Protein 2YSB (pdb70)

Structure (mmCIF, N/CA/C/O backbone):
data_2YSB
#
_entry.id   2YSB
#
loop_
_atom_site.group_PDB
_atom_site.id
_atom_site.type_symbol
_atom_site.label_atom_id
_atom_site.label_alt_id
_atom_site.label_comp_id
_atom_site.label_asym_id
_atom_site.label_entity_id
_atom_site.label_seq_id
_atom_site.pdbx_PDB_ins_code
_atom_site.Cartn_x
_atom_site.Cartn_y
_atom_site.Cartn_z
_atom_site.occupancy
_atom_site.B_iso_or_equiv
_atom_site.auth_seq_id
_atom_site.auth_comp_id
_atom_site.auth_asym_id
_atom_site.auth_atom_id
_atom_site.pdbx_PDB_model_num
ATOM 1 N N . GLY A 1 1 ? -13.404 -6.566 -17.126 1.00 0.00 1 GLY A N 1
ATOM 2 C CA . GLY A 1 1 ? -12.320 -7.155 -16.361 1.00 0.00 1 GLY A CA 1
ATOM 3 C C . GLY A 1 1 ? -12.061 -6.419 -15.061 1.00 0.00 1 GLY A C 1
ATOM 4 O O . GLY A 1 1 ? -12.951 -6.299 -14.220 1.00 0.00 1 GLY A O 1
ATOM 8 N N . SER A 1 2 ? -10.838 -5.925 -14.897 1.00 0.00 2 SER A N 1
ATOM 9 C CA . SER A 1 2 ? -10.461 -5.201 -13.689 1.00 0.00 2 SER A CA 1
ATOM 10 C C . SER A 1 2 ? -10.820 -3.724 -13.807 1.00 0.00 2 SER A C 1
ATOM 11 O O . SER A 1 2 ? -10.609 -3.103 -14.850 1.00 0.00 2 SER A O 1
ATOM 19 N N . SER A 1 3 ? -11.363 -3.164 -12.731 1.00 0.00 3 SER A N 1
ATOM 20 C CA . SER A 1 3 ? -11.756 -1.760 -12.713 1.00 0.00 3 SER A CA 1
ATOM 21 C C . SER A 1 3 ? -10.747 -0.906 -13.474 1.00 0.00 3 SER A C 1
ATOM 22 O O . SER A 1 3 ? -11.081 -0.275 -14.476 1.00 0.00 3 SER A O 1
ATOM 30 N N . GLY A 1 4 ? -9.509 -0.889 -12.989 1.00 0.00 4 GLY A N 1
ATOM 31 C CA . GLY A 1 4 ? -8.469 -0.109 -13.635 1.00 0.00 4 GLY A CA 1
ATOM 32 C C . GLY A 1 4 ? -7.171 -0.113 -12.851 1.00 0.00 4 GLY A C 1
ATOM 33 O O . GLY A 1 4 ? -6.732 0.927 -12.359 1.00 0.00 4 GLY A O 1
ATOM 37 N N . SER A 1 5 ? -6.555 -1.284 -12.735 1.00 0.00 5 SER A N 1
ATOM 38 C CA . SER A 1 5 ? -5.303 -1.421 -12.002 1.00 0.00 5 SER A CA 1
ATOM 39 C C . SER A 1 5 ? -5.357 -0.653 -10.685 1.00 0.00 5 SER A C 1
ATOM 40 O O . SER A 1 5 ? -4.393 0.003 -10.295 1.00 0.00 5 SER A O 1
ATOM 48 N N . SER A 1 6 ? -6.496 -0.741 -10.003 1.00 0.00 6 SER A N 1
ATOM 49 C CA . SER A 1 6 ? -6.681 -0.052 -8.731 1.00 0.00 6 SER A CA 1
ATOM 50 C C . SER A 1 6 ? -5.845 -0.705 -7.635 1.00 0.00 6 SER A C 1
ATOM 51 O O . SER A 1 6 ? -5.180 -0.021 -6.856 1.00 0.00 6 SER A O 1
ATOM 59 N N . GLY A 1 7 ? -5.883 -2.032 -7.580 1.00 0.00 7 GLY A N 1
ATOM 60 C CA . GLY A 1 7 ? -5.126 -2.755 -6.574 1.00 0.00 7 GLY A CA 1
ATOM 61 C C . GLY A 1 7 ? -5.417 -4.243 -6.589 1.00 0.00 7 GLY A C 1
ATOM 62 O O . GLY A 1 7 ? -6.477 -4.670 -7.045 1.00 0.00 7 GLY A O 1
ATOM 66 N N . GLU A 1 8 ? -4.472 -5.035 -6.091 1.00 0.00 8 GLU A N 1
ATOM 67 C CA . GLU A 1 8 ? -4.631 -6.483 -6.051 1.00 0.00 8 GLU A CA 1
ATOM 68 C C . GLU A 1 8 ? -4.564 -6.999 -4.617 1.00 0.00 8 GLU A C 1
ATOM 69 O O . GLU A 1 8 ? -4.299 -8.178 -4.382 1.00 0.00 8 GLU A O 1
ATOM 81 N N . ASP A 1 9 ? -4.805 -6.107 -3.662 1.00 0.00 9 ASP A N 1
ATOM 82 C CA . ASP A 1 9 ? -4.773 -6.471 -2.251 1.00 0.00 9 ASP A CA 1
ATOM 83 C C . ASP A 1 9 ? -3.670 -7.490 -1.977 1.00 0.00 9 ASP A C 1
ATOM 84 O O . ASP A 1 9 ? -3.848 -8.413 -1.181 1.00 0.00 9 ASP A O 1
ATOM 93 N N . LEU A 1 10 ? -2.534 -7.318 -2.643 1.00 0.00 10 LEU A N 1
ATOM 94 C CA . LEU A 1 10 ? -1.403 -8.223 -2.473 1.00 0.00 10 LEU A CA 1
ATOM 95 C C . LEU A 1 10 ? -1.094 -8.436 -0.995 1.00 0.00 10 LEU A C 1
ATOM 96 O O . LEU A 1 10 ? -1.434 -7.619 -0.139 1.00 0.00 10 LEU A O 1
ATOM 112 N N . PRO A 1 11 ? -0.430 -9.560 -0.685 1.00 0.00 11 PRO A N 1
ATOM 113 C CA . PRO A 1 11 ? -0.058 -9.906 0.690 1.00 0.00 11 PRO A CA 1
ATOM 114 C C . PRO A 1 11 ? 1.032 -8.994 1.241 1.00 0.00 11 PRO A C 1
ATOM 115 O O . PRO A 1 11 ? 2.216 -9.333 1.207 1.00 0.00 11 PRO A O 1
ATOM 126 N N . LEU A 1 12 ? 0.627 -7.836 1.751 1.00 0.00 12 LEU A N 1
ATOM 127 C CA . LEU A 1 12 ? 1.570 -6.874 2.311 1.00 0.00 12 LEU A CA 1
ATOM 128 C C . LEU A 1 12 ? 2.574 -7.566 3.227 1.00 0.00 12 LEU A C 1
ATOM 129 O O . LEU A 1 12 ? 2.250 -8.520 3.935 1.00 0.00 12 LEU A O 1
ATOM 145 N N . PRO A 1 13 ? 3.822 -7.075 3.216 1.00 0.00 13 PRO A N 1
ATOM 146 C CA . PRO A 1 13 ? 4.898 -7.630 4.043 1.00 0.00 13 PRO A CA 1
ATOM 147 C C . PRO A 1 13 ? 4.694 -7.345 5.528 1.00 0.00 13 PRO A C 1
ATOM 148 O O . PRO A 1 13 ? 3.846 -6.542 5.920 1.00 0.00 13 PRO A O 1
ATOM 159 N N . PRO A 1 14 ? 5.487 -8.019 6.374 1.00 0.00 14 PRO A N 1
ATOM 160 C CA . PRO A 1 14 ? 5.412 -7.854 7.829 1.00 0.00 14 PRO A CA 1
ATOM 161 C C . PRO A 1 14 ? 5.919 -6.489 8.284 1.00 0.00 14 PRO A C 1
ATOM 162 O O . PRO A 1 14 ? 7.115 -6.208 8.228 1.00 0.00 14 PRO A O 1
ATOM 173 N N . GLY A 1 15 ? 4.998 -5.642 8.736 1.00 0.00 15 GLY A N 1
ATOM 174 C CA . GLY A 1 15 ? 5.371 -4.317 9.196 1.00 0.00 15 GLY A CA 1
ATOM 175 C C . GLY A 1 15 ? 4.620 -3.220 8.468 1.00 0.00 15 GLY A C 1
ATOM 176 O O . GLY A 1 15 ? 4.652 -2.059 8.879 1.00 0.00 15 GLY A O 1
ATOM 180 N N . TRP A 1 16 ? 3.946 -3.585 7.384 1.00 0.00 16 TRP A N 1
ATOM 181 C CA . TRP A 1 16 ? 3.186 -2.621 6.596 1.00 0.00 16 TRP A CA 1
ATOM 182 C C . TRP A 1 16 ? 1.712 -2.639 6.988 1.00 0.00 16 TRP A C 1
ATOM 183 O O . TRP A 1 16 ? 1.215 -3.629 7.524 1.00 0.00 16 TRP A O 1
ATOM 204 N N . SER A 1 17 ? 1.019 -1.537 6.718 1.00 0.00 17 SER A N 1
ATOM 205 C CA . SER A 1 17 ? -0.398 -1.427 7.046 1.00 0.00 17 SER A CA 1
ATOM 206 C C . SER A 1 17 ? -1.094 -0.433 6.120 1.00 0.00 17 SER A C 1
ATOM 207 O O . SER A 1 17 ? -0.672 0.717 5.995 1.00 0.00 17 SER A O 1
ATOM 215 N N . VAL A 1 18 ? -2.163 -0.887 5.473 1.00 0.00 18 VAL A N 1
ATOM 216 C CA . VAL A 1 18 ? -2.919 -0.039 4.559 1.00 0.00 18 VAL A CA 1
ATOM 217 C C . VAL A 1 18 ? -4.067 0.659 5.279 1.00 0.00 18 VAL A C 1
ATOM 218 O O . VAL A 1 18 ? -4.646 0.113 6.219 1.00 0.00 18 VAL A O 1
ATOM 231 N N . ASP A 1 19 ? -4.391 1.867 4.833 1.00 0.00 19 ASP A N 1
ATOM 232 C CA . ASP A 1 19 ? -5.472 2.640 5.434 1.00 0.00 19 ASP A CA 1
ATOM 233 C C . ASP A 1 19 ? -6.102 3.581 4.411 1.00 0.00 19 ASP A C 1
ATOM 234 O O . ASP A 1 19 ? -5.414 4.116 3.541 1.00 0.00 19 ASP A O 1
ATOM 243 N N . TRP A 1 20 ? -7.411 3.774 4.521 1.00 0.00 20 TRP A N 1
ATOM 244 C CA . TRP A 1 20 ? -8.133 4.649 3.604 1.00 0.00 20 TRP A CA 1
ATOM 245 C C . TRP A 1 20 ? -8.346 6.027 4.220 1.00 0.00 20 TRP A C 1
ATOM 246 O O . TRP A 1 20 ? -8.836 6.147 5.345 1.00 0.00 20 TRP A O 1
ATOM 267 N N . THR A 1 21 ? -7.976 7.068 3.480 1.00 0.00 21 THR A N 1
ATOM 268 C CA . THR A 1 21 ? -8.126 8.437 3.954 1.00 0.00 21 THR A CA 1
ATOM 269 C C . THR A 1 21 ? -9.572 8.906 3.830 1.00 0.00 21 THR A C 1
ATOM 270 O O . THR A 1 21 ? -10.385 8.271 3.160 1.00 0.00 21 THR A O 1
ATOM 281 N N . MET A 1 22 ? -9.884 10.023 4.479 1.00 0.00 22 MET A N 1
ATOM 282 C CA . MET A 1 22 ? -11.231 10.579 4.438 1.00 0.00 22 MET A CA 1
ATOM 283 C C . MET A 1 22 ? -11.764 10.609 3.009 1.00 0.00 22 MET A C 1
ATOM 284 O O . MET A 1 22 ? -12.867 10.133 2.738 1.00 0.00 22 MET A O 1
ATOM 298 N N . ARG A 1 23 ? -10.975 11.171 2.100 1.00 0.00 23 ARG A N 1
ATOM 299 C CA . ARG A 1 23 ? -11.369 11.265 0.699 1.00 0.00 23 ARG A CA 1
ATOM 300 C C . ARG A 1 23 ? -11.813 9.905 0.168 1.00 0.00 23 ARG A C 1
ATOM 301 O O . ARG A 1 23 ? -12.889 9.776 -0.414 1.00 0.00 23 ARG A O 1
ATOM 322 N N . GLY A 1 24 ? -10.976 8.892 0.372 1.00 0.00 24 GLY A N 1
ATOM 323 C CA . GLY A 1 24 ? -11.299 7.557 -0.093 1.00 0.00 24 GLY A CA 1
ATOM 324 C C . GLY A 1 24 ? -10.159 6.918 -0.861 1.00 0.00 24 GLY A C 1
ATOM 325 O O . GLY A 1 24 ? -10.384 6.089 -1.744 1.00 0.00 24 GLY A O 1
ATOM 329 N N . ARG A 1 25 ? -8.933 7.305 -0.528 1.00 0.00 25 ARG A N 1
ATOM 330 C CA . ARG A 1 25 ? -7.754 6.766 -1.195 1.00 0.00 25 ARG A CA 1
ATOM 331 C C . ARG A 1 25 ? -7.067 5.718 -0.324 1.00 0.00 25 ARG A C 1
ATOM 332 O O . ARG A 1 25 ? -6.979 5.867 0.895 1.00 0.00 25 ARG A O 1
ATOM 353 N N . LYS A 1 26 ? -6.584 4.654 -0.958 1.00 0.00 26 LYS A N 1
ATOM 354 C CA . LYS A 1 26 ? -5.905 3.580 -0.243 1.00 0.00 26 LYS A CA 1
ATOM 355 C C . LYS A 1 26 ? -4.392 3.771 -0.283 1.00 0.00 26 LYS A C 1
ATOM 356 O O . LYS A 1 26 ? -3.782 3.752 -1.352 1.00 0.00 26 LYS A O 1
ATOM 375 N N . TYR A 1 27 ? -3.794 3.955 0.889 1.00 0.00 27 TYR A N 1
ATOM 376 C CA . TYR A 1 27 ? -2.353 4.150 0.989 1.00 0.00 27 TYR A CA 1
ATOM 377 C C . TYR A 1 27 ? -1.733 3.150 1.960 1.00 0.00 27 TYR A C 1
ATOM 378 O O . TYR A 1 27 ? -2.332 2.804 2.978 1.00 0.00 27 TYR A O 1
ATOM 396 N N . TYR A 1 28 ? -0.529 2.692 1.638 1.00 0.00 28 TYR A N 1
ATOM 397 C CA . TYR A 1 28 ? 0.174 1.731 2.481 1.00 0.00 28 TYR A CA 1
ATOM 398 C C . TYR A 1 28 ? 1.231 2.425 3.334 1.00 0.00 28 TYR A C 1
ATOM 399 O O . TYR A 1 28 ? 2.010 3.239 2.836 1.00 0.00 28 TYR A O 1
ATOM 417 N N . ILE A 1 29 ? 1.254 2.096 4.621 1.00 0.00 29 ILE A N 1
ATOM 418 C CA . ILE A 1 29 ? 2.217 2.685 5.543 1.00 0.00 29 ILE A CA 1
ATOM 419 C C . ILE A 1 29 ? 3.304 1.683 5.917 1.00 0.00 29 ILE A C 1
ATOM 420 O O . ILE A 1 29 ? 3.021 0.517 6.191 1.00 0.00 29 ILE A O 1
ATOM 436 N N . ASP A 1 30 ? 4.549 2.146 5.928 1.00 0.00 30 ASP A N 1
ATOM 437 C CA . ASP A 1 30 ? 5.680 1.291 6.272 1.00 0.00 30 ASP A CA 1
ATOM 438 C C . ASP A 1 30 ? 6.221 1.637 7.656 1.00 0.00 30 ASP A C 1
ATOM 439 O O . ASP A 1 30 ? 6.833 2.687 7.849 1.00 0.00 30 ASP A O 1
ATOM 448 N N . HIS A 1 31 ? 5.991 0.746 8.615 1.00 0.00 31 HIS A N 1
ATOM 449 C CA . HIS A 1 31 ? 6.455 0.956 9.981 1.00 0.00 31 HIS A CA 1
ATOM 450 C C . HIS A 1 31 ? 7.936 0.613 10.111 1.00 0.00 31 HIS A C 1
ATOM 451 O O . HIS A 1 31 ? 8.592 1.005 11.076 1.00 0.00 31 HIS A O 1
ATOM 465 N N . ASN A 1 32 ? 8.456 -0.124 9.134 1.00 0.00 32 ASN A N 1
ATOM 466 C CA . ASN A 1 32 ? 9.858 -0.523 9.141 1.00 0.00 32 ASN A CA 1
ATOM 467 C C . ASN A 1 32 ? 10.753 0.634 8.707 1.00 0.00 32 ASN A C 1
ATOM 468 O O . ASN A 1 32 ? 11.848 0.822 9.241 1.00 0.00 32 ASN A O 1
ATOM 479 N N . THR A 1 33 ? 10.283 1.408 7.734 1.00 0.00 33 THR A N 1
ATOM 480 C CA . THR A 1 33 ? 11.040 2.546 7.227 1.00 0.00 33 THR A CA 1
ATOM 481 C C . THR A 1 33 ? 10.354 3.861 7.575 1.00 0.00 33 THR A C 1
ATOM 482 O O . THR A 1 33 ? 10.942 4.933 7.439 1.00 0.00 33 THR A O 1
ATOM 493 N N . ASN A 1 34 ? 9.107 3.772 8.026 1.00 0.00 34 ASN A N 1
ATOM 494 C CA . ASN A 1 34 ? 8.340 4.957 8.393 1.00 0.00 34 ASN A CA 1
ATOM 495 C C . ASN A 1 34 ? 8.043 5.816 7.167 1.00 0.00 34 ASN A C 1
ATOM 496 O O . ASN A 1 34 ? 8.272 7.026 7.172 1.00 0.00 34 ASN A O 1
ATOM 507 N N . THR A 1 35 ? 7.533 5.181 6.117 1.00 0.00 35 THR A N 1
ATOM 508 C CA . THR A 1 35 ? 7.205 5.884 4.884 1.00 0.00 35 THR A CA 1
ATOM 509 C C . THR A 1 35 ? 5.911 5.355 4.275 1.00 0.00 35 THR A C 1
ATOM 510 O O . THR A 1 35 ? 5.534 4.204 4.496 1.00 0.00 35 THR A O 1
ATOM 521 N N . THR A 1 36 ? 5.234 6.202 3.508 1.00 0.00 36 THR A N 1
ATOM 522 C CA . THR A 1 36 ? 3.981 5.820 2.868 1.00 0.00 36 THR A CA 1
ATOM 523 C C . THR A 1 36 ? 4.165 5.634 1.367 1.00 0.00 36 THR A C 1
ATOM 524 O O . THR A 1 36 ? 5.074 6.208 0.767 1.00 0.00 36 THR A O 1
ATOM 535 N N . HIS A 1 37 ? 3.297 4.827 0.764 1.00 0.00 37 HIS A N 1
ATOM 536 C CA . HIS A 1 37 ? 3.364 4.566 -0.670 1.00 0.00 37 HIS A CA 1
ATOM 537 C C . HIS A 1 37 ? 1.964 4.416 -1.260 1.00 0.00 37 HIS A C 1
ATOM 538 O O . HIS A 1 37 ? 1.172 3.592 -0.803 1.00 0.00 37 HIS A O 1
ATOM 552 N N . TRP A 1 38 ? 1.668 5.216 -2.277 1.00 0.00 38 TRP A N 1
ATOM 553 C CA . TRP A 1 38 ? 0.364 5.172 -2.929 1.00 0.00 38 TRP A CA 1
ATOM 554 C C . TRP A 1 38 ? 0.107 3.799 -3.539 1.00 0.00 38 TRP A C 1
ATOM 555 O O . TRP A 1 38 ? -1.003 3.272 -3.457 1.00 0.00 38 TRP A O 1
ATOM 576 N N . SER A 1 39 ? 1.138 3.224 -4.149 1.00 0.00 39 SER A N 1
ATOM 577 C CA . SER A 1 39 ? 1.020 1.912 -4.774 1.00 0.00 39 SER A CA 1
ATOM 578 C C . SER A 1 39 ? 1.655 0.834 -3.900 1.00 0.00 39 SER A C 1
ATOM 579 O O . SER A 1 39 ? 2.541 1.115 -3.093 1.00 0.00 39 SER A O 1
ATOM 587 N N . HIS A 1 40 ? 1.193 -0.401 -4.066 1.00 0.00 40 HIS A N 1
ATOM 588 C CA . HIS A 1 40 ? 1.715 -1.522 -3.293 1.00 0.00 40 HIS A CA 1
ATOM 589 C C . HIS A 1 40 ? 3.235 -1.591 -3.393 1.00 0.00 40 HIS A C 1
ATOM 590 O O . HIS A 1 40 ? 3.824 -1.359 -4.450 1.00 0.00 40 HIS A O 1
ATOM 604 N N . PRO A 1 41 ? 3.889 -1.916 -2.267 1.00 0.00 41 PRO A N 1
ATOM 605 C CA . PRO A 1 41 ? 5.350 -2.022 -2.203 1.00 0.00 41 PRO A CA 1
ATOM 606 C C . PRO A 1 41 ? 5.878 -3.226 -2.974 1.00 0.00 41 PRO A C 1
ATOM 607 O O . PRO A 1 41 ? 7.055 -3.277 -3.336 1.00 0.00 41 PRO A O 1
ATOM 618 N N . LEU A 1 42 ? 5.003 -4.194 -3.225 1.00 0.00 42 LEU A N 1
ATOM 619 C CA . LEU A 1 42 ? 5.382 -5.399 -3.954 1.00 0.00 42 LEU A CA 1
ATOM 620 C C . LEU A 1 42 ? 5.132 -5.231 -5.450 1.00 0.00 42 LEU A C 1
ATOM 621 O O . LEU A 1 42 ? 5.814 -5.839 -6.274 1.00 0.00 42 LEU A O 1
ATOM 637 N N . GLU A 1 43 ? 4.151 -4.400 -5.790 1.00 0.00 43 GLU A N 1
ATOM 638 C CA . GLU A 1 43 ? 3.813 -4.152 -7.187 1.00 0.00 43 GLU A CA 1
ATOM 639 C C . GLU A 1 43 ? 5.003 -3.561 -7.939 1.00 0.00 43 GLU A C 1
ATOM 640 O O . GLU A 1 43 ? 5.473 -4.130 -8.922 1.00 0.00 43 GLU A O 1
ATOM 652 N N . SER A 1 44 ? 5.483 -2.415 -7.466 1.00 0.00 44 SER A N 1
ATOM 653 C CA . SER A 1 44 ? 6.614 -1.743 -8.094 1.00 0.00 44 SER A CA 1
ATOM 654 C C . SER A 1 44 ? 7.932 -2.213 -7.485 1.00 0.00 44 SER A C 1
ATOM 655 O O . SER A 1 44 ? 8.249 -1.889 -6.342 1.00 0.00 44 SER A O 1
ATOM 663 N N . GLY A 1 45 ? 8.695 -2.979 -8.258 1.00 0.00 45 GLY A N 1
ATOM 664 C CA . GLY A 1 45 ? 9.969 -3.481 -7.779 1.00 0.00 45 GLY A CA 1
ATOM 665 C C . GLY A 1 45 ? 9.887 -4.007 -6.359 1.00 0.00 45 GLY A C 1
ATOM 666 O O . GLY A 1 45 ? 10.288 -3.342 -5.404 1.00 0.00 45 GLY A O 1
ATOM 670 N N . PRO A 1 46 ? 9.357 -5.229 -6.207 1.00 0.00 46 PRO A N 1
ATOM 671 C CA . PRO A 1 46 ? 9.211 -5.871 -4.898 1.00 0.00 46 PRO A CA 1
ATOM 672 C C . PRO A 1 46 ? 10.553 -6.271 -4.294 1.00 0.00 46 PRO A C 1
ATOM 673 O O . PRO A 1 46 ? 10.837 -5.972 -3.135 1.00 0.00 46 PRO A O 1
ATOM 684 N N . SER A 1 47 ? 11.375 -6.948 -5.089 1.00 0.00 47 SER A N 1
ATOM 685 C CA . SER A 1 47 ? 12.687 -7.393 -4.633 1.00 0.00 47 SER A CA 1
ATOM 686 C C . SER A 1 47 ? 12.589 -8.053 -3.262 1.00 0.00 47 SER A C 1
ATOM 687 O O . SER A 1 47 ? 13.420 -7.816 -2.385 1.00 0.00 47 SER A O 1
ATOM 695 N N . SER A 1 48 ? 11.567 -8.885 -3.084 1.00 0.00 48 SER A N 1
ATOM 696 C CA . SER A 1 48 ? 11.358 -9.578 -1.818 1.00 0.00 48 SER A CA 1
ATOM 697 C C . SER A 1 48 ? 11.951 -10.983 -1.863 1.00 0.00 48 SER A C 1
ATOM 698 O O . SER A 1 48 ? 12.780 -11.346 -1.030 1.00 0.00 48 SER A O 1
ATOM 706 N N . GLY A 1 49 ? 11.519 -11.769 -2.845 1.00 0.00 49 GLY A N 1
ATOM 707 C CA . GLY A 1 49 ? 12.018 -13.126 -2.981 1.00 0.00 49 GLY A CA 1
ATOM 708 C C . GLY A 1 49 ? 12.635 -13.382 -4.342 1.00 0.00 49 GLY A C 1
ATOM 709 O O . GLY A 1 49 ? 12.875 -14.530 -4.716 1.00 0.00 49 GLY A O 1
ATOM 713 N N . GLY A 1 1 ? -1.905 7.810 -15.659 1.00 0.00 1 GLY A N 2
ATOM 714 C CA . GLY A 1 1 ? -3.102 7.092 -16.055 1.00 0.00 1 GLY A CA 2
ATOM 715 C C . GLY A 1 1 ? -3.183 5.713 -15.433 1.00 0.00 1 GLY A C 2
ATOM 716 O O . GLY A 1 1 ? -2.161 5.110 -15.107 1.00 0.00 1 GLY A O 2
ATOM 720 N N . SER A 1 2 ? -4.403 5.210 -15.266 1.00 0.00 2 SER A N 2
ATOM 721 C CA . SER A 1 2 ? -4.614 3.895 -14.673 1.00 0.00 2 SER A CA 2
ATOM 722 C C . SER A 1 2 ? -5.861 3.232 -15.251 1.00 0.00 2 SER A C 2
ATOM 723 O O . SER A 1 2 ? -6.890 3.881 -15.441 1.00 0.00 2 SER A O 2
ATOM 731 N N . SER A 1 3 ? -5.760 1.936 -15.528 1.00 0.00 3 SER A N 2
ATOM 732 C CA . SER A 1 3 ? -6.878 1.186 -16.086 1.00 0.00 3 SER A CA 2
ATOM 733 C C . SER A 1 3 ? -8.203 1.667 -15.503 1.00 0.00 3 SER A C 2
ATOM 734 O O . SER A 1 3 ? -9.123 2.026 -16.237 1.00 0.00 3 SER A O 2
ATOM 742 N N . GLY A 1 4 ? -8.291 1.673 -14.176 1.00 0.00 4 GLY A N 2
ATOM 743 C CA . GLY A 1 4 ? -9.506 2.111 -13.515 1.00 0.00 4 GLY A CA 2
ATOM 744 C C . GLY A 1 4 ? -9.916 1.189 -12.384 1.00 0.00 4 GLY A C 2
ATOM 745 O O . GLY A 1 4 ? -9.072 0.714 -11.625 1.00 0.00 4 GLY A O 2
ATOM 749 N N . SER A 1 5 ? -11.216 0.938 -12.270 1.00 0.00 5 SER A N 2
ATOM 750 C CA . SER A 1 5 ? -11.737 0.071 -11.220 1.00 0.00 5 SER A CA 2
ATOM 751 C C . SER A 1 5 ? -10.786 -1.092 -10.952 1.00 0.00 5 SER A C 2
ATOM 752 O O . SER A 1 5 ? -10.757 -2.068 -11.701 1.00 0.00 5 SER A O 2
ATOM 760 N N . SER A 1 6 ? -10.009 -0.978 -9.880 1.00 0.00 6 SER A N 2
ATOM 761 C CA . SER A 1 6 ? -9.054 -2.017 -9.515 1.00 0.00 6 SER A CA 2
ATOM 762 C C . SER A 1 6 ? -9.108 -2.303 -8.017 1.00 0.00 6 SER A C 2
ATOM 763 O O . SER A 1 6 ? -9.749 -1.578 -7.258 1.00 0.00 6 SER A O 2
ATOM 771 N N . GLY A 1 7 ? -8.432 -3.369 -7.599 1.00 0.00 7 GLY A N 2
ATOM 772 C CA . GLY A 1 7 ? -8.415 -3.734 -6.196 1.00 0.00 7 GLY A CA 2
ATOM 773 C C . GLY A 1 7 ? -7.399 -4.817 -5.889 1.00 0.00 7 GLY A C 2
ATOM 774 O O . GLY A 1 7 ? -7.764 -5.958 -5.611 1.00 0.00 7 GLY A O 2
ATOM 778 N N . GLU A 1 8 ? -6.120 -4.458 -5.942 1.00 0.00 8 GLU A N 2
ATOM 779 C CA . GLU A 1 8 ? -5.048 -5.408 -5.671 1.00 0.00 8 GLU A CA 2
ATOM 780 C C . GLU A 1 8 ? -4.651 -5.374 -4.198 1.00 0.00 8 GLU A C 2
ATOM 781 O O . GLU A 1 8 ? -3.921 -4.483 -3.762 1.00 0.00 8 GLU A O 2
ATOM 793 N N . ASP A 1 9 ? -5.138 -6.349 -3.437 1.00 0.00 9 ASP A N 2
ATOM 794 C CA . ASP A 1 9 ? -4.833 -6.431 -2.014 1.00 0.00 9 ASP A CA 2
ATOM 795 C C . ASP A 1 9 ? -3.718 -7.439 -1.753 1.00 0.00 9 ASP A C 2
ATOM 796 O O . ASP A 1 9 ? -3.816 -8.270 -0.849 1.00 0.00 9 ASP A O 2
ATOM 805 N N . LEU A 1 10 ? -2.660 -7.362 -2.553 1.00 0.00 10 LEU A N 2
ATOM 806 C CA . LEU A 1 10 ? -1.526 -8.269 -2.410 1.00 0.00 10 LEU A CA 2
ATOM 807 C C . LEU A 1 10 ? -1.160 -8.455 -0.941 1.00 0.00 10 LEU A C 2
ATOM 808 O O . LEU A 1 10 ? -1.464 -7.621 -0.089 1.00 0.00 10 LEU A O 2
ATOM 824 N N . PRO A 1 11 ? -0.487 -9.576 -0.637 1.00 0.00 11 PRO A N 2
ATOM 825 C CA . PRO A 1 11 ? -0.062 -9.897 0.729 1.00 0.00 11 PRO A CA 2
ATOM 826 C C . PRO A 1 11 ? 1.051 -8.979 1.220 1.00 0.00 11 PRO A C 2
ATOM 827 O O . PRO A 1 11 ? 2.234 -9.306 1.110 1.00 0.00 11 PRO A O 2
ATOM 838 N N . LEU A 1 12 ? 0.667 -7.828 1.762 1.00 0.00 12 LEU A N 2
ATOM 839 C CA . LEU A 1 12 ? 1.634 -6.862 2.272 1.00 0.00 12 LEU A CA 2
ATOM 840 C C . LEU A 1 12 ? 2.654 -7.540 3.181 1.00 0.00 12 LEU A C 2
ATOM 841 O O . LEU A 1 12 ? 2.351 -8.503 3.885 1.00 0.00 12 LEU A O 2
ATOM 857 N N . PRO A 1 13 ? 3.891 -7.024 3.171 1.00 0.00 13 PRO A N 2
ATOM 858 C CA . PRO A 1 13 ? 4.981 -7.561 3.991 1.00 0.00 13 PRO A CA 2
ATOM 859 C C . PRO A 1 13 ? 4.775 -7.290 5.477 1.00 0.00 13 PRO A C 2
ATOM 860 O O . PRO A 1 13 ? 3.911 -6.509 5.877 1.00 0.00 13 PRO A O 2
ATOM 871 N N . PRO A 1 14 ? 5.587 -7.948 6.318 1.00 0.00 14 PRO A N 2
ATOM 872 C CA . PRO A 1 14 ? 5.514 -7.792 7.774 1.00 0.00 14 PRO A CA 2
ATOM 873 C C . PRO A 1 14 ? 5.989 -6.418 8.236 1.00 0.00 14 PRO A C 2
ATOM 874 O O . PRO A 1 14 ? 7.180 -6.117 8.194 1.00 0.00 14 PRO A O 2
ATOM 885 N N . GLY A 1 15 ? 5.047 -5.588 8.674 1.00 0.00 15 GLY A N 2
ATOM 886 C CA . GLY A 1 15 ? 5.390 -4.256 9.137 1.00 0.00 15 GLY A CA 2
ATOM 887 C C . GLY A 1 15 ? 4.624 -3.173 8.405 1.00 0.00 15 GLY A C 2
ATOM 888 O O . GLY A 1 15 ? 4.623 -2.015 8.821 1.00 0.00 15 GLY A O 2
ATOM 892 N N . TRP A 1 16 ? 3.971 -3.549 7.311 1.00 0.00 16 TRP A N 2
ATOM 893 C CA . TRP A 1 16 ? 3.198 -2.600 6.518 1.00 0.00 16 TRP A CA 2
ATOM 894 C C . TRP A 1 16 ? 1.719 -2.662 6.883 1.00 0.00 16 TRP A C 2
ATOM 895 O O . TRP A 1 16 ? 1.237 -3.677 7.388 1.00 0.00 16 TRP A O 2
ATOM 916 N N . SER A 1 17 ? 1.003 -1.572 6.626 1.00 0.00 17 SER A N 2
ATOM 917 C CA . SER A 1 17 ? -0.421 -1.503 6.932 1.00 0.00 17 SER A CA 2
ATOM 918 C C . SER A 1 17 ? -1.121 -0.493 6.027 1.00 0.00 17 SER A C 2
ATOM 919 O O . SER A 1 17 ? -0.706 0.660 5.923 1.00 0.00 17 SER A O 2
ATOM 927 N N . VAL A 1 18 ? -2.189 -0.938 5.371 1.00 0.00 18 VAL A N 2
ATOM 928 C CA . VAL A 1 18 ? -2.951 -0.076 4.475 1.00 0.00 18 VAL A CA 2
ATOM 929 C C . VAL A 1 18 ? -4.099 0.605 5.212 1.00 0.00 18 VAL A C 2
ATOM 930 O O . VAL A 1 18 ? -4.686 0.034 6.130 1.00 0.00 18 VAL A O 2
ATOM 943 N N . ASP A 1 19 ? -4.414 1.829 4.803 1.00 0.00 19 ASP A N 2
ATOM 944 C CA . ASP A 1 19 ? -5.493 2.589 5.421 1.00 0.00 19 ASP A CA 2
ATOM 945 C C . ASP A 1 19 ? -6.120 3.556 4.422 1.00 0.00 19 ASP A C 2
ATOM 946 O O . ASP A 1 19 ? -5.421 4.174 3.619 1.00 0.00 19 ASP A O 2
ATOM 955 N N . TRP A 1 20 ? -7.441 3.681 4.477 1.00 0.00 20 TRP A N 2
ATOM 956 C CA . TRP A 1 20 ? -8.162 4.573 3.576 1.00 0.00 20 TRP A CA 2
ATOM 957 C C . TRP A 1 20 ? -8.348 5.948 4.205 1.00 0.00 20 TRP A C 2
ATOM 958 O O . TRP A 1 20 ? -8.825 6.068 5.334 1.00 0.00 20 TRP A O 2
ATOM 979 N N . THR A 1 21 ? -7.970 6.988 3.467 1.00 0.00 21 THR A N 2
ATOM 980 C CA . THR A 1 21 ? -8.095 8.356 3.953 1.00 0.00 21 THR A CA 2
ATOM 981 C C . THR A 1 21 ? -9.523 8.865 3.804 1.00 0.00 21 THR A C 2
ATOM 982 O O . THR A 1 21 ? -10.348 8.240 3.137 1.00 0.00 21 THR A O 2
ATOM 993 N N . MET A 1 22 ? -9.809 10.004 4.426 1.00 0.00 22 MET A N 2
ATOM 994 C CA . MET A 1 22 ? -11.140 10.597 4.359 1.00 0.00 22 MET A CA 2
ATOM 995 C C . MET A 1 22 ? -11.644 10.642 2.920 1.00 0.00 22 MET A C 2
ATOM 996 O O . MET A 1 22 ? -12.724 10.137 2.615 1.00 0.00 22 MET A O 2
ATOM 1010 N N . ARG A 1 23 ? -10.854 11.249 2.040 1.00 0.00 23 ARG A N 2
ATOM 1011 C CA . ARG A 1 23 ? -11.222 11.361 0.633 1.00 0.00 23 ARG A CA 2
ATOM 1012 C C . ARG A 1 23 ? -11.680 10.013 0.083 1.00 0.00 23 ARG A C 2
ATOM 1013 O O . ARG A 1 23 ? -12.623 9.941 -0.703 1.00 0.00 23 ARG A O 2
ATOM 1034 N N . GLY A 1 24 ? -11.003 8.948 0.501 1.00 0.00 24 GLY A N 2
ATOM 1035 C CA . GLY A 1 24 ? -11.354 7.618 0.040 1.00 0.00 24 GLY A CA 2
ATOM 1036 C C . GLY A 1 24 ? -10.231 6.959 -0.737 1.00 0.00 24 GLY A C 2
ATOM 1037 O O . GLY A 1 24 ? -10.475 6.100 -1.586 1.00 0.00 24 GLY A O 2
ATOM 1041 N N . ARG A 1 25 ? -8.998 7.360 -0.447 1.00 0.00 25 ARG A N 2
ATOM 1042 C CA . ARG A 1 25 ? -7.834 6.805 -1.127 1.00 0.00 25 ARG A CA 2
ATOM 1043 C C . ARG A 1 25 ? -7.136 5.769 -0.251 1.00 0.00 25 ARG A C 2
ATOM 1044 O O . ARG A 1 25 ? -7.020 5.943 0.962 1.00 0.00 25 ARG A O 2
ATOM 1065 N N . LYS A 1 26 ? -6.673 4.691 -0.874 1.00 0.00 26 LYS A N 2
ATOM 1066 C CA . LYS A 1 26 ? -5.984 3.626 -0.153 1.00 0.00 26 LYS A CA 2
ATOM 1067 C C . LYS A 1 26 ? -4.472 3.810 -0.224 1.00 0.00 26 LYS A C 2
ATOM 1068 O O . LYS A 1 26 ? -3.887 3.802 -1.308 1.00 0.00 26 LYS A O 2
ATOM 1087 N N . TYR A 1 27 ? -3.845 3.972 0.936 1.00 0.00 27 TYR A N 2
ATOM 1088 C CA . TYR A 1 27 ? -2.400 4.158 1.004 1.00 0.00 27 TYR A CA 2
ATOM 1089 C C . TYR A 1 27 ? -1.767 3.149 1.957 1.00 0.00 27 TYR A C 2
ATOM 1090 O O . TYR A 1 27 ? -2.357 2.781 2.973 1.00 0.00 27 TYR A O 2
ATOM 1108 N N . TYR A 1 28 ? -0.559 2.708 1.622 1.00 0.00 28 TYR A N 2
ATOM 1109 C CA . TYR A 1 28 ? 0.157 1.741 2.446 1.00 0.00 28 TYR A CA 2
ATOM 1110 C C . TYR A 1 28 ? 1.218 2.430 3.298 1.00 0.00 28 TYR A C 2
ATOM 1111 O O . TYR A 1 28 ? 2.025 3.211 2.792 1.00 0.00 28 TYR A O 2
ATOM 1129 N N . ILE A 1 29 ? 1.209 2.137 4.594 1.00 0.00 29 ILE A N 2
ATOM 1130 C CA . ILE A 1 29 ? 2.172 2.726 5.516 1.00 0.00 29 ILE A CA 2
ATOM 1131 C C . ILE A 1 29 ? 3.267 1.730 5.879 1.00 0.00 29 ILE A C 2
ATOM 1132 O O . ILE A 1 29 ? 2.995 0.557 6.132 1.00 0.00 29 ILE A O 2
ATOM 1148 N N . ASP A 1 30 ? 4.507 2.207 5.903 1.00 0.00 30 ASP A N 2
ATOM 1149 C CA . ASP A 1 30 ? 5.646 1.358 6.238 1.00 0.00 30 ASP A CA 2
ATOM 1150 C C . ASP A 1 30 ? 6.174 1.683 7.631 1.00 0.00 30 ASP A C 2
ATOM 1151 O O . ASP A 1 30 ? 6.752 2.747 7.856 1.00 0.00 30 ASP A O 2
ATOM 1160 N N . HIS A 1 31 ? 5.971 0.759 8.566 1.00 0.00 31 HIS A N 2
ATOM 1161 C CA . HIS A 1 31 ? 6.426 0.947 9.938 1.00 0.00 31 HIS A CA 2
ATOM 1162 C C . HIS A 1 31 ? 7.902 0.585 10.076 1.00 0.00 31 HIS A C 2
ATOM 1163 O O . HIS A 1 31 ? 8.554 0.956 11.050 1.00 0.00 31 HIS A O 2
ATOM 1177 N N . ASN A 1 32 ? 8.422 -0.143 9.093 1.00 0.00 32 ASN A N 2
ATOM 1178 C CA . ASN A 1 32 ? 9.820 -0.557 9.104 1.00 0.00 32 ASN A CA 2
ATOM 1179 C C . ASN A 1 32 ? 10.735 0.606 8.727 1.00 0.00 32 ASN A C 2
ATOM 1180 O O . ASN A 1 32 ? 11.808 0.779 9.305 1.00 0.00 32 ASN A O 2
ATOM 1191 N N . THR A 1 33 ? 10.301 1.400 7.754 1.00 0.00 33 THR A N 2
ATOM 1192 C CA . THR A 1 33 ? 11.079 2.545 7.298 1.00 0.00 33 THR A CA 2
ATOM 1193 C C . THR A 1 33 ? 10.403 3.857 7.681 1.00 0.00 33 THR A C 2
ATOM 1194 O O . THR A 1 33 ? 11.031 4.915 7.674 1.00 0.00 33 THR A O 2
ATOM 1205 N N . ASN A 1 34 ? 9.119 3.780 8.014 1.00 0.00 34 ASN A N 2
ATOM 1206 C CA . ASN A 1 34 ? 8.357 4.962 8.400 1.00 0.00 34 ASN A CA 2
ATOM 1207 C C . ASN A 1 34 ? 8.032 5.822 7.182 1.00 0.00 34 ASN A C 2
ATOM 1208 O O . ASN A 1 34 ? 8.228 7.037 7.195 1.00 0.00 34 ASN A O 2
ATOM 1219 N N . THR A 1 35 ? 7.535 5.181 6.128 1.00 0.00 35 THR A N 2
ATOM 1220 C CA . THR A 1 35 ? 7.185 5.886 4.901 1.00 0.00 35 THR A CA 2
ATOM 1221 C C . THR A 1 35 ? 5.909 5.320 4.288 1.00 0.00 35 THR A C 2
ATOM 1222 O O . THR A 1 35 ? 5.585 4.147 4.475 1.00 0.00 35 THR A O 2
ATOM 1233 N N . THR A 1 36 ? 5.186 6.161 3.555 1.00 0.00 36 THR A N 2
ATOM 1234 C CA . THR A 1 36 ? 3.946 5.745 2.914 1.00 0.00 36 THR A CA 2
ATOM 1235 C C . THR A 1 36 ? 4.121 5.618 1.405 1.00 0.00 36 THR A C 2
ATOM 1236 O O . THR A 1 36 ? 4.976 6.275 0.812 1.00 0.00 36 THR A O 2
ATOM 1247 N N . HIS A 1 37 ? 3.305 4.769 0.788 1.00 0.00 37 HIS A N 2
ATOM 1248 C CA . HIS A 1 37 ? 3.370 4.558 -0.653 1.00 0.00 37 HIS A CA 2
ATOM 1249 C C . HIS A 1 37 ? 1.972 4.384 -1.240 1.00 0.00 37 HIS A C 2
ATOM 1250 O O . HIS A 1 37 ? 1.200 3.538 -0.791 1.00 0.00 37 HIS A O 2
ATOM 1264 N N . TRP A 1 38 ? 1.654 5.192 -2.245 1.00 0.00 38 TRP A N 2
ATOM 1265 C CA . TRP A 1 38 ? 0.348 5.129 -2.893 1.00 0.00 38 TRP A CA 2
ATOM 1266 C C . TRP A 1 38 ? 0.120 3.760 -3.523 1.00 0.00 38 TRP A C 2
ATOM 1267 O O . TRP A 1 38 ? -0.978 3.208 -3.452 1.00 0.00 38 TRP A O 2
ATOM 1288 N N . SER A 1 39 ? 1.164 3.216 -4.142 1.00 0.00 39 SER A N 2
ATOM 1289 C CA . SER A 1 39 ? 1.075 1.911 -4.788 1.00 0.00 39 SER A CA 2
ATOM 1290 C C . SER A 1 39 ? 1.667 0.823 -3.899 1.00 0.00 39 SER A C 2
ATOM 1291 O O . SER A 1 39 ? 2.513 1.093 -3.046 1.00 0.00 39 SER A O 2
ATOM 1299 N N . HIS A 1 40 ? 1.217 -0.411 -4.105 1.00 0.00 40 HIS A N 2
ATOM 1300 C CA . HIS A 1 40 ? 1.702 -1.542 -3.322 1.00 0.00 40 HIS A CA 2
ATOM 1301 C C . HIS A 1 40 ? 3.225 -1.615 -3.360 1.00 0.00 40 HIS A C 2
ATOM 1302 O O . HIS A 1 40 ? 3.857 -1.375 -4.389 1.00 0.00 40 HIS A O 2
ATOM 1316 N N . PRO A 1 41 ? 3.831 -1.956 -2.213 1.00 0.00 41 PRO A N 2
ATOM 1317 C CA . PRO A 1 41 ? 5.287 -2.068 -2.089 1.00 0.00 41 PRO A CA 2
ATOM 1318 C C . PRO A 1 41 ? 5.842 -3.267 -2.851 1.00 0.00 41 PRO A C 2
ATOM 1319 O O . PRO A 1 41 ? 7.029 -3.310 -3.183 1.00 0.00 41 PRO A O 2
ATOM 1330 N N . LEU A 1 42 ? 4.979 -4.238 -3.126 1.00 0.00 42 LEU A N 2
ATOM 1331 C CA . LEU A 1 42 ? 5.384 -5.438 -3.850 1.00 0.00 42 LEU A CA 2
ATOM 1332 C C . LEU A 1 42 ? 5.180 -5.263 -5.352 1.00 0.00 42 LEU A C 2
ATOM 1333 O O . LEU A 1 42 ? 5.855 -5.901 -6.158 1.00 0.00 42 LEU A O 2
ATOM 1349 N N . GLU A 1 43 ? 4.244 -4.392 -5.719 1.00 0.00 43 GLU A N 2
ATOM 1350 C CA . GLU A 1 43 ? 3.953 -4.132 -7.125 1.00 0.00 43 GLU A CA 2
ATOM 1351 C C . GLU A 1 43 ? 5.099 -3.372 -7.786 1.00 0.00 43 GLU A C 2
ATOM 1352 O O . GLU A 1 43 ? 5.708 -3.854 -8.741 1.00 0.00 43 GLU A O 2
ATOM 1364 N N . SER A 1 44 ? 5.385 -2.181 -7.271 1.00 0.00 44 SER A N 2
ATOM 1365 C CA . SER A 1 44 ? 6.454 -1.351 -7.814 1.00 0.00 44 SER A CA 2
ATOM 1366 C C . SER A 1 44 ? 7.775 -1.632 -7.103 1.00 0.00 44 SER A C 2
ATOM 1367 O O . SER A 1 44 ? 8.157 -0.920 -6.175 1.00 0.00 44 SER A O 2
ATOM 1375 N N . GLY A 1 45 ? 8.468 -2.676 -7.547 1.00 0.00 45 GLY A N 2
ATOM 1376 C CA . GLY A 1 45 ? 9.738 -3.034 -6.943 1.00 0.00 45 GLY A CA 2
ATOM 1377 C C . GLY A 1 45 ? 10.852 -3.157 -7.962 1.00 0.00 45 GLY A C 2
ATOM 1378 O O . GLY A 1 45 ? 10.781 -2.602 -9.060 1.00 0.00 45 GLY A O 2
ATOM 1382 N N . PRO A 1 46 ? 11.912 -3.896 -7.603 1.00 0.00 46 PRO A N 2
ATOM 1383 C CA . PRO A 1 46 ? 13.066 -4.106 -8.482 1.00 0.00 46 PRO A CA 2
ATOM 1384 C C . PRO A 1 46 ? 12.732 -4.989 -9.678 1.00 0.00 46 PRO A C 2
ATOM 1385 O O . PRO A 1 46 ? 12.712 -6.216 -9.569 1.00 0.00 46 PRO A O 2
ATOM 1396 N N . SER A 1 47 ? 12.469 -4.360 -10.818 1.00 0.00 47 SER A N 2
ATOM 1397 C CA . SER A 1 47 ? 12.132 -5.090 -12.035 1.00 0.00 47 SER A CA 2
ATOM 1398 C C . SER A 1 47 ? 13.329 -5.155 -12.979 1.00 0.00 47 SER A C 2
ATOM 1399 O O . SER A 1 47 ? 14.137 -4.228 -13.039 1.00 0.00 47 SER A O 2
ATOM 1407 N N . SER A 1 48 ? 13.435 -6.256 -13.716 1.00 0.00 48 SER A N 2
ATOM 1408 C CA . SER A 1 48 ? 14.534 -6.445 -14.654 1.00 0.00 48 SER A CA 2
ATOM 1409 C C . SER A 1 48 ? 14.008 -6.773 -16.048 1.00 0.00 48 SER A C 2
ATOM 1410 O O . SER A 1 48 ? 13.428 -7.836 -16.270 1.00 0.00 48 SER A O 2
ATOM 1418 N N . GLY A 1 49 ? 14.215 -5.853 -16.985 1.00 0.00 49 GLY A N 2
ATOM 1419 C CA . GLY A 1 49 ? 13.756 -6.062 -18.345 1.00 0.00 49 GLY A CA 2
ATOM 1420 C C . GLY A 1 49 ? 14.889 -6.028 -19.352 1.00 0.00 49 GLY A C 2
ATOM 1421 O O . GLY A 1 49 ? 14.659 -5.856 -20.549 1.00 0.00 49 GLY A O 2
ATOM 1425 N N . GLY A 1 1 ? -12.337 7.332 -17.715 1.00 0.00 1 GLY A N 3
ATOM 1426 C CA . GLY A 1 1 ? -11.461 8.189 -16.937 1.00 0.00 1 GLY A CA 3
ATOM 1427 C C . GLY A 1 1 ? -11.148 7.611 -15.572 1.00 0.00 1 GLY A C 3
ATOM 1428 O O . GLY A 1 1 ? -11.511 8.190 -14.548 1.00 0.00 1 GLY A O 3
ATOM 1432 N N . SER A 1 2 ? -10.474 6.466 -15.555 1.00 0.00 2 SER A N 3
ATOM 1433 C CA . SER A 1 2 ? -10.117 5.806 -14.305 1.00 0.00 2 SER A CA 3
ATOM 1434 C C . SER A 1 2 ? -8.906 4.899 -14.495 1.00 0.00 2 SER A C 3
ATOM 1435 O O . SER A 1 2 ? -9.000 3.839 -15.114 1.00 0.00 2 SER A O 3
ATOM 1443 N N . SER A 1 3 ? -7.767 5.324 -13.959 1.00 0.00 3 SER A N 3
ATOM 1444 C CA . SER A 1 3 ? -6.533 4.553 -14.072 1.00 0.00 3 SER A CA 3
ATOM 1445 C C . SER A 1 3 ? -6.642 3.239 -13.306 1.00 0.00 3 SER A C 3
ATOM 1446 O O . SER A 1 3 ? -6.562 2.159 -13.891 1.00 0.00 3 SER A O 3
ATOM 1454 N N . GLY A 1 4 ? -6.827 3.339 -11.994 1.00 0.00 4 GLY A N 3
ATOM 1455 C CA . GLY A 1 4 ? -6.944 2.151 -11.168 1.00 0.00 4 GLY A CA 3
ATOM 1456 C C . GLY A 1 4 ? -5.790 2.004 -10.196 1.00 0.00 4 GLY A C 3
ATOM 1457 O O . GLY A 1 4 ? -4.846 1.255 -10.450 1.00 0.00 4 GLY A O 3
ATOM 1461 N N . SER A 1 5 ? -5.864 2.722 -9.080 1.00 0.00 5 SER A N 3
ATOM 1462 C CA . SER A 1 5 ? -4.814 2.673 -8.068 1.00 0.00 5 SER A CA 3
ATOM 1463 C C . SER A 1 5 ? -5.021 1.489 -7.128 1.00 0.00 5 SER A C 3
ATOM 1464 O O . SER A 1 5 ? -4.141 0.642 -6.976 1.00 0.00 5 SER A O 3
ATOM 1472 N N . SER A 1 6 ? -6.192 1.438 -6.500 1.00 0.00 6 SER A N 3
ATOM 1473 C CA . SER A 1 6 ? -6.515 0.362 -5.572 1.00 0.00 6 SER A CA 3
ATOM 1474 C C . SER A 1 6 ? -7.240 -0.774 -6.288 1.00 0.00 6 SER A C 3
ATOM 1475 O O . SER A 1 6 ? -8.165 -0.543 -7.065 1.00 0.00 6 SER A O 3
ATOM 1483 N N . GLY A 1 7 ? -6.812 -2.004 -6.019 1.00 0.00 7 GLY A N 3
ATOM 1484 C CA . GLY A 1 7 ? -7.430 -3.159 -6.645 1.00 0.00 7 GLY A CA 3
ATOM 1485 C C . GLY A 1 7 ? -6.790 -4.464 -6.214 1.00 0.00 7 GLY A C 3
ATOM 1486 O O . GLY A 1 7 ? -7.476 -5.372 -5.746 1.00 0.00 7 GLY A O 3
ATOM 1490 N N . GLU A 1 8 ? -5.474 -4.557 -6.374 1.00 0.00 8 GLU A N 3
ATOM 1491 C CA . GLU A 1 8 ? -4.744 -5.763 -6.000 1.00 0.00 8 GLU A CA 3
ATOM 1492 C C . GLU A 1 8 ? -4.297 -5.698 -4.542 1.00 0.00 8 GLU A C 3
ATOM 1493 O O . GLU A 1 8 ? -3.240 -5.150 -4.229 1.00 0.00 8 GLU A O 3
ATOM 1505 N N . ASP A 1 9 ? -5.110 -6.261 -3.655 1.00 0.00 9 ASP A N 3
ATOM 1506 C CA . ASP A 1 9 ? -4.800 -6.268 -2.231 1.00 0.00 9 ASP A CA 3
ATOM 1507 C C . ASP A 1 9 ? -3.726 -7.304 -1.913 1.00 0.00 9 ASP A C 3
ATOM 1508 O O . ASP A 1 9 ? -3.875 -8.105 -0.989 1.00 0.00 9 ASP A O 3
ATOM 1517 N N . LEU A 1 10 ? -2.645 -7.283 -2.686 1.00 0.00 10 LEU A N 3
ATOM 1518 C CA . LEU A 1 10 ? -1.546 -8.222 -2.488 1.00 0.00 10 LEU A CA 3
ATOM 1519 C C . LEU A 1 10 ? -1.229 -8.386 -1.005 1.00 0.00 10 LEU A C 3
ATOM 1520 O O . LEU A 1 10 ? -1.530 -7.521 -0.181 1.00 0.00 10 LEU A O 3
ATOM 1536 N N . PRO A 1 11 ? -0.606 -9.521 -0.654 1.00 0.00 11 PRO A N 3
ATOM 1537 C CA . PRO A 1 11 ? -0.233 -9.824 0.731 1.00 0.00 11 PRO A CA 3
ATOM 1538 C C . PRO A 1 11 ? 0.897 -8.932 1.234 1.00 0.00 11 PRO A C 3
ATOM 1539 O O . PRO A 1 11 ? 2.071 -9.291 1.144 1.00 0.00 11 PRO A O 3
ATOM 1550 N N . LEU A 1 12 ? 0.535 -7.770 1.766 1.00 0.00 12 LEU A N 3
ATOM 1551 C CA . LEU A 1 12 ? 1.519 -6.826 2.285 1.00 0.00 12 LEU A CA 3
ATOM 1552 C C . LEU A 1 12 ? 2.533 -7.535 3.177 1.00 0.00 12 LEU A C 3
ATOM 1553 O O . LEU A 1 12 ? 2.217 -8.496 3.877 1.00 0.00 12 LEU A O 3
ATOM 1569 N N . PRO A 1 13 ? 3.783 -7.047 3.156 1.00 0.00 13 PRO A N 3
ATOM 1570 C CA . PRO A 1 13 ? 4.868 -7.615 3.961 1.00 0.00 13 PRO A CA 3
ATOM 1571 C C . PRO A 1 13 ? 4.686 -7.351 5.451 1.00 0.00 13 PRO A C 3
ATOM 1572 O O . PRO A 1 13 ? 3.848 -6.550 5.866 1.00 0.00 13 PRO A O 3
ATOM 1583 N N . PRO A 1 14 ? 5.488 -8.038 6.277 1.00 0.00 14 PRO A N 3
ATOM 1584 C CA . PRO A 1 14 ? 5.434 -7.893 7.735 1.00 0.00 14 PRO A CA 3
ATOM 1585 C C . PRO A 1 14 ? 5.951 -6.538 8.202 1.00 0.00 14 PRO A C 3
ATOM 1586 O O . PRO A 1 14 ? 7.151 -6.271 8.156 1.00 0.00 14 PRO A O 3
ATOM 1597 N N . GLY A 1 15 ? 5.038 -5.684 8.654 1.00 0.00 15 GLY A N 3
ATOM 1598 C CA . GLY A 1 15 ? 5.422 -4.366 9.124 1.00 0.00 15 GLY A CA 3
ATOM 1599 C C . GLY A 1 15 ? 4.666 -3.256 8.420 1.00 0.00 15 GLY A C 3
ATOM 1600 O O . GLY A 1 15 ? 4.665 -2.112 8.874 1.00 0.00 15 GLY A O 3
ATOM 1604 N N . TRP A 1 16 ? 4.023 -3.594 7.309 1.00 0.00 16 TRP A N 3
ATOM 1605 C CA . TRP A 1 16 ? 3.261 -2.617 6.540 1.00 0.00 16 TRP A CA 3
ATOM 1606 C C . TRP A 1 16 ? 1.789 -2.637 6.940 1.00 0.00 16 TRP A C 3
ATOM 1607 O O . TRP A 1 16 ? 1.297 -3.626 7.483 1.00 0.00 16 TRP A O 3
ATOM 1628 N N . SER A 1 17 ? 1.091 -1.538 6.668 1.00 0.00 17 SER A N 3
ATOM 1629 C CA . SER A 1 17 ? -0.323 -1.429 7.004 1.00 0.00 17 SER A CA 3
ATOM 1630 C C . SER A 1 17 ? -1.022 -0.424 6.093 1.00 0.00 17 SER A C 3
ATOM 1631 O O . SER A 1 17 ? -0.610 0.733 5.996 1.00 0.00 17 SER A O 3
ATOM 1639 N N . VAL A 1 18 ? -2.080 -0.873 5.428 1.00 0.00 18 VAL A N 3
ATOM 1640 C CA . VAL A 1 18 ? -2.838 -0.014 4.525 1.00 0.00 18 VAL A CA 3
ATOM 1641 C C . VAL A 1 18 ? -3.996 0.661 5.252 1.00 0.00 18 VAL A C 3
ATOM 1642 O O . VAL A 1 18 ? -4.578 0.093 6.176 1.00 0.00 18 VAL A O 3
ATOM 1655 N N . ASP A 1 19 ? -4.325 1.876 4.827 1.00 0.00 19 ASP A N 3
ATOM 1656 C CA . ASP A 1 19 ? -5.415 2.628 5.436 1.00 0.00 19 ASP A CA 3
ATOM 1657 C C . ASP A 1 19 ? -6.054 3.575 4.424 1.00 0.00 19 ASP A C 3
ATOM 1658 O O . ASP A 1 19 ? -5.364 4.182 3.606 1.00 0.00 19 ASP A O 3
ATOM 1667 N N . TRP A 1 20 ? -7.376 3.693 4.486 1.00 0.00 20 TRP A N 3
ATOM 1668 C CA . TRP A 1 20 ? -8.108 4.564 3.573 1.00 0.00 20 TRP A CA 3
ATOM 1669 C C . TRP A 1 20 ? -8.355 5.929 4.205 1.00 0.00 20 TRP A C 3
ATOM 1670 O O . TRP A 1 20 ? -8.846 6.024 5.331 1.00 0.00 20 TRP A O 3
ATOM 1691 N N . THR A 1 21 ? -8.014 6.986 3.475 1.00 0.00 21 THR A N 3
ATOM 1692 C CA . THR A 1 21 ? -8.199 8.346 3.964 1.00 0.00 21 THR A CA 3
ATOM 1693 C C . THR A 1 21 ? -9.639 8.808 3.773 1.00 0.00 21 THR A C 3
ATOM 1694 O O . THR A 1 21 ? -10.412 8.178 3.054 1.00 0.00 21 THR A O 3
ATOM 1705 N N . MET A 1 22 ? -9.991 9.915 4.420 1.00 0.00 22 MET A N 3
ATOM 1706 C CA . MET A 1 22 ? -11.338 10.463 4.318 1.00 0.00 22 MET A CA 3
ATOM 1707 C C . MET A 1 22 ? -11.807 10.488 2.867 1.00 0.00 22 MET A C 3
ATOM 1708 O O . MET A 1 22 ? -12.835 9.903 2.526 1.00 0.00 22 MET A O 3
ATOM 1722 N N . ARG A 1 23 ? -11.047 11.171 2.016 1.00 0.00 23 ARG A N 3
ATOM 1723 C CA . ARG A 1 23 ? -11.386 11.274 0.602 1.00 0.00 23 ARG A CA 3
ATOM 1724 C C . ARG A 1 23 ? -11.775 9.912 0.036 1.00 0.00 23 ARG A C 3
ATOM 1725 O O . ARG A 1 23 ? -12.725 9.798 -0.737 1.00 0.00 23 ARG A O 3
ATOM 1746 N N . GLY A 1 24 ? -11.033 8.880 0.427 1.00 0.00 24 GLY A N 3
ATOM 1747 C CA . GLY A 1 24 ? -11.317 7.539 -0.051 1.00 0.00 24 GLY A CA 3
ATOM 1748 C C . GLY A 1 24 ? -10.163 6.949 -0.837 1.00 0.00 24 GLY A C 3
ATOM 1749 O O . GLY A 1 24 ? -10.371 6.167 -1.766 1.00 0.00 24 GLY A O 3
ATOM 1753 N N . ARG A 1 25 ? -8.943 7.324 -0.466 1.00 0.00 25 ARG A N 3
ATOM 1754 C CA . ARG A 1 25 ? -7.752 6.828 -1.146 1.00 0.00 25 ARG A CA 3
ATOM 1755 C C . ARG A 1 25 ? -7.051 5.763 -0.307 1.00 0.00 25 ARG A C 3
ATOM 1756 O O . ARG A 1 25 ? -6.960 5.881 0.915 1.00 0.00 25 ARG A O 3
ATOM 1777 N N . LYS A 1 26 ? -6.558 4.723 -0.972 1.00 0.00 26 LYS A N 3
ATOM 1778 C CA . LYS A 1 26 ? -5.865 3.638 -0.289 1.00 0.00 26 LYS A CA 3
ATOM 1779 C C . LYS A 1 26 ? -4.355 3.849 -0.325 1.00 0.00 26 LYS A C 3
ATOM 1780 O O . LYS A 1 26 ? -3.750 3.897 -1.396 1.00 0.00 26 LYS A O 3
ATOM 1799 N N . TYR A 1 27 ? -3.752 3.974 0.852 1.00 0.00 27 TYR A N 3
ATOM 1800 C CA . TYR A 1 27 ? -2.312 4.181 0.956 1.00 0.00 27 TYR A CA 3
ATOM 1801 C C . TYR A 1 27 ? -1.689 3.188 1.931 1.00 0.00 27 TYR A C 3
ATOM 1802 O O . TYR A 1 27 ? -2.273 2.864 2.965 1.00 0.00 27 TYR A O 3
ATOM 1820 N N . TYR A 1 28 ? -0.496 2.709 1.595 1.00 0.00 28 TYR A N 3
ATOM 1821 C CA . TYR A 1 28 ? 0.209 1.751 2.440 1.00 0.00 28 TYR A CA 3
ATOM 1822 C C . TYR A 1 28 ? 1.255 2.452 3.302 1.00 0.00 28 TYR A C 3
ATOM 1823 O O . TYR A 1 28 ? 2.023 3.281 2.813 1.00 0.00 28 TYR A O 3
ATOM 1841 N N . ILE A 1 29 ? 1.277 2.112 4.586 1.00 0.00 29 ILE A N 3
ATOM 1842 C CA . ILE A 1 29 ? 2.229 2.706 5.516 1.00 0.00 29 ILE A CA 3
ATOM 1843 C C . ILE A 1 29 ? 3.351 1.731 5.852 1.00 0.00 29 ILE A C 3
ATOM 1844 O O . ILE A 1 29 ? 3.110 0.543 6.071 1.00 0.00 29 ILE A O 3
ATOM 1860 N N . ASP A 1 30 ? 4.578 2.240 5.893 1.00 0.00 30 ASP A N 3
ATOM 1861 C CA . ASP A 1 30 ? 5.738 1.414 6.206 1.00 0.00 30 ASP A CA 3
ATOM 1862 C C . ASP A 1 30 ? 6.258 1.716 7.607 1.00 0.00 30 ASP A C 3
ATOM 1863 O O . ASP A 1 30 ? 6.857 2.766 7.846 1.00 0.00 30 ASP A O 3
ATOM 1872 N N . HIS A 1 31 ? 6.026 0.789 8.532 1.00 0.00 31 HIS A N 3
ATOM 1873 C CA . HIS A 1 31 ? 6.471 0.957 9.911 1.00 0.00 31 HIS A CA 3
ATOM 1874 C C . HIS A 1 31 ? 7.952 0.620 10.049 1.00 0.00 31 HIS A C 3
ATOM 1875 O O . HIS A 1 31 ? 8.612 1.055 10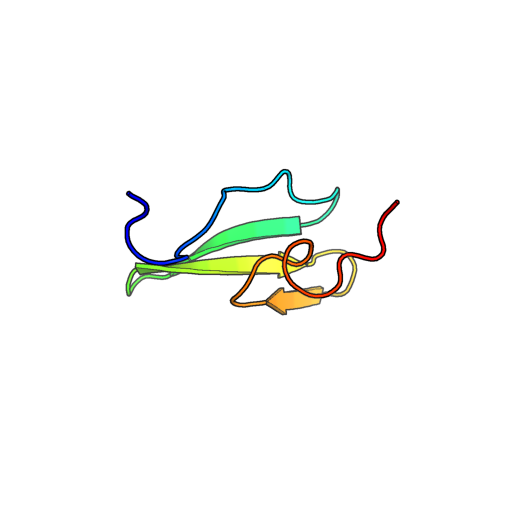.991 1.00 0.00 31 HIS A O 3
ATOM 1889 N N . ASN A 1 32 ? 8.467 -0.160 9.103 1.00 0.00 32 ASN A N 3
ATOM 1890 C CA . ASN A 1 32 ? 9.870 -0.557 9.120 1.00 0.00 32 ASN A CA 3
ATOM 1891 C C . ASN A 1 32 ? 10.765 0.586 8.652 1.00 0.00 32 ASN A C 3
ATOM 1892 O O . ASN A 1 32 ? 11.878 0.763 9.150 1.00 0.00 32 ASN A O 3
ATOM 1903 N N . THR A 1 33 ? 10.271 1.363 7.693 1.00 0.00 33 THR A N 3
ATOM 1904 C CA . THR A 1 33 ? 11.025 2.489 7.157 1.00 0.00 33 THR A CA 3
ATOM 1905 C C . THR A 1 33 ? 10.415 3.817 7.592 1.00 0.00 33 THR A C 3
ATOM 1906 O O . THR A 1 33 ? 11.081 4.850 7.581 1.00 0.00 33 THR A O 3
ATOM 1917 N N . ASN A 1 34 ? 9.144 3.779 7.978 1.00 0.00 34 ASN A N 3
ATOM 1918 C CA . ASN A 1 34 ? 8.444 4.981 8.419 1.00 0.00 34 ASN A CA 3
ATOM 1919 C C . ASN A 1 34 ? 8.093 5.872 7.231 1.00 0.00 34 ASN A C 3
ATOM 1920 O O . ASN A 1 34 ? 8.284 7.087 7.275 1.00 0.00 34 ASN A O 3
ATOM 1931 N N . THR A 1 35 ? 7.578 5.259 6.170 1.00 0.00 35 THR A N 3
ATOM 1932 C CA . THR A 1 35 ? 7.201 5.995 4.970 1.00 0.00 35 THR A CA 3
ATOM 1933 C C . THR A 1 35 ? 5.914 5.443 4.368 1.00 0.00 35 THR A C 3
ATOM 1934 O O . THR A 1 35 ? 5.574 4.275 4.564 1.00 0.00 35 THR A O 3
ATOM 1945 N N . THR A 1 36 ? 5.200 6.289 3.631 1.00 0.00 36 THR A N 3
ATOM 1946 C CA . THR A 1 36 ? 3.949 5.885 3.000 1.00 0.00 36 THR A CA 3
ATOM 1947 C C . THR A 1 36 ? 4.124 5.710 1.496 1.00 0.00 36 THR A C 3
ATOM 1948 O O . THR A 1 36 ? 5.018 6.303 0.892 1.00 0.00 36 THR A O 3
ATOM 1959 N N . HIS A 1 37 ? 3.265 4.893 0.897 1.00 0.00 37 HIS A N 3
ATOM 1960 C CA . HIS A 1 37 ? 3.324 4.641 -0.539 1.00 0.00 37 HIS A CA 3
ATOM 1961 C C . HIS A 1 37 ? 1.923 4.469 -1.119 1.00 0.00 37 HIS A C 3
ATOM 1962 O O . HIS A 1 37 ? 1.141 3.646 -0.644 1.00 0.00 37 HIS A O 3
ATOM 1976 N N . TRP A 1 38 ? 1.614 5.253 -2.146 1.00 0.00 38 TRP A N 3
ATOM 1977 C CA . TRP A 1 38 ? 0.306 5.188 -2.789 1.00 0.00 38 TRP A CA 3
ATOM 1978 C C . TRP A 1 38 ? 0.087 3.826 -3.440 1.00 0.00 38 TRP A C 3
ATOM 1979 O O . TRP A 1 38 ? -1.015 3.280 -3.400 1.00 0.00 38 TRP A O 3
ATOM 2000 N N . SER A 1 39 ? 1.142 3.285 -4.039 1.00 0.00 39 SER A N 3
ATOM 2001 C CA . SER A 1 39 ? 1.064 1.988 -4.701 1.00 0.00 39 SER A CA 3
ATOM 2002 C C . SER A 1 39 ? 1.602 0.883 -3.798 1.00 0.00 39 SER A C 3
ATOM 2003 O O . SER A 1 39 ? 2.298 1.150 -2.817 1.00 0.00 39 SER A O 3
ATOM 2011 N N . HIS A 1 40 ? 1.274 -0.361 -4.135 1.00 0.00 40 HIS A N 3
ATOM 2012 C CA . HIS A 1 40 ? 1.725 -1.508 -3.356 1.00 0.00 40 HIS A CA 3
ATOM 2013 C C . HIS A 1 40 ? 3.246 -1.618 -3.379 1.00 0.00 40 HIS A C 3
ATOM 2014 O O . HIS A 1 40 ? 3.894 -1.385 -4.401 1.00 0.00 40 HIS A O 3
ATOM 2028 N N . PRO A 1 41 ? 3.832 -1.978 -2.228 1.00 0.00 41 PRO A N 3
ATOM 2029 C CA . PRO A 1 41 ? 5.284 -2.126 -2.091 1.00 0.00 41 PRO A CA 3
ATOM 2030 C C . PRO A 1 41 ? 5.819 -3.333 -2.855 1.00 0.00 41 PRO A C 3
ATOM 2031 O O . PRO A 1 41 ? 6.987 -3.366 -3.243 1.00 0.00 41 PRO A O 3
ATOM 2042 N N . LEU A 1 42 ? 4.957 -4.321 -3.068 1.00 0.00 42 LEU A N 3
ATOM 2043 C CA . LEU A 1 42 ? 5.343 -5.530 -3.787 1.00 0.00 42 LEU A CA 3
ATOM 2044 C C . LEU A 1 42 ? 5.180 -5.345 -5.293 1.00 0.00 42 LEU A C 3
ATOM 2045 O O . LEU A 1 42 ? 5.939 -5.906 -6.081 1.00 0.00 42 LEU A O 3
ATOM 2061 N N . GLU A 1 43 ? 4.186 -4.552 -5.681 1.00 0.00 43 GLU A N 3
ATOM 2062 C CA . GLU A 1 43 ? 3.926 -4.291 -7.092 1.00 0.00 43 GLU A CA 3
ATOM 2063 C C . GLU A 1 43 ? 5.092 -3.545 -7.732 1.00 0.00 43 GLU A C 3
ATOM 2064 O O . GLU A 1 43 ? 5.160 -2.316 -7.681 1.00 0.00 43 GLU A O 3
ATOM 2076 N N . SER A 1 44 ? 6.008 -4.296 -8.335 1.00 0.00 44 SER A N 3
ATOM 2077 C CA . SER A 1 44 ? 7.175 -3.706 -8.981 1.00 0.00 44 SER A CA 3
ATOM 2078 C C . SER A 1 44 ? 7.479 -4.410 -10.300 1.00 0.00 44 SER A C 3
ATOM 2079 O O . SER A 1 44 ? 7.731 -5.614 -10.330 1.00 0.00 44 SER A O 3
ATOM 2087 N N . GLY A 1 45 ? 7.453 -3.649 -11.390 1.00 0.00 45 GLY A N 3
ATOM 2088 C CA . GLY A 1 45 ? 7.727 -4.216 -12.698 1.00 0.00 45 GLY A CA 3
ATOM 2089 C C . GLY A 1 45 ? 9.192 -4.557 -12.886 1.00 0.00 45 GLY A C 3
ATOM 2090 O O . GLY A 1 45 ? 9.651 -5.640 -12.522 1.00 0.00 45 GLY A O 3
ATOM 2094 N N . PRO A 1 46 ? 9.951 -3.618 -13.469 1.00 0.00 46 PRO A N 3
ATOM 2095 C CA . PRO A 1 46 ? 11.384 -3.802 -13.720 1.00 0.00 46 PRO A CA 3
ATOM 2096 C C . PRO A 1 46 ? 12.203 -3.805 -12.433 1.00 0.00 46 PRO A C 3
ATOM 2097 O O . PRO A 1 46 ? 12.353 -2.772 -11.780 1.00 0.00 46 PRO A O 3
ATOM 2108 N N . SER A 1 47 ? 12.728 -4.971 -12.074 1.00 0.00 47 SER A N 3
ATOM 2109 C CA . SER A 1 47 ? 13.529 -5.108 -10.862 1.00 0.00 47 SER A CA 3
ATOM 2110 C C . SER A 1 47 ? 14.965 -4.653 -11.106 1.00 0.00 47 SER A C 3
ATOM 2111 O O . SER A 1 47 ? 15.473 -4.739 -12.223 1.00 0.00 47 SER A O 3
ATOM 2119 N N . SER A 1 48 ? 15.612 -4.168 -10.051 1.00 0.00 48 SER A N 3
ATOM 2120 C CA . SER A 1 48 ? 16.987 -3.696 -10.150 1.00 0.00 48 SER A CA 3
ATOM 2121 C C . SER A 1 48 ? 17.899 -4.475 -9.207 1.00 0.00 48 SER A C 3
ATOM 2122 O O . SER A 1 48 ? 17.526 -4.779 -8.075 1.00 0.00 48 SER A O 3
ATOM 2130 N N . GLY A 1 49 ? 19.097 -4.799 -9.684 1.00 0.00 49 GLY A N 3
ATOM 2131 C CA . GLY A 1 49 ? 20.044 -5.540 -8.873 1.00 0.00 49 GLY A CA 3
ATOM 2132 C C . GLY A 1 49 ? 20.592 -6.759 -9.589 1.00 0.00 49 GLY A C 3
ATOM 2133 O O . GLY A 1 49 ? 20.231 -7.891 -9.267 1.00 0.00 49 GLY A O 3
ATOM 2137 N N . GLY A 1 1 ? -16.899 -11.767 -14.581 1.00 0.00 1 GLY A N 4
ATOM 2138 C CA . GLY A 1 1 ? -17.328 -10.429 -14.943 1.00 0.00 1 GLY A CA 4
ATOM 2139 C C . GLY A 1 1 ? -16.169 -9.457 -15.048 1.00 0.00 1 GLY A C 4
ATOM 2140 O O . GLY A 1 1 ? -15.152 -9.759 -15.673 1.00 0.00 1 GLY A O 4
ATOM 2144 N N . SER A 1 2 ? -16.322 -8.288 -14.437 1.00 0.00 2 SER A N 4
ATOM 2145 C CA . SER A 1 2 ? -15.282 -7.266 -14.469 1.00 0.00 2 SER A CA 4
ATOM 2146 C C . SER A 1 2 ? -14.517 -7.227 -13.150 1.00 0.00 2 SER A C 4
ATOM 2147 O O . SER A 1 2 ? -15.095 -6.970 -12.093 1.00 0.00 2 SER A O 4
ATOM 2155 N N . SER A 1 3 ? -13.215 -7.485 -13.219 1.00 0.00 3 SER A N 4
ATOM 2156 C CA . SER A 1 3 ? -12.372 -7.483 -12.030 1.00 0.00 3 SER A CA 4
ATOM 2157 C C . SER A 1 3 ? -11.205 -6.514 -12.194 1.00 0.00 3 SER A C 4
ATOM 2158 O O . SER A 1 3 ? -10.223 -6.814 -12.872 1.00 0.00 3 SER A O 4
ATOM 2166 N N . GLY A 1 4 ? -11.320 -5.348 -11.566 1.00 0.00 4 GLY A N 4
ATOM 2167 C CA . GLY A 1 4 ? -10.268 -4.350 -11.653 1.00 0.00 4 GLY A CA 4
ATOM 2168 C C . GLY A 1 4 ? -8.916 -4.897 -11.241 1.00 0.00 4 GLY A C 4
ATOM 2169 O O . GLY A 1 4 ? -8.833 -5.856 -10.474 1.00 0.00 4 GLY A O 4
ATOM 2173 N N . SER A 1 5 ? -7.852 -4.285 -11.753 1.00 0.00 5 SER A N 4
ATOM 2174 C CA . SER A 1 5 ? -6.496 -4.719 -11.438 1.00 0.00 5 SER A CA 4
ATOM 2175 C C . SER A 1 5 ? -5.900 -3.872 -10.319 1.00 0.00 5 SER A C 4
ATOM 2176 O O . SER A 1 5 ? -5.513 -4.390 -9.271 1.00 0.00 5 SER A O 4
ATOM 2184 N N . SER A 1 6 ? -5.831 -2.564 -10.548 1.00 0.00 6 SER A N 4
ATOM 2185 C CA . SER A 1 6 ? -5.279 -1.644 -9.561 1.00 0.00 6 SER A CA 4
ATOM 2186 C C . SER A 1 6 ? -5.680 -2.056 -8.149 1.00 0.00 6 SER A C 4
ATOM 2187 O O . SER A 1 6 ? -6.862 -2.080 -7.808 1.00 0.00 6 SER A O 4
ATOM 2195 N N . GLY A 1 7 ? -4.685 -2.381 -7.328 1.00 0.00 7 GLY A N 4
ATOM 2196 C CA . GLY A 1 7 ? -4.954 -2.789 -5.962 1.00 0.00 7 GLY A CA 4
ATOM 2197 C C . GLY A 1 7 ? -5.372 -4.243 -5.862 1.00 0.00 7 GLY A C 4
ATOM 2198 O O . GLY A 1 7 ? -6.539 -4.543 -5.616 1.00 0.00 7 GLY A O 4
ATOM 2202 N N . GLU A 1 8 ? -4.417 -5.147 -6.056 1.00 0.00 8 GLU A N 4
ATOM 2203 C CA . GLU A 1 8 ? -4.695 -6.577 -5.990 1.00 0.00 8 GLU A CA 4
ATOM 2204 C C . GLU A 1 8 ? -4.610 -7.082 -4.552 1.00 0.00 8 GLU A C 4
ATOM 2205 O O . GLU A 1 8 ? -4.359 -8.262 -4.310 1.00 0.00 8 GLU A O 4
ATOM 2217 N N . ASP A 1 9 ? -4.820 -6.177 -3.601 1.00 0.00 9 ASP A N 4
ATOM 2218 C CA . ASP A 1 9 ? -4.768 -6.528 -2.186 1.00 0.00 9 ASP A CA 4
ATOM 2219 C C . ASP A 1 9 ? -3.641 -7.520 -1.914 1.00 0.00 9 ASP A C 4
ATOM 2220 O O . ASP A 1 9 ? -3.766 -8.398 -1.059 1.00 0.00 9 ASP A O 4
ATOM 2229 N N . LEU A 1 10 ? -2.542 -7.374 -2.647 1.00 0.00 10 LEU A N 4
ATOM 2230 C CA . LEU A 1 10 ? -1.393 -8.258 -2.486 1.00 0.00 10 LEU A CA 4
ATOM 2231 C C . LEU A 1 10 ? -1.081 -8.481 -1.009 1.00 0.00 10 LEU A C 4
ATOM 2232 O O . LEU A 1 10 ? -1.423 -7.671 -0.147 1.00 0.00 10 LEU A O 4
ATOM 2248 N N . PRO A 1 11 ? -0.413 -9.605 -0.708 1.00 0.00 11 PRO A N 4
ATOM 2249 C CA . PRO A 1 11 ? -0.038 -9.960 0.663 1.00 0.00 11 PRO A CA 4
ATOM 2250 C C . PRO A 1 11 ? 1.051 -9.048 1.221 1.00 0.00 11 PRO A C 4
ATOM 2251 O O . PRO A 1 11 ? 2.232 -9.397 1.212 1.00 0.00 11 PRO A O 4
ATOM 2262 N N . LEU A 1 12 ? 0.645 -7.879 1.705 1.00 0.00 12 LEU A N 4
ATOM 2263 C CA . LEU A 1 12 ? 1.586 -6.917 2.268 1.00 0.00 12 LEU A CA 4
ATOM 2264 C C . LEU A 1 12 ? 2.583 -7.607 3.195 1.00 0.00 12 LEU A C 4
ATOM 2265 O O . LEU A 1 12 ? 2.250 -8.552 3.911 1.00 0.00 12 LEU A O 4
ATOM 2281 N N . PRO A 1 13 ? 3.833 -7.124 3.184 1.00 0.00 13 PRO A N 4
ATOM 2282 C CA . PRO A 1 13 ? 4.903 -7.677 4.020 1.00 0.00 13 PRO A CA 4
ATOM 2283 C C . PRO A 1 13 ? 4.695 -7.378 5.500 1.00 0.00 13 PRO A C 4
ATOM 2284 O O . PRO A 1 13 ? 3.851 -6.567 5.882 1.00 0.00 13 PRO A O 4
ATOM 2295 N N . PRO A 1 14 ? 5.483 -8.047 6.356 1.00 0.00 14 PRO A N 4
ATOM 2296 C CA . PRO A 1 14 ? 5.403 -7.868 7.809 1.00 0.00 14 PRO A CA 4
ATOM 2297 C C . PRO A 1 14 ? 5.915 -6.502 8.253 1.00 0.00 14 PRO A C 4
ATOM 2298 O O . PRO A 1 14 ? 7.115 -6.233 8.210 1.00 0.00 14 PRO A O 4
ATOM 2309 N N . GLY A 1 15 ? 4.996 -5.641 8.681 1.00 0.00 15 GLY A N 4
ATOM 2310 C CA . GLY A 1 15 ? 5.374 -4.313 9.127 1.00 0.00 15 GLY A CA 4
ATOM 2311 C C . GLY A 1 15 ? 4.612 -3.220 8.404 1.00 0.00 15 GLY A C 4
ATOM 2312 O O . GLY A 1 15 ? 4.611 -2.067 8.835 1.00 0.00 15 GLY A O 4
ATOM 2316 N N . TRP A 1 16 ? 3.965 -3.581 7.303 1.00 0.00 16 TRP A N 4
ATOM 2317 C CA . TRP A 1 16 ? 3.199 -2.621 6.517 1.00 0.00 16 TRP A CA 4
ATOM 2318 C C . TRP A 1 16 ? 1.728 -2.639 6.922 1.00 0.00 16 TRP A C 4
ATOM 2319 O O . TRP A 1 16 ? 1.230 -3.637 7.441 1.00 0.00 16 TRP A O 4
ATOM 2340 N N . SER A 1 17 ? 1.039 -1.529 6.679 1.00 0.00 17 SER A N 4
ATOM 2341 C CA . SER A 1 17 ? -0.374 -1.416 7.020 1.00 0.00 17 SER A CA 4
ATOM 2342 C C . SER A 1 17 ? -1.077 -0.420 6.103 1.00 0.00 17 SER A C 4
ATOM 2343 O O . SER A 1 17 ? -0.670 0.737 5.995 1.00 0.00 17 SER A O 4
ATOM 2351 N N . VAL A 1 18 ? -2.137 -0.879 5.444 1.00 0.00 18 VAL A N 4
ATOM 2352 C CA . VAL A 1 18 ? -2.898 -0.029 4.536 1.00 0.00 18 VAL A CA 4
ATOM 2353 C C . VAL A 1 18 ? -4.055 0.650 5.260 1.00 0.00 18 VAL A C 4
ATOM 2354 O O . VAL A 1 18 ? -4.624 0.096 6.201 1.00 0.00 18 VAL A O 4
ATOM 2367 N N . ASP A 1 19 ? -4.399 1.854 4.815 1.00 0.00 19 ASP A N 4
ATOM 2368 C CA . ASP A 1 19 ? -5.490 2.610 5.419 1.00 0.00 19 ASP A CA 4
ATOM 2369 C C . ASP A 1 19 ? -6.132 3.547 4.401 1.00 0.00 19 ASP A C 4
ATOM 2370 O O . ASP A 1 19 ? -5.453 4.090 3.530 1.00 0.00 19 ASP A O 4
ATOM 2379 N N . TRP A 1 20 ? -7.442 3.730 4.517 1.00 0.00 20 TRP A N 4
ATOM 2380 C CA . TRP A 1 20 ? -8.175 4.601 3.606 1.00 0.00 20 TRP A CA 4
ATOM 2381 C C . TRP A 1 20 ? -8.394 5.976 4.226 1.00 0.00 20 TRP A C 4
ATOM 2382 O O . TRP A 1 20 ? -8.895 6.093 5.344 1.00 0.00 20 TRP A O 4
ATOM 2403 N N . THR A 1 21 ? -8.016 7.019 3.491 1.00 0.00 21 THR A N 4
ATOM 2404 C CA . THR A 1 21 ? -8.171 8.387 3.970 1.00 0.00 21 THR A CA 4
ATOM 2405 C C . THR A 1 21 ? -9.608 8.868 3.803 1.00 0.00 21 THR A C 4
ATOM 2406 O O . THR A 1 21 ? -10.410 8.232 3.121 1.00 0.00 21 THR A O 4
ATOM 2417 N N . MET A 1 22 ? -9.925 9.995 4.431 1.00 0.00 22 MET A N 4
ATOM 2418 C CA . MET A 1 22 ? -11.266 10.563 4.350 1.00 0.00 22 MET A CA 4
ATOM 2419 C C . MET A 1 22 ? -11.757 10.595 2.906 1.00 0.00 22 MET A C 4
ATOM 2420 O O . MET A 1 22 ? -12.818 10.054 2.589 1.00 0.00 22 MET A O 4
ATOM 2434 N N . ARG A 1 23 ? -10.981 11.230 2.035 1.00 0.00 23 ARG A N 4
ATOM 2435 C CA . ARG A 1 23 ? -11.338 11.333 0.625 1.00 0.00 23 ARG A CA 4
ATOM 2436 C C . ARG A 1 23 ? -11.768 9.978 0.074 1.00 0.00 23 ARG A C 4
ATOM 2437 O O . ARG A 1 23 ? -12.747 9.878 -0.664 1.00 0.00 23 ARG A O 4
ATOM 2458 N N . GLY A 1 24 ? -11.027 8.934 0.437 1.00 0.00 24 GLY A N 4
ATOM 2459 C CA . GLY A 1 24 ? -11.347 7.599 -0.032 1.00 0.00 24 GLY A CA 4
ATOM 2460 C C . GLY A 1 24 ? -10.213 6.974 -0.821 1.00 0.00 24 GLY A C 4
ATOM 2461 O O . GLY A 1 24 ? -10.447 6.191 -1.742 1.00 0.00 24 GLY A O 4
ATOM 2465 N N . ARG A 1 25 ? -8.982 7.323 -0.463 1.00 0.00 25 ARG A N 4
ATOM 2466 C CA . ARG A 1 25 ? -7.808 6.794 -1.147 1.00 0.00 25 ARG A CA 4
ATOM 2467 C C . ARG A 1 25 ? -7.108 5.743 -0.290 1.00 0.00 25 ARG A C 4
ATOM 2468 O O . ARG A 1 25 ? -7.012 5.884 0.930 1.00 0.00 25 ARG A O 4
ATOM 2489 N N . LYS A 1 26 ? -6.620 4.690 -0.936 1.00 0.00 26 LYS A N 4
ATOM 2490 C CA . LYS A 1 26 ? -5.927 3.614 -0.235 1.00 0.00 26 LYS A CA 4
ATOM 2491 C C . LYS A 1 26 ? -4.417 3.823 -0.277 1.00 0.00 26 LYS A C 4
ATOM 2492 O O . LYS A 1 26 ? -3.813 3.842 -1.351 1.00 0.00 26 LYS A O 4
ATOM 2511 N N . TYR A 1 27 ? -3.812 3.975 0.896 1.00 0.00 27 TYR A N 4
ATOM 2512 C CA . TYR A 1 27 ? -2.372 4.182 0.992 1.00 0.00 27 TYR A CA 4
ATOM 2513 C C . TYR A 1 27 ? -1.743 3.189 1.964 1.00 0.00 27 TYR A C 4
ATOM 2514 O O . TYR A 1 27 ? -2.322 2.866 3.001 1.00 0.00 27 TYR A O 4
ATOM 2532 N N . TYR A 1 28 ? -0.553 2.707 1.620 1.00 0.00 28 TYR A N 4
ATOM 2533 C CA . TYR A 1 28 ? 0.155 1.749 2.460 1.00 0.00 28 TYR A CA 4
ATOM 2534 C C . TYR A 1 28 ? 1.206 2.448 3.316 1.00 0.00 28 TYR A C 4
ATOM 2535 O O . TYR A 1 28 ? 1.973 3.277 2.824 1.00 0.00 28 TYR A O 4
ATOM 2553 N N . ILE A 1 29 ? 1.236 2.108 4.600 1.00 0.00 29 ILE A N 4
ATOM 2554 C CA . ILE A 1 29 ? 2.194 2.700 5.525 1.00 0.00 29 ILE A CA 4
ATOM 2555 C C . ILE A 1 29 ? 3.302 1.713 5.877 1.00 0.00 29 ILE A C 4
ATOM 2556 O O . ILE A 1 29 ? 3.042 0.537 6.131 1.00 0.00 29 ILE A O 4
ATOM 2572 N N . ASP A 1 30 ? 4.538 2.200 5.891 1.00 0.00 30 ASP A N 4
ATOM 2573 C CA . ASP A 1 30 ? 5.686 1.362 6.215 1.00 0.00 30 ASP A CA 4
ATOM 2574 C C . ASP A 1 30 ? 6.228 1.694 7.602 1.00 0.00 30 ASP A C 4
ATOM 2575 O O . ASP A 1 30 ? 6.832 2.747 7.809 1.00 0.00 30 ASP A O 4
ATOM 2584 N N . HIS A 1 31 ? 6.006 0.788 8.550 1.00 0.00 31 HIS A N 4
ATOM 2585 C CA . HIS A 1 31 ? 6.470 0.985 9.919 1.00 0.00 31 HIS A CA 4
ATOM 2586 C C . HIS A 1 31 ? 7.950 0.635 10.045 1.00 0.00 31 HIS A C 4
ATOM 2587 O O . HIS A 1 31 ? 8.616 1.047 10.994 1.00 0.00 31 HIS A O 4
ATOM 2601 N N . ASN A 1 32 ? 8.457 -0.130 9.084 1.00 0.00 32 ASN A N 4
ATOM 2602 C CA . ASN A 1 32 ? 9.857 -0.538 9.089 1.00 0.00 32 ASN A CA 4
ATOM 2603 C C . ASN A 1 32 ? 10.762 0.621 8.683 1.00 0.00 32 ASN A C 4
ATOM 2604 O O . ASN A 1 32 ? 11.849 0.798 9.235 1.00 0.00 32 ASN A O 4
ATOM 2615 N N . THR A 1 33 ? 10.307 1.408 7.713 1.00 0.00 33 THR A N 4
ATOM 2616 C CA . THR A 1 33 ? 11.075 2.550 7.232 1.00 0.00 33 THR A CA 4
ATOM 2617 C C . THR A 1 33 ? 10.420 3.865 7.641 1.00 0.00 33 THR A C 4
ATOM 2618 O O . THR A 1 33 ? 11.051 4.920 7.605 1.00 0.00 33 THR A O 4
ATOM 2629 N N . ASN A 1 34 ? 9.151 3.793 8.029 1.00 0.00 34 ASN A N 4
ATOM 2630 C CA . ASN A 1 34 ? 8.410 4.978 8.445 1.00 0.00 34 ASN A CA 4
ATOM 2631 C C . ASN A 1 34 ? 8.077 5.860 7.245 1.00 0.00 34 ASN A C 4
ATOM 2632 O O . ASN A 1 34 ? 8.274 7.074 7.279 1.00 0.00 34 ASN A O 4
ATOM 2643 N N . THR A 1 35 ? 7.570 5.240 6.185 1.00 0.00 35 THR A N 4
ATOM 2644 C CA . THR A 1 35 ? 7.209 5.965 4.974 1.00 0.00 35 THR A CA 4
ATOM 2645 C C . THR A 1 35 ? 5.932 5.407 4.357 1.00 0.00 35 THR A C 4
ATOM 2646 O O . THR A 1 35 ? 5.598 4.236 4.548 1.00 0.00 35 THR A O 4
ATOM 2657 N N . THR A 1 36 ? 5.220 6.249 3.615 1.00 0.00 36 THR A N 4
ATOM 2658 C CA . THR A 1 36 ? 3.978 5.839 2.970 1.00 0.00 36 THR A CA 4
ATOM 2659 C C . THR A 1 36 ? 4.167 5.682 1.466 1.00 0.00 36 THR A C 4
ATOM 2660 O O . THR A 1 36 ? 5.077 6.268 0.879 1.00 0.00 36 THR A O 4
ATOM 2671 N N . HIS A 1 37 ? 3.301 4.886 0.846 1.00 0.00 37 HIS A N 4
ATOM 2672 C CA . HIS A 1 37 ? 3.371 4.653 -0.592 1.00 0.00 37 HIS A CA 4
ATOM 2673 C C . HIS A 1 37 ? 1.975 4.489 -1.185 1.00 0.00 37 HIS A C 4
ATOM 2674 O O . HIS A 1 37 ? 1.195 3.649 -0.736 1.00 0.00 37 HIS A O 4
ATOM 2688 N N . TRP A 1 38 ? 1.667 5.295 -2.193 1.00 0.00 38 TRP A N 4
ATOM 2689 C CA . TRP A 1 38 ? 0.364 5.240 -2.847 1.00 0.00 38 TRP A CA 4
ATOM 2690 C C . TRP A 1 38 ? 0.129 3.871 -3.476 1.00 0.00 38 TRP A C 4
ATOM 2691 O O . TRP A 1 38 ? -0.978 3.335 -3.422 1.00 0.00 38 TRP A O 4
ATOM 2712 N N . SER A 1 39 ? 1.177 3.311 -4.072 1.00 0.00 39 SER A N 4
ATOM 2713 C CA . SER A 1 39 ? 1.082 2.004 -4.714 1.00 0.00 39 SER A CA 4
ATOM 2714 C C . SER A 1 39 ? 1.663 0.915 -3.819 1.00 0.00 39 SER A C 4
ATOM 2715 O O . SER A 1 39 ? 2.415 1.198 -2.886 1.00 0.00 39 SER A O 4
ATOM 2723 N N . HIS A 1 40 ? 1.307 -0.333 -4.108 1.00 0.00 40 HIS A N 4
ATOM 2724 C CA . HIS A 1 40 ? 1.793 -1.467 -3.330 1.00 0.00 40 HIS A CA 4
ATOM 2725 C C . HIS A 1 40 ? 3.309 -1.592 -3.441 1.00 0.00 40 HIS A C 4
ATOM 2726 O O . HIS A 1 40 ? 3.897 -1.391 -4.503 1.00 0.00 40 HIS A O 4
ATOM 2740 N N . PRO A 1 41 ? 3.959 -1.932 -2.317 1.00 0.00 41 PRO A N 4
ATOM 2741 C CA . PRO A 1 41 ? 5.415 -2.092 -2.263 1.00 0.00 41 PRO A CA 4
ATOM 2742 C C . PRO A 1 41 ? 5.892 -3.321 -3.028 1.00 0.00 41 PRO A C 4
ATOM 2743 O O . PRO A 1 41 ? 7.031 -3.371 -3.495 1.00 0.00 41 PRO A O 4
ATOM 2754 N N . LEU A 1 42 ? 5.016 -4.311 -3.153 1.00 0.00 42 LEU A N 4
ATOM 2755 C CA . LEU A 1 42 ? 5.349 -5.543 -3.862 1.00 0.00 42 LEU A CA 4
ATOM 2756 C C . LEU A 1 42 ? 5.069 -5.402 -5.355 1.00 0.00 42 LEU A C 4
ATOM 2757 O O . LEU A 1 42 ? 5.748 -6.010 -6.182 1.00 0.00 42 LEU A O 4
ATOM 2773 N N . GLU A 1 43 ? 4.067 -4.597 -5.692 1.00 0.00 43 GLU A N 4
ATOM 2774 C CA . GLU A 1 43 ? 3.699 -4.376 -7.085 1.00 0.00 43 GLU A CA 4
ATOM 2775 C C . GLU A 1 43 ? 4.881 -3.827 -7.879 1.00 0.00 43 GLU A C 4
ATOM 2776 O O . GLU A 1 43 ? 5.320 -4.432 -8.857 1.00 0.00 43 GLU A O 4
ATOM 2788 N N . SER A 1 44 ? 5.391 -2.677 -7.451 1.00 0.00 44 SER A N 4
ATOM 2789 C CA . SER A 1 44 ? 6.519 -2.043 -8.124 1.00 0.00 44 SER A CA 4
ATOM 2790 C C . SER A 1 44 ? 7.781 -2.886 -7.978 1.00 0.00 44 SER A C 4
ATOM 2791 O O . SER A 1 44 ? 8.223 -3.176 -6.868 1.00 0.00 44 SER A O 4
ATOM 2799 N N . GLY A 1 45 ? 8.359 -3.277 -9.111 1.00 0.00 45 GLY A N 4
ATOM 2800 C CA . GLY A 1 45 ? 9.565 -4.083 -9.089 1.00 0.00 45 GLY A CA 4
ATOM 2801 C C . GLY A 1 45 ? 9.867 -4.710 -10.436 1.00 0.00 45 GLY A C 4
ATOM 2802 O O . GLY A 1 45 ? 8.966 -5.077 -11.190 1.00 0.00 45 GLY A O 4
ATOM 2806 N N . PRO A 1 46 ? 11.164 -4.841 -10.754 1.00 0.00 46 PRO A N 4
ATOM 2807 C CA . PRO A 1 46 ? 11.613 -5.427 -12.020 1.00 0.00 46 PRO A CA 4
ATOM 2808 C C . PRO A 1 46 ? 11.344 -6.926 -12.092 1.00 0.00 46 PRO A C 4
ATOM 2809 O O . PRO A 1 46 ? 11.691 -7.583 -13.074 1.00 0.00 46 PRO A O 4
ATOM 2820 N N . SER A 1 47 ? 10.722 -7.463 -11.046 1.00 0.00 47 SER A N 4
ATOM 2821 C CA . SER A 1 47 ? 10.410 -8.886 -10.989 1.00 0.00 47 SER A CA 4
ATOM 2822 C C . SER A 1 47 ? 9.242 -9.222 -11.911 1.00 0.00 47 SER A C 4
ATOM 2823 O O . SER A 1 47 ? 8.475 -8.344 -12.306 1.00 0.00 47 SER A O 4
ATOM 2831 N N . SER A 1 48 ? 9.112 -10.501 -12.250 1.00 0.00 48 SER A N 4
ATOM 2832 C CA . SER A 1 48 ? 8.040 -10.954 -13.128 1.00 0.00 48 SER A CA 4
ATOM 2833 C C . SER A 1 48 ? 6.675 -10.670 -12.510 1.00 0.00 48 SER A C 4
ATOM 2834 O O . SER A 1 48 ? 6.250 -11.349 -11.576 1.00 0.00 48 SER A O 4
ATOM 2842 N N . GLY A 1 49 ? 5.991 -9.660 -13.038 1.00 0.00 49 GLY A N 4
ATOM 2843 C CA . GLY A 1 49 ? 4.681 -9.301 -12.527 1.00 0.00 49 GLY A CA 4
ATOM 2844 C C . GLY A 1 49 ? 4.534 -7.810 -12.303 1.00 0.00 49 GLY A C 4
ATOM 2845 O O . GLY A 1 49 ? 5.220 -7.233 -11.459 1.00 0.00 49 GLY A O 4
ATOM 2849 N N . GLY A 1 1 ? -6.510 8.082 -15.426 1.00 0.00 1 GLY A N 5
ATOM 2850 C CA . GLY A 1 1 ? -5.778 6.835 -15.299 1.00 0.00 1 GLY A CA 5
ATOM 2851 C C . GLY A 1 1 ? -6.665 5.683 -14.868 1.00 0.00 1 GLY A C 5
ATOM 2852 O O . GLY A 1 1 ? -7.841 5.629 -15.227 1.00 0.00 1 GLY A O 5
ATOM 2856 N N . SER A 1 2 ? -6.099 4.761 -14.096 1.00 0.00 2 SER A N 5
ATOM 2857 C CA . SER A 1 2 ? -6.846 3.601 -13.620 1.00 0.00 2 SER A CA 5
ATOM 2858 C C . SER A 1 2 ? -8.092 4.035 -12.853 1.00 0.00 2 SER A C 5
ATOM 2859 O O . SER A 1 2 ? -7.998 4.622 -11.775 1.00 0.00 2 SER A O 5
ATOM 2867 N N . SER A 1 3 ? -9.258 3.741 -13.418 1.00 0.00 3 SER A N 5
ATOM 2868 C CA . SER A 1 3 ? -10.525 4.104 -12.791 1.00 0.00 3 SER A CA 5
ATOM 2869 C C . SER A 1 3 ? -10.848 3.160 -11.636 1.00 0.00 3 SER A C 5
ATOM 2870 O O . SER A 1 3 ? -10.243 2.097 -11.501 1.00 0.00 3 SER A O 5
ATOM 2878 N N . GLY A 1 4 ? -11.807 3.558 -10.805 1.00 0.00 4 GLY A N 5
ATOM 2879 C CA . GLY A 1 4 ? -12.194 2.738 -9.673 1.00 0.00 4 GLY A CA 5
ATOM 2880 C C . GLY A 1 4 ? -11.038 2.464 -8.732 1.00 0.00 4 GLY A C 5
ATOM 2881 O O . GLY A 1 4 ? -10.138 3.291 -8.586 1.00 0.00 4 GLY A O 5
ATOM 2885 N N . SER A 1 5 ? -11.063 1.301 -8.089 1.00 0.00 5 SER A N 5
ATOM 2886 C CA . SER A 1 5 ? -10.011 0.923 -7.153 1.00 0.00 5 SER A CA 5
ATOM 2887 C C . SER A 1 5 ? -8.947 0.075 -7.844 1.00 0.00 5 SER A C 5
ATOM 2888 O O . SER A 1 5 ? -9.181 -1.088 -8.174 1.00 0.00 5 SER A O 5
ATOM 2896 N N . SER A 1 6 ? -7.777 0.667 -8.060 1.00 0.00 6 SER A N 5
ATOM 2897 C CA . SER A 1 6 ? -6.677 -0.031 -8.715 1.00 0.00 6 SER A CA 5
ATOM 2898 C C . SER A 1 6 ? -5.781 -0.717 -7.689 1.00 0.00 6 SER A C 5
ATOM 2899 O O . SER A 1 6 ? -4.984 -0.070 -7.011 1.00 0.00 6 SER A O 5
ATOM 2907 N N . GLY A 1 7 ? -5.919 -2.036 -7.581 1.00 0.00 7 GLY A N 5
ATOM 2908 C CA . GLY A 1 7 ? -5.116 -2.790 -6.635 1.00 0.00 7 GLY A CA 5
ATOM 2909 C C . GLY A 1 7 ? -5.409 -4.277 -6.683 1.00 0.00 7 GLY A C 5
ATOM 2910 O O . GLY A 1 7 ? -6.414 -4.699 -7.253 1.00 0.00 7 GLY A O 5
ATOM 2914 N N . GLU A 1 8 ? -4.527 -5.072 -6.084 1.00 0.00 8 GLU A N 5
ATOM 2915 C CA . GLU A 1 8 ? -4.696 -6.520 -6.064 1.00 0.00 8 GLU A CA 5
ATOM 2916 C C . GLU A 1 8 ? -4.625 -7.056 -4.636 1.00 0.00 8 GLU A C 5
ATOM 2917 O O . GLU A 1 8 ? -4.350 -8.236 -4.418 1.00 0.00 8 GLU A O 5
ATOM 2929 N N . ASP A 1 9 ? -4.872 -6.180 -3.669 1.00 0.00 9 ASP A N 5
ATOM 2930 C CA . ASP A 1 9 ? -4.836 -6.564 -2.263 1.00 0.00 9 ASP A CA 5
ATOM 2931 C C . ASP A 1 9 ? -3.726 -7.577 -2.005 1.00 0.00 9 ASP A C 5
ATOM 2932 O O . ASP A 1 9 ? -3.902 -8.525 -1.238 1.00 0.00 9 ASP A O 5
ATOM 2941 N N . LEU A 1 10 ? -2.583 -7.373 -2.649 1.00 0.00 10 LEU A N 5
ATOM 2942 C CA . LEU A 1 10 ? -1.444 -8.270 -2.490 1.00 0.00 10 LEU A CA 5
ATOM 2943 C C . LEU A 1 10 ? -1.122 -8.485 -1.015 1.00 0.00 10 LEU A C 5
ATOM 2944 O O . LEU A 1 10 ? -1.461 -7.672 -0.155 1.00 0.00 10 LEU A O 5
ATOM 2960 N N . PRO A 1 11 ? -0.449 -9.605 -0.713 1.00 0.00 11 PRO A N 5
ATOM 2961 C CA . PRO A 1 11 ? -0.063 -9.952 0.659 1.00 0.00 11 PRO A CA 5
ATOM 2962 C C . PRO A 1 11 ? 1.025 -9.035 1.204 1.00 0.00 11 PRO A C 5
ATOM 2963 O O . PRO A 1 11 ? 2.209 -9.375 1.180 1.00 0.00 11 PRO A O 5
ATOM 2974 N N . LEU A 1 12 ? 0.619 -7.870 1.695 1.00 0.00 12 LEU A N 5
ATOM 2975 C CA . LEU A 1 12 ? 1.561 -6.902 2.249 1.00 0.00 12 LEU A CA 5
ATOM 2976 C C . LEU A 1 12 ? 2.569 -7.586 3.165 1.00 0.00 12 LEU A C 5
ATOM 2977 O O . LEU A 1 12 ? 2.252 -8.542 3.874 1.00 0.00 12 LEU A O 5
ATOM 2993 N N . PRO A 1 13 ? 3.814 -7.086 3.154 1.00 0.00 13 PRO A N 5
ATOM 2994 C CA . PRO A 1 13 ? 4.893 -7.632 3.981 1.00 0.00 13 PRO A CA 5
ATOM 2995 C C . PRO A 1 13 ? 4.688 -7.348 5.465 1.00 0.00 13 PRO A C 5
ATOM 2996 O O . PRO A 1 13 ? 3.827 -6.560 5.857 1.00 0.00 13 PRO A O 5
ATOM 3007 N N . PRO A 1 14 ? 5.494 -8.006 6.311 1.00 0.00 14 PRO A N 5
ATOM 3008 C CA . PRO A 1 14 ? 5.420 -7.840 7.766 1.00 0.00 14 PRO A CA 5
ATOM 3009 C C . PRO A 1 14 ? 5.903 -6.466 8.218 1.00 0.00 14 PRO A C 5
ATOM 3010 O O . PRO A 1 14 ? 7.091 -6.156 8.137 1.00 0.00 14 PRO A O 5
ATOM 3021 N N . GLY A 1 15 ? 4.972 -5.643 8.695 1.00 0.00 15 GLY A N 5
ATOM 3022 C CA . GLY A 1 15 ? 5.324 -4.312 9.153 1.00 0.00 15 GLY A CA 5
ATOM 3023 C C . GLY A 1 15 ? 4.561 -3.227 8.419 1.00 0.00 15 GLY A C 5
ATOM 3024 O O . GLY A 1 15 ? 4.525 -2.078 8.860 1.00 0.00 15 GLY A O 5
ATOM 3028 N N . TRP A 1 16 ? 3.950 -3.591 7.297 1.00 0.00 16 TRP A N 5
ATOM 3029 C CA . TRP A 1 16 ? 3.186 -2.638 6.500 1.00 0.00 16 TRP A CA 5
ATOM 3030 C C . TRP A 1 16 ? 1.708 -2.674 6.877 1.00 0.00 16 TRP A C 5
ATOM 3031 O O . TRP A 1 16 ? 1.206 -3.690 7.356 1.00 0.00 16 TRP A O 5
ATOM 3052 N N . SER A 1 17 ? 1.019 -1.560 6.659 1.00 0.00 17 SER A N 5
ATOM 3053 C CA . SER A 1 17 ? -0.400 -1.464 6.978 1.00 0.00 17 SER A CA 5
ATOM 3054 C C . SER A 1 17 ? -1.096 -0.456 6.068 1.00 0.00 17 SER A C 5
ATOM 3055 O O . SER A 1 17 ? -0.674 0.696 5.960 1.00 0.00 17 SER A O 5
ATOM 3063 N N . VAL A 1 18 ? -2.166 -0.899 5.414 1.00 0.00 18 VAL A N 5
ATOM 3064 C CA . VAL A 1 18 ? -2.921 -0.037 4.513 1.00 0.00 18 VAL A CA 5
ATOM 3065 C C . VAL A 1 18 ? -4.066 0.654 5.245 1.00 0.00 18 VAL A C 5
ATOM 3066 O O . VAL A 1 18 ? -4.641 0.101 6.182 1.00 0.00 18 VAL A O 5
ATOM 3079 N N . ASP A 1 19 ? -4.391 1.867 4.812 1.00 0.00 19 ASP A N 5
ATOM 3080 C CA . ASP A 1 19 ? -5.468 2.636 5.425 1.00 0.00 19 ASP A CA 5
ATOM 3081 C C . ASP A 1 19 ? -6.125 3.560 4.405 1.00 0.00 19 ASP A C 5
ATOM 3082 O O . ASP A 1 19 ? -5.458 4.098 3.521 1.00 0.00 19 ASP A O 5
ATOM 3091 N N . TRP A 1 20 ? -7.434 3.739 4.533 1.00 0.00 20 TRP A N 5
ATOM 3092 C CA . TRP A 1 20 ? -8.182 4.598 3.622 1.00 0.00 20 TRP A CA 5
ATOM 3093 C C . TRP A 1 20 ? -8.407 5.976 4.235 1.00 0.00 20 TRP A C 5
ATOM 3094 O O . TRP A 1 20 ? -8.938 6.096 5.339 1.00 0.00 20 TRP A O 5
ATOM 3115 N N . THR A 1 21 ? -8.000 7.014 3.511 1.00 0.00 21 THR A N 5
ATOM 3116 C CA . THR A 1 21 ? -8.157 8.384 3.984 1.00 0.00 21 THR A CA 5
ATOM 3117 C C . THR A 1 21 ? -9.595 8.863 3.816 1.00 0.00 21 THR A C 5
ATOM 3118 O O . THR A 1 21 ? -10.389 8.237 3.114 1.00 0.00 21 THR A O 5
ATOM 3129 N N . MET A 1 22 ? -9.923 9.975 4.463 1.00 0.00 22 MET A N 5
ATOM 3130 C CA . MET A 1 22 ? -11.266 10.538 4.382 1.00 0.00 22 MET A CA 5
ATOM 3131 C C . MET A 1 22 ? -11.751 10.583 2.937 1.00 0.00 22 MET A C 5
ATOM 3132 O O . MET A 1 22 ? -12.816 10.057 2.613 1.00 0.00 22 MET A O 5
ATOM 3146 N N . ARG A 1 23 ? -10.963 11.213 2.072 1.00 0.00 23 ARG A N 5
ATOM 3147 C CA . ARG A 1 23 ? -11.313 11.327 0.662 1.00 0.00 23 ARG A CA 5
ATOM 3148 C C . ARG A 1 23 ? -11.741 9.976 0.097 1.00 0.00 23 ARG A C 5
ATOM 3149 O O . ARG A 1 23 ? -12.705 9.886 -0.662 1.00 0.00 23 ARG A O 5
ATOM 3170 N N . GLY A 1 24 ? -11.016 8.926 0.473 1.00 0.00 24 GLY A N 5
ATOM 3171 C CA . GLY A 1 24 ? -11.335 7.594 -0.005 1.00 0.00 24 GLY A CA 5
ATOM 3172 C C . GLY A 1 24 ? -10.200 6.975 -0.797 1.00 0.00 24 GLY A C 5
ATOM 3173 O O . GLY A 1 24 ? -10.432 6.203 -1.727 1.00 0.00 24 GLY A O 5
ATOM 3177 N N . ARG A 1 25 ? -8.969 7.316 -0.429 1.00 0.00 25 ARG A N 5
ATOM 3178 C CA . ARG A 1 25 ? -7.794 6.791 -1.114 1.00 0.00 25 ARG A CA 5
ATOM 3179 C C . ARG A 1 25 ? -7.097 5.733 -0.263 1.00 0.00 25 ARG A C 5
ATOM 3180 O O . ARG A 1 25 ? -6.990 5.872 0.956 1.00 0.00 25 ARG A O 5
ATOM 3201 N N . LYS A 1 26 ? -6.624 4.675 -0.913 1.00 0.00 26 LYS A N 5
ATOM 3202 C CA . LYS A 1 26 ? -5.937 3.593 -0.219 1.00 0.00 26 LYS A CA 5
ATOM 3203 C C . LYS A 1 26 ? -4.425 3.785 -0.275 1.00 0.00 26 LYS A C 5
ATOM 3204 O O . LYS A 1 26 ? -3.828 3.772 -1.352 1.00 0.00 26 LYS A O 5
ATOM 3223 N N . TYR A 1 27 ? -3.812 3.961 0.890 1.00 0.00 27 TYR A N 5
ATOM 3224 C CA . TYR A 1 27 ? -2.369 4.156 0.972 1.00 0.00 27 TYR A CA 5
ATOM 3225 C C . TYR A 1 27 ? -1.738 3.157 1.938 1.00 0.00 27 TYR A C 5
ATOM 3226 O O . TYR A 1 27 ? -2.327 2.810 2.962 1.00 0.00 27 TYR A O 5
ATOM 3244 N N . TYR A 1 28 ? -0.538 2.699 1.603 1.00 0.00 28 TYR A N 5
ATOM 3245 C CA . TYR A 1 28 ? 0.173 1.738 2.438 1.00 0.00 28 TYR A CA 5
ATOM 3246 C C . TYR A 1 28 ? 1.231 2.434 3.288 1.00 0.00 28 TYR A C 5
ATOM 3247 O O . TYR A 1 28 ? 2.042 3.209 2.780 1.00 0.00 28 TYR A O 5
ATOM 3265 N N . ILE A 1 29 ? 1.219 2.150 4.587 1.00 0.00 29 ILE A N 5
ATOM 3266 C CA . ILE A 1 29 ? 2.177 2.746 5.508 1.00 0.00 29 ILE A CA 5
ATOM 3267 C C . ILE A 1 29 ? 3.301 1.771 5.839 1.00 0.00 29 ILE A C 5
ATOM 3268 O O . ILE A 1 29 ? 3.060 0.587 6.076 1.00 0.00 29 ILE A O 5
ATOM 3284 N N . ASP A 1 30 ? 4.530 2.276 5.856 1.00 0.00 30 ASP A N 5
ATOM 3285 C CA . ASP A 1 30 ? 5.692 1.450 6.161 1.00 0.00 30 ASP A CA 5
ATOM 3286 C C . ASP A 1 30 ? 6.231 1.763 7.553 1.00 0.00 30 ASP A C 5
ATOM 3287 O O . ASP A 1 30 ? 6.847 2.807 7.772 1.00 0.00 30 ASP A O 5
ATOM 3296 N N . HIS A 1 31 ? 5.994 0.853 8.492 1.00 0.00 31 HIS A N 5
ATOM 3297 C CA . HIS A 1 31 ? 6.456 1.031 9.864 1.00 0.00 31 HIS A CA 5
ATOM 3298 C C . HIS A 1 31 ? 7.931 0.665 9.994 1.00 0.00 31 HIS A C 5
ATOM 3299 O O . HIS A 1 31 ? 8.602 1.079 10.939 1.00 0.00 31 HIS A O 5
ATOM 3313 N N . ASN A 1 32 ? 8.428 -0.114 9.039 1.00 0.00 32 ASN A N 5
ATOM 3314 C CA . ASN A 1 32 ? 9.823 -0.538 9.047 1.00 0.00 32 ASN A CA 5
ATOM 3315 C C . ASN A 1 32 ? 10.743 0.610 8.641 1.00 0.00 32 ASN A C 5
ATOM 3316 O O . ASN A 1 32 ? 11.851 0.748 9.161 1.00 0.00 32 ASN A O 5
ATOM 3327 N N . THR A 1 33 ? 10.275 1.434 7.708 1.00 0.00 33 THR A N 5
ATOM 3328 C CA . THR A 1 33 ? 11.054 2.568 7.230 1.00 0.00 33 THR A CA 5
ATOM 3329 C C . THR A 1 33 ? 10.402 3.888 7.626 1.00 0.00 33 THR A C 5
ATOM 3330 O O . THR A 1 33 ? 11.025 4.946 7.550 1.00 0.00 33 THR A O 5
ATOM 3341 N N . ASN A 1 34 ? 9.143 3.818 8.048 1.00 0.00 34 ASN A N 5
ATOM 3342 C CA . ASN A 1 34 ? 8.407 5.009 8.456 1.00 0.00 34 ASN A CA 5
ATOM 3343 C C . ASN A 1 34 ? 8.073 5.882 7.250 1.00 0.00 34 ASN A C 5
ATOM 3344 O O . ASN A 1 34 ? 8.263 7.098 7.278 1.00 0.00 34 ASN A O 5
ATOM 3355 N N . THR A 1 35 ? 7.575 5.253 6.190 1.00 0.00 35 THR A N 5
ATOM 3356 C CA . THR A 1 35 ? 7.216 5.971 4.974 1.00 0.00 35 THR A CA 5
ATOM 3357 C C . THR A 1 35 ? 5.946 5.399 4.352 1.00 0.00 35 THR A C 5
ATOM 3358 O O . THR A 1 35 ? 5.638 4.219 4.518 1.00 0.00 35 THR A O 5
ATOM 3369 N N . THR A 1 36 ? 5.212 6.244 3.634 1.00 0.00 36 THR A N 5
ATOM 3370 C CA . THR A 1 36 ? 3.977 5.822 2.987 1.00 0.00 36 THR A CA 5
ATOM 3371 C C . THR A 1 36 ? 4.164 5.683 1.481 1.00 0.00 36 THR A C 5
ATOM 3372 O O . THR A 1 36 ? 5.035 6.322 0.891 1.00 0.00 36 THR A O 5
ATOM 3383 N N . HIS A 1 37 ? 3.341 4.842 0.862 1.00 0.00 37 HIS A N 5
ATOM 3384 C CA . HIS A 1 37 ? 3.415 4.620 -0.577 1.00 0.00 37 HIS A CA 5
ATOM 3385 C C . HIS A 1 37 ? 2.021 4.440 -1.172 1.00 0.00 37 HIS A C 5
ATOM 3386 O O . HIS A 1 37 ? 1.268 3.560 -0.758 1.00 0.00 37 HIS A O 5
ATOM 3400 N N . TRP A 1 38 ? 1.686 5.280 -2.144 1.00 0.00 38 TRP A N 5
ATOM 3401 C CA . TRP A 1 38 ? 0.383 5.214 -2.796 1.00 0.00 38 TRP A CA 5
ATOM 3402 C C . TRP A 1 38 ? 0.162 3.849 -3.435 1.00 0.00 38 TRP A C 5
ATOM 3403 O O . TRP A 1 38 ? -0.932 3.288 -3.362 1.00 0.00 38 TRP A O 5
ATOM 3424 N N . SER A 1 39 ? 1.207 3.317 -4.062 1.00 0.00 39 SER A N 5
ATOM 3425 C CA . SER A 1 39 ? 1.125 2.017 -4.717 1.00 0.00 39 SER A CA 5
ATOM 3426 C C . SER A 1 39 ? 1.664 0.916 -3.809 1.00 0.00 39 SER A C 5
ATOM 3427 O O . SER A 1 39 ? 2.349 1.189 -2.822 1.00 0.00 39 SER A O 5
ATOM 3435 N N . HIS A 1 40 ? 1.351 -0.330 -4.149 1.00 0.00 40 HIS A N 5
ATOM 3436 C CA . HIS A 1 40 ? 1.804 -1.474 -3.367 1.00 0.00 40 HIS A CA 5
ATOM 3437 C C . HIS A 1 40 ? 3.322 -1.610 -3.431 1.00 0.00 40 HIS A C 5
ATOM 3438 O O . HIS A 1 40 ? 3.945 -1.403 -4.474 1.00 0.00 40 HIS A O 5
ATOM 3452 N N . PRO A 1 41 ? 3.934 -1.964 -2.292 1.00 0.00 41 PRO A N 5
ATOM 3453 C CA . PRO A 1 41 ? 5.387 -2.134 -2.193 1.00 0.00 41 PRO A CA 5
ATOM 3454 C C . PRO A 1 41 ? 5.880 -3.360 -2.954 1.00 0.00 41 PRO A C 5
ATOM 3455 O O . PRO A 1 41 ? 7.026 -3.406 -3.403 1.00 0.00 41 PRO A O 5
ATOM 3466 N N . LEU A 1 42 ? 5.008 -4.353 -3.097 1.00 0.00 42 LEU A N 5
ATOM 3467 C CA . LEU A 1 42 ? 5.355 -5.580 -3.804 1.00 0.00 42 LEU A CA 5
ATOM 3468 C C . LEU A 1 42 ? 5.121 -5.428 -5.304 1.00 0.00 42 LEU A C 5
ATOM 3469 O O . LEU A 1 42 ? 5.831 -6.023 -6.116 1.00 0.00 42 LEU A O 5
ATOM 3485 N N . GLU A 1 43 ? 4.124 -4.626 -5.664 1.00 0.00 43 GLU A N 5
ATOM 3486 C CA . GLU A 1 43 ? 3.799 -4.395 -7.067 1.00 0.00 43 GLU A CA 5
ATOM 3487 C C . GLU A 1 43 ? 5.007 -3.850 -7.823 1.00 0.00 43 GLU A C 5
ATOM 3488 O O . GLU A 1 43 ? 5.448 -4.432 -8.814 1.00 0.00 43 GLU A O 5
ATOM 3500 N N . SER A 1 44 ? 5.539 -2.728 -7.348 1.00 0.00 44 SER A N 5
ATOM 3501 C CA . SER A 1 44 ? 6.693 -2.101 -7.980 1.00 0.00 44 SER A CA 5
ATOM 3502 C C . SER A 1 44 ? 7.645 -1.533 -6.931 1.00 0.00 44 SER A C 5
ATOM 3503 O O . SER A 1 44 ? 7.333 -1.508 -5.741 1.00 0.00 44 SER A O 5
ATOM 3511 N N . GLY A 1 45 ? 8.809 -1.077 -7.383 1.00 0.00 45 GLY A N 5
ATOM 3512 C CA . GLY A 1 45 ? 9.789 -0.515 -6.472 1.00 0.00 45 GLY A CA 5
ATOM 3513 C C . GLY A 1 45 ? 11.103 -1.272 -6.496 1.00 0.00 45 GLY A C 5
ATOM 3514 O O . GLY A 1 45 ? 11.149 -2.469 -6.782 1.00 0.00 45 GLY A O 5
ATOM 3518 N N . PRO A 1 46 ? 12.202 -0.567 -6.190 1.00 0.00 46 PRO A N 5
ATOM 3519 C CA . PRO A 1 46 ? 13.543 -1.160 -6.170 1.00 0.00 46 PRO A CA 5
ATOM 3520 C C . PRO A 1 46 ? 13.729 -2.136 -5.015 1.00 0.00 46 PRO A C 5
ATOM 3521 O O . PRO A 1 46 ? 13.931 -1.728 -3.871 1.00 0.00 46 PRO A O 5
ATOM 3532 N N . SER A 1 47 ? 13.661 -3.428 -5.320 1.00 0.00 47 SER A N 5
ATOM 3533 C CA . SER A 1 47 ? 13.818 -4.463 -4.306 1.00 0.00 47 SER A CA 5
ATOM 3534 C C . SER A 1 47 ? 15.228 -5.045 -4.337 1.00 0.00 47 SER A C 5
ATOM 3535 O O . SER A 1 47 ? 15.895 -5.142 -3.306 1.00 0.00 47 SER A O 5
ATOM 3543 N N . SER A 1 48 ? 15.676 -5.430 -5.528 1.00 0.00 48 SER A N 5
ATOM 3544 C CA . SER A 1 48 ? 17.005 -6.006 -5.695 1.00 0.00 48 SER A CA 5
ATOM 3545 C C . SER A 1 48 ? 18.086 -4.951 -5.479 1.00 0.00 48 SER A C 5
ATOM 3546 O O . SER A 1 48 ? 18.021 -3.856 -6.036 1.00 0.00 48 SER A O 5
ATOM 3554 N N . GLY A 1 49 ? 19.079 -5.289 -4.662 1.00 0.00 49 GLY A N 5
ATOM 3555 C CA . GLY A 1 49 ? 20.160 -4.361 -4.385 1.00 0.00 49 GLY A CA 5
ATOM 3556 C C . GLY A 1 49 ? 21.518 -5.032 -4.398 1.00 0.00 49 GLY A C 5
ATOM 3557 O O . GLY A 1 49 ? 22.546 -4.372 -4.249 1.00 0.00 49 GLY A O 5
ATOM 3561 N N . GLY A 1 1 ? 1.220 1.463 -13.301 1.00 0.00 1 GLY A N 6
ATOM 3562 C CA . GLY A 1 1 ? 0.759 0.241 -13.934 1.00 0.00 1 GLY A CA 6
ATOM 3563 C C . GLY A 1 1 ? -0.536 -0.269 -13.332 1.00 0.00 1 GLY A C 6
ATOM 3564 O O . GLY A 1 1 ? -0.524 -1.156 -12.478 1.00 0.00 1 GLY A O 6
ATOM 3568 N N . SER A 1 2 ? -1.655 0.292 -13.776 1.00 0.00 2 SER A N 6
ATOM 3569 C CA . SER A 1 2 ? -2.964 -0.108 -13.271 1.00 0.00 2 SER A CA 6
ATOM 3570 C C . SER A 1 2 ? -4.004 -0.094 -14.387 1.00 0.00 2 SER A C 6
ATOM 3571 O O . SER A 1 2 ? -4.331 0.959 -14.934 1.00 0.00 2 SER A O 6
ATOM 3579 N N . SER A 1 3 ? -4.520 -1.273 -14.722 1.00 0.00 3 SER A N 6
ATOM 3580 C CA . SER A 1 3 ? -5.520 -1.398 -15.776 1.00 0.00 3 SER A CA 6
ATOM 3581 C C . SER A 1 3 ? -6.854 -0.809 -15.330 1.00 0.00 3 SER A C 6
ATOM 3582 O O . SER A 1 3 ? -7.421 0.051 -16.003 1.00 0.00 3 SER A O 6
ATOM 3590 N N . GLY A 1 4 ? -7.352 -1.279 -14.190 1.00 0.00 4 GLY A N 6
ATOM 3591 C CA . GLY A 1 4 ? -8.616 -0.789 -13.674 1.00 0.00 4 GLY A CA 6
ATOM 3592 C C . GLY A 1 4 ? -8.983 -1.419 -12.345 1.00 0.00 4 GLY A C 6
ATOM 3593 O O . GLY A 1 4 ? -10.077 -1.962 -12.189 1.00 0.00 4 GLY A O 6
ATOM 3597 N N . SER A 1 5 ? -8.066 -1.349 -11.385 1.00 0.00 5 SER A N 6
ATOM 3598 C CA . SER A 1 5 ? -8.297 -1.922 -10.064 1.00 0.00 5 SER A CA 6
ATOM 3599 C C . SER A 1 5 ? -7.498 -1.175 -9.000 1.00 0.00 5 SER A C 6
ATOM 3600 O O . SER A 1 5 ? -6.273 -1.088 -9.076 1.00 0.00 5 SER A O 6
ATOM 3608 N N . SER A 1 6 ? -8.202 -0.637 -8.010 1.00 0.00 6 SER A N 6
ATOM 3609 C CA . SER A 1 6 ? -7.560 0.106 -6.932 1.00 0.00 6 SER A CA 6
ATOM 3610 C C . SER A 1 6 ? -6.345 -0.648 -6.401 1.00 0.00 6 SER A C 6
ATOM 3611 O O . SER A 1 6 ? -5.253 -0.092 -6.295 1.00 0.00 6 SER A O 6
ATOM 3619 N N . GLY A 1 7 ? -6.545 -1.920 -6.066 1.00 0.00 7 GLY A N 6
ATOM 3620 C CA . GLY A 1 7 ? -5.458 -2.730 -5.549 1.00 0.00 7 GLY A CA 6
ATOM 3621 C C . GLY A 1 7 ? -5.801 -4.206 -5.515 1.00 0.00 7 GLY A C 6
ATOM 3622 O O . GLY A 1 7 ? -6.953 -4.576 -5.289 1.00 0.00 7 GLY A O 6
ATOM 3626 N N . GLU A 1 8 ? -4.800 -5.051 -5.742 1.00 0.00 8 GLU A N 6
ATOM 3627 C CA . GLU A 1 8 ? -5.003 -6.494 -5.738 1.00 0.00 8 GLU A CA 6
ATOM 3628 C C . GLU A 1 8 ? -4.902 -7.055 -4.321 1.00 0.00 8 GLU A C 6
ATOM 3629 O O . GLU A 1 8 ? -4.617 -8.237 -4.129 1.00 0.00 8 GLU A O 6
ATOM 3641 N N . ASP A 1 9 ? -5.136 -6.198 -3.334 1.00 0.00 9 ASP A N 6
ATOM 3642 C CA . ASP A 1 9 ? -5.072 -6.605 -1.936 1.00 0.00 9 ASP A CA 6
ATOM 3643 C C . ASP A 1 9 ? -3.945 -7.609 -1.714 1.00 0.00 9 ASP A C 6
ATOM 3644 O O . ASP A 1 9 ? -4.086 -8.555 -0.937 1.00 0.00 9 ASP A O 6
ATOM 3653 N N . LEU A 1 10 ? -2.828 -7.397 -2.401 1.00 0.00 10 LEU A N 6
ATOM 3654 C CA . LEU A 1 10 ? -1.675 -8.284 -2.279 1.00 0.00 10 LEU A CA 6
ATOM 3655 C C . LEU A 1 10 ? -1.304 -8.497 -0.815 1.00 0.00 10 LEU A C 6
ATOM 3656 O O . LEU A 1 10 ? -1.611 -7.682 0.054 1.00 0.00 10 LEU A O 6
ATOM 3672 N N . PRO A 1 11 ? -0.627 -9.620 -0.535 1.00 0.00 11 PRO A N 6
ATOM 3673 C CA . PRO A 1 11 ? -0.197 -9.967 0.823 1.00 0.00 11 PRO A CA 6
ATOM 3674 C C . PRO A 1 11 ? 0.914 -9.053 1.331 1.00 0.00 11 PRO A C 6
ATOM 3675 O O . PRO A 1 11 ? 2.094 -9.398 1.265 1.00 0.00 11 PRO A O 6
ATOM 3686 N N . LEU A 1 12 ? 0.529 -7.886 1.837 1.00 0.00 12 LEU A N 6
ATOM 3687 C CA . LEU A 1 12 ? 1.492 -6.922 2.355 1.00 0.00 12 LEU A CA 6
ATOM 3688 C C . LEU A 1 12 ? 2.506 -7.603 3.268 1.00 0.00 12 LEU A C 6
ATOM 3689 O O . LEU A 1 12 ? 2.189 -8.543 3.998 1.00 0.00 12 LEU A O 6
ATOM 3705 N N . PRO A 1 13 ? 3.757 -7.119 3.229 1.00 0.00 13 PRO A N 6
ATOM 3706 C CA . PRO A 1 13 ? 4.843 -7.665 4.048 1.00 0.00 13 PRO A CA 6
ATOM 3707 C C . PRO A 1 13 ? 4.663 -7.354 5.531 1.00 0.00 13 PRO A C 6
ATOM 3708 O O . PRO A 1 13 ? 3.819 -6.550 5.922 1.00 0.00 13 PRO A O 6
ATOM 3719 N N . PRO A 1 14 ? 5.477 -8.005 6.375 1.00 0.00 14 PRO A N 6
ATOM 3720 C CA . PRO A 1 14 ? 5.428 -7.813 7.827 1.00 0.00 14 PRO A CA 6
ATOM 3721 C C . PRO A 1 14 ? 5.933 -6.437 8.248 1.00 0.00 14 PRO A C 6
ATOM 3722 O O . PRO A 1 14 ? 7.127 -6.154 8.174 1.00 0.00 14 PRO A O 6
ATOM 3733 N N . GLY A 1 15 ? 5.013 -5.583 8.689 1.00 0.00 15 GLY A N 6
ATOM 3734 C CA . GLY A 1 15 ? 5.385 -4.247 9.114 1.00 0.00 15 GLY A CA 6
ATOM 3735 C C . GLY A 1 15 ? 4.606 -3.169 8.386 1.00 0.00 15 GLY A C 6
ATOM 3736 O O . GLY A 1 15 ? 4.572 -2.018 8.821 1.00 0.00 15 GLY A O 6
ATOM 3740 N N . TRP A 1 16 ? 3.981 -3.542 7.275 1.00 0.00 16 TRP A N 6
ATOM 3741 C CA . TRP A 1 16 ? 3.202 -2.597 6.484 1.00 0.00 16 TRP A CA 6
ATOM 3742 C C . TRP A 1 16 ? 1.733 -2.624 6.894 1.00 0.00 16 TRP A C 6
ATOM 3743 O O . TRP A 1 16 ? 1.243 -3.627 7.415 1.00 0.00 16 TRP A O 6
ATOM 3764 N N . SER A 1 17 ? 1.035 -1.518 6.658 1.00 0.00 17 SER A N 6
ATOM 3765 C CA . SER A 1 17 ? -0.376 -1.415 7.007 1.00 0.00 17 SER A CA 6
ATOM 3766 C C . SER A 1 17 ? -1.096 -0.442 6.078 1.00 0.00 17 SER A C 6
ATOM 3767 O O . SER A 1 17 ? -0.708 0.720 5.956 1.00 0.00 17 SER A O 6
ATOM 3775 N N . VAL A 1 18 ? -2.147 -0.927 5.424 1.00 0.00 18 VAL A N 6
ATOM 3776 C CA . VAL A 1 18 ? -2.924 -0.100 4.507 1.00 0.00 18 VAL A CA 6
ATOM 3777 C C . VAL A 1 18 ? -4.093 0.567 5.223 1.00 0.00 18 VAL A C 6
ATOM 3778 O O . VAL A 1 18 ? -4.674 -0.002 6.147 1.00 0.00 18 VAL A O 6
ATOM 3791 N N . ASP A 1 19 ? -4.432 1.776 4.790 1.00 0.00 19 ASP A N 6
ATOM 3792 C CA . ASP A 1 19 ? -5.533 2.522 5.388 1.00 0.00 19 ASP A CA 6
ATOM 3793 C C . ASP A 1 19 ? -6.153 3.482 4.376 1.00 0.00 19 ASP A C 6
ATOM 3794 O O . ASP A 1 19 ? -5.452 4.060 3.546 1.00 0.00 19 ASP A O 6
ATOM 3803 N N . TRP A 1 20 ? -7.468 3.644 4.453 1.00 0.00 20 TRP A N 6
ATOM 3804 C CA . TRP A 1 20 ? -8.182 4.533 3.542 1.00 0.00 20 TRP A CA 6
ATOM 3805 C C . TRP A 1 20 ? -8.424 5.894 4.188 1.00 0.00 20 TRP A C 6
ATOM 3806 O O . TRP A 1 20 ? -8.906 5.979 5.318 1.00 0.00 20 TRP A O 6
ATOM 3827 N N . THR A 1 21 ? -8.085 6.955 3.464 1.00 0.00 21 THR A N 6
ATOM 3828 C CA . THR A 1 21 ? -8.264 8.312 3.967 1.00 0.00 21 THR A CA 6
ATOM 3829 C C . THR A 1 21 ? -9.698 8.788 3.765 1.00 0.00 21 THR A C 6
ATOM 3830 O O . THR A 1 21 ? -10.480 8.150 3.062 1.00 0.00 21 THR A O 6
ATOM 3841 N N . MET A 1 22 ? -10.036 9.915 4.385 1.00 0.00 22 MET A N 6
ATOM 3842 C CA . MET A 1 22 ? -11.376 10.478 4.269 1.00 0.00 22 MET A CA 6
ATOM 3843 C C . MET A 1 22 ? -11.824 10.521 2.812 1.00 0.00 22 MET A C 6
ATOM 3844 O O . MET A 1 22 ? -12.881 9.996 2.462 1.00 0.00 22 MET A O 6
ATOM 3858 N N . ARG A 1 23 ? -11.014 11.150 1.967 1.00 0.00 23 ARG A N 6
ATOM 3859 C CA . ARG A 1 23 ? -11.329 11.263 0.548 1.00 0.00 23 ARG A CA 6
ATOM 3860 C C . ARG A 1 23 ? -11.735 9.909 -0.028 1.00 0.00 23 ARG A C 6
ATOM 3861 O O . ARG A 1 23 ? -12.674 9.814 -0.817 1.00 0.00 23 ARG A O 6
ATOM 3882 N N . GLY A 1 24 ? -11.018 8.862 0.372 1.00 0.00 24 GLY A N 6
ATOM 3883 C CA . GLY A 1 24 ? -11.318 7.528 -0.115 1.00 0.00 24 GLY A CA 6
ATOM 3884 C C . GLY A 1 24 ? -10.156 6.911 -0.865 1.00 0.00 24 GLY A C 6
ATOM 3885 O O . GLY A 1 24 ? -10.352 6.083 -1.756 1.00 0.00 24 GLY A O 6
ATOM 3889 N N . ARG A 1 25 ? -8.941 7.314 -0.507 1.00 0.00 25 ARG A N 6
ATOM 3890 C CA . ARG A 1 25 ? -7.742 6.796 -1.156 1.00 0.00 25 ARG A CA 6
ATOM 3891 C C . ARG A 1 25 ? -7.060 5.748 -0.281 1.00 0.00 25 ARG A C 6
ATOM 3892 O O . ARG A 1 25 ? -6.979 5.900 0.938 1.00 0.00 25 ARG A O 6
ATO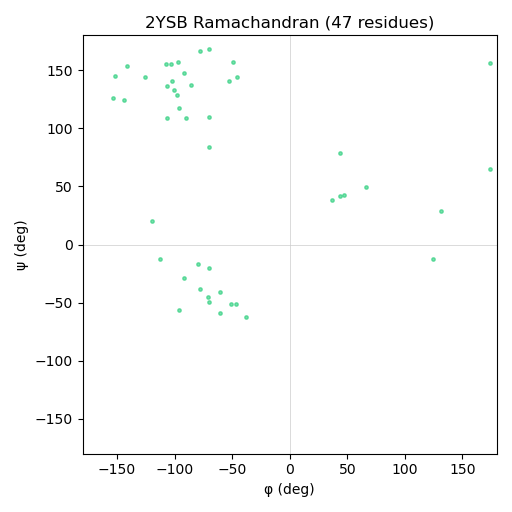M 3913 N N . LYS A 1 26 ? -6.569 4.687 -0.911 1.00 0.00 26 LYS A N 6
ATOM 3914 C CA . LYS A 1 26 ? -5.893 3.614 -0.192 1.00 0.00 26 LYS A CA 6
ATOM 3915 C C . LYS A 1 26 ? -4.380 3.811 -0.217 1.00 0.00 26 LYS A C 6
ATOM 3916 O O . LYS A 1 26 ? -3.758 3.770 -1.278 1.00 0.00 26 LYS A O 6
ATOM 3935 N N . TYR A 1 27 ? -3.796 4.023 0.957 1.00 0.00 27 TYR A N 6
ATOM 3936 C CA . TYR A 1 27 ? -2.357 4.227 1.069 1.00 0.00 27 TYR A CA 6
ATOM 3937 C C . TYR A 1 27 ? -1.735 3.209 2.020 1.00 0.00 27 TYR A C 6
ATOM 3938 O O . TYR A 1 27 ? -2.338 2.830 3.024 1.00 0.00 27 TYR A O 6
ATOM 3956 N N . TYR A 1 28 ? -0.524 2.770 1.696 1.00 0.00 28 TYR A N 6
ATOM 3957 C CA . TYR A 1 28 ? 0.181 1.795 2.519 1.00 0.00 28 TYR A CA 6
ATOM 3958 C C . TYR A 1 28 ? 1.241 2.474 3.381 1.00 0.00 28 TYR A C 6
ATOM 3959 O O . TYR A 1 28 ? 2.022 3.292 2.894 1.00 0.00 28 TYR A O 6
ATOM 3977 N N . ILE A 1 29 ? 1.261 2.128 4.664 1.00 0.00 29 ILE A N 6
ATOM 3978 C CA . ILE A 1 29 ? 2.225 2.702 5.594 1.00 0.00 29 ILE A CA 6
ATOM 3979 C C . ILE A 1 29 ? 3.338 1.710 5.915 1.00 0.00 29 ILE A C 6
ATOM 3980 O O . ILE A 1 29 ? 3.081 0.529 6.149 1.00 0.00 29 ILE A O 6
ATOM 3996 N N . ASP A 1 30 ? 4.573 2.198 5.926 1.00 0.00 30 ASP A N 6
ATOM 3997 C CA . ASP A 1 30 ? 5.726 1.354 6.221 1.00 0.00 30 ASP A CA 6
ATOM 3998 C C . ASP A 1 30 ? 6.281 1.660 7.610 1.00 0.00 30 ASP A C 6
ATOM 3999 O O . ASP A 1 30 ? 6.890 2.708 7.830 1.00 0.00 30 ASP A O 6
ATOM 4008 N N . HIS A 1 31 ? 6.066 0.738 8.543 1.00 0.00 31 HIS A N 6
ATOM 4009 C CA . HIS A 1 31 ? 6.544 0.910 9.911 1.00 0.00 31 HIS A CA 6
ATOM 4010 C C . HIS A 1 31 ? 8.025 0.556 10.017 1.00 0.00 31 HIS A C 6
ATOM 4011 O O . HIS A 1 31 ? 8.701 0.953 10.963 1.00 0.00 31 HIS A O 6
ATOM 4025 N N . ASN A 1 32 ? 8.520 -0.196 9.038 1.00 0.00 32 ASN A N 6
ATOM 4026 C CA . ASN A 1 32 ? 9.919 -0.604 9.022 1.00 0.00 32 ASN A CA 6
ATOM 4027 C C . ASN A 1 32 ? 10.821 0.558 8.616 1.00 0.00 32 ASN A C 6
ATOM 4028 O O . ASN A 1 32 ? 11.920 0.721 9.147 1.00 0.00 32 ASN A O 6
ATOM 4039 N N . THR A 1 33 ? 10.349 1.364 7.671 1.00 0.00 33 THR A N 6
ATOM 4040 C CA . THR A 1 33 ? 11.111 2.511 7.193 1.00 0.00 33 THR A CA 6
ATOM 4041 C C . THR A 1 33 ? 10.465 3.821 7.630 1.00 0.00 33 THR A C 6
ATOM 4042 O O . THR A 1 33 ? 11.108 4.870 7.630 1.00 0.00 33 THR A O 6
ATOM 4053 N N . ASN A 1 34 ? 9.192 3.752 8.003 1.00 0.00 34 ASN A N 6
ATOM 4054 C CA . ASN A 1 34 ? 8.460 4.934 8.443 1.00 0.00 34 ASN A CA 6
ATOM 4055 C C . ASN A 1 34 ? 8.134 5.843 7.262 1.00 0.00 34 ASN A C 6
ATOM 4056 O O . ASN A 1 34 ? 8.353 7.055 7.316 1.00 0.00 34 ASN A O 6
ATOM 4067 N N . THR A 1 35 ? 7.607 5.251 6.194 1.00 0.00 35 THR A N 6
ATOM 4068 C CA . THR A 1 35 ? 7.250 6.006 5.000 1.00 0.00 35 THR A CA 6
ATOM 4069 C C . THR A 1 35 ? 5.961 5.480 4.381 1.00 0.00 35 THR A C 6
ATOM 4070 O O . THR A 1 35 ? 5.606 4.313 4.558 1.00 0.00 35 THR A O 6
ATOM 4081 N N . THR A 1 36 ? 5.262 6.345 3.654 1.00 0.00 36 THR A N 6
ATOM 4082 C CA . THR A 1 36 ? 4.011 5.967 3.008 1.00 0.00 36 THR A CA 6
ATOM 4083 C C . THR A 1 36 ? 4.202 5.776 1.508 1.00 0.00 36 THR A C 6
ATOM 4084 O O . THR A 1 36 ? 5.110 6.354 0.908 1.00 0.00 36 THR A O 6
ATOM 4095 N N . HIS A 1 37 ? 3.341 4.961 0.906 1.00 0.00 37 HIS A N 6
ATOM 4096 C CA . HIS A 1 37 ? 3.415 4.695 -0.526 1.00 0.00 37 HIS A CA 6
ATOM 4097 C C . HIS A 1 37 ? 2.020 4.523 -1.120 1.00 0.00 37 HIS A C 6
ATOM 4098 O O . HIS A 1 37 ? 1.246 3.676 -0.674 1.00 0.00 37 HIS A O 6
ATOM 4112 N N . TRP A 1 38 ? 1.706 5.331 -2.125 1.00 0.00 38 TRP A N 6
ATOM 4113 C CA . TRP A 1 38 ? 0.404 5.269 -2.778 1.00 0.00 38 TRP A CA 6
ATOM 4114 C C . TRP A 1 38 ? 0.187 3.909 -3.433 1.00 0.00 38 TRP A C 6
ATOM 4115 O O . TRP A 1 38 ? -0.911 3.355 -3.386 1.00 0.00 38 TRP A O 6
ATOM 4136 N N . SER A 1 39 ? 1.241 3.377 -4.043 1.00 0.00 39 SER A N 6
ATOM 4137 C CA . SER A 1 39 ? 1.166 2.083 -4.710 1.00 0.00 39 SER A CA 6
ATOM 4138 C C . SER A 1 39 ? 1.752 0.982 -3.831 1.00 0.00 39 SER A C 6
ATOM 4139 O O . SER A 1 39 ? 2.544 1.250 -2.926 1.00 0.00 39 SER A O 6
ATOM 4147 N N . HIS A 1 40 ? 1.355 -0.257 -4.102 1.00 0.00 40 HIS A N 6
ATOM 4148 C CA . HIS A 1 40 ? 1.842 -1.400 -3.336 1.00 0.00 40 HIS A CA 6
ATOM 4149 C C . HIS A 1 40 ? 3.352 -1.549 -3.483 1.00 0.00 40 HIS A C 6
ATOM 4150 O O . HIS A 1 40 ? 3.918 -1.355 -4.560 1.00 0.00 40 HIS A O 6
ATOM 4164 N N . PRO A 1 41 ? 4.023 -1.901 -2.376 1.00 0.00 41 PRO A N 6
ATOM 4165 C CA . PRO A 1 41 ? 5.478 -2.084 -2.357 1.00 0.00 41 PRO A CA 6
ATOM 4166 C C . PRO A 1 41 ? 5.918 -3.320 -3.134 1.00 0.00 41 PRO A C 6
ATOM 4167 O O . PRO A 1 41 ? 7.057 -3.404 -3.593 1.00 0.00 41 PRO A O 6
ATOM 4178 N N . LEU A 1 42 ? 5.007 -4.276 -3.279 1.00 0.00 42 LEU A N 6
ATOM 4179 C CA . LEU A 1 42 ? 5.301 -5.509 -4.003 1.00 0.00 42 LEU A CA 6
ATOM 4180 C C . LEU A 1 42 ? 5.071 -5.329 -5.500 1.00 0.00 42 LEU A C 6
ATOM 4181 O O . LEU A 1 42 ? 5.774 -5.918 -6.321 1.00 0.00 42 LEU A O 6
ATOM 4197 N N . GLU A 1 43 ? 4.083 -4.510 -5.847 1.00 0.00 43 GLU A N 6
ATOM 4198 C CA . GLU A 1 43 ? 3.761 -4.253 -7.246 1.00 0.00 43 GLU A CA 6
ATOM 4199 C C . GLU A 1 43 ? 4.982 -3.728 -7.997 1.00 0.00 43 GLU A C 6
ATOM 4200 O O . GLU A 1 43 ? 5.320 -2.548 -7.905 1.00 0.00 43 GLU A O 6
ATOM 4212 N N . SER A 1 44 ? 5.639 -4.613 -8.739 1.00 0.00 44 SER A N 6
ATOM 4213 C CA . SER A 1 44 ? 6.825 -4.240 -9.502 1.00 0.00 44 SER A CA 6
ATOM 4214 C C . SER A 1 44 ? 7.305 -5.406 -10.363 1.00 0.00 44 SER A C 6
ATOM 4215 O O . SER A 1 44 ? 7.647 -6.472 -9.850 1.00 0.00 44 SER A O 6
ATOM 4223 N N . GLY A 1 45 ? 7.329 -5.195 -11.675 1.00 0.00 45 GLY A N 6
ATOM 4224 C CA . GLY A 1 45 ? 7.768 -6.236 -12.586 1.00 0.00 45 GLY A CA 6
ATOM 4225 C C . GLY A 1 45 ? 7.743 -5.788 -14.034 1.00 0.00 45 GLY A C 6
ATOM 4226 O O . GLY A 1 45 ? 6.969 -4.912 -14.421 1.00 0.00 45 GLY A O 6
ATOM 4230 N N . PRO A 1 46 ? 8.607 -6.395 -14.861 1.00 0.00 46 PRO A N 6
ATOM 4231 C CA . PRO A 1 46 ? 8.700 -6.069 -16.287 1.00 0.00 46 PRO A CA 6
ATOM 4232 C C . PRO A 1 46 ? 7.476 -6.531 -17.069 1.00 0.00 46 PRO A C 6
ATOM 4233 O O . PRO A 1 46 ? 7.033 -5.862 -18.002 1.00 0.00 46 PRO A O 6
ATOM 4244 N N . SER A 1 47 ? 6.930 -7.680 -16.681 1.00 0.00 47 SER A N 6
ATOM 4245 C CA . SER A 1 47 ? 5.758 -8.234 -17.348 1.00 0.00 47 SER A CA 6
ATOM 4246 C C . SER A 1 47 ? 4.999 -9.176 -16.420 1.00 0.00 47 SER A C 6
ATOM 4247 O O . SER A 1 47 ? 5.524 -10.207 -15.999 1.00 0.00 47 SER A O 6
ATOM 4255 N N . SER A 1 48 ? 3.760 -8.815 -16.103 1.00 0.00 48 SER A N 6
ATOM 4256 C CA . SER A 1 48 ? 2.928 -9.625 -15.221 1.00 0.00 48 SER A CA 6
ATOM 4257 C C . SER A 1 48 ? 1.883 -10.399 -16.019 1.00 0.00 48 SER A C 6
ATOM 4258 O O . SER A 1 48 ? 1.739 -10.206 -17.225 1.00 0.00 48 SER A O 6
ATOM 4266 N N . GLY A 1 49 ? 1.155 -11.276 -15.335 1.00 0.00 49 GLY A N 6
ATOM 4267 C CA . GLY A 1 49 ? 0.132 -12.066 -15.994 1.00 0.00 49 GLY A CA 6
ATOM 4268 C C . GLY A 1 49 ? -0.015 -13.447 -15.387 1.00 0.00 49 GLY A C 6
ATOM 4269 O O . GLY A 1 49 ? -1.118 -13.991 -15.326 1.00 0.00 49 GLY A O 6
ATOM 4273 N N . GLY A 1 1 ? -4.691 2.566 -22.511 1.00 0.00 1 GLY A N 7
ATOM 4274 C CA . GLY A 1 1 ? -4.819 1.486 -21.551 1.00 0.00 1 GLY A CA 7
ATOM 4275 C C . GLY A 1 1 ? -5.812 1.805 -20.449 1.00 0.00 1 GLY A C 7
ATOM 4276 O O . GLY A 1 1 ? -6.454 2.855 -20.469 1.00 0.00 1 GLY A O 7
ATOM 4280 N N . SER A 1 2 ? -5.939 0.896 -19.488 1.00 0.00 2 SER A N 7
ATOM 4281 C CA . SER A 1 2 ? -6.864 1.083 -18.377 1.00 0.00 2 SER A CA 7
ATOM 4282 C C . SER A 1 2 ? -6.455 2.281 -17.526 1.00 0.00 2 SER A C 7
ATOM 4283 O O . SER A 1 2 ? -5.437 2.247 -16.834 1.00 0.00 2 SER A O 7
ATOM 4291 N N . SER A 1 3 ? -7.256 3.340 -17.581 1.00 0.00 3 SER A N 7
ATOM 4292 C CA . SER A 1 3 ? -6.977 4.551 -16.819 1.00 0.00 3 SER A CA 7
ATOM 4293 C C . SER A 1 3 ? -7.254 4.334 -15.334 1.00 0.00 3 SER A C 7
ATOM 4294 O O . SER A 1 3 ? -8.303 3.816 -14.957 1.00 0.00 3 SER A O 7
ATOM 4302 N N . GLY A 1 4 ? -6.304 4.736 -14.496 1.00 0.00 4 GLY A N 7
ATOM 4303 C CA . GLY A 1 4 ? -6.462 4.579 -13.063 1.00 0.00 4 GLY A CA 7
ATOM 4304 C C . GLY A 1 4 ? -5.730 3.364 -12.528 1.00 0.00 4 GLY A C 7
ATOM 4305 O O . GLY A 1 4 ? -4.896 2.779 -13.220 1.00 0.00 4 GLY A O 7
ATOM 4309 N N . SER A 1 5 ? -6.041 2.983 -11.293 1.00 0.00 5 SER A N 7
ATOM 4310 C CA . SER A 1 5 ? -5.402 1.833 -10.664 1.00 0.00 5 SER A CA 7
ATOM 4311 C C . SER A 1 5 ? -6.406 1.039 -9.834 1.00 0.00 5 SER A C 7
ATOM 4312 O O . SER A 1 5 ? -7.230 1.614 -9.122 1.00 0.00 5 SER A O 7
ATOM 4320 N N . SER A 1 6 ? -6.331 -0.284 -9.932 1.00 0.00 6 SER A N 7
ATOM 4321 C CA . SER A 1 6 ? -7.236 -1.157 -9.193 1.00 0.00 6 SER A CA 7
ATOM 4322 C C . SER A 1 6 ? -6.595 -1.627 -7.891 1.00 0.00 6 SER A C 7
ATOM 4323 O O . SER A 1 6 ? -5.436 -1.325 -7.612 1.00 0.00 6 SER A O 7
ATOM 4331 N N . GLY A 1 7 ? -7.361 -2.369 -7.096 1.00 0.00 7 GLY A N 7
ATOM 4332 C CA . GLY A 1 7 ? -6.852 -2.870 -5.833 1.00 0.00 7 GLY A CA 7
ATOM 4333 C C . GLY A 1 7 ? -6.776 -4.383 -5.796 1.00 0.00 7 GLY A C 7
ATOM 4334 O O . GLY A 1 7 ? -7.778 -5.066 -6.011 1.00 0.00 7 GLY A O 7
ATOM 4338 N N . GLU A 1 8 ? -5.586 -4.909 -5.525 1.00 0.00 8 GLU A N 7
ATOM 4339 C CA . GLU A 1 8 ? -5.385 -6.352 -5.465 1.00 0.00 8 GLU A CA 7
ATOM 4340 C C . GLU A 1 8 ? -5.181 -6.813 -4.024 1.00 0.00 8 GLU A C 7
ATOM 4341 O O . GLU A 1 8 ? -4.959 -7.996 -3.765 1.00 0.00 8 GLU A O 7
ATOM 4353 N N . ASP A 1 9 ? -5.258 -5.870 -3.092 1.00 0.00 9 ASP A N 7
ATOM 4354 C CA . ASP A 1 9 ? -5.082 -6.178 -1.677 1.00 0.00 9 ASP A CA 7
ATOM 4355 C C . ASP A 1 9 ? -3.968 -7.200 -1.478 1.00 0.00 9 ASP A C 7
ATOM 4356 O O . ASP A 1 9 ? -4.017 -8.017 -0.556 1.00 0.00 9 ASP A O 7
ATOM 4365 N N . LEU A 1 10 ? -2.965 -7.152 -2.347 1.00 0.00 10 LEU A N 7
ATOM 4366 C CA . LEU A 1 10 ? -1.838 -8.075 -2.268 1.00 0.00 10 LEU A CA 7
ATOM 4367 C C . LEU A 1 10 ? -1.438 -8.323 -0.817 1.00 0.00 10 LEU A C 7
ATOM 4368 O O . LEU A 1 10 ? -1.708 -7.516 0.074 1.00 0.00 10 LEU A O 7
ATOM 4384 N N . PRO A 1 11 ? -0.776 -9.463 -0.571 1.00 0.00 11 PRO A N 7
ATOM 4385 C CA . PRO A 1 11 ? -0.321 -9.841 0.770 1.00 0.00 11 PRO A CA 7
ATOM 4386 C C . PRO A 1 11 ? 0.818 -8.958 1.267 1.00 0.00 11 PRO A C 7
ATOM 4387 O O . PRO A 1 11 ? 1.991 -9.317 1.153 1.00 0.00 11 PRO A O 7
ATOM 4398 N N . LEU A 1 12 ? 0.466 -7.802 1.819 1.00 0.00 12 LEU A N 7
ATOM 4399 C CA . LEU A 1 12 ? 1.460 -6.867 2.334 1.00 0.00 12 LEU A CA 7
ATOM 4400 C C . LEU A 1 12 ? 2.467 -7.582 3.230 1.00 0.00 12 LEU A C 7
ATOM 4401 O O . LEU A 1 12 ? 2.140 -8.533 3.939 1.00 0.00 12 LEU A O 7
ATOM 4417 N N . PRO A 1 13 ? 3.723 -7.112 3.201 1.00 0.00 13 PRO A N 7
ATOM 4418 C CA . PRO A 1 13 ? 4.803 -7.689 4.006 1.00 0.00 13 PRO A CA 7
ATOM 4419 C C . PRO A 1 13 ? 4.630 -7.410 5.494 1.00 0.00 13 PRO A C 7
ATOM 4420 O O . PRO A 1 13 ? 3.808 -6.590 5.906 1.00 0.00 13 PRO A O 7
ATOM 4431 N N . PRO A 1 14 ? 5.420 -8.107 6.325 1.00 0.00 14 PRO A N 7
ATOM 4432 C CA . PRO A 1 14 ? 5.373 -7.950 7.781 1.00 0.00 14 PRO A CA 7
ATOM 4433 C C . PRO A 1 14 ? 5.918 -6.601 8.236 1.00 0.00 14 PRO A C 7
ATOM 4434 O O . PRO A 1 14 ? 7.125 -6.365 8.208 1.00 0.00 14 PRO A O 7
ATOM 4445 N N . GLY A 1 15 ? 5.019 -5.716 8.658 1.00 0.00 15 GLY A N 7
ATOM 4446 C CA . GLY A 1 15 ? 5.429 -4.401 9.115 1.00 0.00 15 GLY A CA 7
ATOM 4447 C C . GLY A 1 15 ? 4.675 -3.285 8.420 1.00 0.00 15 GLY A C 7
ATOM 4448 O O . GLY A 1 15 ? 4.691 -2.140 8.873 1.00 0.00 15 GLY A O 7
ATOM 4452 N N . TRP A 1 16 ? 4.014 -3.617 7.317 1.00 0.00 16 TRP A N 7
ATOM 4453 C CA . TRP A 1 16 ? 3.252 -2.633 6.557 1.00 0.00 16 TRP A CA 7
ATOM 4454 C C . TRP A 1 16 ? 1.787 -2.636 6.977 1.00 0.00 16 TRP A C 7
ATOM 4455 O O . TRP A 1 16 ? 1.297 -3.611 7.548 1.00 0.00 16 TRP A O 7
ATOM 4476 N N . SER A 1 17 ? 1.090 -1.540 6.691 1.00 0.00 17 SER A N 7
ATOM 4477 C CA . SER A 1 17 ? -0.319 -1.417 7.044 1.00 0.00 17 SER A CA 7
ATOM 4478 C C . SER A 1 17 ? -1.030 -0.443 6.109 1.00 0.00 17 SER A C 7
ATOM 4479 O O . SER A 1 17 ? -0.615 0.706 5.958 1.00 0.00 17 SER A O 7
ATOM 4487 N N . VAL A 1 18 ? -2.104 -0.912 5.482 1.00 0.00 18 VAL A N 7
ATOM 4488 C CA . VAL A 1 18 ? -2.875 -0.084 4.561 1.00 0.00 18 VAL A CA 7
ATOM 4489 C C . VAL A 1 18 ? -4.017 0.623 5.283 1.00 0.00 18 VAL A C 7
ATOM 4490 O O . VAL A 1 18 ? -4.602 0.080 6.221 1.00 0.00 18 VAL A O 7
ATOM 4503 N N . ASP A 1 19 ? -4.329 1.835 4.839 1.00 0.00 19 ASP A N 7
ATOM 4504 C CA . ASP A 1 19 ? -5.404 2.616 5.441 1.00 0.00 19 ASP A CA 7
ATOM 4505 C C . ASP A 1 19 ? -6.039 3.548 4.414 1.00 0.00 19 ASP A C 7
ATOM 4506 O O . ASP A 1 19 ? -5.346 4.145 3.590 1.00 0.00 19 ASP A O 7
ATOM 4515 N N . TRP A 1 20 ? -7.361 3.667 4.469 1.00 0.00 20 TRP A N 7
ATOM 4516 C CA . TRP A 1 20 ? -8.090 4.525 3.542 1.00 0.00 20 TRP A CA 7
ATOM 4517 C C . TRP A 1 20 ? -8.382 5.882 4.173 1.00 0.00 20 TRP A C 7
ATOM 4518 O O . TRP A 1 20 ? -8.930 5.963 5.272 1.00 0.00 20 TRP A O 7
ATOM 4539 N N . THR A 1 21 ? -8.012 6.949 3.469 1.00 0.00 21 THR A N 7
ATOM 4540 C CA . THR A 1 21 ? -8.234 8.303 3.961 1.00 0.00 21 THR A CA 7
ATOM 4541 C C . THR A 1 21 ? -9.683 8.730 3.759 1.00 0.00 21 THR A C 7
ATOM 4542 O O . THR A 1 21 ? -10.444 8.066 3.056 1.00 0.00 21 THR A O 7
ATOM 4553 N N . MET A 1 22 ? -10.059 9.845 4.380 1.00 0.00 22 MET A N 7
ATOM 4554 C CA . MET A 1 22 ? -11.416 10.362 4.266 1.00 0.00 22 MET A CA 7
ATOM 4555 C C . MET A 1 22 ? -11.867 10.391 2.809 1.00 0.00 22 MET A C 7
ATOM 4556 O O . MET A 1 22 ? -12.928 9.868 2.466 1.00 0.00 22 MET A O 7
ATOM 4570 N N . ARG A 1 23 ? -11.054 11.007 1.956 1.00 0.00 23 ARG A N 7
ATOM 4571 C CA . ARG A 1 23 ? -11.371 11.106 0.535 1.00 0.00 23 ARG A CA 7
ATOM 4572 C C . ARG A 1 23 ? -11.785 9.748 -0.025 1.00 0.00 23 ARG A C 7
ATOM 4573 O O . ARG A 1 23 ? -12.822 9.623 -0.674 1.00 0.00 23 ARG A O 7
ATOM 4594 N N . GLY A 1 24 ? -10.965 8.733 0.231 1.00 0.00 24 GLY A N 7
ATOM 4595 C CA . GLY A 1 24 ? -11.263 7.398 -0.256 1.00 0.00 24 GLY A CA 7
ATOM 4596 C C . GLY A 1 24 ? -10.085 6.766 -0.971 1.00 0.00 24 GLY A C 7
ATOM 4597 O O . GLY A 1 24 ? -10.259 5.864 -1.790 1.00 0.00 24 GLY A O 7
ATOM 4601 N N . ARG A 1 25 ? -8.883 7.242 -0.663 1.00 0.00 25 ARG A N 7
ATOM 4602 C CA . ARG A 1 25 ? -7.672 6.719 -1.285 1.00 0.00 25 ARG A CA 7
ATOM 4603 C C . ARG A 1 25 ? -7.004 5.683 -0.386 1.00 0.00 25 ARG A C 7
ATOM 4604 O O . ARG A 1 25 ? -6.978 5.829 0.837 1.00 0.00 25 ARG A O 7
ATOM 4625 N N . LYS A 1 26 ? -6.463 4.635 -0.999 1.00 0.00 26 LYS A N 7
ATOM 4626 C CA . LYS A 1 26 ? -5.793 3.575 -0.257 1.00 0.00 26 LYS A CA 7
ATOM 4627 C C . LYS A 1 26 ? -4.282 3.778 -0.261 1.00 0.00 26 LYS A C 7
ATOM 4628 O O . LYS A 1 26 ? -3.641 3.722 -1.311 1.00 0.00 26 LYS A O 7
ATOM 4647 N N . TYR A 1 27 ? -3.718 4.013 0.918 1.00 0.00 27 TYR A N 7
ATOM 4648 C CA . TYR A 1 27 ? -2.282 4.225 1.049 1.00 0.00 27 TYR A CA 7
ATOM 4649 C C . TYR A 1 27 ? -1.666 3.214 2.011 1.00 0.00 27 TYR A C 7
ATOM 4650 O O . TYR A 1 27 ? -2.283 2.832 3.006 1.00 0.00 27 TYR A O 7
ATOM 4668 N N . TYR A 1 28 ? -0.447 2.783 1.705 1.00 0.00 28 TYR A N 7
ATOM 4669 C CA . TYR A 1 28 ? 0.251 1.813 2.540 1.00 0.00 28 TYR A CA 7
ATOM 4670 C C . TYR A 1 28 ? 1.325 2.494 3.384 1.00 0.00 28 TYR A C 7
ATOM 4671 O O . TYR A 1 28 ? 2.132 3.272 2.873 1.00 0.00 28 TYR A O 7
ATOM 4689 N N . ILE A 1 29 ? 1.328 2.196 4.679 1.00 0.00 29 ILE A N 7
ATOM 4690 C CA . ILE A 1 29 ? 2.302 2.778 5.594 1.00 0.00 29 ILE A CA 7
ATOM 4691 C C . ILE A 1 29 ? 3.407 1.780 5.929 1.00 0.00 29 ILE A C 7
ATOM 4692 O O . ILE A 1 29 ? 3.140 0.604 6.179 1.00 0.00 29 ILE A O 7
ATOM 4708 N N . ASP A 1 30 ? 4.646 2.258 5.933 1.00 0.00 30 ASP A N 7
ATOM 4709 C CA . ASP A 1 30 ? 5.791 1.408 6.239 1.00 0.00 30 ASP A CA 7
ATOM 4710 C C . ASP A 1 30 ? 6.317 1.691 7.644 1.00 0.00 30 ASP A C 7
ATOM 4711 O O . ASP A 1 30 ? 6.913 2.738 7.896 1.00 0.00 30 ASP A O 7
ATOM 4720 N N . HIS A 1 31 ? 6.090 0.751 8.556 1.00 0.00 31 HIS A N 7
ATOM 4721 C CA . HIS A 1 31 ? 6.541 0.899 9.935 1.00 0.00 31 HIS A CA 7
ATOM 4722 C C . HIS A 1 31 ? 8.030 0.594 10.055 1.00 0.00 31 HIS A C 7
ATOM 4723 O O . HIS A 1 31 ? 8.690 1.037 10.995 1.00 0.00 31 HIS A O 7
ATOM 4737 N N . ASN A 1 32 ? 8.554 -0.165 9.099 1.00 0.00 32 ASN A N 7
ATOM 4738 C CA . ASN A 1 32 ? 9.966 -0.530 9.099 1.00 0.00 32 ASN A CA 7
ATOM 4739 C C . ASN A 1 32 ? 10.828 0.630 8.607 1.00 0.00 32 ASN A C 7
ATOM 4740 O O . ASN A 1 32 ? 11.944 0.836 9.084 1.00 0.00 32 ASN A O 7
ATOM 4751 N N . THR A 1 33 ? 10.301 1.386 7.649 1.00 0.00 33 THR A N 7
ATOM 4752 C CA . THR A 1 33 ? 11.021 2.524 7.091 1.00 0.00 33 THR A CA 7
ATOM 4753 C C . THR A 1 33 ? 10.378 3.841 7.512 1.00 0.00 33 THR A C 7
ATOM 4754 O O . THR A 1 33 ? 10.987 4.904 7.400 1.00 0.00 33 THR A O 7
ATOM 4765 N N . ASN A 1 34 ? 9.144 3.762 7.999 1.00 0.00 34 ASN A N 7
ATOM 4766 C CA . ASN A 1 34 ? 8.418 4.949 8.437 1.00 0.00 34 ASN A CA 7
ATOM 4767 C C . ASN A 1 34 ? 8.096 5.858 7.254 1.00 0.00 34 ASN A C 7
ATOM 4768 O O . ASN A 1 34 ? 8.308 7.070 7.312 1.00 0.00 34 ASN A O 7
ATOM 4779 N N . THR A 1 35 ? 7.581 5.264 6.182 1.00 0.00 35 THR A N 7
ATOM 4780 C CA . THR A 1 35 ? 7.230 6.019 4.985 1.00 0.00 35 THR A CA 7
ATOM 4781 C C . THR A 1 35 ? 5.937 5.499 4.367 1.00 0.00 35 THR A C 7
ATOM 4782 O O . THR A 1 35 ? 5.575 4.336 4.546 1.00 0.00 35 THR A O 7
ATOM 4793 N N . THR A 1 36 ? 5.245 6.368 3.638 1.00 0.00 36 THR A N 7
ATOM 4794 C CA . THR A 1 36 ? 3.992 5.997 2.993 1.00 0.00 36 THR A CA 7
ATOM 4795 C C . THR A 1 36 ? 4.182 5.798 1.494 1.00 0.00 36 THR A C 7
ATOM 4796 O O . THR A 1 36 ? 5.089 6.374 0.892 1.00 0.00 36 THR A O 7
ATOM 4807 N N . HIS A 1 37 ? 3.322 4.980 0.896 1.00 0.00 37 HIS A N 7
ATOM 4808 C CA . HIS A 1 37 ? 3.394 4.706 -0.535 1.00 0.00 37 HIS A CA 7
ATOM 4809 C C . HIS A 1 37 ? 2.001 4.512 -1.123 1.00 0.00 37 HIS A C 7
ATOM 4810 O O . HIS A 1 37 ? 1.249 3.640 -0.687 1.00 0.00 37 HIS A O 7
ATOM 4824 N N . TRP A 1 38 ? 1.662 5.330 -2.113 1.00 0.00 38 TRP A N 7
ATOM 4825 C CA . TRP A 1 38 ? 0.358 5.248 -2.760 1.00 0.00 38 TRP A CA 7
ATOM 4826 C C . TRP A 1 38 ? 0.159 3.884 -3.413 1.00 0.00 38 TRP A C 7
ATOM 4827 O O . TRP A 1 38 ? -0.934 3.318 -3.371 1.00 0.00 38 TRP A O 7
ATOM 4848 N N . SER A 1 39 ? 1.221 3.361 -4.017 1.00 0.00 39 SER A N 7
ATOM 4849 C CA . SER A 1 39 ? 1.161 2.065 -4.681 1.00 0.00 39 SER A CA 7
ATOM 4850 C C . SER A 1 39 ? 1.717 0.965 -3.780 1.00 0.00 39 SER A C 7
ATOM 4851 O O . SER A 1 39 ? 2.476 1.234 -2.849 1.00 0.00 39 SER A O 7
ATOM 4859 N N . HIS A 1 40 ? 1.332 -0.275 -4.064 1.00 0.00 40 HIS A N 7
ATOM 4860 C CA . HIS A 1 40 ? 1.791 -1.416 -3.281 1.00 0.00 40 HIS A CA 7
ATOM 4861 C C . HIS A 1 40 ? 3.305 -1.574 -3.386 1.00 0.00 40 HIS A C 7
ATOM 4862 O O . HIS A 1 40 ? 3.900 -1.389 -4.447 1.00 0.00 40 HIS A O 7
ATOM 4876 N N . PRO A 1 41 ? 3.944 -1.924 -2.259 1.00 0.00 41 PRO A N 7
ATOM 4877 C CA . PRO A 1 41 ? 5.396 -2.113 -2.200 1.00 0.00 41 PRO A CA 7
ATOM 4878 C C . PRO A 1 41 ? 5.850 -3.355 -2.959 1.00 0.00 41 PRO A C 7
ATOM 4879 O O . PRO A 1 41 ? 7.032 -3.510 -3.266 1.00 0.00 41 PRO A O 7
ATOM 4890 N N . LEU A 1 42 ? 4.904 -4.238 -3.259 1.00 0.00 42 LEU A N 7
ATOM 4891 C CA . LEU A 1 42 ? 5.207 -5.467 -3.983 1.00 0.00 42 LEU A CA 7
ATOM 4892 C C . LEU A 1 42 ? 4.948 -5.298 -5.476 1.00 0.00 42 LEU A C 7
ATOM 4893 O O . LEU A 1 42 ? 5.547 -5.985 -6.303 1.00 0.00 42 LEU A O 7
ATOM 4909 N N . GLU A 1 43 ? 4.052 -4.376 -5.815 1.00 0.00 43 GLU A N 7
ATOM 4910 C CA . GLU A 1 43 ? 3.715 -4.115 -7.211 1.00 0.00 43 GLU A CA 7
ATOM 4911 C C . GLU A 1 43 ? 4.943 -3.656 -7.990 1.00 0.00 43 GLU A C 7
ATOM 4912 O O . GLU A 1 43 ? 5.287 -4.231 -9.023 1.00 0.00 43 GLU A O 7
ATOM 4924 N N . SER A 1 44 ? 5.601 -2.616 -7.488 1.00 0.00 44 SER A N 7
ATOM 4925 C CA . SER A 1 44 ? 6.789 -2.077 -8.139 1.00 0.00 44 SER A CA 7
ATOM 4926 C C . SER A 1 44 ? 7.986 -3.001 -7.938 1.00 0.00 44 SER A C 7
ATOM 4927 O O . SER A 1 44 ? 8.727 -2.872 -6.964 1.00 0.00 44 SER A O 7
ATOM 4935 N N . GLY A 1 45 ? 8.170 -3.933 -8.868 1.00 0.00 45 GLY A N 7
ATOM 4936 C CA . GLY A 1 45 ? 9.277 -4.865 -8.775 1.00 0.00 45 GLY A CA 7
ATOM 4937 C C . GLY A 1 45 ? 10.369 -4.572 -9.785 1.00 0.00 45 GLY A C 7
ATOM 4938 O O . GLY A 1 45 ? 10.436 -5.181 -10.853 1.00 0.00 45 GLY A O 7
ATOM 4942 N N . PRO A 1 46 ? 11.249 -3.617 -9.451 1.00 0.00 46 PRO A N 7
ATOM 4943 C CA . PRO A 1 46 ? 12.358 -3.220 -10.324 1.00 0.00 46 PRO A CA 7
ATOM 4944 C C . PRO A 1 46 ? 13.425 -4.303 -10.432 1.00 0.00 46 PRO A C 7
ATOM 4945 O O . PRO A 1 46 ? 14.434 -4.127 -11.114 1.00 0.00 46 PRO A O 7
ATOM 4956 N N . SER A 1 47 ? 13.196 -5.423 -9.754 1.00 0.00 47 SER A N 7
ATOM 4957 C CA . SER A 1 47 ? 14.142 -6.534 -9.771 1.00 0.00 47 SER A CA 7
ATOM 4958 C C . SER A 1 47 ? 13.807 -7.515 -10.890 1.00 0.00 47 SER A C 7
ATOM 4959 O O . SER A 1 47 ? 14.693 -7.985 -11.604 1.00 0.00 47 SER A O 7
ATOM 4967 N N . SER A 1 48 ? 12.522 -7.820 -11.037 1.00 0.00 48 SER A N 7
ATOM 4968 C CA . SER A 1 48 ? 12.068 -8.748 -12.066 1.00 0.00 48 SER A CA 7
ATOM 4969 C C . SER A 1 48 ? 12.796 -8.497 -13.383 1.00 0.00 48 SER A C 7
ATOM 4970 O O . SER A 1 48 ? 12.616 -7.458 -14.016 1.00 0.00 48 SER A O 7
ATOM 4978 N N . GLY A 1 49 ? 13.621 -9.458 -13.788 1.00 0.00 49 GLY A N 7
ATOM 4979 C CA . GLY A 1 49 ? 14.364 -9.323 -15.028 1.00 0.00 49 GLY A CA 7
ATOM 4980 C C . GLY A 1 49 ? 15.812 -8.941 -14.796 1.00 0.00 49 GLY A C 7
ATOM 4981 O O . GLY A 1 49 ? 16.722 -9.574 -15.332 1.00 0.00 49 GLY A O 7
ATOM 4985 N N . GLY A 1 1 ? -6.081 10.345 -19.162 1.00 0.00 1 GLY A N 8
ATOM 4986 C CA . GLY A 1 1 ? -6.497 9.009 -19.552 1.00 0.00 1 GLY A CA 8
ATOM 4987 C C . GLY A 1 1 ? -6.860 8.144 -18.362 1.00 0.00 1 GLY A C 8
ATOM 4988 O O . GLY A 1 1 ? -7.633 8.557 -17.498 1.00 0.00 1 GLY A O 8
ATOM 4992 N N . SER A 1 2 ? -6.302 6.939 -18.317 1.00 0.00 2 SER A N 8
ATOM 4993 C CA . SER A 1 2 ? -6.575 6.010 -17.227 1.00 0.00 2 SER A CA 8
ATOM 4994 C C . SER A 1 2 ? -5.367 5.118 -16.957 1.00 0.00 2 SER A C 8
ATOM 4995 O O . SER A 1 2 ? -4.798 4.530 -17.878 1.00 0.00 2 SER A O 8
ATOM 5003 N N . SER A 1 3 ? -4.981 5.022 -15.688 1.00 0.00 3 SER A N 8
ATOM 5004 C CA . SER A 1 3 ? -3.838 4.205 -15.297 1.00 0.00 3 SER A CA 8
ATOM 5005 C C . SER A 1 3 ? -4.187 2.721 -15.353 1.00 0.00 3 SER A C 8
ATOM 5006 O O . SER A 1 3 ? -3.449 1.919 -15.925 1.00 0.00 3 SER A O 8
ATOM 5014 N N . GLY A 1 4 ? -5.319 2.361 -14.754 1.00 0.00 4 GLY A N 8
ATOM 5015 C CA . GLY A 1 4 ? -5.747 0.975 -14.745 1.00 0.00 4 GLY A CA 8
ATOM 5016 C C . GLY A 1 4 ? -6.568 0.628 -13.519 1.00 0.00 4 GLY A C 8
ATOM 5017 O O . GLY A 1 4 ? -6.049 0.059 -12.558 1.00 0.00 4 GLY A O 8
ATOM 5021 N N . SER A 1 5 ? -7.850 0.974 -13.550 1.00 0.00 5 SER A N 8
ATOM 5022 C CA . SER A 1 5 ? -8.743 0.700 -12.431 1.00 0.00 5 SER A CA 8
ATOM 5023 C C . SER A 1 5 ? -8.601 -0.744 -11.962 1.00 0.00 5 SER A C 8
ATOM 5024 O O . SER A 1 5 ? -9.034 -1.675 -12.642 1.00 0.00 5 SER A O 8
ATOM 5032 N N . SER A 1 6 ? -7.989 -0.925 -10.796 1.00 0.00 6 SER A N 8
ATOM 5033 C CA . SER A 1 6 ? -7.785 -2.256 -10.237 1.00 0.00 6 SER A CA 8
ATOM 5034 C C . SER A 1 6 ? -7.327 -2.171 -8.784 1.00 0.00 6 SER A C 8
ATOM 5035 O O . SER A 1 6 ? -6.548 -1.293 -8.417 1.00 0.00 6 SER A O 8
ATOM 5043 N N . GLY A 1 7 ? -7.818 -3.093 -7.961 1.00 0.00 7 GLY A N 8
ATOM 5044 C CA . GLY A 1 7 ? -7.448 -3.105 -6.557 1.00 0.00 7 GLY A CA 8
ATOM 5045 C C . GLY A 1 7 ? -6.773 -4.400 -6.147 1.00 0.00 7 GLY A C 8
ATOM 5046 O O . GLY A 1 7 ? -7.430 -5.322 -5.665 1.00 0.00 7 GLY A O 8
ATOM 5050 N N . GLU A 1 8 ? -5.460 -4.467 -6.340 1.00 0.00 8 GLU A N 8
ATOM 5051 C CA . GLU A 1 8 ? -4.698 -5.660 -5.988 1.00 0.00 8 GLU A CA 8
ATOM 5052 C C . GLU A 1 8 ? -4.295 -5.634 -4.516 1.00 0.00 8 GLU A C 8
ATOM 5053 O O . GLU A 1 8 ? -3.275 -5.048 -4.152 1.00 0.00 8 GLU A O 8
ATOM 5065 N N . ASP A 1 9 ? -5.103 -6.271 -3.677 1.00 0.00 9 ASP A N 8
ATOM 5066 C CA . ASP A 1 9 ? -4.831 -6.322 -2.245 1.00 0.00 9 ASP A CA 8
ATOM 5067 C C . ASP A 1 9 ? -3.747 -7.349 -1.933 1.00 0.00 9 ASP A C 8
ATOM 5068 O O . ASP A 1 9 ? -3.891 -8.160 -1.017 1.00 0.00 9 ASP A O 8
ATOM 5077 N N . LEU A 1 10 ? -2.665 -7.309 -2.701 1.00 0.00 10 LEU A N 8
ATOM 5078 C CA . LEU A 1 10 ? -1.555 -8.238 -2.508 1.00 0.00 10 LEU A CA 8
ATOM 5079 C C . LEU A 1 10 ? -1.240 -8.409 -1.025 1.00 0.00 10 LEU A C 8
ATOM 5080 O O . LEU A 1 10 ? -1.554 -7.555 -0.196 1.00 0.00 10 LEU A O 8
ATOM 5096 N N . PRO A 1 11 ? -0.602 -9.537 -0.681 1.00 0.00 11 PRO A N 8
ATOM 5097 C CA . PRO A 1 11 ? -0.227 -9.846 0.702 1.00 0.00 11 PRO A CA 8
ATOM 5098 C C . PRO A 1 11 ? 0.889 -8.943 1.215 1.00 0.00 11 PRO A C 8
ATOM 5099 O O . PRO A 1 11 ? 2.069 -9.285 1.126 1.00 0.00 11 PRO A O 8
ATOM 5110 N N . LEU A 1 12 ? 0.510 -7.788 1.751 1.00 0.00 12 LEU A N 8
ATOM 5111 C CA . LEU A 1 12 ? 1.479 -6.835 2.280 1.00 0.00 12 LEU A CA 8
ATOM 5112 C C . LEU A 1 12 ? 2.500 -7.534 3.173 1.00 0.00 12 LEU A C 8
ATOM 5113 O O . LEU A 1 12 ? 2.189 -8.493 3.879 1.00 0.00 12 LEU A O 8
ATOM 5129 N N . PRO A 1 13 ? 3.748 -7.043 3.141 1.00 0.00 13 PRO A N 8
ATOM 5130 C CA . PRO A 1 13 ? 4.840 -7.605 3.943 1.00 0.00 13 PRO A CA 8
ATOM 5131 C C . PRO A 1 13 ? 4.664 -7.331 5.433 1.00 0.00 13 PRO A C 8
ATOM 5132 O O . PRO A 1 13 ? 3.812 -6.545 5.849 1.00 0.00 13 PRO A O 8
ATOM 5143 N N . PRO A 1 14 ? 5.487 -7.995 6.258 1.00 0.00 14 PRO A N 8
ATOM 5144 C CA . PRO A 1 14 ? 5.443 -7.838 7.715 1.00 0.00 14 PRO A CA 8
ATOM 5145 C C . PRO A 1 14 ? 5.935 -6.468 8.166 1.00 0.00 14 PRO A C 8
ATOM 5146 O O . PRO A 1 14 ? 7.123 -6.161 8.072 1.00 0.00 14 PRO A O 8
ATOM 5157 N N . GLY A 1 15 ? 5.013 -5.644 8.659 1.00 0.00 15 GLY A N 8
ATOM 5158 C CA . GLY A 1 15 ? 5.373 -4.316 9.118 1.00 0.00 15 GLY A CA 8
ATOM 5159 C C . GLY A 1 15 ? 4.605 -3.226 8.398 1.00 0.00 15 GLY A C 8
ATOM 5160 O O . GLY A 1 15 ? 4.558 -2.084 8.856 1.00 0.00 15 GLY A O 8
ATOM 5164 N N . TRP A 1 16 ? 4.002 -3.577 7.267 1.00 0.00 16 TRP A N 8
ATOM 5165 C CA . TRP A 1 16 ? 3.233 -2.619 6.481 1.00 0.00 16 TRP A CA 8
ATOM 5166 C C . TRP A 1 16 ? 1.760 -2.651 6.871 1.00 0.00 16 TRP A C 8
ATOM 5167 O O . TRP A 1 16 ? 1.263 -3.662 7.370 1.00 0.00 16 TRP A O 8
ATOM 5188 N N . SER A 1 17 ? 1.066 -1.542 6.640 1.00 0.00 17 SER A N 8
ATOM 5189 C CA . SER A 1 17 ? -0.351 -1.444 6.971 1.00 0.00 17 SER A CA 8
ATOM 5190 C C . SER A 1 17 ? -1.055 -0.445 6.059 1.00 0.00 17 SER A C 8
ATOM 5191 O O . SER A 1 17 ? -0.651 0.714 5.961 1.00 0.00 17 SER A O 8
ATOM 5199 N N . VAL A 1 18 ? -2.109 -0.903 5.392 1.00 0.00 18 VAL A N 8
ATOM 5200 C CA . VAL A 1 18 ? -2.871 -0.049 4.487 1.00 0.00 18 VAL A CA 8
ATOM 5201 C C . VAL A 1 18 ? -4.033 0.620 5.212 1.00 0.00 18 VAL A C 8
ATOM 5202 O O . VAL A 1 18 ? -4.612 0.051 6.136 1.00 0.00 18 VAL A O 8
ATOM 5215 N N . ASP A 1 19 ? -4.369 1.832 4.785 1.00 0.00 19 ASP A N 8
ATOM 5216 C CA . ASP A 1 19 ? -5.465 2.580 5.391 1.00 0.00 19 ASP A CA 8
ATOM 5217 C C . ASP A 1 19 ? -6.109 3.520 4.376 1.00 0.00 19 ASP A C 8
ATOM 5218 O O . ASP A 1 19 ? -5.435 4.051 3.493 1.00 0.00 19 ASP A O 8
ATOM 5227 N N . TRP A 1 20 ? -7.415 3.720 4.508 1.00 0.00 20 TRP A N 8
ATOM 5228 C CA . TRP A 1 20 ? -8.150 4.596 3.601 1.00 0.00 20 TRP A CA 8
ATOM 5229 C C . TRP A 1 20 ? -8.381 5.963 4.235 1.00 0.00 20 TRP A C 8
ATOM 5230 O O . TRP A 1 20 ? -8.922 6.065 5.336 1.00 0.00 20 TRP A O 8
ATOM 5251 N N . THR A 1 21 ? -7.969 7.013 3.532 1.00 0.00 21 THR A N 8
ATOM 5252 C CA . THR A 1 21 ? -8.131 8.375 4.026 1.00 0.00 21 THR A CA 8
ATOM 5253 C C . THR A 1 21 ? -9.558 8.869 3.819 1.00 0.00 21 THR A C 8
ATOM 5254 O O . THR A 1 21 ? -10.339 8.254 3.092 1.00 0.00 21 THR A O 8
ATOM 5265 N N . MET A 1 22 ? -9.894 9.981 4.463 1.00 0.00 22 MET A N 8
ATOM 5266 C CA . MET A 1 22 ? -11.229 10.558 4.348 1.00 0.00 22 MET A CA 8
ATOM 5267 C C . MET A 1 22 ? -11.723 10.501 2.905 1.00 0.00 22 MET A C 8
ATOM 5268 O O . MET A 1 22 ? -12.729 9.855 2.610 1.00 0.00 22 MET A O 8
ATOM 5282 N N . ARG A 1 23 ? -11.010 11.179 2.013 1.00 0.00 23 ARG A N 8
ATOM 5283 C CA . ARG A 1 23 ? -11.378 11.207 0.602 1.00 0.00 23 ARG A CA 8
ATOM 5284 C C . ARG A 1 23 ? -11.805 9.822 0.125 1.00 0.00 23 ARG A C 8
ATOM 5285 O O . ARG A 1 23 ? -12.852 9.666 -0.500 1.00 0.00 23 ARG A O 8
ATOM 5306 N N . GLY A 1 24 ? -10.985 8.819 0.425 1.00 0.00 24 GLY A N 8
ATOM 5307 C CA . GLY A 1 24 ? -11.295 7.461 0.018 1.00 0.00 24 GLY A CA 8
ATOM 5308 C C . GLY A 1 24 ? -10.156 6.808 -0.740 1.00 0.00 24 GLY A C 8
ATOM 5309 O O . GLY A 1 24 ? -10.372 5.879 -1.518 1.00 0.00 24 GLY A O 8
ATOM 5313 N N . ARG A 1 25 ? -8.941 7.296 -0.514 1.00 0.00 25 ARG A N 8
ATOM 5314 C CA . ARG A 1 25 ? -7.764 6.756 -1.184 1.00 0.00 25 ARG A CA 8
ATOM 5315 C C . ARG A 1 25 ? -7.073 5.711 -0.313 1.00 0.00 25 ARG A C 8
ATOM 5316 O O . ARG A 1 25 ? -6.999 5.855 0.908 1.00 0.00 25 ARG A O 8
ATOM 5337 N N . LYS A 1 26 ? -6.568 4.658 -0.947 1.00 0.00 26 LYS A N 8
ATOM 5338 C CA . LYS A 1 26 ? -5.883 3.590 -0.232 1.00 0.00 26 LYS A CA 8
ATOM 5339 C C . LYS A 1 26 ? -4.371 3.786 -0.278 1.00 0.00 26 LYS A C 8
ATOM 5340 O O . LYS A 1 26 ? -3.765 3.761 -1.351 1.00 0.00 26 LYS A O 8
ATOM 5359 N N . TYR A 1 27 ? -3.768 3.978 0.889 1.00 0.00 27 TYR A N 8
ATOM 5360 C CA . TYR A 1 27 ? -2.326 4.179 0.980 1.00 0.00 27 TYR A CA 8
ATOM 5361 C C . TYR A 1 27 ? -1.697 3.178 1.944 1.00 0.00 27 TYR A C 8
ATOM 5362 O O . TYR A 1 27 ? -2.284 2.833 2.970 1.00 0.00 27 TYR A O 8
ATOM 5380 N N . TYR A 1 28 ? -0.498 2.718 1.608 1.00 0.00 28 TYR A N 8
ATOM 5381 C CA . TYR A 1 28 ? 0.213 1.755 2.442 1.00 0.00 28 TYR A CA 8
ATOM 5382 C C . TYR A 1 28 ? 1.264 2.450 3.302 1.00 0.00 28 TYR A C 8
ATOM 5383 O O . TYR A 1 28 ? 2.065 3.242 2.804 1.00 0.00 28 TYR A O 8
ATOM 5401 N N . ILE A 1 29 ? 1.254 2.148 4.596 1.00 0.00 29 ILE A N 8
ATOM 5402 C CA . ILE A 1 29 ? 2.207 2.742 5.526 1.00 0.00 29 ILE A CA 8
ATOM 5403 C C . ILE A 1 29 ? 3.337 1.771 5.850 1.00 0.00 29 ILE A C 8
ATOM 5404 O O . ILE A 1 29 ? 3.106 0.580 6.061 1.00 0.00 29 ILE A O 8
ATOM 5420 N N . ASP A 1 30 ? 4.561 2.288 5.887 1.00 0.00 30 ASP A N 8
ATOM 5421 C CA . ASP A 1 30 ? 5.728 1.469 6.188 1.00 0.00 30 ASP A CA 8
ATOM 5422 C C . ASP A 1 30 ? 6.254 1.765 7.588 1.00 0.00 30 ASP A C 8
ATOM 5423 O O . ASP A 1 30 ? 6.843 2.819 7.832 1.00 0.00 30 ASP A O 8
ATOM 5432 N N . HIS A 1 31 ? 6.037 0.829 8.507 1.00 0.00 31 HIS A N 8
ATOM 5433 C CA . HIS A 1 31 ? 6.489 0.990 9.884 1.00 0.00 31 HIS A CA 8
ATOM 5434 C C . HIS A 1 31 ? 7.974 0.660 10.011 1.00 0.00 31 HIS A C 8
ATOM 5435 O O . HIS A 1 31 ? 8.641 1.110 10.942 1.00 0.00 31 HIS A O 8
ATOM 5449 N N . ASN A 1 32 ? 8.482 -0.128 9.070 1.00 0.00 32 ASN A N 8
ATOM 5450 C CA . ASN A 1 32 ? 9.887 -0.519 9.078 1.00 0.00 32 ASN A CA 8
ATOM 5451 C C . ASN A 1 32 ? 10.776 0.638 8.633 1.00 0.00 32 ASN A C 8
ATOM 5452 O O . ASN A 1 32 ? 11.896 0.799 9.121 1.00 0.00 32 ASN A O 8
ATOM 5463 N N . THR A 1 33 ? 10.270 1.445 7.705 1.00 0.00 33 THR A N 8
ATOM 5464 C CA . THR A 1 33 ? 11.018 2.586 7.194 1.00 0.00 33 THR A CA 8
ATOM 5465 C C . THR A 1 33 ? 10.382 3.901 7.632 1.00 0.00 33 THR A C 8
ATOM 5466 O O . THR A 1 33 ? 11.021 4.951 7.604 1.00 0.00 33 THR A O 8
ATOM 5477 N N . ASN A 1 34 ? 9.117 3.834 8.037 1.00 0.00 34 ASN A N 8
ATOM 5478 C CA . ASN A 1 34 ? 8.394 5.020 8.482 1.00 0.00 34 ASN A CA 8
ATOM 5479 C C . ASN A 1 34 ? 8.024 5.907 7.296 1.00 0.00 34 ASN A C 8
ATOM 5480 O O . ASN A 1 34 ? 8.165 7.130 7.353 1.00 0.00 34 ASN A O 8
ATOM 5491 N N . THR A 1 35 ? 7.548 5.284 6.222 1.00 0.00 35 THR A N 8
ATOM 5492 C CA . THR A 1 35 ? 7.159 6.015 5.024 1.00 0.00 35 THR A CA 8
ATOM 5493 C C . THR A 1 35 ? 5.913 5.407 4.389 1.00 0.00 35 THR A C 8
ATOM 5494 O O . THR A 1 35 ? 5.660 4.209 4.516 1.00 0.00 35 THR A O 8
ATOM 5505 N N . THR A 1 36 ? 5.136 6.242 3.706 1.00 0.00 36 THR A N 8
ATOM 5506 C CA . THR A 1 36 ? 3.916 5.786 3.051 1.00 0.00 36 THR A CA 8
ATOM 5507 C C . THR A 1 36 ? 4.112 5.664 1.545 1.00 0.00 36 THR A C 8
ATOM 5508 O O . THR A 1 36 ? 4.960 6.342 0.963 1.00 0.00 36 THR A O 8
ATOM 5519 N N . HIS A 1 37 ? 3.323 4.797 0.917 1.00 0.00 37 HIS A N 8
ATOM 5520 C CA . HIS A 1 37 ? 3.410 4.588 -0.523 1.00 0.00 37 HIS A CA 8
ATOM 5521 C C . HIS A 1 37 ? 2.020 4.455 -1.138 1.00 0.00 37 HIS A C 8
ATOM 5522 O O . HIS A 1 37 ? 1.225 3.615 -0.718 1.00 0.00 37 HIS A O 8
ATOM 5536 N N . TRP A 1 38 ? 1.736 5.287 -2.133 1.00 0.00 38 TRP A N 8
ATOM 5537 C CA . TRP A 1 38 ? 0.442 5.262 -2.804 1.00 0.00 38 TRP A CA 8
ATOM 5538 C C . TRP A 1 38 ? 0.192 3.906 -3.456 1.00 0.00 38 TRP A C 8
ATOM 5539 O O . TRP A 1 38 ? -0.925 3.391 -3.428 1.00 0.00 38 TRP A O 8
ATOM 5560 N N . SER A 1 39 ? 1.240 3.333 -4.040 1.00 0.00 39 SER A N 8
ATOM 5561 C CA . SER A 1 39 ? 1.133 2.038 -4.701 1.00 0.00 39 SER A CA 8
ATOM 5562 C C . SER A 1 39 ? 1.656 0.923 -3.800 1.00 0.00 39 SER A C 8
ATOM 5563 O O . SER A 1 39 ? 2.336 1.180 -2.807 1.00 0.00 39 SER A O 8
ATOM 5571 N N . HIS A 1 40 ? 1.333 -0.316 -4.155 1.00 0.00 40 HIS A N 8
ATOM 5572 C CA . HIS A 1 40 ? 1.769 -1.471 -3.380 1.00 0.00 40 HIS A CA 8
ATOM 5573 C C . HIS A 1 40 ? 3.287 -1.614 -3.426 1.00 0.00 40 HIS A C 8
ATOM 5574 O O . HIS A 1 40 ? 3.926 -1.398 -4.456 1.00 0.00 40 HIS A O 8
ATOM 5588 N N . PRO A 1 41 ? 3.883 -1.984 -2.282 1.00 0.00 41 PRO A N 8
ATOM 5589 C CA . PRO A 1 41 ? 5.332 -2.163 -2.165 1.00 0.00 41 PRO A CA 8
ATOM 5590 C C . PRO A 1 41 ? 5.830 -3.383 -2.934 1.00 0.00 41 PRO A C 8
ATOM 5591 O O . PRO A 1 41 ? 6.977 -3.422 -3.383 1.00 0.00 41 PRO A O 8
ATOM 5602 N N . LEU A 1 42 ? 4.962 -4.378 -3.082 1.00 0.00 42 LEU A N 8
ATOM 5603 C CA . LEU A 1 42 ? 5.313 -5.600 -3.797 1.00 0.00 42 LEU A CA 8
ATOM 5604 C C . LEU A 1 42 ? 5.108 -5.429 -5.299 1.00 0.00 42 LEU A C 8
ATOM 5605 O O . LEU A 1 42 ? 5.835 -6.013 -6.104 1.00 0.00 42 LEU A O 8
ATOM 5621 N N . GLU A 1 43 ? 4.118 -4.624 -5.669 1.00 0.00 43 GLU A N 8
ATOM 5622 C CA . GLU A 1 43 ? 3.821 -4.376 -7.075 1.00 0.00 43 GLU A CA 8
ATOM 5623 C C . GLU A 1 43 ? 5.034 -3.791 -7.792 1.00 0.00 43 GLU A C 8
ATOM 5624 O O . GLU A 1 43 ? 5.306 -2.594 -7.699 1.00 0.00 43 GLU A O 8
ATOM 5636 N N . SER A 1 44 ? 5.759 -4.644 -8.508 1.00 0.00 44 SER A N 8
ATOM 5637 C CA . SER A 1 44 ? 6.945 -4.213 -9.239 1.00 0.00 44 SER A CA 8
ATOM 5638 C C . SER A 1 44 ? 7.431 -5.310 -10.181 1.00 0.00 44 SER A C 8
ATOM 5639 O O . SER A 1 44 ? 7.638 -6.451 -9.769 1.00 0.00 44 SER A O 8
ATOM 5647 N N . GLY A 1 45 ? 7.611 -4.956 -11.450 1.00 0.00 45 GLY A N 8
ATOM 5648 C CA . GLY A 1 45 ? 8.072 -5.921 -12.432 1.00 0.00 45 GLY A CA 8
ATOM 5649 C C . GLY A 1 45 ? 8.931 -5.287 -13.507 1.00 0.00 45 GLY A C 8
ATOM 5650 O O . GLY A 1 45 ? 10.140 -5.118 -13.347 1.00 0.00 45 GLY A O 8
ATOM 5654 N N . PRO A 1 46 ? 8.303 -4.927 -14.636 1.00 0.00 46 PRO A N 8
ATOM 5655 C CA . PRO A 1 46 ? 9.000 -4.305 -15.766 1.00 0.00 46 PRO A CA 8
ATOM 5656 C C . PRO A 1 46 ? 9.460 -2.885 -15.452 1.00 0.00 46 PRO A C 8
ATOM 5657 O O . PRO A 1 46 ? 8.896 -2.217 -14.586 1.00 0.00 46 PRO A O 8
ATOM 5668 N N . SER A 1 47 ? 10.487 -2.430 -16.163 1.00 0.00 47 SER A N 8
ATOM 5669 C CA . SER A 1 47 ? 11.025 -1.091 -15.958 1.00 0.00 47 SER A CA 8
ATOM 5670 C C . SER A 1 47 ? 10.706 -0.189 -17.146 1.00 0.00 47 SER A C 8
ATOM 5671 O O . SER A 1 47 ? 10.284 0.954 -16.977 1.00 0.00 47 SER A O 8
ATOM 5679 N N . SER A 1 48 ? 10.911 -0.714 -18.351 1.00 0.00 48 SER A N 8
ATOM 5680 C CA . SER A 1 48 ? 10.650 0.044 -19.569 1.00 0.00 48 SER A CA 8
ATOM 5681 C C . SER A 1 48 ? 9.203 -0.134 -20.019 1.00 0.00 48 SER A C 8
ATOM 5682 O O . SER A 1 48 ? 8.926 -0.298 -21.206 1.00 0.00 48 SER A O 8
ATOM 5690 N N . GLY A 1 49 ? 8.283 -0.099 -19.059 1.00 0.00 49 GLY A N 8
ATOM 5691 C CA . GLY A 1 49 ? 6.875 -0.257 -19.375 1.00 0.00 49 GLY A CA 8
ATOM 5692 C C . GLY A 1 49 ? 6.282 0.983 -20.013 1.00 0.00 49 GLY A C 8
ATOM 5693 O O . GLY A 1 49 ? 5.657 1.799 -19.335 1.00 0.00 49 GLY A O 8
ATOM 5697 N N . GLY A 1 1 ? 0.752 2.377 -14.581 1.00 0.00 1 GLY A N 9
ATOM 5698 C CA . GLY A 1 1 ? 0.827 3.407 -15.600 1.00 0.00 1 GLY A CA 9
ATOM 5699 C C . GLY A 1 1 ? -0.532 3.989 -15.938 1.00 0.00 1 GLY A C 9
ATOM 5700 O O . GLY A 1 1 ? -1.177 4.608 -15.092 1.00 0.00 1 GLY A O 9
ATOM 5704 N N . SER A 1 2 ? -0.967 3.791 -17.178 1.00 0.00 2 SER A N 9
ATOM 5705 C CA . SER A 1 2 ? -2.254 4.305 -17.628 1.00 0.00 2 SER A CA 9
ATOM 5706 C C . SER A 1 2 ? -3.389 3.379 -17.201 1.00 0.00 2 SER A C 9
ATOM 5707 O O . SER A 1 2 ? -4.316 3.793 -16.505 1.00 0.00 2 SER A O 9
ATOM 5715 N N . SER A 1 3 ? -3.308 2.121 -17.623 1.00 0.00 3 SER A N 9
ATOM 5716 C CA . SER A 1 3 ? -4.329 1.135 -17.289 1.00 0.00 3 SER A CA 9
ATOM 5717 C C . SER A 1 3 ? -3.873 0.254 -16.131 1.00 0.00 3 SER A C 9
ATOM 5718 O O . SER A 1 3 ? -3.039 -0.635 -16.302 1.00 0.00 3 SER A O 9
ATOM 5726 N N . GLY A 1 4 ? -4.428 0.507 -14.948 1.00 0.00 4 GLY A N 9
ATOM 5727 C CA . GLY A 1 4 ? -4.066 -0.271 -13.777 1.00 0.00 4 GLY A CA 9
ATOM 5728 C C . GLY A 1 4 ? -4.145 0.537 -12.498 1.00 0.00 4 GLY A C 9
ATOM 5729 O O . GLY A 1 4 ? -5.043 1.362 -12.330 1.00 0.00 4 GLY A O 9
ATOM 5733 N N . SER A 1 5 ? -3.201 0.300 -11.591 1.00 0.00 5 SER A N 9
ATOM 5734 C CA . SER A 1 5 ? -3.171 1.009 -10.318 1.00 0.00 5 SER A CA 9
ATOM 5735 C C . SER A 1 5 ? -4.511 0.893 -9.598 1.00 0.00 5 SER A C 9
ATOM 5736 O O . SER A 1 5 ? -5.023 1.871 -9.054 1.00 0.00 5 SER A O 9
ATOM 5744 N N . SER A 1 6 ? -5.075 -0.311 -9.601 1.00 0.00 6 SER A N 9
ATOM 5745 C CA . SER A 1 6 ? -6.358 -0.556 -8.953 1.00 0.00 6 SER A CA 9
ATOM 5746 C C . SER A 1 6 ? -6.159 -1.155 -7.564 1.00 0.00 6 SER A C 9
ATOM 5747 O O . SER A 1 6 ? -6.927 -0.883 -6.643 1.00 0.00 6 SER A O 9
ATOM 5755 N N . GLY A 1 7 ? -5.121 -1.973 -7.423 1.00 0.00 7 GLY A N 9
ATOM 5756 C CA . GLY A 1 7 ? -4.838 -2.599 -6.143 1.00 0.00 7 GLY A CA 9
ATOM 5757 C C . GLY A 1 7 ? -5.266 -4.053 -6.103 1.00 0.00 7 GLY A C 9
ATOM 5758 O O . GLY A 1 7 ? -6.457 -4.353 -6.019 1.00 0.00 7 GLY A O 9
ATOM 5762 N N . GLU A 1 8 ? -4.294 -4.957 -6.163 1.00 0.00 8 GLU A N 9
ATOM 5763 C CA . GLU A 1 8 ? -4.577 -6.387 -6.134 1.00 0.00 8 GLU A CA 9
ATOM 5764 C C . GLU A 1 8 ? -4.567 -6.915 -4.703 1.00 0.00 8 GLU A C 9
ATOM 5765 O O . GLU A 1 8 ? -4.349 -8.104 -4.470 1.00 0.00 8 GLU A O 9
ATOM 5777 N N . ASP A 1 9 ? -4.805 -6.023 -3.747 1.00 0.00 9 ASP A N 9
ATOM 5778 C CA . ASP A 1 9 ? -4.825 -6.398 -2.339 1.00 0.00 9 ASP A CA 9
ATOM 5779 C C . ASP A 1 9 ? -3.746 -7.434 -2.037 1.00 0.00 9 ASP A C 9
ATOM 5780 O O . ASP A 1 9 ? -3.951 -8.342 -1.230 1.00 0.00 9 ASP A O 9
ATOM 5789 N N . LEU A 1 10 ? -2.599 -7.292 -2.691 1.00 0.00 10 LEU A N 9
ATOM 5790 C CA . LEU A 1 10 ? -1.487 -8.216 -2.493 1.00 0.00 10 LEU A CA 9
ATOM 5791 C C . LEU A 1 10 ? -1.196 -8.410 -1.008 1.00 0.00 10 LEU A C 9
ATOM 5792 O O . LEU A 1 10 ? -1.529 -7.570 -0.171 1.00 0.00 10 LEU A O 9
ATOM 5808 N N . PRO A 1 11 ? -0.560 -9.541 -0.672 1.00 0.00 11 PRO A N 9
ATOM 5809 C CA . PRO A 1 11 ? -0.207 -9.871 0.712 1.00 0.00 11 PRO A CA 9
ATOM 5810 C C . PRO A 1 11 ? 0.897 -8.971 1.259 1.00 0.00 11 PRO A C 9
ATOM 5811 O O . PRO A 1 11 ? 2.075 -9.327 1.226 1.00 0.00 11 PRO A O 9
ATOM 5822 N N . LEU A 1 12 ? 0.508 -7.804 1.761 1.00 0.00 12 LEU A N 9
ATOM 5823 C CA . LEU A 1 12 ? 1.465 -6.854 2.316 1.00 0.00 12 LEU A CA 9
ATOM 5824 C C . LEU A 1 12 ? 2.473 -7.558 3.219 1.00 0.00 12 LEU A C 9
ATOM 5825 O O . LEU A 1 12 ? 2.147 -8.510 3.929 1.00 0.00 12 LEU A O 9
ATOM 5841 N N . PRO A 1 13 ? 3.726 -7.082 3.192 1.00 0.00 13 PRO A N 9
ATOM 5842 C CA . PRO A 1 13 ? 4.806 -7.650 4.004 1.00 0.00 13 PRO A CA 9
ATOM 5843 C C . PRO A 1 13 ? 4.625 -7.366 5.491 1.00 0.00 13 PRO A C 9
ATOM 5844 O O . PRO A 1 13 ? 3.788 -6.558 5.895 1.00 0.00 13 PRO A O 9
ATOM 5855 N N . PRO A 1 14 ? 5.426 -8.044 6.325 1.00 0.00 14 PRO A N 9
ATOM 5856 C CA . PRO A 1 14 ? 5.374 -7.880 7.781 1.00 0.00 14 PRO A CA 9
ATOM 5857 C C . PRO A 1 14 ? 5.893 -6.518 8.231 1.00 0.00 14 PRO A C 9
ATOM 5858 O O . PRO A 1 14 ? 7.096 -6.261 8.200 1.00 0.00 14 PRO A O 9
ATOM 5869 N N . GLY A 1 15 ? 4.978 -5.649 8.648 1.00 0.00 15 GLY A N 9
ATOM 5870 C CA . GLY A 1 15 ? 5.365 -4.325 9.099 1.00 0.00 15 GLY A CA 9
ATOM 5871 C C . GLY A 1 15 ? 4.595 -3.225 8.394 1.00 0.00 15 GLY A C 9
ATOM 5872 O O . GLY A 1 15 ? 4.578 -2.081 8.848 1.00 0.00 15 GLY A O 9
ATOM 5876 N N . TRP A 1 16 ? 3.957 -3.571 7.282 1.00 0.00 16 TRP A N 9
ATOM 5877 C CA . TRP A 1 16 ? 3.183 -2.605 6.513 1.00 0.00 16 TRP A CA 9
ATOM 5878 C C . TRP A 1 16 ? 1.716 -2.629 6.926 1.00 0.00 16 TRP A C 9
ATOM 5879 O O . TRP A 1 16 ? 1.234 -3.617 7.480 1.00 0.00 16 TRP A O 9
ATOM 5900 N N . SER A 1 17 ? 1.009 -1.537 6.652 1.00 0.00 17 SER A N 9
ATOM 5901 C CA . SER A 1 17 ? -0.403 -1.433 7.000 1.00 0.00 17 SER A CA 9
ATOM 5902 C C . SER A 1 17 ? -1.119 -0.452 6.075 1.00 0.00 17 SER A C 9
ATOM 5903 O O . SER A 1 17 ? -0.700 0.695 5.924 1.00 0.00 17 SER A O 9
ATOM 5911 N N . VAL A 1 18 ? -2.202 -0.915 5.459 1.00 0.00 18 VAL A N 9
ATOM 5912 C CA . VAL A 1 18 ? -2.979 -0.080 4.549 1.00 0.00 18 VAL A CA 9
ATOM 5913 C C . VAL A 1 18 ? -4.106 0.633 5.285 1.00 0.00 18 VAL A C 9
ATOM 5914 O O . VAL A 1 18 ? -4.687 0.092 6.226 1.00 0.00 18 VAL A O 9
ATOM 5927 N N . ASP A 1 19 ? -4.413 1.851 4.851 1.00 0.00 19 ASP A N 9
ATOM 5928 C CA . ASP A 1 19 ? -5.473 2.639 5.469 1.00 0.00 19 ASP A CA 9
ATOM 5929 C C . ASP A 1 19 ? -6.112 3.580 4.453 1.00 0.00 19 ASP A C 9
ATOM 5930 O O . ASP A 1 19 ? -5.421 4.187 3.634 1.00 0.00 19 ASP A O 9
ATOM 5939 N N . TRP A 1 20 ? -7.433 3.697 4.511 1.00 0.00 20 TRP A N 9
ATOM 5940 C CA . TRP A 1 20 ? -8.165 4.564 3.595 1.00 0.00 20 TRP A CA 9
ATOM 5941 C C . TRP A 1 20 ? -8.432 5.925 4.230 1.00 0.00 20 TRP A C 9
ATOM 5942 O O . TRP A 1 20 ? -8.950 6.011 5.344 1.00 0.00 20 TRP A O 9
ATOM 5963 N N . THR A 1 21 ? -8.077 6.986 3.514 1.00 0.00 21 THR A N 9
ATOM 5964 C CA . THR A 1 21 ? -8.278 8.343 4.008 1.00 0.00 21 THR A CA 9
ATOM 5965 C C . THR A 1 21 ? -9.713 8.805 3.778 1.00 0.00 21 THR A C 9
ATOM 5966 O O . THR A 1 21 ? -10.476 8.158 3.061 1.00 0.00 21 THR A O 9
ATOM 5977 N N . MET A 1 22 ? -10.072 9.929 4.389 1.00 0.00 22 MET A N 9
ATOM 5978 C CA . MET A 1 22 ? -11.416 10.478 4.249 1.00 0.00 22 MET A CA 9
ATOM 5979 C C . MET A 1 22 ? -11.848 10.489 2.787 1.00 0.00 22 MET A C 9
ATOM 5980 O O . MET A 1 22 ? -12.856 9.883 2.424 1.00 0.00 22 MET A O 9
ATOM 5994 N N . ARG A 1 23 ? -11.082 11.183 1.953 1.00 0.00 23 ARG A N 9
ATOM 5995 C CA . ARG A 1 23 ? -11.387 11.274 0.530 1.00 0.00 23 ARG A CA 9
ATOM 5996 C C . ARG A 1 23 ? -11.778 9.910 -0.031 1.00 0.00 23 ARG A C 9
ATOM 5997 O O . ARG A 1 23 ? -12.712 9.797 -0.824 1.00 0.00 23 ARG A O 9
ATOM 6018 N N . GLY A 1 24 ? -11.054 8.875 0.387 1.00 0.00 24 GLY A N 9
ATOM 6019 C CA . GLY A 1 24 ? -11.340 7.533 -0.084 1.00 0.00 24 GLY A CA 9
ATOM 6020 C C . GLY A 1 24 ? -10.171 6.919 -0.829 1.00 0.00 24 GLY A C 9
ATOM 6021 O O . GLY A 1 24 ? -10.360 6.079 -1.710 1.00 0.00 24 GLY A O 9
ATOM 6025 N N . ARG A 1 25 ? -8.961 7.339 -0.477 1.00 0.00 25 ARG A N 9
ATOM 6026 C CA . ARG A 1 25 ? -7.758 6.827 -1.121 1.00 0.00 25 ARG A CA 9
ATOM 6027 C C . ARG A 1 25 ? -7.074 5.782 -0.244 1.00 0.00 25 ARG A C 9
ATOM 6028 O O . ARG A 1 25 ? -6.988 5.936 0.974 1.00 0.00 25 ARG A O 9
ATOM 6049 N N . LYS A 1 26 ? -6.590 4.715 -0.873 1.00 0.00 26 LYS A N 9
ATOM 6050 C CA . LYS A 1 26 ? -5.913 3.644 -0.151 1.00 0.00 26 LYS A CA 9
ATOM 6051 C C . LYS A 1 26 ? -4.401 3.836 -0.185 1.00 0.00 26 LYS A C 9
ATOM 6052 O O . LYS A 1 26 ? -3.783 3.795 -1.248 1.00 0.00 26 LYS A O 9
ATOM 6071 N N . TYR A 1 27 ? -3.811 4.043 0.987 1.00 0.00 27 TYR A N 9
ATOM 6072 C CA . TYR A 1 27 ? -2.369 4.242 1.092 1.00 0.00 27 TYR A CA 9
ATOM 6073 C C . TYR A 1 27 ? -1.745 3.216 2.033 1.00 0.00 27 TYR A C 9
ATOM 6074 O O . TYR A 1 27 ? -2.353 2.816 3.026 1.00 0.00 27 TYR A O 9
ATOM 6092 N N . TYR A 1 28 ? -0.527 2.795 1.712 1.00 0.00 28 TYR A N 9
ATOM 6093 C CA . TYR A 1 28 ? 0.182 1.814 2.526 1.00 0.00 28 TYR A CA 9
ATOM 6094 C C . TYR A 1 28 ? 1.266 2.484 3.366 1.00 0.00 28 TYR A C 9
ATOM 6095 O O . TYR A 1 28 ? 2.112 3.209 2.843 1.00 0.00 28 TYR A O 9
ATOM 6113 N N . ILE A 1 29 ? 1.232 2.236 4.671 1.00 0.00 29 ILE A N 9
ATOM 6114 C CA . ILE A 1 29 ? 2.211 2.813 5.584 1.00 0.00 29 ILE A CA 9
ATOM 6115 C C . ILE A 1 29 ? 3.322 1.817 5.899 1.00 0.00 29 ILE A C 9
ATOM 6116 O O . ILE A 1 29 ? 3.061 0.644 6.169 1.00 0.00 29 ILE A O 9
ATOM 6132 N N . ASP A 1 30 ? 4.561 2.291 5.866 1.00 0.00 30 ASP A N 9
ATOM 6133 C CA . ASP A 1 30 ? 5.714 1.443 6.151 1.00 0.00 30 ASP A CA 9
ATOM 6134 C C . ASP A 1 30 ? 6.266 1.728 7.545 1.00 0.00 30 ASP A C 9
ATOM 6135 O O . ASP A 1 30 ? 6.869 2.775 7.783 1.00 0.00 30 ASP A O 9
ATOM 6144 N N . HIS A 1 31 ? 6.054 0.791 8.463 1.00 0.00 31 HIS A N 9
ATOM 6145 C CA . HIS A 1 31 ? 6.531 0.940 9.833 1.00 0.00 31 HIS A CA 9
ATOM 6146 C C . HIS A 1 31 ? 8.007 0.568 9.939 1.00 0.00 31 HIS A C 9
ATOM 6147 O O . HIS A 1 31 ? 8.690 0.965 10.882 1.00 0.00 31 HIS A O 9
ATOM 6161 N N . ASN A 1 32 ? 8.491 -0.195 8.965 1.00 0.00 32 ASN A N 9
ATOM 6162 C CA . ASN A 1 32 ? 9.885 -0.622 8.949 1.00 0.00 32 ASN A CA 9
ATOM 6163 C C . ASN A 1 32 ? 10.802 0.529 8.545 1.00 0.00 32 ASN A C 9
ATOM 6164 O O . ASN A 1 32 ? 11.905 0.675 9.073 1.00 0.00 32 ASN A O 9
ATOM 6175 N N . THR A 1 33 ? 10.337 1.347 7.606 1.00 0.00 33 THR A N 9
ATOM 6176 C CA . THR A 1 33 ? 11.114 2.485 7.130 1.00 0.00 33 THR A CA 9
ATOM 6177 C C . THR A 1 33 ? 10.470 3.803 7.544 1.00 0.00 33 THR A C 9
ATOM 6178 O O . THR A 1 33 ? 11.099 4.858 7.486 1.00 0.00 33 THR A O 9
ATOM 6189 N N . ASN A 1 34 ? 9.210 3.734 7.965 1.00 0.00 34 ASN A N 9
ATOM 6190 C CA . ASN A 1 34 ? 8.480 4.923 8.389 1.00 0.00 34 ASN A CA 9
ATOM 6191 C C . ASN A 1 34 ? 8.168 5.824 7.199 1.00 0.00 34 ASN A C 9
ATOM 6192 O O . ASN A 1 34 ? 8.416 7.029 7.236 1.00 0.00 34 ASN A O 9
ATOM 6203 N N . THR A 1 35 ? 7.620 5.230 6.142 1.00 0.00 35 THR A N 9
ATOM 6204 C CA . THR A 1 35 ? 7.274 5.978 4.941 1.00 0.00 35 THR A CA 9
ATOM 6205 C C . THR A 1 35 ? 5.969 5.474 4.336 1.00 0.00 35 THR A C 9
ATOM 6206 O O . THR A 1 35 ? 5.598 4.312 4.511 1.00 0.00 35 THR A O 9
ATOM 6217 N N . THR A 1 36 ? 5.272 6.354 3.624 1.00 0.00 36 THR A N 9
ATOM 6218 C CA . THR A 1 36 ? 4.008 5.998 2.993 1.00 0.00 36 THR A CA 9
ATOM 6219 C C . THR A 1 36 ? 4.178 5.799 1.492 1.00 0.00 36 THR A C 9
ATOM 6220 O O . THR A 1 36 ? 5.063 6.392 0.873 1.00 0.00 36 THR A O 9
ATOM 6231 N N . HIS A 1 37 ? 3.325 4.962 0.910 1.00 0.00 37 HIS A N 9
ATOM 6232 C CA . HIS A 1 37 ? 3.381 4.686 -0.521 1.00 0.00 37 HIS A CA 9
ATOM 6233 C C . HIS A 1 37 ? 1.981 4.459 -1.086 1.00 0.00 37 HIS A C 9
ATOM 6234 O O . HIS A 1 37 ? 1.256 3.575 -0.635 1.00 0.00 37 HIS A O 9
ATOM 6248 N N . TRP A 1 38 ? 1.610 5.266 -2.074 1.00 0.00 38 TRP A N 9
ATOM 6249 C CA . TRP A 1 38 ? 0.298 5.153 -2.700 1.00 0.00 38 TRP A CA 9
ATOM 6250 C C . TRP A 1 38 ? 0.113 3.780 -3.336 1.00 0.00 38 TRP A C 9
ATOM 6251 O O . TRP A 1 38 ? -0.961 3.185 -3.248 1.00 0.00 38 TRP A O 9
ATOM 6272 N N . SER A 1 39 ? 1.167 3.282 -3.974 1.00 0.00 39 SER A N 9
ATOM 6273 C CA . SER A 1 39 ? 1.119 1.979 -4.628 1.00 0.00 39 SER A CA 9
ATOM 6274 C C . SER A 1 39 ? 1.682 0.893 -3.717 1.00 0.00 39 SER A C 9
ATOM 6275 O O . SER A 1 39 ? 2.334 1.185 -2.714 1.00 0.00 39 SER A O 9
ATOM 6283 N N . HIS A 1 40 ? 1.426 -0.362 -4.073 1.00 0.00 40 HIS A N 9
ATOM 6284 C CA . HIS A 1 40 ? 1.907 -1.493 -3.288 1.00 0.00 40 HIS A CA 9
ATOM 6285 C C . HIS A 1 40 ? 3.421 -1.636 -3.413 1.00 0.00 40 HIS A C 9
ATOM 6286 O O . HIS A 1 40 ? 4.000 -1.450 -4.483 1.00 0.00 40 HIS A O 9
ATOM 6300 N N . PRO A 1 41 ? 4.078 -1.972 -2.293 1.00 0.00 41 PRO A N 9
ATOM 6301 C CA . PRO A 1 41 ? 5.533 -2.147 -2.252 1.00 0.00 41 PRO A CA 9
ATOM 6302 C C . PRO A 1 41 ? 5.990 -3.388 -3.010 1.00 0.00 41 PRO A C 9
ATOM 6303 O O . PRO A 1 41 ? 7.137 -3.472 -3.452 1.00 0.00 41 PRO A O 9
ATOM 6314 N N . LEU A 1 42 ? 5.087 -4.351 -3.157 1.00 0.00 42 LEU A N 9
ATOM 6315 C CA . LEU A 1 42 ? 5.397 -5.590 -3.863 1.00 0.00 42 LEU A CA 9
ATOM 6316 C C . LEU A 1 42 ? 5.196 -5.425 -5.366 1.00 0.00 42 LEU A C 9
ATOM 6317 O O . LEU A 1 42 ? 5.911 -6.026 -6.167 1.00 0.00 42 LEU A O 9
ATOM 6333 N N . GLU A 1 43 ? 4.219 -4.605 -5.741 1.00 0.00 43 GLU A N 9
ATOM 6334 C CA . GLU A 1 43 ? 3.927 -4.359 -7.148 1.00 0.00 43 GLU A CA 9
ATOM 6335 C C . GLU A 1 43 ? 5.106 -3.683 -7.840 1.00 0.00 43 GLU A C 9
ATOM 6336 O O . GLU A 1 43 ? 5.647 -4.199 -8.818 1.00 0.00 43 GLU A O 9
ATOM 6348 N N . SER A 1 44 ? 5.499 -2.522 -7.325 1.00 0.00 44 SER A N 9
ATOM 6349 C CA . SER A 1 44 ? 6.612 -1.771 -7.894 1.00 0.00 44 SER A CA 9
ATOM 6350 C C . SER A 1 44 ? 7.934 -2.198 -7.266 1.00 0.00 44 SER A C 9
ATOM 6351 O O . SER A 1 44 ? 8.198 -1.918 -6.097 1.00 0.00 44 SER A O 9
ATOM 6359 N N . GLY A 1 45 ? 8.764 -2.879 -8.051 1.00 0.00 45 GLY A N 9
ATOM 6360 C CA . GLY A 1 45 ? 10.049 -3.334 -7.555 1.00 0.00 45 GLY A CA 9
ATOM 6361 C C . GLY A 1 45 ? 10.954 -3.834 -8.664 1.00 0.00 45 GLY A C 9
ATOM 6362 O O . GLY A 1 45 ? 11.189 -5.033 -8.808 1.00 0.00 45 GLY A O 9
ATOM 6366 N N . PRO A 1 46 ? 11.478 -2.899 -9.471 1.00 0.00 46 PRO A N 9
ATOM 6367 C CA . PRO A 1 46 ? 12.370 -3.228 -10.587 1.00 0.00 46 PRO A CA 9
ATOM 6368 C C . PRO A 1 46 ? 13.732 -3.724 -10.113 1.00 0.00 46 PRO A C 9
ATOM 6369 O O . PRO A 1 46 ? 14.479 -2.991 -9.465 1.00 0.00 46 PRO A O 9
ATOM 6380 N N . SER A 1 47 ? 14.050 -4.971 -10.443 1.00 0.00 47 SER A N 9
ATOM 6381 C CA . SER A 1 47 ? 15.323 -5.566 -10.049 1.00 0.00 47 SER A CA 9
ATOM 6382 C C . SER A 1 47 ? 16.468 -4.998 -10.881 1.00 0.00 47 SER A C 9
ATOM 6383 O O . SER A 1 47 ? 16.549 -5.229 -12.087 1.00 0.00 47 SER A O 9
ATOM 6391 N N . SER A 1 48 ? 17.354 -4.253 -10.227 1.00 0.00 48 SER A N 9
ATOM 6392 C CA . SER A 1 48 ? 18.493 -3.647 -10.905 1.00 0.00 48 SER A CA 9
ATOM 6393 C C . SER A 1 48 ? 19.614 -4.665 -11.099 1.00 0.00 48 SER A C 9
ATOM 6394 O O . SER A 1 48 ? 20.175 -4.788 -12.186 1.00 0.00 48 SER A O 9
ATOM 6402 N N . GLY A 1 49 ? 19.933 -5.393 -10.033 1.00 0.00 49 GLY A N 9
ATOM 6403 C CA . GLY A 1 49 ? 20.985 -6.391 -10.104 1.00 0.00 49 GLY A CA 9
ATOM 6404 C C . GLY A 1 49 ? 21.838 -6.425 -8.852 1.00 0.00 49 GLY A C 9
ATOM 6405 O O . GLY A 1 49 ? 22.529 -7.410 -8.591 1.00 0.00 49 GLY A O 9
ATOM 6409 N N . GLY A 1 1 ? -11.404 -0.273 -11.888 1.00 0.00 1 GLY A N 10
ATOM 6410 C CA . GLY A 1 1 ? -12.707 -0.388 -11.258 1.00 0.00 1 GLY A CA 10
ATOM 6411 C C . GLY A 1 1 ? -13.491 0.909 -11.307 1.00 0.00 1 GLY A C 10
ATOM 6412 O O . GLY A 1 1 ? -13.565 1.635 -10.316 1.00 0.00 1 GLY A O 10
ATOM 6416 N N . SER A 1 2 ? -14.078 1.200 -12.464 1.00 0.00 2 SER A N 10
ATOM 6417 C CA . SER A 1 2 ? -14.855 2.420 -12.640 1.00 0.00 2 SER A CA 10
ATOM 6418 C C . SER A 1 2 ? -14.056 3.643 -12.200 1.00 0.00 2 SER A C 10
ATOM 6419 O O . SER A 1 2 ? -14.585 4.544 -11.548 1.00 0.00 2 SER A O 10
ATOM 6427 N N . SER A 1 3 ? -12.777 3.666 -12.561 1.00 0.00 3 SER A N 10
ATOM 6428 C CA . SER A 1 3 ? -11.901 4.775 -12.200 1.00 0.00 3 SER A CA 10
ATOM 6429 C C . SER A 1 3 ? -11.725 4.860 -10.688 1.00 0.00 3 SER A C 10
ATOM 6430 O O . SER A 1 3 ? -11.747 5.945 -10.107 1.00 0.00 3 SER A O 10
ATOM 6438 N N . GLY A 1 4 ? -11.549 3.704 -10.053 1.00 0.00 4 GLY A N 10
ATOM 6439 C CA . GLY A 1 4 ? -11.372 3.667 -8.613 1.00 0.00 4 GLY A CA 10
ATOM 6440 C C . GLY A 1 4 ? -9.917 3.536 -8.211 1.00 0.00 4 GLY A C 10
ATOM 6441 O O . GLY A 1 4 ? -9.019 3.783 -9.016 1.00 0.00 4 GLY A O 10
ATOM 6445 N N . SER A 1 5 ? -9.682 3.145 -6.963 1.00 0.00 5 SER A N 10
ATOM 6446 C CA . SER A 1 5 ? -8.325 2.985 -6.454 1.00 0.00 5 SER A CA 10
ATOM 6447 C C . SER A 1 5 ? -8.065 1.539 -6.043 1.00 0.00 5 SER A C 10
ATOM 6448 O O . SER A 1 5 ? -7.102 0.918 -6.492 1.00 0.00 5 SER A O 10
ATOM 6456 N N . SER A 1 6 ? -8.933 1.008 -5.186 1.00 0.00 6 SER A N 10
ATOM 6457 C CA . SER A 1 6 ? -8.796 -0.364 -4.711 1.00 0.00 6 SER A CA 10
ATOM 6458 C C . SER A 1 6 ? -8.512 -1.314 -5.870 1.00 0.00 6 SER A C 10
ATOM 6459 O O . SER A 1 6 ? -9.291 -1.406 -6.818 1.00 0.00 6 SER A O 10
ATOM 6467 N N . GLY A 1 7 ? -7.389 -2.022 -5.786 1.00 0.00 7 GLY A N 10
ATOM 6468 C CA . GLY A 1 7 ? -7.021 -2.956 -6.834 1.00 0.00 7 GLY A CA 10
ATOM 6469 C C . GLY A 1 7 ? -6.442 -4.244 -6.284 1.00 0.00 7 GLY A C 10
ATOM 6470 O O . GLY A 1 7 ? -7.088 -4.936 -5.497 1.00 0.00 7 GLY A O 10
ATOM 6474 N N . GLU A 1 8 ? -5.221 -4.568 -6.701 1.00 0.00 8 GLU A N 10
ATOM 6475 C CA . GLU A 1 8 ? -4.558 -5.784 -6.245 1.00 0.00 8 GLU A CA 10
ATOM 6476 C C . GLU A 1 8 ? -4.144 -5.663 -4.782 1.00 0.00 8 GLU A C 10
ATOM 6477 O O . GLU A 1 8 ? -3.070 -5.146 -4.470 1.00 0.00 8 GLU A O 10
ATOM 6489 N N . ASP A 1 9 ? -5.002 -6.142 -3.889 1.00 0.00 9 ASP A N 10
ATOM 6490 C CA . ASP A 1 9 ? -4.727 -6.088 -2.458 1.00 0.00 9 ASP A CA 10
ATOM 6491 C C . ASP A 1 9 ? -3.711 -7.155 -2.059 1.00 0.00 9 ASP A C 10
ATOM 6492 O O . ASP A 1 9 ? -3.916 -7.892 -1.094 1.00 0.00 9 ASP A O 10
ATOM 6501 N N . LEU A 1 10 ? -2.618 -7.232 -2.809 1.00 0.00 10 LEU A N 10
ATOM 6502 C CA . LEU A 1 10 ? -1.569 -8.209 -2.535 1.00 0.00 10 LEU A CA 10
ATOM 6503 C C . LEU A 1 10 ? -1.308 -8.322 -1.036 1.00 0.00 10 LEU A C 10
ATOM 6504 O O . LEU A 1 10 ? -1.600 -7.412 -0.260 1.00 0.00 10 LEU A O 10
ATOM 6520 N N . PRO A 1 11 ? -0.743 -9.465 -0.619 1.00 0.00 11 PRO A N 10
ATOM 6521 C CA . PRO A 1 11 ? -0.428 -9.723 0.789 1.00 0.00 11 PRO A CA 10
ATOM 6522 C C . PRO A 1 11 ? 0.720 -8.856 1.295 1.00 0.00 11 PRO A C 10
ATOM 6523 O O . PRO A 1 11 ? 1.879 -9.273 1.282 1.00 0.00 11 PRO A O 10
ATOM 6534 N N . LEU A 1 12 ? 0.392 -7.648 1.739 1.00 0.00 12 LEU A N 10
ATOM 6535 C CA . LEU A 1 12 ? 1.396 -6.722 2.250 1.00 0.00 12 LEU A CA 10
ATOM 6536 C C . LEU A 1 12 ? 2.423 -7.451 3.111 1.00 0.00 12 LEU A C 10
ATOM 6537 O O . LEU A 1 12 ? 2.115 -8.430 3.793 1.00 0.00 12 LEU A O 10
ATOM 6553 N N . PRO A 1 13 ? 3.672 -6.965 3.083 1.00 0.00 13 PRO A N 10
ATOM 6554 C CA . PRO A 1 13 ? 4.769 -7.554 3.857 1.00 0.00 13 PRO A CA 10
ATOM 6555 C C . PRO A 1 13 ? 4.609 -7.325 5.356 1.00 0.00 13 PRO A C 10
ATOM 6556 O O . PRO A 1 13 ? 3.785 -6.525 5.801 1.00 0.00 13 PRO A O 10
ATOM 6567 N N . PRO A 1 14 ? 5.414 -8.040 6.154 1.00 0.00 14 PRO A N 10
ATOM 6568 C CA . PRO A 1 14 ? 5.381 -7.931 7.616 1.00 0.00 14 PRO A CA 10
ATOM 6569 C C . PRO A 1 14 ? 5.919 -6.592 8.109 1.00 0.00 14 PRO A C 10
ATOM 6570 O O . PRO A 1 14 ? 7.125 -6.350 8.088 1.00 0.00 14 PRO A O 10
ATOM 6581 N N . GLY A 1 15 ? 5.016 -5.724 8.555 1.00 0.00 15 GLY A N 10
ATOM 6582 C CA . GLY A 1 15 ? 5.419 -4.419 9.047 1.00 0.00 15 GLY A CA 10
ATOM 6583 C C . GLY A 1 15 ? 4.662 -3.288 8.381 1.00 0.00 15 GLY A C 10
ATOM 6584 O O . GLY A 1 15 ? 4.669 -2.157 8.867 1.00 0.00 15 GLY A O 10
ATOM 6588 N N . TRP A 1 16 ? 4.008 -3.592 7.267 1.00 0.00 16 TRP A N 10
ATOM 6589 C CA . TRP A 1 16 ? 3.243 -2.590 6.531 1.00 0.00 16 TRP A CA 10
ATOM 6590 C C . TRP A 1 16 ? 1.779 -2.604 6.955 1.00 0.00 16 TRP A C 10
ATOM 6591 O O . TRP A 1 16 ? 1.294 -3.590 7.511 1.00 0.00 16 TRP A O 10
ATOM 6612 N N . SER A 1 17 ? 1.080 -1.506 6.690 1.00 0.00 17 SER A N 10
ATOM 6613 C CA . SER A 1 17 ? -0.330 -1.392 7.048 1.00 0.00 17 SER A CA 10
ATOM 6614 C C . SER A 1 17 ? -1.047 -0.413 6.123 1.00 0.00 17 SER A C 10
ATOM 6615 O O . SER A 1 17 ? -0.629 0.734 5.969 1.00 0.00 17 SER A O 10
ATOM 6623 N N . VAL A 1 18 ? -2.131 -0.876 5.509 1.00 0.00 18 VAL A N 10
ATOM 6624 C CA . VAL A 1 18 ? -2.909 -0.043 4.599 1.00 0.00 18 VAL A CA 10
ATOM 6625 C C . VAL A 1 18 ? -4.036 0.672 5.337 1.00 0.00 18 VAL A C 10
ATOM 6626 O O . VAL A 1 18 ? -4.599 0.142 6.294 1.00 0.00 18 VAL A O 10
ATOM 6639 N N . ASP A 1 19 ? -4.360 1.878 4.884 1.00 0.00 19 ASP A N 10
ATOM 6640 C CA . ASP A 1 19 ? -5.420 2.666 5.501 1.00 0.00 19 ASP A CA 10
ATOM 6641 C C . ASP A 1 19 ? -6.074 3.591 4.478 1.00 0.00 19 ASP A C 10
ATOM 6642 O O . ASP A 1 19 ? -5.396 4.180 3.636 1.00 0.00 19 ASP A O 10
ATOM 6651 N N . TRP A 1 20 ? -7.394 3.712 4.556 1.00 0.00 20 TRP A N 10
ATOM 6652 C CA . TRP A 1 20 ? -8.140 4.564 3.636 1.00 0.00 20 TRP A CA 10
ATOM 6653 C C . TRP A 1 20 ? -8.393 5.936 4.250 1.00 0.00 20 TRP A C 10
ATOM 6654 O O . TRP A 1 20 ? -8.905 6.045 5.365 1.00 0.00 20 TRP A O 10
ATOM 6675 N N . THR A 1 21 ? -8.033 6.984 3.516 1.00 0.00 21 THR A N 10
ATOM 6676 C CA . THR A 1 21 ? -8.221 8.350 3.990 1.00 0.00 21 THR A CA 10
ATOM 6677 C C . THR A 1 21 ? -9.651 8.823 3.752 1.00 0.00 21 THR A C 10
ATOM 6678 O O . THR A 1 21 ? -10.415 8.178 3.034 1.00 0.00 21 THR A O 10
ATOM 6689 N N . MET A 1 22 ? -10.005 9.951 4.359 1.00 0.00 22 MET A N 10
ATOM 6690 C CA . MET A 1 22 ? -11.343 10.509 4.210 1.00 0.00 22 MET A CA 10
ATOM 6691 C C . MET A 1 22 ? -11.781 10.492 2.749 1.00 0.00 22 MET A C 10
ATOM 6692 O O . MET A 1 22 ? -12.798 9.891 2.404 1.00 0.00 22 MET A O 10
ATOM 6706 N N . ARG A 1 23 ? -11.008 11.156 1.896 1.00 0.00 23 ARG A N 10
ATOM 6707 C CA . ARG A 1 23 ? -11.317 11.216 0.473 1.00 0.00 23 ARG A CA 10
ATOM 6708 C C . ARG A 1 23 ? -11.732 9.845 -0.053 1.00 0.00 23 ARG A C 10
ATOM 6709 O O . ARG A 1 23 ? -12.676 9.727 -0.834 1.00 0.00 23 ARG A O 10
ATOM 6730 N N . GLY A 1 24 ? -11.018 8.810 0.381 1.00 0.00 24 GLY A N 10
ATOM 6731 C CA . GLY A 1 24 ? -11.327 7.462 -0.057 1.00 0.00 24 GLY A CA 10
ATOM 6732 C C . GLY A 1 24 ? -10.174 6.815 -0.798 1.00 0.00 24 GLY A C 10
ATOM 6733 O O . GLY A 1 24 ? -10.380 5.931 -1.630 1.00 0.00 24 GLY A O 10
ATOM 6737 N N . ARG A 1 25 ? -8.957 7.257 -0.498 1.00 0.00 25 ARG A N 10
ATOM 6738 C CA . ARG A 1 25 ? -7.767 6.716 -1.144 1.00 0.00 25 ARG A CA 10
ATOM 6739 C C . ARG A 1 25 ? -7.080 5.691 -0.248 1.00 0.00 25 ARG A C 10
ATOM 6740 O O . ARG A 1 25 ? -6.982 5.876 0.966 1.00 0.00 25 ARG A O 10
ATOM 6761 N N . LYS A 1 26 ? -6.604 4.607 -0.853 1.00 0.00 26 LYS A N 10
ATOM 6762 C CA . LYS A 1 26 ? -5.925 3.552 -0.111 1.00 0.00 26 LYS A CA 10
ATOM 6763 C C . LYS A 1 26 ? -4.412 3.733 -0.170 1.00 0.00 26 LYS A C 10
ATOM 6764 O O . LYS A 1 26 ? -3.804 3.620 -1.235 1.00 0.00 26 LYS A O 10
ATOM 6783 N N . TYR A 1 27 ? -3.810 4.014 0.980 1.00 0.00 27 TYR A N 10
ATOM 6784 C CA . TYR A 1 27 ? -2.367 4.212 1.059 1.00 0.00 27 TYR A CA 10
ATOM 6785 C C . TYR A 1 27 ? -1.731 3.206 2.013 1.00 0.00 27 TYR A C 10
ATOM 6786 O O . TYR A 1 27 ? -2.318 2.843 3.033 1.00 0.00 27 TYR A O 10
ATOM 6804 N N . TYR A 1 28 ? -0.526 2.759 1.674 1.00 0.00 28 TYR A N 10
ATOM 6805 C CA . TYR A 1 28 ? 0.190 1.793 2.499 1.00 0.00 28 TYR A CA 10
ATOM 6806 C C . TYR A 1 28 ? 1.274 2.481 3.324 1.00 0.00 28 TYR A C 10
ATOM 6807 O O . TYR A 1 28 ? 2.084 3.242 2.794 1.00 0.00 28 TYR A O 10
ATOM 6825 N N . ILE A 1 29 ? 1.282 2.204 4.624 1.00 0.00 29 ILE A N 10
ATOM 6826 C CA . ILE A 1 29 ? 2.267 2.793 5.523 1.00 0.00 29 ILE A CA 10
ATOM 6827 C C . ILE A 1 29 ? 3.360 1.789 5.874 1.00 0.00 29 ILE A C 10
ATOM 6828 O O . ILE A 1 29 ? 3.082 0.618 6.136 1.00 0.00 29 ILE A O 10
ATOM 6844 N N . ASP A 1 30 ? 4.604 2.255 5.879 1.00 0.00 30 ASP A N 10
ATOM 6845 C CA . ASP A 1 30 ? 5.740 1.400 6.201 1.00 0.00 30 ASP A CA 10
ATOM 6846 C C . ASP A 1 30 ? 6.272 1.707 7.597 1.00 0.00 30 ASP A C 10
ATOM 6847 O O . ASP A 1 30 ? 6.829 2.778 7.840 1.00 0.00 30 ASP A O 10
ATOM 6856 N N . HIS A 1 31 ? 6.098 0.758 8.514 1.00 0.00 31 HIS A N 10
ATOM 6857 C CA . HIS A 1 31 ? 6.561 0.928 9.886 1.00 0.00 31 HIS A CA 10
ATOM 6858 C C . HIS A 1 31 ? 8.045 0.596 10.005 1.00 0.00 31 HIS A C 10
ATOM 6859 O O . HIS A 1 31 ? 8.711 1.015 10.950 1.00 0.00 31 HIS A O 10
ATOM 6873 N N . ASN A 1 32 ? 8.557 -0.159 9.038 1.00 0.00 32 ASN A N 10
ATOM 6874 C CA . ASN A 1 32 ? 9.962 -0.549 9.033 1.00 0.00 32 ASN A CA 10
ATOM 6875 C C . ASN A 1 32 ? 10.850 0.625 8.635 1.00 0.00 32 ASN A C 10
ATOM 6876 O O . ASN A 1 32 ? 11.940 0.808 9.181 1.00 0.00 32 ASN A O 10
ATOM 6887 N N . THR A 1 33 ? 10.379 1.422 7.681 1.00 0.00 33 THR A N 10
ATOM 6888 C CA . THR A 1 33 ? 11.129 2.578 7.210 1.00 0.00 33 THR A CA 10
ATOM 6889 C C . THR A 1 33 ? 10.452 3.880 7.624 1.00 0.00 33 THR A C 10
ATOM 6890 O O . THR A 1 33 ? 11.073 4.942 7.622 1.00 0.00 33 THR A O 10
ATOM 6901 N N . ASN A 1 34 ? 9.174 3.790 7.978 1.00 0.00 34 ASN A N 10
ATOM 6902 C CA . ASN A 1 34 ? 8.412 4.962 8.394 1.00 0.00 34 ASN A CA 10
ATOM 6903 C C . ASN A 1 34 ? 8.068 5.841 7.196 1.00 0.00 34 ASN A C 10
ATOM 6904 O O . ASN A 1 34 ? 8.247 7.059 7.233 1.00 0.00 34 ASN A O 10
ATOM 6915 N N . THR A 1 35 ? 7.573 5.216 6.132 1.00 0.00 35 THR A N 10
ATOM 6916 C CA . THR A 1 35 ? 7.204 5.939 4.923 1.00 0.00 35 THR A CA 10
ATOM 6917 C C . THR A 1 35 ? 5.936 5.365 4.303 1.00 0.00 35 THR A C 10
ATOM 6918 O O . THR A 1 35 ? 5.650 4.175 4.438 1.00 0.00 35 THR A O 10
ATOM 6929 N N . THR A 1 36 ? 5.176 6.217 3.622 1.00 0.00 36 THR A N 10
ATOM 6930 C CA . THR A 1 36 ? 3.938 5.794 2.980 1.00 0.00 36 THR A CA 10
ATOM 6931 C C . THR A 1 36 ? 4.119 5.648 1.474 1.00 0.00 36 THR A C 10
ATOM 6932 O O . THR A 1 36 ? 4.995 6.280 0.881 1.00 0.00 36 THR A O 10
ATOM 6943 N N . HIS A 1 37 ? 3.288 4.813 0.860 1.00 0.00 37 HIS A N 10
ATOM 6944 C CA . HIS A 1 37 ? 3.357 4.587 -0.579 1.00 0.00 37 HIS A CA 10
ATOM 6945 C C . HIS A 1 37 ? 1.963 4.381 -1.165 1.00 0.00 37 HIS A C 10
ATOM 6946 O O . HIS A 1 37 ? 1.209 3.519 -0.710 1.00 0.00 37 HIS A O 10
ATOM 6960 N N . TRP A 1 38 ? 1.626 5.177 -2.172 1.00 0.00 38 TRP A N 10
ATOM 6961 C CA . TRP A 1 38 ? 0.322 5.083 -2.818 1.00 0.00 38 TRP A CA 10
ATOM 6962 C C . TRP A 1 38 ? 0.125 3.709 -3.449 1.00 0.00 38 TRP A C 10
ATOM 6963 O O . TRP A 1 38 ? -0.958 3.128 -3.369 1.00 0.00 38 TRP A O 10
ATOM 6984 N N . SER A 1 39 ? 1.178 3.195 -4.077 1.00 0.00 39 SER A N 10
ATOM 6985 C CA . SER A 1 39 ? 1.119 1.889 -4.725 1.00 0.00 39 SER A CA 10
ATOM 6986 C C . SER A 1 39 ? 1.684 0.804 -3.813 1.00 0.00 39 SER A C 10
ATOM 6987 O O . SER A 1 39 ? 2.462 1.086 -2.901 1.00 0.00 39 SER A O 10
ATOM 6995 N N . HIS A 1 40 ? 1.287 -0.439 -4.067 1.00 0.00 40 HIS A N 10
ATOM 6996 C CA . HIS A 1 40 ? 1.753 -1.568 -3.270 1.00 0.00 40 HIS A CA 10
ATOM 6997 C C . HIS A 1 40 ? 3.276 -1.649 -3.282 1.00 0.00 40 HIS A C 10
ATOM 6998 O O . HIS A 1 40 ? 3.927 -1.417 -4.302 1.00 0.00 40 HIS A O 10
ATOM 7012 N N . PRO A 1 41 ? 3.861 -1.984 -2.122 1.00 0.00 41 PRO A N 10
ATOM 7013 C CA . PRO A 1 41 ? 5.314 -2.104 -1.974 1.00 0.00 41 PRO A CA 10
ATOM 7014 C C . PRO A 1 41 ? 5.877 -3.309 -2.719 1.00 0.00 41 PRO A C 10
ATOM 7015 O O . PRO A 1 41 ? 7.078 -3.385 -2.981 1.00 0.00 41 PRO A O 10
ATOM 7026 N N . LEU A 1 42 ? 5.002 -4.249 -3.059 1.00 0.00 42 LEU A N 10
ATOM 7027 C CA . LEU A 1 42 ? 5.411 -5.452 -3.776 1.00 0.00 42 LEU A CA 10
ATOM 7028 C C . LEU A 1 42 ? 5.285 -5.258 -5.283 1.00 0.00 42 LEU A C 10
ATOM 7029 O O . LEU A 1 42 ? 6.002 -5.885 -6.062 1.00 0.00 42 LEU A O 10
ATOM 7045 N N . GLU A 1 43 ? 4.370 -4.382 -5.687 1.00 0.00 43 GLU A N 10
ATOM 7046 C CA . GLU A 1 43 ? 4.152 -4.104 -7.102 1.00 0.00 43 GLU A CA 10
ATOM 7047 C C . GLU A 1 43 ? 5.352 -3.380 -7.706 1.00 0.00 43 GLU A C 10
ATOM 7048 O O . GLU A 1 43 ? 5.966 -3.862 -8.658 1.00 0.00 43 GLU A O 10
ATOM 7060 N N . SER A 1 44 ? 5.681 -2.221 -7.145 1.00 0.00 44 SER A N 10
ATOM 7061 C CA . SER A 1 44 ? 6.804 -1.428 -7.630 1.00 0.00 44 SER A CA 10
ATOM 7062 C C . SER A 1 44 ? 8.111 -1.890 -6.991 1.00 0.00 44 SER A C 10
ATOM 7063 O O . SER A 1 44 ? 8.522 -1.375 -5.952 1.00 0.00 44 SER A O 10
ATOM 7071 N N . GLY A 1 45 ? 8.758 -2.865 -7.621 1.00 0.00 45 GLY A N 10
ATOM 7072 C CA . GLY A 1 45 ? 10.011 -3.381 -7.100 1.00 0.00 45 GLY A CA 10
ATOM 7073 C C . GLY A 1 45 ? 10.256 -4.823 -7.500 1.00 0.00 45 GLY A C 10
ATOM 7074 O O . GLY A 1 45 ? 10.291 -5.724 -6.663 1.00 0.00 45 GLY A O 10
ATOM 7078 N N . PRO A 1 46 ? 10.427 -5.057 -8.810 1.00 0.00 46 PRO A N 10
ATOM 7079 C CA . PRO A 1 46 ? 10.671 -6.398 -9.349 1.00 0.00 46 PRO A CA 10
ATOM 7080 C C . PRO A 1 46 ? 12.049 -6.932 -8.973 1.00 0.00 46 PRO A C 10
ATOM 7081 O O . PRO A 1 46 ? 12.801 -6.280 -8.248 1.00 0.00 46 PRO A O 10
ATOM 7092 N N . SER A 1 47 ? 12.372 -8.122 -9.469 1.00 0.00 47 SER A N 10
ATOM 7093 C CA . SER A 1 47 ? 13.659 -8.745 -9.183 1.00 0.00 47 SER A CA 10
ATOM 7094 C C . SER A 1 47 ? 14.423 -9.033 -10.472 1.00 0.00 47 SER A C 10
ATOM 7095 O O . SER A 1 47 ? 13.906 -9.682 -11.381 1.00 0.00 47 SER A O 10
ATOM 7103 N N . SER A 1 48 ? 15.657 -8.545 -10.542 1.00 0.00 48 SER A N 10
ATOM 7104 C CA . SER A 1 48 ? 16.492 -8.745 -11.720 1.00 0.00 48 SER A CA 10
ATOM 7105 C C . SER A 1 48 ? 17.638 -9.708 -11.417 1.00 0.00 48 SER A C 10
ATOM 7106 O O . SER A 1 48 ? 18.775 -9.486 -11.830 1.00 0.00 48 SER A O 10
ATOM 7114 N N . GLY A 1 49 ? 17.328 -10.778 -10.692 1.00 0.00 49 GLY A N 10
ATOM 7115 C CA . GLY A 1 49 ? 18.340 -11.758 -10.345 1.00 0.00 49 GLY A CA 10
ATOM 7116 C C . GLY A 1 49 ? 18.475 -12.847 -11.390 1.00 0.00 49 GLY A C 10
ATOM 7117 O O . GLY A 1 49 ? 19.394 -13.664 -11.331 1.00 0.00 49 GLY A O 10
ATOM 7121 N N . GLY A 1 1 ? -7.427 3.534 -18.415 1.00 0.00 1 GLY A N 11
ATOM 7122 C CA . GLY A 1 1 ? -6.490 3.600 -17.307 1.00 0.00 1 GLY A CA 11
ATOM 7123 C C . GLY A 1 1 ? -5.882 4.978 -17.143 1.00 0.00 1 GLY A C 11
ATOM 7124 O O . GLY A 1 1 ? -5.376 5.559 -18.103 1.00 0.00 1 GLY A O 11
ATOM 7128 N N . SER A 1 2 ? -5.931 5.504 -15.924 1.00 0.00 2 SER A N 11
ATOM 7129 C CA . SER A 1 2 ? -5.385 6.825 -15.638 1.00 0.00 2 SER A CA 11
ATOM 7130 C C . SER A 1 2 ? -4.717 6.852 -14.267 1.00 0.00 2 SER A C 11
ATOM 7131 O O . SER A 1 2 ? -5.034 6.045 -13.393 1.00 0.00 2 SER A O 11
ATOM 7139 N N . SER A 1 3 ? -3.787 7.785 -14.087 1.00 0.00 3 SER A N 11
ATOM 7140 C CA . SER A 1 3 ? -3.070 7.916 -12.824 1.00 0.00 3 SER A CA 11
ATOM 7141 C C . SER A 1 3 ? -3.996 7.645 -11.642 1.00 0.00 3 SER A C 11
ATOM 7142 O O . SER A 1 3 ? -4.854 8.461 -11.311 1.00 0.00 3 SER A O 11
ATOM 7150 N N . GLY A 1 4 ? -3.815 6.489 -11.009 1.00 0.00 4 GLY A N 11
ATOM 7151 C CA . GLY A 1 4 ? -4.640 6.129 -9.872 1.00 0.00 4 GLY A CA 11
ATOM 7152 C C . GLY A 1 4 ? -4.425 4.695 -9.429 1.00 0.00 4 GLY A C 11
ATOM 7153 O O . GLY A 1 4 ? -3.528 4.014 -9.926 1.00 0.00 4 GLY A O 11
ATOM 7157 N N . SER A 1 5 ? -5.247 4.236 -8.491 1.00 0.00 5 SER A N 11
ATOM 7158 C CA . SER A 1 5 ? -5.138 2.876 -7.978 1.00 0.00 5 SER A CA 11
ATOM 7159 C C . SER A 1 5 ? -6.241 1.989 -8.551 1.00 0.00 5 SER A C 11
ATOM 7160 O O . SER A 1 5 ? -7.190 2.478 -9.163 1.00 0.00 5 SER A O 11
ATOM 7168 N N . SER A 1 6 ? -6.107 0.683 -8.346 1.00 0.00 6 SER A N 11
ATOM 7169 C CA . SER A 1 6 ? -7.088 -0.273 -8.845 1.00 0.00 6 SER A CA 11
ATOM 7170 C C . SER A 1 6 ? -7.748 -1.024 -7.692 1.00 0.00 6 SER A C 11
ATOM 7171 O O . SER A 1 6 ? -8.972 -1.045 -7.570 1.00 0.00 6 SER A O 11
ATOM 7179 N N . GLY A 1 7 ? -6.927 -1.643 -6.849 1.00 0.00 7 GLY A N 11
ATOM 7180 C CA . GLY A 1 7 ? -7.448 -2.388 -5.718 1.00 0.00 7 GLY A CA 11
ATOM 7181 C C . GLY A 1 7 ? -6.739 -3.713 -5.520 1.00 0.00 7 GLY A C 11
ATOM 7182 O O . GLY A 1 7 ? -7.380 -4.761 -5.450 1.00 0.00 7 GLY A O 11
ATOM 7186 N N . GLU A 1 8 ? -5.414 -3.667 -5.431 1.00 0.00 8 GLU A N 11
ATOM 7187 C CA . GLU A 1 8 ? -4.618 -4.874 -5.243 1.00 0.00 8 GLU A CA 11
ATOM 7188 C C . GLU A 1 8 ? -4.379 -5.142 -3.761 1.00 0.00 8 GLU A C 11
ATOM 7189 O O . GLU A 1 8 ? -3.518 -4.521 -3.138 1.00 0.00 8 GLU A O 11
ATOM 7201 N N . ASP A 1 9 ? -5.148 -6.071 -3.202 1.00 0.00 9 ASP A N 11
ATOM 7202 C CA . ASP A 1 9 ? -5.019 -6.423 -1.793 1.00 0.00 9 ASP A CA 11
ATOM 7203 C C . ASP A 1 9 ? -3.905 -7.445 -1.587 1.00 0.00 9 ASP A C 11
ATOM 7204 O O . ASP A 1 9 ? -4.014 -8.337 -0.744 1.00 0.00 9 ASP A O 11
ATOM 7213 N N . LEU A 1 10 ? -2.836 -7.311 -2.363 1.00 0.00 10 LEU A N 11
ATOM 7214 C CA . LEU A 1 10 ? -1.701 -8.223 -2.267 1.00 0.00 10 LEU A CA 11
ATOM 7215 C C . LEU A 1 10 ? -1.313 -8.458 -0.811 1.00 0.00 10 LEU A C 11
ATOM 7216 O O . LEU A 1 10 ? -1.605 -7.652 0.073 1.00 0.00 10 LEU A O 11
ATOM 7232 N N . PRO A 1 11 ? -0.636 -9.587 -0.553 1.00 0.00 11 PRO A N 11
ATOM 7233 C CA . PRO A 1 11 ? -0.190 -9.952 0.795 1.00 0.00 11 PRO A CA 11
ATOM 7234 C C . PRO A 1 11 ? 0.931 -9.049 1.300 1.00 0.00 11 PRO A C 11
ATOM 7235 O O . PRO A 1 11 ? 2.108 -9.402 1.221 1.00 0.00 11 PRO A O 11
ATOM 7246 N N . LEU A 1 12 ? 0.557 -7.884 1.818 1.00 0.00 12 LEU A N 11
ATOM 7247 C CA . LEU A 1 12 ? 1.532 -6.930 2.336 1.00 0.00 12 LEU A CA 11
ATOM 7248 C C . LEU A 1 12 ? 2.545 -7.624 3.242 1.00 0.00 12 LEU A C 11
ATOM 7249 O O . LEU A 1 12 ? 2.229 -8.581 3.948 1.00 0.00 12 LEU A O 11
ATOM 7265 N N . PRO A 1 13 ? 3.792 -7.130 3.223 1.00 0.00 13 PRO A N 11
ATOM 7266 C CA . PRO A 1 13 ? 4.876 -7.686 4.037 1.00 0.00 13 PRO A CA 11
ATOM 7267 C C . PRO A 1 13 ? 4.684 -7.408 5.525 1.00 0.00 13 PRO A C 11
ATOM 7268 O O . PRO A 1 13 ? 3.841 -6.605 5.927 1.00 0.00 13 PRO A O 11
ATOM 7279 N N . PRO A 1 14 ? 5.483 -8.085 6.362 1.00 0.00 14 PRO A N 11
ATOM 7280 C CA . PRO A 1 14 ? 5.421 -7.926 7.818 1.00 0.00 14 PRO A CA 11
ATOM 7281 C C . PRO A 1 14 ? 5.931 -6.564 8.275 1.00 0.00 14 PRO A C 11
ATOM 7282 O O . PRO A 1 14 ? 7.133 -6.302 8.256 1.00 0.00 14 PRO A O 11
ATOM 7293 N N . GLY A 1 15 ? 5.010 -5.699 8.688 1.00 0.00 15 GLY A N 11
ATOM 7294 C CA . GLY A 1 15 ? 5.387 -4.374 9.144 1.00 0.00 15 GLY A CA 11
ATOM 7295 C C . GLY A 1 15 ? 4.629 -3.275 8.426 1.00 0.00 15 GLY A C 11
ATOM 7296 O O . GLY A 1 15 ? 4.623 -2.126 8.868 1.00 0.00 15 GLY A O 11
ATOM 7300 N N . TRP A 1 16 ? 3.991 -3.627 7.316 1.00 0.00 16 TRP A N 11
ATOM 7301 C CA . TRP A 1 16 ? 3.228 -2.661 6.534 1.00 0.00 16 TRP A CA 11
ATOM 7302 C C . TRP A 1 16 ? 1.753 -2.692 6.919 1.00 0.00 16 TRP A C 11
ATOM 7303 O O . TRP A 1 16 ? 1.257 -3.696 7.430 1.00 0.00 16 TRP A O 11
ATOM 7324 N N . SER A 1 17 ? 1.057 -1.587 6.671 1.00 0.00 17 SER A N 11
ATOM 7325 C CA . SER A 1 17 ? -0.360 -1.487 6.997 1.00 0.00 17 SER A CA 11
ATOM 7326 C C . SER A 1 17 ? -1.059 -0.490 6.079 1.00 0.00 17 SER A C 11
ATOM 7327 O O . SER A 1 17 ? -0.641 0.663 5.963 1.00 0.00 17 SER A O 11
ATOM 7335 N N . VAL A 1 18 ? -2.127 -0.941 5.427 1.00 0.00 18 VAL A N 11
ATOM 7336 C CA . VAL A 1 18 ? -2.885 -0.089 4.519 1.00 0.00 18 VAL A CA 11
ATOM 7337 C C . VAL A 1 18 ? -4.032 0.605 5.246 1.00 0.00 18 VAL A C 11
ATOM 7338 O O . VAL A 1 18 ? -4.568 0.081 6.223 1.00 0.00 18 VAL A O 11
ATOM 7351 N N . ASP A 1 19 ? -4.404 1.785 4.762 1.00 0.00 19 ASP A N 11
ATOM 7352 C CA . ASP A 1 19 ? -5.489 2.550 5.365 1.00 0.00 19 ASP A CA 11
ATOM 7353 C C . ASP A 1 19 ? -6.103 3.512 4.352 1.00 0.00 19 ASP A C 11
ATOM 7354 O O . ASP A 1 19 ? -5.397 4.101 3.534 1.00 0.00 19 ASP A O 11
ATOM 7363 N N . TRP A 1 20 ? -7.421 3.665 4.414 1.00 0.00 20 TRP A N 11
ATOM 7364 C CA . TRP A 1 20 ? -8.130 4.555 3.502 1.00 0.00 20 TRP A CA 11
ATOM 7365 C C . TRP A 1 20 ? -8.319 5.934 4.124 1.00 0.00 20 TRP A C 11
ATOM 7366 O O . TRP A 1 20 ? -8.770 6.056 5.264 1.00 0.00 20 TRP A O 11
ATOM 7387 N N . THR A 1 21 ? -7.973 6.972 3.369 1.00 0.00 21 THR A N 11
ATOM 7388 C CA . THR A 1 21 ? -8.105 8.343 3.847 1.00 0.00 21 THR A CA 11
ATOM 7389 C C . THR A 1 21 ? -9.540 8.839 3.709 1.00 0.00 21 THR A C 11
ATOM 7390 O O . THR A 1 21 ? -10.354 8.225 3.020 1.00 0.00 21 THR A O 11
ATOM 7401 N N . MET A 1 22 ? -9.842 9.952 4.368 1.00 0.00 22 MET A N 11
ATOM 7402 C CA . MET A 1 22 ? -11.179 10.531 4.317 1.00 0.00 22 MET A CA 11
ATOM 7403 C C . MET A 1 22 ? -11.722 10.522 2.891 1.00 0.00 22 MET A C 11
ATOM 7404 O O . MET A 1 22 ? -12.767 9.931 2.618 1.00 0.00 22 MET A O 11
ATOM 7418 N N . ARG A 1 23 ? -11.004 11.179 1.986 1.00 0.00 23 ARG A N 11
ATOM 7419 C CA . ARG A 1 23 ? -11.415 11.247 0.589 1.00 0.00 23 ARG A CA 11
ATOM 7420 C C . ARG A 1 23 ? -11.846 9.875 0.081 1.00 0.00 23 ARG A C 11
ATOM 7421 O O . ARG A 1 23 ? -12.909 9.730 -0.522 1.00 0.00 23 ARG A O 11
ATOM 7442 N N . GLY A 1 24 ? -11.013 8.868 0.329 1.00 0.00 24 GLY A N 11
ATOM 7443 C CA . GLY A 1 24 ? -11.325 7.521 -0.110 1.00 0.00 24 GLY A CA 11
ATOM 7444 C C . GLY A 1 24 ? -10.174 6.870 -0.851 1.00 0.00 24 GLY A C 11
ATOM 7445 O O . GLY A 1 24 ? -10.382 5.986 -1.681 1.00 0.00 24 GLY A O 11
ATOM 7449 N N . ARG A 1 25 ? -8.956 7.311 -0.552 1.00 0.00 25 ARG A N 11
ATOM 7450 C CA . ARG A 1 25 ? -7.767 6.768 -1.198 1.00 0.00 25 ARG A CA 11
ATOM 7451 C C . ARG A 1 25 ? -7.076 5.748 -0.296 1.00 0.00 25 ARG A C 11
ATOM 7452 O O . ARG A 1 25 ? -6.972 5.944 0.914 1.00 0.00 25 ARG A O 11
ATOM 7473 N N . LYS A 1 26 ? -6.608 4.659 -0.895 1.00 0.00 26 LYS A N 11
ATOM 7474 C CA . LYS A 1 26 ? -5.926 3.608 -0.149 1.00 0.00 26 LYS A CA 11
ATOM 7475 C C . LYS A 1 26 ? -4.413 3.791 -0.210 1.00 0.00 26 LYS A C 11
ATOM 7476 O O . LYS A 1 26 ? -3.819 3.777 -1.288 1.00 0.00 26 LYS A O 11
ATOM 7495 N N . TYR A 1 27 ? -3.796 3.960 0.954 1.00 0.00 27 TYR A N 11
ATOM 7496 C CA . TYR A 1 27 ? -2.352 4.147 1.033 1.00 0.00 27 TYR A CA 11
ATOM 7497 C C . TYR A 1 27 ? -1.723 3.138 1.989 1.00 0.00 27 TYR A C 11
ATOM 7498 O O . TYR A 1 27 ? -2.338 2.738 2.979 1.00 0.00 27 TYR A O 11
ATOM 7516 N N . TYR A 1 28 ? -0.496 2.731 1.687 1.00 0.00 28 TYR A N 11
ATOM 7517 C CA . TYR A 1 28 ? 0.216 1.768 2.517 1.00 0.00 28 TYR A CA 11
ATOM 7518 C C . TYR A 1 28 ? 1.279 2.459 3.365 1.00 0.00 28 TYR A C 11
ATOM 7519 O O . TYR A 1 28 ? 2.086 3.237 2.854 1.00 0.00 28 TYR A O 11
ATOM 7537 N N . ILE A 1 29 ? 1.274 2.169 4.661 1.00 0.00 29 ILE A N 11
ATOM 7538 C CA . ILE A 1 29 ? 2.239 2.762 5.580 1.00 0.00 29 ILE A CA 11
ATOM 7539 C C . ILE A 1 29 ? 3.351 1.775 5.920 1.00 0.00 29 ILE A C 11
ATOM 7540 O O . ILE A 1 29 ? 3.096 0.596 6.167 1.00 0.00 29 ILE A O 11
ATOM 7556 N N . ASP A 1 30 ? 4.586 2.267 5.933 1.00 0.00 30 ASP A N 11
ATOM 7557 C CA . ASP A 1 30 ? 5.738 1.429 6.245 1.00 0.00 30 ASP A CA 11
ATOM 7558 C C . ASP A 1 30 ? 6.269 1.737 7.642 1.00 0.00 30 ASP A C 11
ATOM 7559 O O . ASP A 1 30 ? 6.854 2.796 7.876 1.00 0.00 30 ASP A O 11
ATOM 7568 N N . HIS A 1 31 ? 6.062 0.806 8.567 1.00 0.00 31 HIS A N 11
ATOM 7569 C CA . HIS A 1 31 ? 6.520 0.977 9.942 1.00 0.00 31 HIS A CA 11
ATOM 7570 C C . HIS A 1 31 ? 8.006 0.653 10.063 1.00 0.00 31 HIS A C 11
ATOM 7571 O O . HIS A 1 31 ? 8.671 1.087 11.003 1.00 0.00 31 HIS A O 11
ATOM 7585 N N . ASN A 1 32 ? 8.521 -0.112 9.105 1.00 0.00 32 ASN A N 11
ATOM 7586 C CA . ASN A 1 32 ? 9.928 -0.495 9.106 1.00 0.00 32 ASN A CA 11
ATOM 7587 C C . ASN A 1 32 ? 10.807 0.663 8.643 1.00 0.00 32 ASN A C 11
ATOM 7588 O O . ASN A 1 32 ? 11.925 0.841 9.128 1.00 0.00 32 ASN A O 11
ATOM 7599 N N . THR A 1 33 ? 10.294 1.448 7.701 1.00 0.00 33 THR A N 11
ATOM 7600 C CA . THR A 1 33 ? 11.032 2.588 7.172 1.00 0.00 33 THR A CA 11
ATOM 7601 C C . THR A 1 33 ? 10.378 3.904 7.580 1.00 0.00 33 THR A C 11
ATOM 7602 O O . THR A 1 33 ? 10.987 4.967 7.477 1.00 0.00 33 THR A O 11
ATOM 7613 N N . ASN A 1 34 ? 9.136 3.823 8.045 1.00 0.00 34 ASN A N 11
ATOM 7614 C CA . ASN A 1 34 ? 8.400 5.008 8.469 1.00 0.00 34 ASN A CA 11
ATOM 7615 C C . ASN A 1 34 ? 8.041 5.883 7.271 1.00 0.00 34 ASN A C 11
ATOM 7616 O O . ASN A 1 34 ? 8.188 7.105 7.314 1.00 0.00 34 ASN A O 11
ATOM 7627 N N . THR A 1 35 ? 7.570 5.250 6.202 1.00 0.00 35 THR A N 11
ATOM 7628 C CA . THR A 1 35 ? 7.190 5.969 4.993 1.00 0.00 35 THR A CA 11
ATOM 7629 C C . THR A 1 35 ? 5.943 5.361 4.360 1.00 0.00 35 THR A C 11
ATOM 7630 O O . THR A 1 35 ? 5.683 4.166 4.498 1.00 0.00 35 THR A O 11
ATOM 7641 N N . THR A 1 36 ? 5.174 6.193 3.663 1.00 0.00 36 THR A N 11
ATOM 7642 C CA . THR A 1 36 ? 3.954 5.738 3.009 1.00 0.00 36 THR A CA 11
ATOM 7643 C C . THR A 1 36 ? 4.143 5.641 1.499 1.00 0.00 36 THR A C 11
ATOM 7644 O O . THR A 1 36 ? 4.997 6.317 0.926 1.00 0.00 36 THR A O 11
ATOM 7655 N N . HIS A 1 37 ? 3.339 4.796 0.860 1.00 0.00 37 HIS A N 11
ATOM 7656 C CA . HIS A 1 37 ? 3.417 4.612 -0.584 1.00 0.00 37 HIS A CA 11
ATOM 7657 C C . HIS A 1 37 ? 2.024 4.473 -1.191 1.00 0.00 37 HIS A C 11
ATOM 7658 O O . HIS A 1 37 ? 1.227 3.643 -0.753 1.00 0.00 37 HIS A O 11
ATOM 7672 N N . TRP A 1 38 ? 1.739 5.290 -2.198 1.00 0.00 38 TRP A N 11
ATOM 7673 C CA . TRP A 1 38 ? 0.440 5.259 -2.863 1.00 0.00 38 TRP A CA 11
ATOM 7674 C C . TRP A 1 38 ? 0.178 3.890 -3.479 1.00 0.00 38 TRP A C 11
ATOM 7675 O O . TRP A 1 38 ? -0.932 3.366 -3.400 1.00 0.00 38 TRP A O 11
ATOM 7696 N N . SER A 1 39 ? 1.208 3.315 -4.094 1.00 0.00 39 SER A N 11
ATOM 7697 C CA . SER A 1 39 ? 1.086 2.007 -4.728 1.00 0.00 39 SER A CA 11
ATOM 7698 C C . SER A 1 39 ? 1.702 0.921 -3.852 1.00 0.00 39 SER A C 11
ATOM 7699 O O . SER A 1 39 ? 2.566 1.194 -3.017 1.00 0.00 39 SER A O 11
ATOM 7707 N N . HIS A 1 40 ? 1.252 -0.315 -4.048 1.00 0.00 40 HIS A N 11
ATOM 7708 C CA . HIS A 1 40 ? 1.758 -1.445 -3.276 1.00 0.00 40 HIS A CA 11
ATOM 7709 C C . HIS A 1 40 ? 3.275 -1.550 -3.401 1.00 0.00 40 HIS A C 11
ATOM 7710 O O . HIS A 1 40 ? 3.852 -1.338 -4.467 1.00 0.00 40 HIS A O 11
ATOM 7724 N N . PRO A 1 41 ? 3.938 -1.884 -2.283 1.00 0.00 41 PRO A N 11
ATOM 7725 C CA . PRO A 1 41 ? 5.397 -2.024 -2.240 1.00 0.00 41 PRO A CA 11
ATOM 7726 C C . PRO A 1 41 ? 5.884 -3.246 -3.013 1.00 0.00 41 PRO A C 11
ATOM 7727 O O . PRO A 1 41 ? 7.067 -3.354 -3.340 1.00 0.00 41 PRO A O 11
ATOM 7738 N N . LEU A 1 42 ? 4.967 -4.162 -3.301 1.00 0.00 42 LEU A N 11
ATOM 7739 C CA . LEU A 1 42 ? 5.303 -5.377 -4.036 1.00 0.00 42 LEU A CA 11
ATOM 7740 C C . LEU A 1 42 ? 5.044 -5.200 -5.528 1.00 0.00 42 LEU A C 11
ATOM 7741 O O . LEU A 1 42 ? 5.699 -5.826 -6.360 1.00 0.00 42 LEU A O 11
ATOM 7757 N N . GLU A 1 43 ? 4.084 -4.342 -5.859 1.00 0.00 43 GLU A N 11
ATOM 7758 C CA . GLU A 1 43 ? 3.739 -4.082 -7.252 1.00 0.00 43 GLU A CA 11
ATOM 7759 C C . GLU A 1 43 ? 4.945 -3.550 -8.021 1.00 0.00 43 GLU A C 11
ATOM 7760 O O . GLU A 1 43 ? 5.351 -4.121 -9.033 1.00 0.00 43 GLU A O 11
ATOM 7772 N N . SER A 1 44 ? 5.512 -2.451 -7.533 1.00 0.00 44 SER A N 11
ATOM 7773 C CA . SER A 1 44 ? 6.669 -1.838 -8.177 1.00 0.00 44 SER A CA 11
ATOM 7774 C C . SER A 1 44 ? 7.392 -0.901 -7.214 1.00 0.00 44 SER A C 11
ATOM 7775 O O . SER A 1 44 ? 6.812 -0.425 -6.238 1.00 0.00 44 SER A O 11
ATOM 7783 N N . GLY A 1 45 ? 8.664 -0.637 -7.497 1.00 0.00 45 GLY A N 11
ATOM 7784 C CA . GLY A 1 45 ? 9.446 0.242 -6.649 1.00 0.00 45 GLY A CA 11
ATOM 7785 C C . GLY A 1 45 ? 10.931 0.168 -6.949 1.00 0.00 45 GLY A C 11
ATOM 7786 O O . GLY A 1 45 ? 11.461 -0.881 -7.314 1.00 0.00 45 GLY A O 11
ATOM 7790 N N . PRO A 1 46 ? 11.627 1.305 -6.796 1.00 0.00 46 PRO A N 11
ATOM 7791 C CA . PRO A 1 46 ? 13.068 1.390 -7.050 1.00 0.00 46 PRO A CA 11
ATOM 7792 C C . PRO A 1 46 ? 13.885 0.635 -6.009 1.00 0.00 46 PRO A C 11
ATOM 7793 O O . PRO A 1 46 ? 15.116 0.646 -6.044 1.00 0.00 46 PRO A O 11
ATOM 7804 N N . SER A 1 47 ? 13.194 -0.021 -5.081 1.00 0.00 47 SER A N 11
ATOM 7805 C CA . SER A 1 47 ? 13.857 -0.780 -4.028 1.00 0.00 47 SER A CA 11
ATOM 7806 C C . SER A 1 47 ? 14.078 -2.228 -4.456 1.00 0.00 47 SER A C 11
ATOM 7807 O O . SER A 1 47 ? 13.555 -2.670 -5.480 1.00 0.00 47 SER A O 11
ATOM 7815 N N . SER A 1 48 ? 14.856 -2.960 -3.667 1.00 0.00 48 SER A N 11
ATOM 7816 C CA . SER A 1 48 ? 15.152 -4.356 -3.966 1.00 0.00 48 SER A CA 11
ATOM 7817 C C . SER A 1 48 ? 14.991 -5.224 -2.721 1.00 0.00 48 SER A C 11
ATOM 7818 O O . SER A 1 48 ? 15.658 -5.008 -1.710 1.00 0.00 48 SER A O 11
ATOM 7826 N N . GLY A 1 49 ? 14.100 -6.207 -2.804 1.00 0.00 49 GLY A N 11
ATOM 7827 C CA . GLY A 1 49 ? 13.866 -7.093 -1.677 1.00 0.00 49 GLY A CA 11
ATOM 7828 C C . GLY A 1 49 ? 13.787 -8.549 -2.092 1.00 0.00 49 GLY A C 11
ATOM 7829 O O . GLY A 1 49 ? 14.730 -9.087 -2.673 1.00 0.00 49 GLY A O 11
ATOM 7833 N N . GLY A 1 1 ? -8.114 4.135 -15.966 1.00 0.00 1 GLY A N 12
ATOM 7834 C CA . GLY A 1 1 ? -6.833 3.561 -16.333 1.00 0.00 1 GLY A CA 12
ATOM 7835 C C . GLY A 1 1 ? -6.525 2.290 -15.565 1.00 0.00 1 GLY A C 12
ATOM 7836 O O . GLY A 1 1 ? -7.431 1.537 -15.210 1.00 0.00 1 GLY A O 12
ATOM 7840 N N . SER A 1 2 ? -5.244 2.051 -15.309 1.00 0.00 2 SER A N 12
ATOM 7841 C CA . SER A 1 2 ? -4.818 0.859 -14.584 1.00 0.00 2 SER A CA 12
ATOM 7842 C C . SER A 1 2 ? -5.691 -0.338 -14.946 1.00 0.00 2 SER A C 12
ATOM 7843 O O . SER A 1 2 ? -6.083 -1.120 -14.080 1.00 0.00 2 SER A O 12
ATOM 7851 N N . SER A 1 3 ? -5.994 -0.474 -16.233 1.00 0.00 3 SER A N 12
ATOM 7852 C CA . SER A 1 3 ? -6.823 -1.573 -16.711 1.00 0.00 3 SER A CA 12
ATOM 7853 C C . SER A 1 3 ? -6.181 -2.919 -16.391 1.00 0.00 3 SER A C 12
ATOM 7854 O O . SER A 1 3 ? -5.022 -3.162 -16.727 1.00 0.00 3 SER A O 12
ATOM 7862 N N . GLY A 1 4 ? -6.943 -3.791 -15.739 1.00 0.00 4 GLY A N 12
ATOM 7863 C CA . GLY A 1 4 ? -6.432 -5.102 -15.383 1.00 0.00 4 GLY A CA 12
ATOM 7864 C C . GLY A 1 4 ? -7.143 -5.695 -14.182 1.00 0.00 4 GLY A C 12
ATOM 7865 O O . GLY A 1 4 ? -7.710 -6.785 -14.264 1.00 0.00 4 GLY A O 12
ATOM 7869 N N . SER A 1 5 ? -7.110 -4.977 -13.063 1.00 0.00 5 SER A N 12
ATOM 7870 C CA . SER A 1 5 ? -7.751 -5.443 -11.839 1.00 0.00 5 SER A CA 12
ATOM 7871 C C . SER A 1 5 ? -7.916 -4.298 -10.845 1.00 0.00 5 SER A C 12
ATOM 7872 O O . SER A 1 5 ? -6.935 -3.714 -10.384 1.00 0.00 5 SER A O 12
ATOM 7880 N N . SER A 1 6 ? -9.165 -3.981 -10.518 1.00 0.00 6 SER A N 12
ATOM 7881 C CA . SER A 1 6 ? -9.461 -2.903 -9.581 1.00 0.00 6 SER A CA 12
ATOM 7882 C C . SER A 1 6 ? -8.508 -2.943 -8.390 1.00 0.00 6 SER A C 12
ATOM 7883 O O . SER A 1 6 ? -7.989 -1.913 -7.962 1.00 0.00 6 SER A O 12
ATOM 7891 N N . GLY A 1 7 ? -8.284 -4.140 -7.859 1.00 0.00 7 GLY A N 12
ATOM 7892 C CA . GLY A 1 7 ? -7.395 -4.293 -6.722 1.00 0.00 7 GLY A CA 12
ATOM 7893 C C . GLY A 1 7 ? -7.140 -5.746 -6.375 1.00 0.00 7 GLY A C 12
ATOM 7894 O O . GLY A 1 7 ? -8.066 -6.557 -6.356 1.00 0.00 7 GLY A O 12
ATOM 7898 N N . GLU A 1 8 ? -5.882 -6.077 -6.104 1.00 0.00 8 GLU A N 12
ATOM 7899 C CA . GLU A 1 8 ? -5.509 -7.444 -5.760 1.00 0.00 8 GLU A CA 12
ATOM 7900 C C . GLU A 1 8 ? -5.156 -7.556 -4.279 1.00 0.00 8 GLU A C 12
ATOM 7901 O O . GLU A 1 8 ? -4.820 -8.635 -3.791 1.00 0.00 8 GLU A O 12
ATOM 7913 N N . ASP A 1 9 ? -5.236 -6.435 -3.573 1.00 0.00 9 ASP A N 12
ATOM 7914 C CA . ASP A 1 9 ? -4.927 -6.405 -2.148 1.00 0.00 9 ASP A CA 12
ATOM 7915 C C . ASP A 1 9 ? -3.805 -7.382 -1.815 1.00 0.00 9 ASP A C 12
ATOM 7916 O O . ASP A 1 9 ? -3.871 -8.105 -0.820 1.00 0.00 9 ASP A O 12
ATOM 7925 N N . LEU A 1 10 ? -2.775 -7.401 -2.655 1.00 0.00 10 LEU A N 12
ATOM 7926 C CA . LEU A 1 10 ? -1.638 -8.292 -2.451 1.00 0.00 10 LEU A CA 12
ATOM 7927 C C . LEU A 1 10 ? -1.302 -8.415 -0.968 1.00 0.00 10 LEU A C 12
ATOM 7928 O O . LEU A 1 10 ? -1.570 -7.518 -0.169 1.00 0.00 10 LEU A O 12
ATOM 7944 N N . PRO A 1 11 ? -0.697 -9.551 -0.591 1.00 0.00 11 PRO A N 12
ATOM 7945 C CA . PRO A 1 11 ? -0.308 -9.818 0.797 1.00 0.00 11 PRO A CA 12
ATOM 7946 C C . PRO A 1 11 ? 0.848 -8.935 1.255 1.00 0.00 11 PRO A C 12
ATOM 7947 O O . PRO A 1 11 ? 2.016 -9.311 1.133 1.00 0.00 11 PRO A O 12
ATOM 7958 N N . LEU A 1 12 ? 0.518 -7.762 1.783 1.00 0.00 12 LEU A N 12
ATOM 7959 C CA . LEU A 1 12 ? 1.530 -6.825 2.260 1.00 0.00 12 LEU A CA 12
ATOM 7960 C C . LEU A 1 12 ? 2.560 -7.535 3.133 1.00 0.00 12 LEU A C 12
ATOM 7961 O O . LEU A 1 12 ? 2.260 -8.514 3.817 1.00 0.00 12 LEU A O 12
ATOM 7977 N N . PRO A 1 13 ? 3.802 -7.030 3.113 1.00 0.00 13 PRO A N 12
ATOM 7978 C CA . PRO A 1 13 ? 4.900 -7.597 3.900 1.00 0.00 13 PRO A CA 12
ATOM 7979 C C . PRO A 1 13 ? 4.724 -7.362 5.396 1.00 0.00 13 PRO A C 12
ATOM 7980 O O . PRO A 1 13 ? 3.881 -6.576 5.830 1.00 0.00 13 PRO A O 12
ATOM 7991 N N . PRO A 1 14 ? 5.536 -8.058 6.206 1.00 0.00 14 PRO A N 12
ATOM 7992 C CA . PRO A 1 14 ? 5.489 -7.940 7.665 1.00 0.00 14 PRO A CA 12
ATOM 7993 C C . PRO A 1 14 ? 5.999 -6.589 8.155 1.00 0.00 14 PRO A C 12
ATOM 7994 O O . PRO A 1 14 ? 7.200 -6.329 8.151 1.00 0.00 14 PRO A O 12
ATOM 8005 N N . GLY A 1 15 ? 5.074 -5.731 8.578 1.00 0.00 15 GLY A N 12
ATOM 8006 C CA . GLY A 1 15 ? 5.450 -4.417 9.065 1.00 0.00 15 GLY A CA 12
ATOM 8007 C C . GLY A 1 15 ? 4.709 -3.302 8.354 1.00 0.00 15 GLY A C 12
ATOM 8008 O O . GLY A 1 15 ? 4.772 -2.144 8.769 1.00 0.00 15 GLY A O 12
ATOM 8012 N N . TRP A 1 16 ? 4.009 -3.650 7.281 1.00 0.00 16 TRP A N 12
ATOM 8013 C CA . TRP A 1 16 ? 3.256 -2.667 6.509 1.00 0.00 16 TRP A CA 12
ATOM 8014 C C . TRP A 1 16 ? 1.776 -2.709 6.874 1.00 0.00 16 TRP A C 12
ATOM 8015 O O . TRP A 1 16 ? 1.282 -3.712 7.389 1.00 0.00 16 TRP A O 12
ATOM 8036 N N . SER A 1 17 ? 1.073 -1.614 6.603 1.00 0.00 17 SER A N 12
ATOM 8037 C CA . SER A 1 17 ? -0.351 -1.525 6.906 1.00 0.00 17 SER A CA 12
ATOM 8038 C C . SER A 1 17 ? -1.034 -0.499 6.007 1.00 0.00 17 SER A C 12
ATOM 8039 O O . SER A 1 17 ? -0.611 0.654 5.927 1.00 0.00 17 SER A O 12
ATOM 8047 N N . VAL A 1 18 ? -2.096 -0.928 5.332 1.00 0.00 18 VAL A N 12
ATOM 8048 C CA . VAL A 1 18 ? -2.841 -0.048 4.439 1.00 0.00 18 VAL A CA 12
ATOM 8049 C C . VAL A 1 18 ? -3.994 0.629 5.171 1.00 0.00 18 VAL A C 12
ATOM 8050 O O . VAL A 1 18 ? -4.573 0.062 6.098 1.00 0.00 18 VAL A O 12
ATOM 8063 N N . ASP A 1 19 ? -4.324 1.845 4.747 1.00 0.00 19 ASP A N 12
ATOM 8064 C CA . ASP A 1 19 ? -5.411 2.600 5.361 1.00 0.00 19 ASP A CA 12
ATOM 8065 C C . ASP A 1 19 ? -6.057 3.542 4.350 1.00 0.00 19 ASP A C 12
ATOM 8066 O O . ASP A 1 19 ? -5.378 4.112 3.497 1.00 0.00 19 ASP A O 12
ATOM 8075 N N . TRP A 1 20 ? -7.371 3.698 4.452 1.00 0.00 20 TRP A N 12
ATOM 8076 C CA . TRP A 1 20 ? -8.109 4.571 3.545 1.00 0.00 20 TRP A CA 12
ATOM 8077 C C . TRP A 1 20 ? -8.373 5.927 4.190 1.00 0.00 20 TRP A C 12
ATOM 8078 O O . TRP A 1 20 ? -8.909 6.009 5.296 1.00 0.00 20 TRP A O 12
ATOM 8099 N N . THR A 1 21 ? -7.992 6.993 3.492 1.00 0.00 21 THR A N 12
ATOM 8100 C CA . THR A 1 21 ? -8.186 8.347 3.996 1.00 0.00 21 THR A CA 12
ATOM 8101 C C . THR A 1 21 ? -9.624 8.809 3.790 1.00 0.00 21 THR A C 12
ATOM 8102 O O . THR A 1 21 ? -10.377 8.205 3.027 1.00 0.00 21 THR A O 12
ATOM 8113 N N . MET A 1 22 ? -10.000 9.883 4.477 1.00 0.00 22 MET A N 12
ATOM 8114 C CA . MET A 1 22 ? -11.348 10.427 4.367 1.00 0.00 22 MET A CA 12
ATOM 8115 C C . MET A 1 22 ? -11.795 10.484 2.910 1.00 0.00 22 MET A C 12
ATOM 8116 O O . MET A 1 22 ? -12.867 9.990 2.561 1.00 0.00 22 MET A O 12
ATOM 8130 N N . ARG A 1 23 ? -10.966 11.088 2.064 1.00 0.00 23 ARG A N 12
ATOM 8131 C CA . ARG A 1 23 ? -11.278 11.209 0.645 1.00 0.00 23 ARG A CA 12
ATOM 8132 C C . ARG A 1 23 ? -11.673 9.858 0.058 1.00 0.00 23 ARG A C 12
ATOM 8133 O O . ARG A 1 23 ? -12.634 9.756 -0.703 1.00 0.00 23 ARG A O 12
ATOM 8154 N N . GLY A 1 24 ? -10.923 8.819 0.417 1.00 0.00 24 GLY A N 12
ATOM 8155 C CA . GLY A 1 24 ? -11.210 7.488 -0.084 1.00 0.00 24 GLY A CA 12
ATOM 8156 C C . GLY A 1 24 ? -10.041 6.891 -0.844 1.00 0.00 24 GLY A C 12
ATOM 8157 O O . GLY A 1 24 ? -10.229 6.045 -1.719 1.00 0.00 24 GLY A O 12
ATOM 8161 N N . ARG A 1 25 ? -8.832 7.331 -0.509 1.00 0.00 25 ARG A N 12
ATOM 8162 C CA . ARG A 1 25 ? -7.630 6.835 -1.168 1.00 0.00 25 ARG A CA 12
ATOM 8163 C C . ARG A 1 25 ? -6.949 5.764 -0.323 1.00 0.00 25 ARG A C 12
ATOM 8164 O O . ARG A 1 25 ? -6.870 5.879 0.901 1.00 0.00 25 ARG A O 12
ATOM 8185 N N . LYS A 1 26 ? -6.458 4.720 -0.983 1.00 0.00 26 LYS A N 12
ATOM 8186 C CA . LYS A 1 26 ? -5.782 3.628 -0.294 1.00 0.00 26 LYS A CA 12
ATOM 8187 C C . LYS A 1 26 ? -4.269 3.826 -0.311 1.00 0.00 26 LYS A C 12
ATOM 8188 O O . LYS A 1 26 ? -3.643 3.803 -1.371 1.00 0.00 26 LYS A O 12
ATOM 8207 N N . TYR A 1 27 ? -3.689 4.019 0.869 1.00 0.00 27 TYR A N 12
ATOM 8208 C CA . TYR A 1 27 ? -2.250 4.221 0.988 1.00 0.00 27 TYR A CA 12
ATOM 8209 C C . TYR A 1 27 ? -1.634 3.204 1.944 1.00 0.00 27 TYR A C 12
ATOM 8210 O O . TYR A 1 27 ? -2.244 2.829 2.946 1.00 0.00 27 TYR A O 12
ATOM 8228 N N . TYR A 1 28 ? -0.423 2.764 1.627 1.00 0.00 28 TYR A N 12
ATOM 8229 C CA . TYR A 1 28 ? 0.277 1.789 2.456 1.00 0.00 28 TYR A CA 12
ATOM 8230 C C . TYR A 1 28 ? 1.329 2.469 3.327 1.00 0.00 28 TYR A C 12
ATOM 8231 O O . TYR A 1 28 ? 2.171 3.218 2.831 1.00 0.00 28 TYR A O 12
ATOM 8249 N N . ILE A 1 29 ? 1.273 2.202 4.628 1.00 0.00 29 ILE A N 12
ATOM 8250 C CA . ILE A 1 29 ? 2.221 2.786 5.568 1.00 0.00 29 ILE A CA 12
ATOM 8251 C C . ILE A 1 29 ? 3.318 1.792 5.932 1.00 0.00 29 ILE A C 12
ATOM 8252 O O . ILE A 1 29 ? 3.046 0.623 6.205 1.00 0.00 29 ILE A O 12
ATOM 8268 N N . ASP A 1 30 ? 4.560 2.264 5.933 1.00 0.00 30 ASP A N 12
ATOM 8269 C CA . ASP A 1 30 ? 5.700 1.418 6.266 1.00 0.00 30 ASP A CA 12
ATOM 8270 C C . ASP A 1 30 ? 6.218 1.729 7.666 1.00 0.00 30 ASP A C 12
ATOM 8271 O O . ASP A 1 30 ? 6.792 2.791 7.907 1.00 0.00 30 ASP A O 12
ATOM 8280 N N . HIS A 1 31 ? 6.008 0.795 8.589 1.00 0.00 31 HIS A N 12
ATOM 8281 C CA . HIS A 1 31 ? 6.453 0.970 9.967 1.00 0.00 31 HIS A CA 12
ATOM 8282 C C . HIS A 1 31 ? 7.940 0.656 10.102 1.00 0.00 31 HIS A C 12
ATOM 8283 O O . HIS A 1 31 ? 8.593 1.095 11.048 1.00 0.00 31 HIS A O 12
ATOM 8297 N N . ASN A 1 32 ? 8.468 -0.106 9.150 1.00 0.00 32 ASN A N 12
ATOM 8298 C CA . ASN A 1 32 ? 9.877 -0.480 9.163 1.00 0.00 32 ASN A CA 12
ATOM 8299 C C . ASN A 1 32 ? 10.751 0.671 8.673 1.00 0.00 32 ASN A C 12
ATOM 8300 O O . ASN A 1 32 ? 11.856 0.883 9.171 1.00 0.00 32 ASN A O 12
ATOM 8311 N N . THR A 1 33 ? 10.246 1.413 7.691 1.00 0.00 33 THR A N 12
ATOM 8312 C CA . THR A 1 33 ? 10.977 2.541 7.131 1.00 0.00 33 THR A CA 12
ATOM 8313 C C . THR A 1 33 ? 10.333 3.865 7.527 1.00 0.00 33 THR A C 12
ATOM 8314 O O . THR A 1 33 ? 10.950 4.924 7.417 1.00 0.00 33 THR A O 12
ATOM 8325 N N . ASN A 1 34 ? 9.089 3.798 7.991 1.00 0.00 34 ASN A N 12
ATOM 8326 C CA . ASN A 1 34 ? 8.361 4.992 8.404 1.00 0.00 34 ASN A CA 12
ATOM 8327 C C . ASN A 1 34 ? 8.045 5.878 7.203 1.00 0.00 34 ASN A C 12
ATOM 8328 O O . ASN A 1 34 ? 8.256 7.091 7.238 1.00 0.00 34 ASN A O 12
ATOM 8339 N N . THR A 1 35 ? 7.536 5.265 6.139 1.00 0.00 35 THR A N 12
ATOM 8340 C CA . THR A 1 35 ? 7.191 5.997 4.926 1.00 0.00 35 THR A CA 12
ATOM 8341 C C . THR A 1 35 ? 5.880 5.493 4.335 1.00 0.00 35 THR A C 12
ATOM 8342 O O . THR A 1 35 ? 5.491 4.344 4.549 1.00 0.00 35 THR A O 12
ATOM 8353 N N . THR A 1 36 ? 5.203 6.358 3.586 1.00 0.00 36 THR A N 12
ATOM 8354 C CA . THR A 1 36 ? 3.934 6.000 2.963 1.00 0.00 36 THR A CA 12
ATOM 8355 C C . THR A 1 36 ? 4.094 5.815 1.459 1.00 0.00 36 THR A C 12
ATOM 8356 O O . THR A 1 36 ? 4.966 6.425 0.837 1.00 0.00 36 THR A O 12
ATOM 8367 N N . HIS A 1 37 ? 3.248 4.972 0.876 1.00 0.00 37 HIS A N 12
ATOM 8368 C CA . HIS A 1 37 ? 3.295 4.709 -0.557 1.00 0.00 37 HIS A CA 12
ATOM 8369 C C . HIS A 1 37 ? 1.890 4.512 -1.120 1.00 0.00 37 HIS A C 12
ATOM 8370 O O . HIS A 1 37 ? 1.118 3.698 -0.614 1.00 0.00 37 HIS A O 12
ATOM 8384 N N . TRP A 1 38 ? 1.568 5.262 -2.167 1.00 0.00 38 TRP A N 12
ATOM 8385 C CA . TRP A 1 38 ? 0.256 5.170 -2.798 1.00 0.00 38 TRP A CA 12
ATOM 8386 C C . TRP A 1 38 ? 0.061 3.808 -3.454 1.00 0.00 38 TRP A C 12
ATOM 8387 O O . TRP A 1 38 ? -1.034 3.249 -3.433 1.00 0.00 38 TRP A O 12
ATOM 8408 N N . SER A 1 39 ? 1.132 3.280 -4.038 1.00 0.00 39 SER A N 12
ATOM 8409 C CA . SER A 1 39 ? 1.078 1.984 -4.705 1.00 0.00 39 SER A CA 12
ATOM 8410 C C . SER A 1 39 ? 1.609 0.881 -3.794 1.00 0.00 39 SER A C 12
ATOM 8411 O O . SER A 1 39 ? 2.335 1.148 -2.836 1.00 0.00 39 SER A O 12
ATOM 8419 N N . HIS A 1 40 ? 1.240 -0.358 -4.100 1.00 0.00 40 HIS A N 12
ATOM 8420 C CA . HIS A 1 40 ? 1.680 -1.503 -3.309 1.00 0.00 40 HIS A CA 12
ATOM 8421 C C . HIS A 1 40 ? 3.201 -1.621 -3.322 1.00 0.00 40 HIS A C 12
ATOM 8422 O O . HIS A 1 40 ? 3.856 -1.401 -4.341 1.00 0.00 40 HIS A O 12
ATOM 8436 N N . PRO A 1 41 ? 3.778 -1.976 -2.165 1.00 0.00 41 PRO A N 12
ATOM 8437 C CA . PRO A 1 41 ? 5.227 -2.130 -2.017 1.00 0.00 41 PRO A CA 12
ATOM 8438 C C . PRO A 1 41 ? 5.761 -3.346 -2.768 1.00 0.00 41 PRO A C 12
ATOM 8439 O O . PRO A 1 41 ? 6.938 -3.402 -3.124 1.00 0.00 41 PRO A O 12
ATOM 8450 N N . LEU A 1 42 ? 4.886 -4.318 -3.006 1.00 0.00 42 LEU A N 12
ATOM 8451 C CA . LEU A 1 42 ? 5.270 -5.534 -3.715 1.00 0.00 42 LEU A CA 12
ATOM 8452 C C . LEU A 1 42 ? 5.106 -5.358 -5.223 1.00 0.00 42 LEU A C 12
ATOM 8453 O O .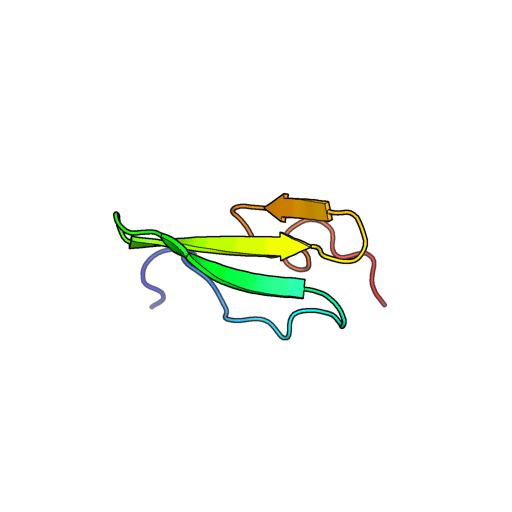 LEU A 1 42 ? 5.834 -5.965 -6.009 1.00 0.00 42 LEU A O 12
ATOM 8469 N N . GLU A 1 43 ? 4.150 -4.525 -5.616 1.00 0.00 43 GLU A N 12
ATOM 8470 C CA . GLU A 1 43 ? 3.894 -4.269 -7.028 1.00 0.00 43 GLU A CA 12
ATOM 8471 C C . GLU A 1 43 ? 5.069 -3.538 -7.671 1.00 0.00 43 GLU A C 12
ATOM 8472 O O . GLU A 1 43 ? 5.511 -3.892 -8.765 1.00 0.00 43 GLU A O 12
ATOM 8484 N N . SER A 1 44 ? 5.568 -2.515 -6.985 1.00 0.00 44 SER A N 12
ATOM 8485 C CA . SER A 1 44 ? 6.690 -1.731 -7.490 1.00 0.00 44 SER A CA 12
ATOM 8486 C C . SER A 1 44 ? 7.937 -2.597 -7.636 1.00 0.00 44 SER A C 12
ATOM 8487 O O . SER A 1 44 ? 8.406 -3.199 -6.671 1.00 0.00 44 SER A O 12
ATOM 8495 N N . GLY A 1 45 ? 8.470 -2.655 -8.853 1.00 0.00 45 GLY A N 12
ATOM 8496 C CA . GLY A 1 45 ? 9.658 -3.450 -9.105 1.00 0.00 45 GLY A CA 12
ATOM 8497 C C . GLY A 1 45 ? 10.144 -3.329 -10.536 1.00 0.00 45 GLY A C 12
ATOM 8498 O O . GLY A 1 45 ? 9.402 -2.932 -11.434 1.00 0.00 45 GLY A O 12
ATOM 8502 N N . PRO A 1 46 ? 11.419 -3.676 -10.764 1.00 0.00 46 PRO A N 12
ATOM 8503 C CA . PRO A 1 46 ? 12.031 -3.612 -12.094 1.00 0.00 46 PRO A CA 12
ATOM 8504 C C . PRO A 1 46 ? 11.472 -4.668 -13.041 1.00 0.00 46 PRO A C 12
ATOM 8505 O O . PRO A 1 46 ? 11.525 -4.511 -14.261 1.00 0.00 46 PRO A O 12
ATOM 8516 N N . SER A 1 47 ? 10.937 -5.743 -12.472 1.00 0.00 47 SER A N 12
ATOM 8517 C CA . SER A 1 47 ? 10.370 -6.827 -13.266 1.00 0.00 47 SER A CA 12
ATOM 8518 C C . SER A 1 47 ? 11.259 -7.142 -14.466 1.00 0.00 47 SER A C 12
ATOM 8519 O O . SER A 1 47 ? 10.770 -7.363 -15.574 1.00 0.00 47 SER A O 12
ATOM 8527 N N . SER A 1 48 ? 12.568 -7.162 -14.236 1.00 0.00 48 SER A N 12
ATOM 8528 C CA . SER A 1 48 ? 13.527 -7.447 -15.297 1.00 0.00 48 SER A CA 12
ATOM 8529 C C . SER A 1 48 ? 13.570 -8.940 -15.604 1.00 0.00 48 SER A C 12
ATOM 8530 O O . SER A 1 48 ? 13.307 -9.362 -16.729 1.00 0.00 48 SER A O 12
ATOM 8538 N N . GLY A 1 49 ? 13.903 -9.736 -14.593 1.00 0.00 49 GLY A N 12
ATOM 8539 C CA . GLY A 1 49 ? 13.975 -11.174 -14.773 1.00 0.00 49 GLY A CA 12
ATOM 8540 C C . GLY A 1 49 ? 15.401 -11.669 -14.919 1.00 0.00 49 GLY A C 12
ATOM 8541 O O . GLY A 1 49 ? 16.055 -11.412 -15.929 1.00 0.00 49 GLY A O 12
ATOM 8545 N N . GLY A 1 1 ? -23.443 3.098 -7.617 1.00 0.00 1 GLY A N 13
ATOM 8546 C CA . GLY A 1 1 ? -22.218 2.912 -6.860 1.00 0.00 1 GLY A CA 13
ATOM 8547 C C . GLY A 1 1 ? -21.290 1.899 -7.499 1.00 0.00 1 GLY A C 13
ATOM 8548 O O . GLY A 1 1 ? -21.667 0.746 -7.709 1.00 0.00 1 GLY A O 13
ATOM 8552 N N . SER A 1 2 ? -20.070 2.329 -7.810 1.00 0.00 2 SER A N 13
ATOM 8553 C CA . SER A 1 2 ? -19.087 1.452 -8.434 1.00 0.00 2 SER A CA 13
ATOM 8554 C C . SER A 1 2 ? -18.537 0.448 -7.425 1.00 0.00 2 SER A C 13
ATOM 8555 O O . SER A 1 2 ? -18.700 0.614 -6.216 1.00 0.00 2 SER A O 13
ATOM 8563 N N . SER A 1 3 ? -17.885 -0.593 -7.932 1.00 0.00 3 SER A N 13
ATOM 8564 C CA . SER A 1 3 ? -17.313 -1.627 -7.077 1.00 0.00 3 SER A CA 13
ATOM 8565 C C . SER A 1 3 ? -16.589 -1.007 -5.885 1.00 0.00 3 SER A C 13
ATOM 8566 O O . SER A 1 3 ? -15.579 -0.323 -6.047 1.00 0.00 3 SER A O 13
ATOM 8574 N N . GLY A 1 4 ? -17.113 -1.253 -4.688 1.00 0.00 4 GLY A N 13
ATOM 8575 C CA . GLY A 1 4 ? -16.504 -0.713 -3.487 1.00 0.00 4 GLY A CA 13
ATOM 8576 C C . GLY A 1 4 ? -15.054 -1.127 -3.335 1.00 0.00 4 GLY A C 13
ATOM 8577 O O . GLY A 1 4 ? -14.189 -0.295 -3.062 1.00 0.00 4 GLY A O 13
ATOM 8581 N N . SER A 1 5 ? -14.789 -2.418 -3.508 1.00 0.00 5 SER A N 13
ATOM 8582 C CA . SER A 1 5 ? -13.434 -2.943 -3.383 1.00 0.00 5 SER A CA 13
ATOM 8583 C C . SER A 1 5 ? -12.757 -3.030 -4.746 1.00 0.00 5 SER A C 13
ATOM 8584 O O . SER A 1 5 ? -13.259 -3.683 -5.662 1.00 0.00 5 SER A O 13
ATOM 8592 N N . SER A 1 6 ? -11.611 -2.368 -4.875 1.00 0.00 6 SER A N 13
ATOM 8593 C CA . SER A 1 6 ? -10.865 -2.366 -6.129 1.00 0.00 6 SER A CA 13
ATOM 8594 C C . SER A 1 6 ? -9.375 -2.160 -5.873 1.00 0.00 6 SER A C 13
ATOM 8595 O O . SER A 1 6 ? -8.982 -1.299 -5.089 1.00 0.00 6 SER A O 13
ATOM 8603 N N . GLY A 1 7 ? -8.550 -2.958 -6.544 1.00 0.00 7 GLY A N 13
ATOM 8604 C CA . GLY A 1 7 ? -7.113 -2.849 -6.378 1.00 0.00 7 GLY A CA 13
ATOM 8605 C C . GLY A 1 7 ? -6.471 -4.168 -5.997 1.00 0.00 7 GLY A C 13
ATOM 8606 O O . GLY A 1 7 ? -7.142 -5.069 -5.494 1.00 0.00 7 GLY A O 13
ATOM 8610 N N . GLU A 1 8 ? -5.168 -4.283 -6.239 1.00 0.00 8 GLU A N 13
ATOM 8611 C CA . GLU A 1 8 ? -4.438 -5.504 -5.919 1.00 0.00 8 GLU A CA 13
ATOM 8612 C C . GLU A 1 8 ? -4.130 -5.579 -4.426 1.00 0.00 8 GLU A C 13
ATOM 8613 O O . GLU A 1 8 ? -3.151 -5.002 -3.954 1.00 0.00 8 GLU A O 13
ATOM 8625 N N . ASP A 1 9 ? -4.974 -6.293 -3.690 1.00 0.00 9 ASP A N 13
ATOM 8626 C CA . ASP A 1 9 ? -4.793 -6.446 -2.250 1.00 0.00 9 ASP A CA 13
ATOM 8627 C C . ASP A 1 9 ? -3.718 -7.484 -1.945 1.00 0.00 9 ASP A C 13
ATOM 8628 O O . ASP A 1 9 ? -3.903 -8.351 -1.089 1.00 0.00 9 ASP A O 13
ATOM 8637 N N . LEU A 1 10 ? -2.595 -7.391 -2.650 1.00 0.00 10 LEU A N 13
ATOM 8638 C CA . LEU A 1 10 ? -1.491 -8.323 -2.454 1.00 0.00 10 LEU A CA 13
ATOM 8639 C C . LEU A 1 10 ? -1.176 -8.492 -0.971 1.00 0.00 10 LEU A C 13
ATOM 8640 O O . LEU A 1 10 ? -1.486 -7.634 -0.145 1.00 0.00 10 LEU A O 13
ATOM 8656 N N . PRO A 1 11 ? -0.542 -9.622 -0.625 1.00 0.00 11 PRO A N 13
ATOM 8657 C CA . PRO A 1 11 ? -0.169 -9.928 0.759 1.00 0.00 11 PRO A CA 13
ATOM 8658 C C . PRO A 1 11 ? 0.952 -9.029 1.269 1.00 0.00 11 PRO A C 13
ATOM 8659 O O . PRO A 1 11 ? 2.128 -9.391 1.212 1.00 0.00 11 PRO A O 13
ATOM 8670 N N . LEU A 1 12 ? 0.580 -7.855 1.769 1.00 0.00 12 LEU A N 13
ATOM 8671 C CA . LEU A 1 12 ? 1.555 -6.902 2.291 1.00 0.00 12 LEU A CA 13
ATOM 8672 C C . LEU A 1 12 ? 2.571 -7.601 3.189 1.00 0.00 12 LEU A C 13
ATOM 8673 O O . LEU A 1 12 ? 2.258 -8.560 3.894 1.00 0.00 12 LEU A O 13
ATOM 8689 N N . PRO A 1 13 ? 3.818 -7.107 3.166 1.00 0.00 13 PRO A N 13
ATOM 8690 C CA . PRO A 1 13 ? 4.906 -7.666 3.975 1.00 0.00 13 PRO A CA 13
ATOM 8691 C C . PRO A 1 13 ? 4.719 -7.394 5.463 1.00 0.00 13 PRO A C 13
ATOM 8692 O O . PRO A 1 13 ? 3.877 -6.596 5.872 1.00 0.00 13 PRO A O 13
ATOM 8703 N N . PRO A 1 14 ? 5.524 -8.072 6.295 1.00 0.00 14 PRO A N 13
ATOM 8704 C CA . PRO A 1 14 ? 5.468 -7.919 7.751 1.00 0.00 14 PRO A CA 13
ATOM 8705 C C . PRO A 1 14 ? 5.978 -6.557 8.211 1.00 0.00 14 PRO A C 13
ATOM 8706 O O . PRO A 1 14 ? 7.176 -6.283 8.163 1.00 0.00 14 PRO A O 13
ATOM 8717 N N . GLY A 1 15 ? 5.058 -5.706 8.657 1.00 0.00 15 GLY A N 13
ATOM 8718 C CA . GLY A 1 15 ? 5.435 -4.383 9.120 1.00 0.00 15 GLY A CA 13
ATOM 8719 C C . GLY A 1 15 ? 4.690 -3.281 8.392 1.00 0.00 15 GLY A C 13
ATOM 8720 O O . GLY A 1 15 ? 4.726 -2.122 8.805 1.00 0.00 15 GLY A O 13
ATOM 8724 N N . TRP A 1 16 ? 4.017 -3.642 7.306 1.00 0.00 16 TRP A N 13
ATOM 8725 C CA . TRP A 1 16 ? 3.262 -2.674 6.519 1.00 0.00 16 TRP A CA 13
ATOM 8726 C C . TRP A 1 16 ? 1.785 -2.697 6.896 1.00 0.00 16 TRP A C 13
ATOM 8727 O O . TRP A 1 16 ? 1.282 -3.698 7.408 1.00 0.00 16 TRP A O 13
ATOM 8748 N N . SER A 1 17 ? 1.095 -1.590 6.642 1.00 0.00 17 SER A N 13
ATOM 8749 C CA . SER A 1 17 ? -0.324 -1.483 6.961 1.00 0.00 17 SER A CA 13
ATOM 8750 C C . SER A 1 17 ? -1.006 -0.457 6.061 1.00 0.00 17 SER A C 13
ATOM 8751 O O . SER A 1 17 ? -0.585 0.698 5.987 1.00 0.00 17 SER A O 13
ATOM 8759 N N . VAL A 1 18 ? -2.062 -0.888 5.379 1.00 0.00 18 VAL A N 13
ATOM 8760 C CA . VAL A 1 18 ? -2.806 -0.007 4.484 1.00 0.00 18 VAL A CA 13
ATOM 8761 C C . VAL A 1 18 ? -3.964 0.665 5.213 1.00 0.00 18 VAL A C 13
ATOM 8762 O O . VAL A 1 18 ? -4.561 0.084 6.119 1.00 0.00 18 VAL A O 13
ATOM 8775 N N . ASP A 1 19 ? -4.276 1.891 4.809 1.00 0.00 19 ASP A N 13
ATOM 8776 C CA . ASP A 1 19 ? -5.365 2.644 5.423 1.00 0.00 19 ASP A CA 13
ATO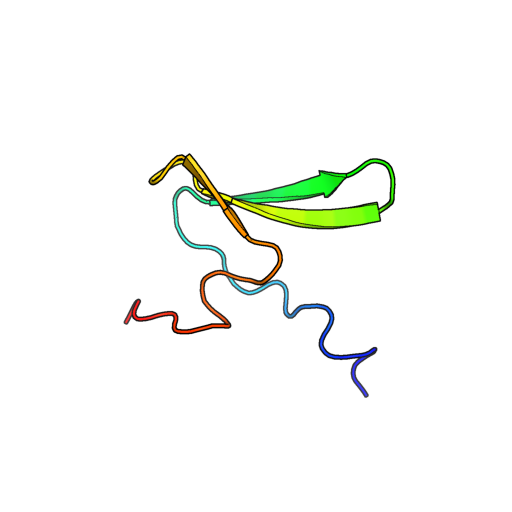M 8777 C C . ASP A 1 19 ? -6.015 3.582 4.410 1.00 0.00 19 ASP A C 13
ATOM 8778 O O . ASP A 1 19 ? -5.340 4.137 3.543 1.00 0.00 19 ASP A O 13
ATOM 8787 N N . TRP A 1 20 ? -7.326 3.753 4.526 1.00 0.00 20 TRP A N 13
ATOM 8788 C CA . TRP A 1 20 ? -8.067 4.624 3.620 1.00 0.00 20 TRP A CA 13
ATOM 8789 C C . TRP A 1 20 ? -8.288 5.996 4.244 1.00 0.00 20 TRP A C 13
ATOM 8790 O O . TRP A 1 20 ? -8.854 6.111 5.333 1.00 0.00 20 TRP A O 13
ATOM 8811 N N . THR A 1 21 ? -7.841 7.038 3.549 1.00 0.00 21 THR A N 13
ATOM 8812 C CA . THR A 1 21 ? -7.992 8.403 4.036 1.00 0.00 21 THR A CA 13
ATOM 8813 C C . THR A 1 21 ? -9.433 8.879 3.905 1.00 0.00 21 THR A C 13
ATOM 8814 O O . THR A 1 21 ? -10.252 8.236 3.249 1.00 0.00 21 THR A O 13
ATOM 8825 N N . MET A 1 22 ? -9.737 10.010 4.532 1.00 0.00 22 MET A N 13
ATOM 8826 C CA . MET A 1 22 ? -11.082 10.574 4.481 1.00 0.00 22 MET A CA 13
ATOM 8827 C C . MET A 1 22 ? -11.610 10.594 3.051 1.00 0.00 22 MET A C 13
ATOM 8828 O O . MET A 1 22 ? -12.662 10.023 2.760 1.00 0.00 22 MET A O 13
ATOM 8842 N N . ARG A 1 23 ? -10.875 11.254 2.163 1.00 0.00 23 ARG A N 13
ATOM 8843 C CA . ARG A 1 23 ? -11.271 11.349 0.763 1.00 0.00 23 ARG A CA 13
ATOM 8844 C C . ARG A 1 23 ? -11.706 9.989 0.227 1.00 0.00 23 ARG A C 13
ATOM 8845 O O . ARG A 1 23 ? -12.717 9.876 -0.464 1.00 0.00 23 ARG A O 13
ATOM 8866 N N . GLY A 1 24 ? -10.933 8.957 0.552 1.00 0.00 24 GLY A N 13
ATOM 8867 C CA . GLY A 1 24 ? -11.254 7.617 0.094 1.00 0.00 24 GLY A CA 13
ATOM 8868 C C . GLY A 1 24 ? -10.137 7.000 -0.723 1.00 0.00 24 GLY A C 13
ATOM 8869 O O . GLY A 1 24 ? -10.387 6.203 -1.628 1.00 0.00 24 GLY A O 13
ATOM 8873 N N . ARG A 1 25 ? -8.900 7.370 -0.406 1.00 0.00 25 ARG A N 13
ATOM 8874 C CA . ARG A 1 25 ? -7.739 6.849 -1.120 1.00 0.00 25 ARG A CA 13
ATOM 8875 C C . ARG A 1 25 ? -7.054 5.749 -0.315 1.00 0.00 25 ARG A C 13
ATOM 8876 O O . ARG A 1 25 ? -6.925 5.846 0.906 1.00 0.00 25 ARG A O 13
ATOM 8897 N N . LYS A 1 26 ? -6.616 4.702 -1.005 1.00 0.00 26 LYS A N 13
ATOM 8898 C CA . LYS A 1 26 ? -5.943 3.584 -0.357 1.00 0.00 26 LYS A CA 13
ATOM 8899 C C . LYS A 1 26 ? -4.428 3.744 -0.430 1.00 0.00 26 LYS A C 13
ATOM 8900 O O . LYS A 1 26 ? -3.845 3.741 -1.514 1.00 0.00 26 LYS A O 13
ATOM 8919 N N . TYR A 1 27 ? -3.797 3.883 0.731 1.00 0.00 27 TYR A N 13
ATOM 8920 C CA . TYR A 1 27 ? -2.349 4.045 0.799 1.00 0.00 27 TYR A CA 13
ATOM 8921 C C . TYR A 1 27 ? -1.735 3.054 1.783 1.00 0.00 27 TYR A C 13
ATOM 8922 O O . TYR A 1 27 ? -2.372 2.655 2.758 1.00 0.00 27 TYR A O 13
ATOM 8940 N N . TYR A 1 28 ? -0.493 2.663 1.521 1.00 0.00 28 TYR A N 13
ATOM 8941 C CA . TYR A 1 28 ? 0.208 1.717 2.381 1.00 0.00 28 TYR A CA 13
ATOM 8942 C C . TYR A 1 28 ? 1.241 2.433 3.248 1.00 0.00 28 TYR A C 13
ATOM 8943 O O . TYR A 1 28 ? 2.014 3.257 2.759 1.00 0.00 28 TYR A O 13
ATOM 8961 N N . ILE A 1 29 ? 1.247 2.110 4.537 1.00 0.00 29 ILE A N 13
ATOM 8962 C CA . ILE A 1 29 ? 2.184 2.719 5.472 1.00 0.00 29 ILE A CA 13
ATOM 8963 C C . ILE A 1 29 ? 3.292 1.743 5.853 1.00 0.00 29 ILE A C 13
ATOM 8964 O O . ILE A 1 29 ? 3.038 0.564 6.097 1.00 0.00 29 ILE A O 13
ATOM 8980 N N . ASP A 1 30 ? 4.522 2.244 5.905 1.00 0.00 30 ASP A N 13
ATOM 8981 C CA . ASP A 1 30 ? 5.669 1.416 6.261 1.00 0.00 30 ASP A CA 13
ATOM 8982 C C . ASP A 1 30 ? 6.154 1.736 7.671 1.00 0.00 30 ASP A C 13
ATOM 8983 O O . ASP A 1 30 ? 6.703 2.810 7.922 1.00 0.00 30 ASP A O 13
ATOM 8992 N N . HIS A 1 31 ? 5.946 0.799 8.589 1.00 0.00 31 HIS A N 13
ATOM 8993 C CA . HIS A 1 31 ? 6.361 0.981 9.976 1.00 0.00 31 HIS A CA 13
ATOM 8994 C C . HIS A 1 31 ? 7.855 0.719 10.134 1.00 0.00 31 HIS A C 13
ATOM 8995 O O . HIS A 1 31 ? 8.481 1.192 11.082 1.00 0.00 31 HIS A O 13
ATOM 9009 N N . ASN A 1 32 ? 8.421 -0.037 9.200 1.00 0.00 32 ASN A N 13
ATOM 9010 C CA . ASN A 1 32 ? 9.842 -0.363 9.236 1.00 0.00 32 ASN A CA 13
ATOM 9011 C C . ASN A 1 32 ? 10.682 0.810 8.739 1.00 0.00 32 ASN A C 13
ATOM 9012 O O . ASN A 1 32 ? 11.786 1.049 9.228 1.00 0.00 32 ASN A O 13
ATOM 9023 N N . THR A 1 33 ? 10.151 1.539 7.763 1.00 0.00 33 THR A N 13
ATOM 9024 C CA . THR A 1 33 ? 10.850 2.686 7.198 1.00 0.00 33 THR A CA 13
ATOM 9025 C C . THR A 1 33 ? 10.163 3.992 7.580 1.00 0.00 33 THR A C 13
ATOM 9026 O O . THR A 1 33 ? 10.737 5.071 7.439 1.00 0.00 33 THR A O 13
ATOM 9037 N N . ASN A 1 34 ? 8.930 3.887 8.066 1.00 0.00 34 ASN A N 13
ATOM 9038 C CA . ASN A 1 34 ? 8.165 5.061 8.468 1.00 0.00 34 ASN A CA 13
ATOM 9039 C C . ASN A 1 34 ? 7.821 5.928 7.261 1.00 0.00 34 ASN A C 13
ATOM 9040 O O . ASN A 1 34 ? 7.966 7.150 7.297 1.00 0.00 34 ASN A O 13
ATOM 9051 N N . THR A 1 35 ? 7.365 5.285 6.189 1.00 0.00 35 THR A N 13
ATOM 9052 C CA . THR A 1 35 ? 7.001 5.996 4.970 1.00 0.00 35 THR A CA 13
ATOM 9053 C C . THR A 1 35 ? 5.765 5.381 4.323 1.00 0.00 35 THR A C 13
ATOM 9054 O O . THR A 1 35 ? 5.517 4.181 4.448 1.00 0.00 35 THR A O 13
ATOM 9065 N N . THR A 1 36 ? 4.991 6.211 3.630 1.00 0.00 36 THR A N 13
ATOM 9066 C CA . THR A 1 36 ? 3.780 5.748 2.963 1.00 0.00 36 THR A CA 13
ATOM 9067 C C . THR A 1 36 ? 3.990 5.635 1.458 1.00 0.00 36 THR A C 13
ATOM 9068 O O . THR A 1 36 ? 4.835 6.324 0.886 1.00 0.00 36 THR A O 13
ATOM 9079 N N . HIS A 1 37 ? 3.215 4.762 0.821 1.00 0.00 37 HIS A N 13
ATOM 9080 C CA . HIS A 1 37 ? 3.316 4.561 -0.620 1.00 0.00 37 HIS A CA 13
ATOM 9081 C C . HIS A 1 37 ? 1.933 4.408 -1.246 1.00 0.00 37 HIS A C 13
ATOM 9082 O O . HIS A 1 37 ? 1.143 3.561 -0.829 1.00 0.00 37 HIS A O 13
ATOM 9096 N N . TRP A 1 38 ? 1.647 5.234 -2.245 1.00 0.00 38 TRP A N 13
ATOM 9097 C CA . TRP A 1 38 ? 0.358 5.190 -2.927 1.00 0.00 38 TRP A CA 13
ATOM 9098 C C . TRP A 1 38 ? 0.131 3.830 -3.576 1.00 0.00 38 TRP A C 13
ATOM 9099 O O . TRP A 1 38 ? -0.983 3.306 -3.569 1.00 0.00 38 TRP A O 13
ATOM 9120 N N . SER A 1 39 ? 1.194 3.262 -4.138 1.00 0.00 39 SER A N 13
ATOM 9121 C CA . SER A 1 39 ? 1.109 1.963 -4.795 1.00 0.00 39 SER A CA 13
ATOM 9122 C C . SER A 1 39 ? 1.681 0.864 -3.903 1.00 0.00 39 SER A C 13
ATOM 9123 O O . SER A 1 39 ? 2.477 1.132 -3.002 1.00 0.00 39 SER A O 13
ATOM 9131 N N . HIS A 1 40 ? 1.271 -0.373 -4.162 1.00 0.00 40 HIS A N 13
ATOM 9132 C CA . HIS A 1 40 ? 1.743 -1.513 -3.384 1.00 0.00 40 HIS A CA 13
ATOM 9133 C C . HIS A 1 40 ? 3.265 -1.613 -3.436 1.00 0.00 40 HIS A C 13
ATOM 9134 O O . HIS A 1 40 ? 3.891 -1.383 -4.470 1.00 0.00 40 HIS A O 13
ATOM 9148 N N . PRO A 1 41 ? 3.875 -1.964 -2.294 1.00 0.00 41 PRO A N 13
ATOM 9149 C CA . PRO A 1 41 ? 5.329 -2.103 -2.184 1.00 0.00 41 PRO A CA 13
ATOM 9150 C C . PRO A 1 41 ? 5.856 -3.311 -2.950 1.00 0.00 41 PRO A C 13
ATOM 9151 O O . PRO A 1 41 ? 7.016 -3.337 -3.366 1.00 0.00 41 PRO A O 13
ATOM 9162 N N . LEU A 1 42 ? 5.000 -4.309 -3.134 1.00 0.00 42 LEU A N 13
ATOM 9163 C CA . LEU A 1 42 ? 5.378 -5.520 -3.852 1.00 0.00 42 LEU A CA 13
ATOM 9164 C C . LEU A 1 42 ? 5.193 -5.342 -5.356 1.00 0.00 42 LEU A C 13
ATOM 9165 O O . LEU A 1 42 ? 5.944 -5.902 -6.154 1.00 0.00 42 LEU A O 13
ATOM 9181 N N . GLU A 1 43 ? 4.188 -4.559 -5.735 1.00 0.00 43 GLU A N 13
ATOM 9182 C CA . GLU A 1 43 ? 3.906 -4.307 -7.144 1.00 0.00 43 GLU A CA 13
ATOM 9183 C C . GLU A 1 43 ? 5.070 -3.578 -7.810 1.00 0.00 43 GLU A C 13
ATOM 9184 O O . GLU A 1 43 ? 5.196 -2.358 -7.700 1.00 0.00 43 GLU A O 13
ATOM 9196 N N . SER A 1 44 ? 5.917 -4.334 -8.499 1.00 0.00 44 SER A N 13
ATOM 9197 C CA . SER A 1 44 ? 7.072 -3.761 -9.180 1.00 0.00 44 SER A CA 13
ATOM 9198 C C . SER A 1 44 ? 7.611 -4.720 -10.237 1.00 0.00 44 SER A C 13
ATOM 9199 O O . SER A 1 44 ? 7.327 -5.917 -10.208 1.00 0.00 44 SER A O 13
ATOM 9207 N N . GLY A 1 45 ? 8.390 -4.184 -11.172 1.00 0.00 45 GLY A N 13
ATOM 9208 C CA . GLY A 1 45 ? 8.956 -5.005 -12.227 1.00 0.00 45 GLY A CA 13
ATOM 9209 C C . GLY A 1 45 ? 8.031 -5.135 -13.420 1.00 0.00 45 GLY A C 13
ATOM 9210 O O . GLY A 1 45 ? 7.015 -4.446 -13.524 1.00 0.00 45 GLY A O 13
ATOM 9214 N N . PRO A 1 46 ? 8.381 -6.036 -14.349 1.00 0.00 46 PRO A N 13
ATOM 9215 C CA . PRO A 1 46 ? 7.587 -6.274 -15.559 1.00 0.00 46 PRO A CA 13
ATOM 9216 C C . PRO A 1 46 ? 6.259 -6.958 -15.255 1.00 0.00 46 PRO A C 13
ATOM 9217 O O . PRO A 1 46 ? 5.430 -7.149 -16.146 1.00 0.00 46 PRO A O 13
ATOM 9228 N N . SER A 1 47 ? 6.062 -7.325 -13.993 1.00 0.00 47 SER A N 13
ATOM 9229 C CA . SER A 1 47 ? 4.835 -7.991 -13.573 1.00 0.00 47 SER A CA 13
ATOM 9230 C C . SER A 1 47 ? 4.669 -9.328 -14.290 1.00 0.00 47 SER A C 13
ATOM 9231 O O . SER A 1 47 ? 3.573 -9.679 -14.727 1.00 0.00 47 SER A O 13
ATOM 9239 N N . SER A 1 48 ? 5.766 -10.070 -14.407 1.00 0.00 48 SER A N 13
ATOM 9240 C CA . SER A 1 48 ? 5.745 -11.366 -15.073 1.00 0.00 48 SER A CA 13
ATOM 9241 C C . SER A 1 48 ? 6.132 -12.480 -14.106 1.00 0.00 48 SER A C 13
ATOM 9242 O O . SER A 1 48 ? 6.884 -13.388 -14.458 1.00 0.00 48 SER A O 13
ATOM 9250 N N . GLY A 1 49 ? 5.612 -12.404 -12.885 1.00 0.00 49 GLY A N 13
ATOM 9251 C CA . GLY A 1 49 ? 5.914 -13.411 -11.885 1.00 0.00 49 GLY A CA 13
ATOM 9252 C C . GLY A 1 49 ? 4.670 -13.946 -11.207 1.00 0.00 49 GLY A C 13
ATOM 9253 O O . GLY A 1 49 ? 4.503 -13.798 -9.995 1.00 0.00 49 GLY A O 13
ATOM 9257 N N . GLY A 1 1 ? -17.118 11.185 -6.605 1.00 0.00 1 GLY A N 14
ATOM 9258 C CA . GLY A 1 1 ? -18.251 10.469 -6.045 1.00 0.00 1 GLY A CA 14
ATOM 9259 C C . GLY A 1 1 ? -18.838 9.464 -7.016 1.00 0.00 1 GLY A C 14
ATOM 9260 O O . GLY A 1 1 ? -19.693 9.806 -7.833 1.00 0.00 1 GLY A O 14
ATOM 9264 N N . SER A 1 2 ? -18.378 8.220 -6.927 1.00 0.00 2 SER A N 14
ATOM 9265 C CA . SER A 1 2 ? -18.859 7.162 -7.809 1.00 0.00 2 SER A CA 14
ATOM 9266 C C . SER A 1 2 ? -18.315 5.805 -7.376 1.00 0.00 2 SER A C 14
ATOM 9267 O O . SER A 1 2 ? -17.273 5.720 -6.726 1.00 0.00 2 SER A O 14
ATOM 9275 N N . SER A 1 3 ? -19.028 4.745 -7.740 1.00 0.00 3 SER A N 14
ATOM 9276 C CA . SER A 1 3 ? -18.619 3.390 -7.387 1.00 0.00 3 SER A CA 14
ATOM 9277 C C . SER A 1 3 ? -17.161 3.146 -7.765 1.00 0.00 3 SER A C 14
ATOM 9278 O O . SER A 1 3 ? -16.700 3.582 -8.819 1.00 0.00 3 SER A O 14
ATOM 9286 N N . GLY A 1 4 ? -16.440 2.445 -6.895 1.00 0.00 4 GLY A N 14
ATOM 9287 C CA . GLY A 1 4 ? -15.042 2.154 -7.154 1.00 0.00 4 GLY A CA 14
ATOM 9288 C C . GLY A 1 4 ? -14.794 0.681 -7.408 1.00 0.00 4 GLY A C 14
ATOM 9289 O O . GLY A 1 4 ? -15.650 -0.157 -7.126 1.00 0.00 4 GLY A O 14
ATOM 9293 N N . SER A 1 5 ? -13.620 0.365 -7.946 1.00 0.00 5 SER A N 14
ATOM 9294 C CA . SER A 1 5 ? -13.263 -1.017 -8.244 1.00 0.00 5 SER A CA 14
ATOM 9295 C C . SER A 1 5 ? -12.544 -1.660 -7.061 1.00 0.00 5 SER A C 14
ATOM 9296 O O . SER A 1 5 ? -12.294 -1.011 -6.044 1.00 0.00 5 SER A O 14
ATOM 9304 N N . SER A 1 6 ? -12.212 -2.939 -7.202 1.00 0.00 6 SER A N 14
ATOM 9305 C CA . SER A 1 6 ? -11.525 -3.671 -6.145 1.00 0.00 6 SER A CA 14
ATOM 9306 C C . SER A 1 6 ? -10.131 -4.098 -6.597 1.00 0.00 6 SER A C 14
ATOM 9307 O O . SER A 1 6 ? -9.970 -4.722 -7.645 1.00 0.00 6 SER A O 14
ATOM 9315 N N . GLY A 1 7 ? -9.126 -3.754 -5.798 1.00 0.00 7 GLY A N 14
ATOM 9316 C CA . GLY A 1 7 ? -7.758 -4.108 -6.132 1.00 0.00 7 GLY A CA 14
ATOM 9317 C C . GLY A 1 7 ? -7.474 -5.582 -5.926 1.00 0.00 7 GLY A C 14
ATOM 9318 O O . GLY A 1 7 ? -8.340 -6.425 -6.161 1.00 0.00 7 GLY A O 14
ATOM 9322 N N . GLU A 1 8 ? -6.259 -5.894 -5.488 1.00 0.00 8 GLU A N 14
ATOM 9323 C CA . GLU A 1 8 ? -5.863 -7.278 -5.255 1.00 0.00 8 GLU A CA 14
ATOM 9324 C C . GLU A 1 8 ? -5.428 -7.482 -3.807 1.00 0.00 8 GLU A C 14
ATOM 9325 O O . GLU A 1 8 ? -5.035 -8.581 -3.415 1.00 0.00 8 GLU A O 14
ATOM 9337 N N . ASP A 1 9 ? -5.498 -6.415 -3.017 1.00 0.00 9 ASP A N 14
ATOM 9338 C CA . ASP A 1 9 ? -5.112 -6.477 -1.613 1.00 0.00 9 ASP A CA 14
ATOM 9339 C C . ASP A 1 9 ? -3.948 -7.442 -1.411 1.00 0.00 9 ASP A C 14
ATOM 9340 O O . ASP A 1 9 ? -3.936 -8.227 -0.463 1.00 0.00 9 ASP A O 14
ATOM 9349 N N . LEU A 1 10 ? -2.971 -7.378 -2.309 1.00 0.00 10 LEU A N 14
ATOM 9350 C CA . LEU A 1 10 ? -1.802 -8.247 -2.231 1.00 0.00 10 LEU A CA 14
ATOM 9351 C C . LEU A 1 10 ? -1.386 -8.471 -0.780 1.00 0.00 10 LEU A C 14
ATOM 9352 O O . LEU A 1 10 ? -1.668 -7.663 0.104 1.00 0.00 10 LEU A O 14
ATOM 9368 N N . PRO A 1 11 ? -0.698 -9.595 -0.528 1.00 0.00 11 PRO A N 14
ATOM 9369 C CA . PRO A 1 11 ? -0.226 -9.951 0.813 1.00 0.00 11 PRO A CA 14
ATOM 9370 C C . PRO A 1 11 ? 0.897 -9.038 1.293 1.00 0.00 11 PRO A C 14
ATOM 9371 O O . PRO A 1 11 ? 2.076 -9.370 1.166 1.00 0.00 11 PRO A O 14
ATOM 9382 N N . LEU A 1 12 ? 0.524 -7.889 1.845 1.00 0.00 12 LEU A N 14
ATOM 9383 C CA . LEU A 1 12 ? 1.502 -6.928 2.346 1.00 0.00 12 LEU A CA 14
ATOM 9384 C C . LEU A 1 12 ? 2.530 -7.613 3.240 1.00 0.00 12 LEU A C 14
ATOM 9385 O O . LEU A 1 12 ? 2.227 -8.565 3.959 1.00 0.00 12 LEU A O 14
ATOM 9401 N N . PRO A 1 13 ? 3.776 -7.117 3.197 1.00 0.00 13 PRO A N 14
ATOM 9402 C CA . PRO A 1 13 ? 4.873 -7.664 4.000 1.00 0.00 13 PRO A CA 14
ATOM 9403 C C . PRO A 1 13 ? 4.704 -7.374 5.488 1.00 0.00 13 PRO A C 14
ATOM 9404 O O . PRO A 1 13 ? 3.856 -6.582 5.897 1.00 0.00 13 PRO A O 14
ATOM 9415 N N . PRO A 1 14 ? 5.529 -8.031 6.317 1.00 0.00 14 PRO A N 14
ATOM 9416 C CA . PRO A 1 14 ? 5.490 -7.859 7.772 1.00 0.00 14 PRO A CA 14
ATOM 9417 C C . PRO A 1 14 ? 5.989 -6.485 8.206 1.00 0.00 14 PRO A C 14
ATOM 9418 O O . PRO A 1 14 ? 7.183 -6.199 8.146 1.00 0.00 14 PRO A O 14
ATOM 9429 N N . GLY A 1 15 ? 5.063 -5.638 8.647 1.00 0.00 15 GLY A N 14
ATOM 9430 C CA . GLY A 1 15 ? 5.428 -4.303 9.085 1.00 0.00 15 GLY A CA 14
ATOM 9431 C C . GLY A 1 15 ? 4.665 -3.221 8.347 1.00 0.00 15 GLY A C 14
ATOM 9432 O O . GLY A 1 15 ? 4.655 -2.063 8.767 1.00 0.00 15 GLY A O 14
ATOM 9436 N N . TRP A 1 16 ? 4.028 -3.597 7.244 1.00 0.00 16 TRP A N 14
ATOM 9437 C CA . TRP A 1 16 ? 3.261 -2.648 6.444 1.00 0.00 16 TRP A CA 14
ATOM 9438 C C . TRP A 1 16 ? 1.784 -2.689 6.819 1.00 0.00 16 TRP A C 14
ATOM 9439 O O . TRP A 1 16 ? 1.283 -3.708 7.296 1.00 0.00 16 TRP A O 14
ATOM 9460 N N . SER A 1 17 ? 1.090 -1.576 6.602 1.00 0.00 17 SER A N 14
ATOM 9461 C CA . SER A 1 17 ? -0.329 -1.484 6.920 1.00 0.00 17 SER A CA 14
ATOM 9462 C C . SER A 1 17 ? -1.022 -0.463 6.025 1.00 0.00 17 SER A C 14
ATOM 9463 O O . SER A 1 17 ? -0.622 0.701 5.966 1.00 0.00 17 SER A O 14
ATOM 9471 N N . VAL A 1 18 ? -2.065 -0.904 5.330 1.00 0.00 18 VAL A N 14
ATOM 9472 C CA . VAL A 1 18 ? -2.816 -0.029 4.438 1.00 0.00 18 VAL A CA 14
ATOM 9473 C C . VAL A 1 18 ? -3.993 0.615 5.162 1.00 0.00 18 VAL A C 14
ATOM 9474 O O . VAL A 1 18 ? -4.600 0.007 6.044 1.00 0.00 18 VAL A O 14
ATOM 9487 N N . ASP A 1 19 ? -4.309 1.849 4.783 1.00 0.00 19 ASP A N 14
ATOM 9488 C CA . ASP A 1 19 ? -5.415 2.575 5.396 1.00 0.00 19 ASP A CA 14
ATOM 9489 C C . ASP A 1 19 ? -6.049 3.541 4.399 1.00 0.00 19 ASP A C 14
ATOM 9490 O O . ASP A 1 19 ? -5.352 4.178 3.609 1.00 0.00 19 ASP A O 14
ATOM 9499 N N . TRP A 1 20 ? -7.372 3.643 4.442 1.00 0.00 20 TRP A N 14
ATOM 9500 C CA . TRP A 1 20 ? -8.099 4.530 3.542 1.00 0.00 20 TRP A CA 14
ATOM 9501 C C . TRP A 1 20 ? -8.343 5.887 4.194 1.00 0.00 20 TRP A C 14
ATOM 9502 O O . TRP A 1 20 ? -8.860 5.967 5.309 1.00 0.00 20 TRP A O 14
ATOM 9523 N N . THR A 1 21 ? -7.970 6.952 3.492 1.00 0.00 21 THR A N 14
ATOM 9524 C CA . THR A 1 21 ? -8.148 8.305 4.004 1.00 0.00 21 THR A CA 14
ATOM 9525 C C . THR A 1 21 ? -9.593 8.766 3.848 1.00 0.00 21 THR A C 14
ATOM 9526 O O . THR A 1 21 ? -10.378 8.145 3.134 1.00 0.00 21 THR A O 14
ATOM 9537 N N . MET A 1 22 ? -9.936 9.858 4.523 1.00 0.00 22 MET A N 14
ATOM 9538 C CA . MET A 1 22 ? -11.287 10.404 4.457 1.00 0.00 22 MET A CA 14
ATOM 9539 C C . MET A 1 22 ? -11.762 10.507 3.012 1.00 0.00 22 MET A C 14
ATOM 9540 O O . MET A 1 22 ? -12.865 10.070 2.678 1.00 0.00 22 MET A O 14
ATOM 9554 N N . ARG A 1 23 ? -10.926 11.088 2.158 1.00 0.00 23 ARG A N 14
ATOM 9555 C CA . ARG A 1 23 ? -11.261 11.249 0.748 1.00 0.00 23 ARG A CA 14
ATOM 9556 C C . ARG A 1 23 ? -11.673 9.915 0.131 1.00 0.00 23 ARG A C 14
ATOM 9557 O O . ARG A 1 23 ? -12.638 9.844 -0.628 1.00 0.00 23 ARG A O 14
ATOM 9578 N N . GLY A 1 24 ? -10.934 8.862 0.464 1.00 0.00 24 GLY A N 14
ATOM 9579 C CA . GLY A 1 24 ? -11.237 7.546 -0.067 1.00 0.00 24 GLY A CA 14
ATOM 9580 C C . GLY A 1 24 ? -10.084 6.960 -0.858 1.00 0.00 24 GLY A C 14
ATOM 9581 O O . GLY A 1 24 ? -10.294 6.188 -1.795 1.00 0.00 24 GLY A O 14
ATOM 9585 N N . ARG A 1 25 ? -8.863 7.327 -0.482 1.00 0.00 25 ARG A N 14
ATOM 9586 C CA . ARG A 1 25 ? -7.674 6.835 -1.165 1.00 0.00 25 ARG A CA 14
ATOM 9587 C C . ARG A 1 25 ? -7.000 5.729 -0.357 1.00 0.00 25 ARG A C 14
ATOM 9588 O O . ARG A 1 25 ? -6.911 5.808 0.868 1.00 0.00 25 ARG A O 14
ATOM 9609 N N . LYS A 1 26 ? -6.530 4.699 -1.052 1.00 0.00 26 LYS A N 14
ATOM 9610 C CA . LYS A 1 26 ? -5.864 3.577 -0.401 1.00 0.00 26 LYS A CA 14
ATOM 9611 C C . LYS A 1 26 ? -4.350 3.754 -0.423 1.00 0.00 26 LYS A C 14
ATOM 9612 O O . LYS A 1 26 ? -3.724 3.695 -1.482 1.00 0.00 26 LYS A O 14
ATOM 9631 N N . TYR A 1 27 ? -3.767 3.970 0.750 1.00 0.00 27 TYR A N 14
ATOM 9632 C CA . TYR A 1 27 ? -2.325 4.157 0.864 1.00 0.00 27 TYR A CA 14
ATOM 9633 C C . TYR A 1 27 ? -1.722 3.156 1.844 1.00 0.00 27 TYR A C 14
ATOM 9634 O O . TYR A 1 27 ? -2.365 2.754 2.814 1.00 0.00 27 TYR A O 14
ATOM 9652 N N . TYR A 1 28 ? -0.482 2.757 1.584 1.00 0.00 28 TYR A N 14
ATOM 9653 C CA . TYR A 1 28 ? 0.210 1.801 2.440 1.00 0.00 28 TYR A CA 14
ATOM 9654 C C . TYR A 1 28 ? 1.205 2.509 3.355 1.00 0.00 28 TYR A C 14
ATOM 9655 O O . TYR A 1 28 ? 1.913 3.423 2.931 1.00 0.00 28 TYR A O 14
ATOM 9673 N N . ILE A 1 29 ? 1.254 2.080 4.611 1.00 0.00 29 ILE A N 14
ATOM 9674 C CA . ILE A 1 29 ? 2.163 2.670 5.585 1.00 0.00 29 ILE A CA 14
ATOM 9675 C C . ILE A 1 29 ? 3.299 1.712 5.928 1.00 0.00 29 ILE A C 14
ATOM 9676 O O . ILE A 1 29 ? 3.075 0.523 6.155 1.00 0.00 29 ILE A O 14
ATOM 9692 N N . ASP A 1 30 ? 4.518 2.239 5.966 1.00 0.00 30 ASP A N 14
ATOM 9693 C CA . ASP A 1 30 ? 5.690 1.431 6.285 1.00 0.00 30 ASP A CA 14
ATOM 9694 C C . ASP A 1 30 ? 6.203 1.748 7.687 1.00 0.00 30 ASP A C 14
ATOM 9695 O O . ASP A 1 30 ? 6.780 2.809 7.924 1.00 0.00 30 ASP A O 14
ATOM 9704 N N . HIS A 1 31 ? 5.987 0.820 8.614 1.00 0.00 31 HIS A N 14
ATOM 9705 C CA . HIS A 1 31 ? 6.427 0.999 9.992 1.00 0.00 31 HIS A CA 14
ATOM 9706 C C . HIS A 1 31 ? 7.914 0.689 10.133 1.00 0.00 31 HIS A C 14
ATOM 9707 O O . HIS A 1 31 ? 8.562 1.131 11.081 1.00 0.00 31 HIS A O 14
ATOM 9721 N N . ASN A 1 32 ? 8.447 -0.073 9.184 1.00 0.00 32 ASN A N 14
ATOM 9722 C CA . ASN A 1 32 ? 9.858 -0.444 9.203 1.00 0.00 32 ASN A CA 14
ATOM 9723 C C . ASN A 1 32 ? 10.730 0.714 8.725 1.00 0.00 32 ASN A C 14
ATOM 9724 O O . ASN A 1 32 ? 11.845 0.907 9.210 1.00 0.00 32 ASN A O 14
ATOM 9735 N N . THR A 1 33 ? 10.214 1.482 7.770 1.00 0.00 33 THR A N 14
ATOM 9736 C CA . THR A 1 33 ? 10.945 2.618 7.225 1.00 0.00 33 THR A CA 14
ATOM 9737 C C . THR A 1 33 ? 10.301 3.936 7.641 1.00 0.00 33 THR A C 14
ATOM 9738 O O . THR A 1 33 ? 10.918 4.996 7.547 1.00 0.00 33 THR A O 14
ATOM 9749 N N . ASN A 1 34 ? 9.056 3.862 8.101 1.00 0.00 34 ASN A N 14
ATOM 9750 C CA . ASN A 1 34 ? 8.328 5.050 8.532 1.00 0.00 34 ASN A CA 14
ATOM 9751 C C . ASN A 1 34 ? 7.974 5.932 7.339 1.00 0.00 34 ASN A C 14
ATOM 9752 O O . ASN A 1 34 ? 8.114 7.155 7.393 1.00 0.00 34 ASN A O 14
ATOM 9763 N N . THR A 1 35 ? 7.513 5.305 6.262 1.00 0.00 35 THR A N 14
ATOM 9764 C CA . THR A 1 35 ? 7.139 6.032 5.055 1.00 0.00 35 THR A CA 14
ATOM 9765 C C . THR A 1 35 ? 5.898 5.424 4.410 1.00 0.00 35 THR A C 14
ATOM 9766 O O . THR A 1 35 ? 5.623 4.235 4.567 1.00 0.00 35 THR A O 14
ATOM 9777 N N . THR A 1 36 ? 5.151 6.250 3.682 1.00 0.00 36 THR A N 14
ATOM 9778 C CA . THR A 1 36 ? 3.939 5.793 3.014 1.00 0.00 36 THR A CA 14
ATOM 9779 C C . THR A 1 36 ? 4.154 5.674 1.509 1.00 0.00 36 THR A C 14
ATOM 9780 O O . THR A 1 36 ? 5.093 6.250 0.958 1.00 0.00 36 THR A O 14
ATOM 9791 N N . HIS A 1 37 ? 3.276 4.924 0.849 1.00 0.00 37 HIS A N 14
ATOM 9792 C CA . HIS A 1 37 ? 3.370 4.730 -0.594 1.00 0.00 37 HIS A CA 14
ATOM 9793 C C . HIS A 1 37 ? 1.984 4.554 -1.209 1.00 0.00 37 HIS A C 14
ATOM 9794 O O . HIS A 1 37 ? 1.208 3.700 -0.781 1.00 0.00 37 HIS A O 14
ATOM 9808 N N . TRP A 1 38 ? 1.681 5.369 -2.213 1.00 0.00 38 TRP A N 14
ATOM 9809 C CA . TRP A 1 38 ? 0.388 5.303 -2.886 1.00 0.00 38 TRP A CA 14
ATOM 9810 C C . TRP A 1 38 ? 0.179 3.938 -3.531 1.00 0.00 38 TRP A C 14
ATOM 9811 O O . TRP A 1 38 ? -0.928 3.399 -3.518 1.00 0.00 38 TRP A O 14
ATOM 9832 N N . SER A 1 39 ? 1.248 3.384 -4.095 1.00 0.00 39 SER A N 14
ATOM 9833 C CA . SER A 1 39 ? 1.180 2.083 -4.749 1.00 0.00 39 SER A CA 14
ATOM 9834 C C . SER A 1 39 ? 1.749 0.992 -3.847 1.00 0.00 39 SER A C 14
ATOM 9835 O O . SER A 1 39 ? 2.497 1.272 -2.910 1.00 0.00 39 SER A O 14
ATOM 9843 N N . HIS A 1 40 ? 1.390 -0.254 -4.137 1.00 0.00 40 HIS A N 14
ATOM 9844 C CA . HIS A 1 40 ? 1.865 -1.389 -3.354 1.00 0.00 40 HIS A CA 14
ATOM 9845 C C . HIS A 1 40 ? 3.371 -1.571 -3.519 1.00 0.00 40 HIS A C 14
ATOM 9846 O O . HIS A 1 40 ? 3.925 -1.411 -4.607 1.00 0.00 40 HIS A O 14
ATOM 9860 N N . PRO A 1 41 ? 4.050 -1.912 -2.414 1.00 0.00 41 PRO A N 14
ATOM 9861 C CA . PRO A 1 41 ? 5.501 -2.122 -2.410 1.00 0.00 41 PRO A CA 14
ATOM 9862 C C . PRO A 1 41 ? 5.907 -3.382 -3.167 1.00 0.00 41 PRO A C 14
ATOM 9863 O O . PRO A 1 41 ? 7.029 -3.488 -3.663 1.00 0.00 41 PRO A O 14
ATOM 9874 N N . LEU A 1 42 ? 4.986 -4.337 -3.253 1.00 0.00 42 LEU A N 14
ATOM 9875 C CA . LEU A 1 42 ? 5.248 -5.591 -3.951 1.00 0.00 42 LEU A CA 14
ATOM 9876 C C . LEU A 1 42 ? 4.988 -5.446 -5.447 1.00 0.00 42 LEU A C 14
ATOM 9877 O O . LEU A 1 42 ? 5.667 -6.064 -6.266 1.00 0.00 42 LEU A O 14
ATOM 9893 N N . GLU A 1 43 ? 4.003 -4.623 -5.795 1.00 0.00 43 GLU A N 14
ATOM 9894 C CA . GLU A 1 43 ? 3.656 -4.397 -7.193 1.00 0.00 43 GLU A CA 14
ATOM 9895 C C . GLU A 1 43 ? 4.860 -3.878 -7.975 1.00 0.00 43 GLU A C 14
ATOM 9896 O O . GLU A 1 43 ? 5.111 -4.305 -9.102 1.00 0.00 43 GLU A O 14
ATOM 9908 N N . SER A 1 44 ? 5.599 -2.956 -7.369 1.00 0.00 44 SER A N 14
ATOM 9909 C CA . SER A 1 44 ? 6.774 -2.375 -8.010 1.00 0.00 44 SER A CA 14
ATOM 9910 C C . SER A 1 44 ? 7.779 -3.460 -8.385 1.00 0.00 44 SER A C 14
ATOM 9911 O O . SER A 1 44 ? 7.955 -4.438 -7.660 1.00 0.00 44 SER A O 14
ATOM 9919 N N . GLY A 1 45 ? 8.437 -3.278 -9.526 1.00 0.00 45 GLY A N 14
ATOM 9920 C CA . GLY A 1 45 ? 9.417 -4.248 -9.980 1.00 0.00 45 GLY A CA 14
ATOM 9921 C C . GLY A 1 45 ? 10.833 -3.866 -9.595 1.00 0.00 45 GLY A C 14
ATOM 9922 O O . GLY A 1 45 ? 11.060 -2.908 -8.855 1.00 0.00 45 GLY A O 14
ATOM 9926 N N . PRO A 1 46 ? 11.814 -4.628 -10.101 1.00 0.00 46 PRO A N 14
ATOM 9927 C CA . PRO A 1 46 ? 13.231 -4.383 -9.819 1.00 0.00 46 PRO A CA 14
ATOM 9928 C C . PRO A 1 46 ? 13.743 -3.109 -10.482 1.00 0.00 46 PRO A C 14
ATOM 9929 O O . PRO A 1 46 ? 14.924 -2.777 -10.381 1.00 0.00 46 PRO A O 14
ATOM 9940 N N . SER A 1 47 ? 12.848 -2.399 -11.160 1.00 0.00 47 SER A N 14
ATOM 9941 C CA . SER A 1 47 ? 13.210 -1.163 -11.843 1.00 0.00 47 SER A CA 14
ATOM 9942 C C . SER A 1 47 ? 14.240 -1.428 -12.937 1.00 0.00 47 SER A C 14
ATOM 9943 O O . SER A 1 47 ? 15.210 -0.684 -13.088 1.00 0.00 47 SER A O 14
ATOM 9951 N N . SER A 1 48 ? 14.022 -2.495 -13.700 1.00 0.00 48 SER A N 14
ATOM 9952 C CA . SER A 1 48 ? 14.933 -2.863 -14.779 1.00 0.00 48 SER A CA 14
ATOM 9953 C C . SER A 1 48 ? 14.218 -2.835 -16.126 1.00 0.00 48 SER A C 14
ATOM 9954 O O . SER A 1 48 ? 13.015 -3.077 -16.209 1.00 0.00 48 SER A O 14
ATOM 9962 N N . GLY A 1 49 ? 14.970 -2.536 -17.182 1.00 0.00 49 GLY A N 14
ATOM 9963 C CA . GLY A 1 49 ? 14.392 -2.482 -18.512 1.00 0.00 49 GLY A CA 14
ATOM 9964 C C . GLY A 1 49 ? 14.893 -1.296 -19.312 1.00 0.00 49 GLY A C 14
ATOM 9965 O O . GLY A 1 49 ? 15.627 -1.462 -20.287 1.00 0.00 49 GLY A O 14
ATOM 9969 N N . GLY A 1 1 ? -7.646 -6.486 -15.803 1.00 0.00 1 GLY A N 15
ATOM 9970 C CA . GLY A 1 1 ? -6.732 -5.448 -15.365 1.00 0.00 1 GLY A CA 15
ATOM 9971 C C . GLY A 1 1 ? -5.928 -4.862 -16.509 1.00 0.00 1 GLY A C 15
ATOM 9972 O O . GLY A 1 1 ? -4.733 -5.127 -16.636 1.00 0.00 1 GLY A O 15
ATOM 9976 N N . SER A 1 2 ? -6.585 -4.064 -17.345 1.00 0.00 2 SER A N 15
ATOM 9977 C CA . SER A 1 2 ? -5.926 -3.443 -18.488 1.00 0.00 2 SER A CA 15
ATOM 9978 C C . SER A 1 2 ? -5.634 -1.971 -18.213 1.00 0.00 2 SER A C 15
ATOM 9979 O O . SER A 1 2 ? -6.537 -1.196 -17.899 1.00 0.00 2 SER A O 15
ATOM 9987 N N . SER A 1 3 ? -4.366 -1.593 -18.334 1.00 0.00 3 SER A N 15
ATOM 9988 C CA . SER A 1 3 ? -3.953 -0.215 -18.094 1.00 0.00 3 SER A CA 15
ATOM 9989 C C . SER A 1 3 ? -4.245 0.198 -16.655 1.00 0.00 3 SER A C 15
ATOM 9990 O O . SER A 1 3 ? -4.715 1.305 -16.398 1.00 0.00 3 SER A O 15
ATOM 9998 N N . GLY A 1 4 ? -3.962 -0.703 -15.719 1.00 0.00 4 GLY A N 15
ATOM 9999 C CA . GLY A 1 4 ? -4.200 -0.414 -14.317 1.00 0.00 4 GLY A CA 15
ATOM 10000 C C . GLY A 1 4 ? -4.715 -1.620 -13.557 1.00 0.00 4 GLY A C 15
ATOM 10001 O O . GLY A 1 4 ? -4.381 -2.759 -13.883 1.00 0.00 4 GLY A O 15
ATOM 10005 N N . SER A 1 5 ? -5.532 -1.370 -12.538 1.00 0.00 5 SER A N 15
ATOM 10006 C CA . SER A 1 5 ? -6.090 -2.445 -11.725 1.00 0.00 5 SER A CA 15
ATOM 10007 C C . SER A 1 5 ? -7.145 -1.906 -10.763 1.00 0.00 5 SER A C 15
ATOM 10008 O O . SER A 1 5 ? -7.172 -0.715 -10.458 1.00 0.00 5 SER A O 15
ATOM 10016 N N . SER A 1 6 ? -8.013 -2.794 -10.289 1.00 0.00 6 SER A N 15
ATOM 10017 C CA . SER A 1 6 ? -9.072 -2.409 -9.365 1.00 0.00 6 SER A CA 15
ATOM 10018 C C . SER A 1 6 ? -8.638 -2.625 -7.918 1.00 0.00 6 SER A C 15
ATOM 10019 O O . SER A 1 6 ? -8.859 -1.774 -7.058 1.00 0.00 6 SER A O 15
ATOM 10027 N N . GLY A 1 7 ? -8.017 -3.772 -7.659 1.00 0.00 7 GLY A N 15
ATOM 10028 C CA . GLY A 1 7 ? -7.559 -4.080 -6.316 1.00 0.00 7 GLY A CA 15
ATOM 10029 C C . GLY A 1 7 ? -7.273 -5.557 -6.127 1.00 0.00 7 GLY A C 15
ATOM 10030 O O . GLY A 1 7 ? -8.099 -6.403 -6.467 1.00 0.00 7 GLY A O 15
ATOM 10034 N N . GLU A 1 8 ? -6.100 -5.867 -5.584 1.00 0.00 8 GLU A N 15
ATOM 10035 C CA . GLU A 1 8 ? -5.707 -7.251 -5.353 1.00 0.00 8 GLU A CA 15
ATOM 10036 C C . GLU A 1 8 ? -5.310 -7.468 -3.895 1.00 0.00 8 GLU A C 15
ATOM 10037 O O . GLU A 1 8 ? -4.923 -8.569 -3.503 1.00 0.00 8 GLU A O 15
ATOM 10049 N N . ASP A 1 9 ? -5.408 -6.410 -3.099 1.00 0.00 9 ASP A N 15
ATOM 10050 C CA . ASP A 1 9 ? -5.060 -6.483 -1.684 1.00 0.00 9 ASP A CA 15
ATOM 10051 C C . ASP A 1 9 ? -3.896 -7.444 -1.460 1.00 0.00 9 ASP A C 15
ATOM 10052 O O . ASP A 1 9 ? -3.903 -8.236 -0.516 1.00 0.00 9 ASP A O 15
ATOM 10061 N N . LEU A 1 10 ? -2.898 -7.370 -2.334 1.00 0.00 10 LEU A N 15
ATOM 10062 C CA . LEU A 1 10 ? -1.727 -8.233 -2.232 1.00 0.00 10 LEU A CA 15
ATOM 10063 C C . LEU A 1 10 ? -1.335 -8.451 -0.774 1.00 0.00 10 LEU A C 15
ATOM 10064 O O . LEU A 1 10 ? -1.648 -7.647 0.105 1.00 0.00 10 LEU A O 15
ATOM 10080 N N . PRO A 1 11 ? -0.633 -9.563 -0.509 1.00 0.00 11 PRO A N 15
ATOM 10081 C CA . PRO A 1 11 ? -0.181 -9.911 0.841 1.00 0.00 11 PRO A CA 15
ATOM 10082 C C . PRO A 1 11 ? 0.917 -8.980 1.343 1.00 0.00 11 PRO A C 15
ATOM 10083 O O . PRO A 1 11 ? 2.101 -9.318 1.296 1.00 0.00 11 PRO A O 15
ATOM 10094 N N . LEU A 1 12 ? 0.518 -7.808 1.824 1.00 0.00 12 LEU A N 15
ATOM 10095 C CA . LEU A 1 12 ? 1.470 -6.827 2.335 1.00 0.00 12 LEU A CA 15
ATOM 10096 C C . LEU A 1 12 ? 2.542 -7.501 3.184 1.00 0.00 12 LEU A C 15
ATOM 10097 O O . LEU A 1 12 ? 2.284 -8.465 3.906 1.00 0.00 12 LEU A O 15
ATOM 10113 N N . PRO A 1 13 ? 3.777 -6.982 3.100 1.00 0.00 13 PRO A N 15
ATOM 10114 C CA . PRO A 1 13 ? 4.914 -7.517 3.856 1.00 0.00 13 PRO A CA 15
ATOM 10115 C C . PRO A 1 13 ? 4.795 -7.243 5.351 1.00 0.00 13 PRO A C 15
ATOM 10116 O O . PRO A 1 13 ? 3.946 -6.474 5.801 1.00 0.00 13 PRO A O 15
ATOM 10127 N N . PRO A 1 14 ? 5.666 -7.888 6.142 1.00 0.00 14 PRO A N 15
ATOM 10128 C CA . PRO A 1 14 ? 5.678 -7.730 7.599 1.00 0.00 14 PRO A CA 15
ATOM 10129 C C . PRO A 1 14 ? 6.162 -6.348 8.027 1.00 0.00 14 PRO A C 15
ATOM 10130 O O . PRO A 1 14 ? 7.358 -6.061 7.994 1.00 0.00 14 PRO A O 15
ATOM 10141 N N . GLY A 1 15 ? 5.224 -5.497 8.431 1.00 0.00 15 GLY A N 15
ATOM 10142 C CA . GLY A 1 15 ? 5.576 -4.155 8.860 1.00 0.00 15 GLY A CA 15
ATOM 10143 C C . GLY A 1 15 ? 4.823 -3.085 8.093 1.00 0.00 15 GLY A C 15
ATOM 10144 O O . GLY A 1 15 ? 5.022 -1.893 8.323 1.00 0.00 15 GLY A O 15
ATOM 10148 N N . TRP A 1 16 ? 3.958 -3.513 7.180 1.00 0.00 16 TRP A N 15
ATOM 10149 C CA . TRP A 1 16 ? 3.175 -2.582 6.375 1.00 0.00 16 TRP A CA 15
ATOM 10150 C C . TRP A 1 16 ? 1.700 -2.644 6.754 1.00 0.00 16 TRP A C 15
ATOM 10151 O O . TRP A 1 16 ? 1.206 -3.680 7.198 1.00 0.00 16 TRP A O 15
ATOM 10172 N N . SER A 1 17 ? 0.999 -1.528 6.574 1.00 0.00 17 SER A N 15
ATOM 10173 C CA . SER A 1 17 ? -0.420 -1.456 6.900 1.00 0.00 17 SER A CA 15
ATOM 10174 C C . SER A 1 17 ? -1.139 -0.472 5.983 1.00 0.00 17 SER A C 15
ATOM 10175 O O . SER A 1 17 ? -0.739 0.686 5.859 1.00 0.00 17 SER A O 15
ATOM 10183 N N . VAL A 1 18 ? -2.204 -0.941 5.339 1.00 0.00 18 VAL A N 15
ATOM 10184 C CA . VAL A 1 18 ? -2.980 -0.104 4.433 1.00 0.00 18 VAL A CA 15
ATOM 10185 C C . VAL A 1 18 ? -4.132 0.576 5.164 1.00 0.00 18 VAL A C 15
ATOM 10186 O O . VAL A 1 18 ? -4.723 0.004 6.081 1.00 0.00 18 VAL A O 15
ATOM 10199 N N . ASP A 1 19 ? -4.446 1.799 4.752 1.00 0.00 19 ASP A N 15
ATOM 10200 C CA . ASP A 1 19 ? -5.530 2.558 5.368 1.00 0.00 19 ASP A CA 15
ATOM 10201 C C . ASP A 1 19 ? -6.154 3.524 4.365 1.00 0.00 19 ASP A C 15
ATOM 10202 O O . ASP A 1 19 ? -5.451 4.148 3.569 1.00 0.00 19 ASP A O 15
ATOM 10211 N N . TRP A 1 20 ? -7.476 3.642 4.410 1.00 0.00 20 TRP A N 15
ATOM 10212 C CA . TRP A 1 20 ? -8.194 4.532 3.504 1.00 0.00 20 TRP A CA 15
ATOM 10213 C C . TRP A 1 20 ? -8.470 5.877 4.167 1.00 0.00 20 TRP A C 15
ATOM 10214 O O . TRP A 1 20 ? -9.006 5.936 5.275 1.00 0.00 20 TRP A O 15
ATOM 10235 N N . THR A 1 21 ? -8.100 6.956 3.485 1.00 0.00 21 THR A N 15
ATOM 10236 C CA . THR A 1 21 ? -8.308 8.300 4.008 1.00 0.00 21 THR A CA 15
ATOM 10237 C C . THR A 1 21 ? -9.725 8.786 3.729 1.00 0.00 21 THR A C 15
ATOM 10238 O O . THR A 1 21 ? -10.464 8.168 2.964 1.00 0.00 21 THR A O 15
ATOM 10249 N N . MET A 1 22 ? -10.098 9.899 4.354 1.00 0.00 22 MET A N 15
ATOM 10250 C CA . MET A 1 22 ? -11.427 10.469 4.169 1.00 0.00 22 MET A CA 15
ATOM 10251 C C . MET A 1 22 ? -11.818 10.473 2.696 1.00 0.00 22 MET A C 15
ATOM 10252 O O . MET A 1 22 ? -12.800 9.841 2.304 1.00 0.00 22 MET A O 15
ATOM 10266 N N . ARG A 1 23 ? -11.045 11.186 1.884 1.00 0.00 23 ARG A N 15
ATOM 10267 C CA . ARG A 1 23 ? -11.312 11.272 0.454 1.00 0.00 23 ARG A CA 15
ATOM 10268 C C . ARG A 1 23 ? -11.689 9.906 -0.112 1.00 0.00 23 ARG A C 15
ATOM 10269 O O . ARG A 1 23 ? -12.584 9.795 -0.949 1.00 0.00 23 ARG A O 15
ATOM 10290 N N . GLY A 1 24 ? -11.000 8.868 0.352 1.00 0.00 24 GLY A N 15
ATOM 10291 C CA . GLY A 1 24 ? -11.277 7.523 -0.119 1.00 0.00 24 GLY A CA 15
ATOM 10292 C C . GLY A 1 24 ? -10.098 6.908 -0.844 1.00 0.00 24 GLY A C 15
ATOM 10293 O O . GLY A 1 24 ? -10.268 6.021 -1.681 1.00 0.00 24 GLY A O 15
ATOM 10297 N N . ARG A 1 25 ? -8.896 7.380 -0.524 1.00 0.00 25 ARG A N 15
ATOM 10298 C CA . ARG A 1 25 ? -7.683 6.873 -1.154 1.00 0.00 25 ARG A CA 15
ATOM 10299 C C . ARG A 1 25 ? -7.014 5.819 -0.274 1.00 0.00 25 ARG A C 15
ATOM 10300 O O . ARG A 1 25 ? -6.955 5.961 0.946 1.00 0.00 25 ARG A O 15
ATOM 10321 N N . LYS A 1 26 ? -6.514 4.762 -0.905 1.00 0.00 26 LYS A N 15
ATOM 10322 C CA . LYS A 1 26 ? -5.849 3.684 -0.182 1.00 0.00 26 LYS A CA 15
ATOM 10323 C C . LYS A 1 26 ? -4.337 3.882 -0.182 1.00 0.00 26 LYS A C 15
ATOM 10324 O O . LYS A 1 26 ? -3.692 3.813 -1.229 1.00 0.00 26 LYS A O 15
ATOM 10343 N N . TYR A 1 27 ? -3.776 4.125 0.997 1.00 0.00 27 TYR A N 15
ATOM 10344 C CA . TYR A 1 27 ? -2.340 4.334 1.134 1.00 0.00 27 TYR A CA 15
ATOM 10345 C C . TYR A 1 27 ? -1.720 3.281 2.048 1.00 0.00 27 TYR A C 15
ATOM 10346 O O . TYR A 1 27 ? -2.331 2.859 3.030 1.00 0.00 27 TYR A O 15
ATOM 10364 N N . TYR A 1 28 ? -0.505 2.862 1.718 1.00 0.00 28 TYR A N 15
ATOM 10365 C CA . TYR A 1 28 ? 0.198 1.857 2.507 1.00 0.00 28 TYR A CA 15
ATOM 10366 C C . TYR A 1 28 ? 1.279 2.501 3.371 1.00 0.00 28 TYR A C 15
ATOM 10367 O O . TYR A 1 28 ? 2.135 3.231 2.871 1.00 0.00 28 TYR A O 15
ATOM 10385 N N . ILE A 1 29 ? 1.231 2.225 4.669 1.00 0.00 29 ILE A N 15
ATOM 10386 C CA . ILE A 1 29 ? 2.206 2.775 5.603 1.00 0.00 29 ILE A CA 15
ATOM 10387 C C . ILE A 1 29 ? 3.329 1.780 5.875 1.00 0.00 29 ILE A C 15
ATOM 10388 O O . ILE A 1 29 ? 3.084 0.591 6.077 1.00 0.00 29 ILE A O 15
ATOM 10404 N N . ASP A 1 30 ? 4.562 2.276 5.879 1.00 0.00 30 ASP A N 15
ATOM 10405 C CA . ASP A 1 30 ? 5.725 1.431 6.128 1.00 0.00 30 ASP A CA 15
ATOM 10406 C C . ASP A 1 30 ? 6.276 1.666 7.531 1.00 0.00 30 ASP A C 15
ATOM 10407 O O . ASP A 1 30 ? 6.848 2.719 7.816 1.00 0.00 30 ASP A O 15
ATOM 10416 N N . HIS A 1 31 ? 6.099 0.679 8.404 1.00 0.00 31 HIS A N 15
ATOM 10417 C CA . HIS A 1 31 ? 6.578 0.778 9.777 1.00 0.00 31 HIS A CA 15
ATOM 10418 C C . HIS A 1 31 ? 8.065 0.447 9.860 1.00 0.00 31 HIS A C 15
ATOM 10419 O O . HIS A 1 31 ? 8.749 0.851 10.798 1.00 0.00 31 HIS A O 15
ATOM 10433 N N . ASN A 1 32 ? 8.557 -0.291 8.869 1.00 0.00 32 ASN A N 15
ATOM 10434 C CA . ASN A 1 32 ? 9.963 -0.678 8.831 1.00 0.00 32 ASN A CA 15
ATOM 10435 C C . ASN A 1 32 ? 10.844 0.511 8.460 1.00 0.00 32 ASN A C 15
ATOM 10436 O O . ASN A 1 32 ? 11.972 0.636 8.938 1.00 0.00 32 ASN A O 15
ATOM 10447 N N . THR A 1 33 ? 10.321 1.384 7.605 1.00 0.00 33 THR A N 15
ATOM 10448 C CA . THR A 1 33 ? 11.059 2.563 7.169 1.00 0.00 33 THR A CA 15
ATOM 10449 C C . THR A 1 33 ? 10.390 3.842 7.658 1.00 0.00 33 THR A C 15
ATOM 10450 O O . THR A 1 33 ? 10.989 4.916 7.632 1.00 0.00 33 THR A O 15
ATOM 10461 N N . ASN A 1 34 ? 9.144 3.720 8.106 1.00 0.00 34 ASN A N 15
ATOM 10462 C CA . ASN A 1 34 ? 8.394 4.869 8.601 1.00 0.00 34 ASN A CA 15
ATOM 10463 C C . ASN A 1 34 ? 8.016 5.806 7.458 1.00 0.00 34 ASN A C 15
ATOM 10464 O O . ASN A 1 34 ? 8.138 7.025 7.573 1.00 0.00 34 ASN A O 15
ATOM 10475 N N . THR A 1 35 ? 7.554 5.228 6.353 1.00 0.00 35 THR A N 15
ATOM 10476 C CA . THR A 1 35 ? 7.158 6.009 5.189 1.00 0.00 35 THR A CA 15
ATOM 10477 C C . THR A 1 35 ? 5.916 5.422 4.528 1.00 0.00 35 THR A C 15
ATOM 10478 O O . THR A 1 35 ? 5.689 4.212 4.574 1.00 0.00 35 THR A O 15
ATOM 10489 N N . THR A 1 36 ? 5.115 6.285 3.912 1.00 0.00 36 THR A N 15
ATOM 10490 C CA . THR A 1 36 ? 3.896 5.851 3.242 1.00 0.00 36 THR A CA 15
ATOM 10491 C C . THR A 1 36 ? 4.111 5.725 1.738 1.00 0.00 36 THR A C 15
ATOM 10492 O O . THR A 1 36 ? 5.085 6.246 1.194 1.00 0.00 36 THR A O 15
ATOM 10503 N N . HIS A 1 37 ? 3.194 5.032 1.069 1.00 0.00 37 HIS A N 15
ATOM 10504 C CA . HIS A 1 37 ? 3.283 4.839 -0.373 1.00 0.00 37 HIS A CA 15
ATOM 10505 C C . HIS A 1 37 ? 1.897 4.641 -0.981 1.00 0.00 37 HIS A C 15
ATOM 10506 O O . HIS A 1 37 ? 1.092 3.863 -0.473 1.00 0.00 37 HIS A O 15
ATOM 10520 N N . TRP A 1 38 ? 1.628 5.351 -2.072 1.00 0.00 38 TRP A N 15
ATOM 10521 C CA . TRP A 1 38 ? 0.340 5.254 -2.748 1.00 0.00 38 TRP A CA 15
ATOM 10522 C C . TRP A 1 38 ? 0.200 3.915 -3.464 1.00 0.00 38 TRP A C 15
ATOM 10523 O O . TRP A 1 38 ? -0.903 3.388 -3.605 1.00 0.00 38 TRP A O 15
ATOM 10544 N N . SER A 1 39 ? 1.326 3.369 -3.912 1.00 0.00 39 SER A N 15
ATOM 10545 C CA . SER A 1 39 ? 1.329 2.092 -4.617 1.00 0.00 39 SER A CA 15
ATOM 10546 C C . SER A 1 39 ? 1.793 0.966 -3.700 1.00 0.00 39 SER A C 15
ATOM 10547 O O . SER A 1 39 ? 2.378 1.211 -2.643 1.00 0.00 39 SER A O 15
ATOM 10555 N N . HIS A 1 40 ? 1.531 -0.271 -4.110 1.00 0.00 40 HIS A N 15
ATOM 10556 C CA . HIS A 1 40 ? 1.923 -1.436 -3.326 1.00 0.00 40 HIS A CA 15
ATOM 10557 C C . HIS A 1 40 ? 3.428 -1.670 -3.414 1.00 0.00 40 HIS A C 15
ATOM 10558 O O . HIS A 1 40 ? 4.045 -1.511 -4.469 1.00 0.00 40 HIS A O 15
ATOM 10572 N N . PRO A 1 41 ? 4.036 -2.056 -2.282 1.00 0.00 41 PRO A N 15
ATOM 10573 C CA . PRO A 1 41 ? 5.476 -2.319 -2.206 1.00 0.00 41 PRO A CA 15
ATOM 10574 C C . PRO A 1 41 ? 5.875 -3.579 -2.966 1.00 0.00 41 PRO A C 15
ATOM 10575 O O . PRO A 1 41 ? 7.001 -3.692 -3.455 1.00 0.00 41 PRO A O 15
ATOM 10586 N N . LEU A 1 42 ? 4.947 -4.525 -3.063 1.00 0.00 42 LEU A N 15
ATOM 10587 C CA . LEU A 1 42 ? 5.203 -5.779 -3.764 1.00 0.00 42 LEU A CA 15
ATOM 10588 C C . LEU A 1 42 ? 4.935 -5.630 -5.259 1.00 0.00 42 LEU A C 15
ATOM 10589 O O . LEU A 1 42 ? 5.553 -6.309 -6.079 1.00 0.00 42 LEU A O 15
ATOM 10605 N N . GLU A 1 43 ? 4.011 -4.739 -5.604 1.00 0.00 43 GLU A N 15
ATOM 10606 C CA . GLU A 1 43 ? 3.663 -4.502 -7.000 1.00 0.00 43 GLU A CA 15
ATOM 10607 C C . GLU A 1 43 ? 4.918 -4.375 -7.859 1.00 0.00 43 GLU A C 15
ATOM 10608 O O . GLU A 1 43 ? 5.154 -5.185 -8.755 1.00 0.00 43 GLU A O 15
ATOM 10620 N N . SER A 1 44 ? 5.718 -3.351 -7.579 1.00 0.00 44 SER A N 15
ATOM 10621 C CA . SER A 1 44 ? 6.946 -3.114 -8.329 1.00 0.00 44 SER A CA 15
ATOM 10622 C C . SER A 1 44 ? 8.000 -4.165 -7.993 1.00 0.00 44 SER A C 15
ATOM 10623 O O . SER A 1 44 ? 7.937 -4.810 -6.947 1.00 0.00 44 SER A O 15
ATOM 10631 N N . GLY A 1 45 ? 8.968 -4.333 -8.888 1.00 0.00 45 GLY A N 15
ATOM 10632 C CA . GLY A 1 45 ? 10.021 -5.307 -8.669 1.00 0.00 45 GLY A CA 15
ATOM 10633 C C . GLY A 1 45 ? 11.027 -5.338 -9.803 1.00 0.00 45 GLY A C 15
ATOM 10634 O O . GLY A 1 45 ? 10.795 -4.792 -10.882 1.00 0.00 45 GLY A O 15
ATOM 10638 N N . PRO A 1 46 ? 12.175 -5.988 -9.563 1.00 0.00 46 PRO A N 15
ATOM 10639 C CA . PRO A 1 46 ? 13.243 -6.103 -10.560 1.00 0.00 46 PRO A CA 15
ATOM 10640 C C . PRO A 1 46 ? 12.857 -7.012 -11.722 1.00 0.00 46 PRO A C 15
ATOM 10641 O O . PRO A 1 46 ? 13.652 -7.244 -12.632 1.00 0.00 46 PRO A O 15
ATOM 10652 N N . SER A 1 47 ? 11.631 -7.525 -11.684 1.00 0.00 47 SER A N 15
ATOM 10653 C CA . SER A 1 47 ? 11.140 -8.413 -12.731 1.00 0.00 47 SER A CA 15
ATOM 10654 C C . SER A 1 47 ? 10.441 -7.620 -13.832 1.00 0.00 47 SER A C 15
ATOM 10655 O O . SER A 1 47 ? 9.479 -6.896 -13.575 1.00 0.00 47 SER A O 15
ATOM 10663 N N . SER A 1 48 ? 10.934 -7.761 -15.059 1.00 0.00 48 SER A N 15
ATOM 10664 C CA . SER A 1 48 ? 10.359 -7.056 -16.198 1.00 0.00 48 SER A CA 15
ATOM 10665 C C . SER A 1 48 ? 10.509 -7.876 -17.476 1.00 0.00 48 SER A C 15
ATOM 10666 O O . SER A 1 48 ? 11.523 -8.540 -17.686 1.00 0.00 48 SER A O 15
ATOM 10674 N N . GLY A 1 49 ? 9.489 -7.824 -18.328 1.00 0.00 49 GLY A N 15
ATOM 10675 C CA . GLY A 1 49 ? 9.526 -8.567 -19.574 1.00 0.00 49 GLY A CA 15
ATOM 10676 C C . GLY A 1 49 ? 8.718 -7.899 -20.670 1.00 0.00 49 GLY A C 15
ATOM 10677 O O . GLY A 1 49 ? 8.702 -8.365 -21.809 1.00 0.00 49 GLY A O 15
ATOM 10681 N N . GLY A 1 1 ? -7.352 -7.659 -16.127 1.00 0.00 1 GLY A N 16
ATOM 10682 C CA . GLY A 1 1 ? -7.418 -6.642 -17.161 1.00 0.00 1 GLY A CA 16
ATOM 10683 C C . GLY A 1 1 ? -7.059 -5.264 -16.643 1.00 0.00 1 GLY A C 16
ATOM 10684 O O . GLY A 1 1 ? -6.805 -5.088 -15.452 1.00 0.00 1 GLY A O 16
ATOM 10688 N N . SER A 1 2 ? -7.035 -4.284 -17.541 1.00 0.00 2 SER A N 16
ATOM 10689 C CA . SER A 1 2 ? -6.700 -2.914 -17.168 1.00 0.00 2 SER A CA 16
ATOM 10690 C C . SER A 1 2 ? -7.508 -2.467 -15.954 1.00 0.00 2 SER A C 16
ATOM 10691 O O . SER A 1 2 ? -8.738 -2.525 -15.959 1.00 0.00 2 SER A O 16
ATOM 10699 N N . SER A 1 3 ? -6.808 -2.021 -14.916 1.00 0.00 3 SER A N 16
ATOM 10700 C CA . SER A 1 3 ? -7.459 -1.567 -13.693 1.00 0.00 3 SER A CA 16
ATOM 10701 C C . SER A 1 3 ? -6.753 -0.341 -13.124 1.00 0.00 3 SER A C 16
ATOM 10702 O O . SER A 1 3 ? -5.597 -0.069 -13.449 1.00 0.00 3 SER A O 16
ATOM 10710 N N . GLY A 1 4 ? -7.457 0.399 -12.273 1.00 0.00 4 GLY A N 16
ATOM 10711 C CA . GLY A 1 4 ? -6.883 1.589 -11.672 1.00 0.00 4 GLY A CA 16
ATOM 10712 C C . GLY A 1 4 ? -5.743 1.267 -10.726 1.00 0.00 4 GLY A C 16
ATOM 10713 O O . GLY A 1 4 ? -5.460 0.100 -10.458 1.00 0.00 4 GLY A O 16
ATOM 10717 N N . SER A 1 5 ? -5.085 2.306 -10.221 1.00 0.00 5 SER A N 16
ATOM 10718 C CA . SER A 1 5 ? -3.965 2.129 -9.304 1.00 0.00 5 SER A CA 16
ATOM 10719 C C . SER A 1 5 ? -4.325 1.150 -8.189 1.00 0.00 5 SER A C 16
ATOM 10720 O O . SER A 1 5 ? -3.701 0.098 -8.046 1.00 0.00 5 SER A O 16
ATOM 10728 N N . SER A 1 6 ? -5.336 1.504 -7.403 1.00 0.00 6 SER A N 16
ATOM 10729 C CA . SER A 1 6 ? -5.779 0.659 -6.299 1.00 0.00 6 SER A CA 16
ATOM 10730 C C . SER A 1 6 ? -6.539 -0.558 -6.817 1.00 0.00 6 SER A C 16
ATOM 10731 O O . SER A 1 6 ? -6.992 -0.580 -7.960 1.00 0.00 6 SER A O 16
ATOM 10739 N N . GLY A 1 7 ? -6.675 -1.569 -5.965 1.00 0.00 7 GLY A N 16
ATOM 10740 C CA . GLY A 1 7 ? -7.381 -2.776 -6.353 1.00 0.00 7 GLY A CA 16
ATOM 10741 C C . GLY A 1 7 ? -6.614 -4.035 -6.001 1.00 0.00 7 GLY A C 16
ATOM 10742 O O . GLY A 1 7 ? -7.208 -5.046 -5.626 1.00 0.00 7 GLY A O 16
ATOM 10746 N N . GLU A 1 8 ? -5.292 -3.975 -6.122 1.00 0.00 8 GLU A N 16
ATOM 10747 C CA . GLU A 1 8 ? -4.444 -5.121 -5.815 1.00 0.00 8 GLU A CA 16
ATOM 10748 C C . GLU A 1 8 ? -4.203 -5.232 -4.313 1.00 0.00 8 GLU A C 16
ATOM 10749 O O . GLU A 1 8 ? -3.342 -4.549 -3.759 1.00 0.00 8 GLU A O 16
ATOM 10761 N N . ASP A 1 9 ? -4.969 -6.098 -3.659 1.00 0.00 9 ASP A N 16
ATOM 10762 C CA . ASP A 1 9 ? -4.840 -6.301 -2.221 1.00 0.00 9 ASP A CA 16
ATOM 10763 C C . ASP A 1 9 ? -3.752 -7.324 -1.912 1.00 0.00 9 ASP A C 16
ATOM 10764 O O . ASP A 1 9 ? -3.885 -8.128 -0.988 1.00 0.00 9 ASP A O 16
ATOM 10773 N N . LEU A 1 10 ? -2.677 -7.292 -2.692 1.00 0.00 10 LEU A N 16
ATOM 10774 C CA . LEU A 1 10 ? -1.566 -8.218 -2.503 1.00 0.00 10 LEU A CA 16
ATOM 10775 C C . LEU A 1 10 ? -1.239 -8.380 -1.022 1.00 0.00 10 LEU A C 16
ATOM 10776 O O . LEU A 1 10 ? -1.535 -7.516 -0.197 1.00 0.00 10 LEU A O 16
ATOM 10792 N N . PRO A 1 11 ? -0.610 -9.513 -0.676 1.00 0.00 11 PRO A N 16
ATOM 10793 C CA . PRO A 1 11 ? -0.226 -9.815 0.707 1.00 0.00 11 PRO A CA 16
ATOM 10794 C C . PRO A 1 11 ? 0.905 -8.921 1.202 1.00 0.00 11 PRO A C 16
ATOM 10795 O O . PRO A 1 11 ? 2.078 -9.289 1.130 1.00 0.00 11 PRO A O 16
ATOM 10806 N N . LEU A 1 12 ? 0.546 -7.744 1.705 1.00 0.00 12 LEU A N 16
ATOM 10807 C CA . LEU A 1 12 ? 1.532 -6.797 2.214 1.00 0.00 12 LEU A CA 16
ATOM 10808 C C . LEU A 1 12 ? 2.560 -7.500 3.094 1.00 0.00 12 LEU A C 16
ATOM 10809 O O . LEU A 1 12 ? 2.259 -8.472 3.788 1.00 0.00 12 LEU A O 16
ATOM 10825 N N . PRO A 1 13 ? 3.804 -6.999 3.069 1.00 0.00 13 PRO A N 16
ATOM 10826 C CA . PRO A 1 13 ? 4.901 -7.562 3.861 1.00 0.00 13 PRO A CA 16
ATOM 10827 C C . PRO A 1 13 ? 4.726 -7.311 5.355 1.00 0.00 13 PRO A C 16
ATOM 10828 O O . PRO A 1 13 ? 3.881 -6.525 5.782 1.00 0.00 13 PRO A O 16
ATOM 10839 N N . PRO A 1 14 ? 5.542 -7.996 6.170 1.00 0.00 14 PRO A N 16
ATOM 10840 C CA . PRO A 1 14 ? 5.496 -7.863 7.629 1.00 0.00 14 PRO A CA 16
ATOM 10841 C C . PRO A 1 14 ? 6.000 -6.504 8.103 1.00 0.00 14 PRO A C 16
ATOM 10842 O O . PRO A 1 14 ? 7.194 -6.215 8.033 1.00 0.00 14 PRO A O 16
ATOM 10853 N N . GLY A 1 15 ? 5.082 -5.673 8.588 1.00 0.00 15 GLY A N 16
ATOM 10854 C CA . GLY A 1 15 ? 5.453 -4.355 9.068 1.00 0.00 15 GLY A CA 16
ATOM 10855 C C . GLY A 1 15 ? 4.696 -3.247 8.363 1.00 0.00 15 GLY A C 16
ATOM 10856 O O . GLY A 1 15 ? 4.730 -2.094 8.790 1.00 0.00 15 GLY A O 16
ATOM 10860 N N . TRP A 1 16 ? 4.012 -3.597 7.279 1.00 0.00 16 TRP A N 16
ATOM 10861 C CA . TRP A 1 16 ? 3.245 -2.622 6.513 1.00 0.00 16 TRP A CA 16
ATOM 10862 C C . TRP A 1 16 ? 1.771 -2.663 6.901 1.00 0.00 16 TRP A C 16
ATOM 10863 O O . TRP A 1 16 ? 1.294 -3.650 7.461 1.00 0.00 16 TRP A O 16
ATOM 10884 N N . SER A 1 17 ? 1.054 -1.585 6.600 1.00 0.00 17 SER A N 16
ATOM 10885 C CA . SER A 1 17 ? -0.366 -1.497 6.921 1.00 0.00 17 SER A CA 16
ATOM 10886 C C . SER A 1 17 ? -1.067 -0.492 6.012 1.00 0.00 17 SER A C 16
ATOM 10887 O O . SER A 1 17 ? -0.634 0.653 5.882 1.00 0.00 17 SER A O 16
ATOM 10895 N N . VAL A 1 18 ? -2.155 -0.929 5.386 1.00 0.00 18 VAL A N 16
ATOM 10896 C CA . VAL A 1 18 ? -2.918 -0.068 4.489 1.00 0.00 18 VAL A CA 16
ATOM 10897 C C . VAL A 1 18 ? -4.040 0.643 5.235 1.00 0.00 18 VAL A C 16
ATOM 10898 O O . VAL A 1 18 ? -4.587 0.118 6.205 1.00 0.00 18 VAL A O 16
ATOM 10911 N N . ASP A 1 19 ? -4.382 1.842 4.776 1.00 0.00 19 ASP A N 16
ATOM 10912 C CA . ASP A 1 19 ? -5.442 2.627 5.398 1.00 0.00 19 ASP A CA 16
ATOM 10913 C C . ASP A 1 19 ? -6.087 3.568 4.386 1.00 0.00 19 ASP A C 16
ATOM 10914 O O . ASP A 1 19 ? -5.409 4.134 3.528 1.00 0.00 19 ASP A O 16
ATOM 10923 N N . TRP A 1 20 ? -7.402 3.728 4.490 1.00 0.00 20 TRP A N 16
ATOM 10924 C CA . TRP A 1 20 ? -8.139 4.600 3.583 1.00 0.00 20 TRP A CA 16
ATOM 10925 C C . TRP A 1 20 ? -8.340 5.981 4.197 1.00 0.00 20 TRP A C 16
ATOM 10926 O O . TRP A 1 20 ? -8.822 6.107 5.323 1.00 0.00 20 TRP A O 16
ATOM 10947 N N . THR A 1 21 ? -7.968 7.016 3.451 1.00 0.00 21 THR A N 16
ATOM 10948 C CA . THR A 1 21 ? -8.106 8.387 3.923 1.00 0.00 21 THR A CA 16
ATOM 10949 C C . THR A 1 21 ? -9.544 8.875 3.783 1.00 0.00 21 THR A C 16
ATOM 10950 O O . THR A 1 21 ? -10.349 8.268 3.077 1.00 0.00 21 THR A O 16
ATOM 10961 N N . MET A 1 22 ? -9.859 9.973 4.460 1.00 0.00 22 MET A N 16
ATOM 10962 C CA . MET A 1 22 ? -11.201 10.543 4.409 1.00 0.00 22 MET A CA 16
ATOM 10963 C C . MET A 1 22 ? -11.735 10.550 2.981 1.00 0.00 22 MET A C 16
ATOM 10964 O O . MET A 1 22 ? -12.793 9.986 2.701 1.00 0.00 22 MET A O 16
ATOM 10978 N N . ARG A 1 23 ? -10.997 11.192 2.081 1.00 0.00 23 ARG A N 16
ATOM 10979 C CA . ARG A 1 23 ? -11.398 11.273 0.682 1.00 0.00 23 ARG A CA 16
ATOM 10980 C C . ARG A 1 23 ? -11.835 9.907 0.161 1.00 0.00 23 ARG A C 16
ATOM 10981 O O . ARG A 1 23 ? -12.875 9.781 -0.484 1.00 0.00 23 ARG A O 16
ATOM 11002 N N . GLY A 1 24 ? -11.030 8.886 0.446 1.00 0.00 24 GLY A N 16
ATOM 11003 C CA . GLY A 1 24 ? -11.351 7.543 -0.002 1.00 0.00 24 GLY A CA 16
ATOM 11004 C C . GLY A 1 24 ? -10.206 6.896 -0.757 1.00 0.00 24 GLY A C 16
ATOM 11005 O O . GLY A 1 24 ? -10.421 6.005 -1.579 1.00 0.00 24 GLY A O 16
ATOM 11009 N N . ARG A 1 25 ? -8.987 7.345 -0.479 1.00 0.00 25 ARG A N 16
ATOM 11010 C CA . ARG A 1 25 ? -7.805 6.805 -1.140 1.00 0.00 25 ARG A CA 16
ATOM 11011 C C . ARG A 1 25 ? -7.105 5.782 -0.251 1.00 0.00 25 ARG A C 16
ATOM 11012 O O . ARG A 1 25 ? -6.999 5.964 0.962 1.00 0.00 25 ARG A O 16
ATOM 11033 N N . LYS A 1 26 ? -6.630 4.702 -0.863 1.00 0.00 26 LYS A N 16
ATOM 11034 C CA . LYS A 1 26 ? -5.939 3.648 -0.130 1.00 0.00 26 LYS A CA 16
ATOM 11035 C C . LYS A 1 26 ? -4.426 3.836 -0.201 1.00 0.00 26 LYS A C 16
ATOM 11036 O O . LYS A 1 26 ? -3.844 3.849 -1.285 1.00 0.00 26 LYS A O 16
ATOM 11055 N N . TYR A 1 27 ? -3.798 3.979 0.960 1.00 0.00 27 TYR A N 16
ATOM 11056 C CA . TYR A 1 27 ? -2.354 4.167 1.029 1.00 0.00 27 TYR A CA 16
ATOM 11057 C C . TYR A 1 27 ? -1.715 3.147 1.967 1.00 0.00 27 TYR A C 16
ATOM 11058 O O . TYR A 1 27 ? -2.323 2.727 2.952 1.00 0.00 27 TYR A O 16
ATOM 11076 N N . TYR A 1 28 ? -0.487 2.753 1.652 1.00 0.00 28 TYR A N 16
ATOM 11077 C CA . TYR A 1 28 ? 0.235 1.781 2.464 1.00 0.00 28 TYR A CA 16
ATOM 11078 C C . TYR A 1 28 ? 1.304 2.464 3.312 1.00 0.00 28 TYR A C 16
ATOM 11079 O O . TYR A 1 28 ? 2.123 3.228 2.799 1.00 0.00 28 TYR A O 16
ATOM 11097 N N . ILE A 1 29 ? 1.289 2.184 4.611 1.00 0.00 29 ILE A N 16
ATOM 11098 C CA . ILE A 1 29 ? 2.257 2.771 5.529 1.00 0.00 29 ILE A CA 16
ATOM 11099 C C . ILE A 1 29 ? 3.348 1.769 5.891 1.00 0.00 29 ILE A C 16
ATOM 11100 O O . ILE A 1 29 ? 3.073 0.590 6.117 1.00 0.00 29 ILE A O 16
ATOM 11116 N N . ASP A 1 30 ? 4.587 2.245 5.943 1.00 0.00 30 ASP A N 16
ATOM 11117 C CA . ASP A 1 30 ? 5.721 1.392 6.280 1.00 0.00 30 ASP A CA 16
ATOM 11118 C C . ASP A 1 30 ? 6.226 1.689 7.689 1.00 0.00 30 ASP A C 16
ATOM 11119 O O . ASP A 1 30 ? 6.836 2.730 7.934 1.00 0.00 30 ASP A O 16
ATOM 11128 N N . HIS A 1 31 ? 5.966 0.768 8.611 1.00 0.00 31 HIS A N 16
ATOM 11129 C CA . HIS A 1 31 ? 6.394 0.932 9.996 1.00 0.00 31 HIS A CA 16
ATOM 11130 C C . HIS A 1 31 ? 7.870 0.583 10.154 1.00 0.00 31 HIS A C 16
ATOM 11131 O O . HIS A 1 31 ? 8.494 0.925 11.157 1.00 0.00 31 HIS A O 16
ATOM 11145 N N . ASN A 1 32 ? 8.421 -0.101 9.157 1.00 0.00 32 ASN A N 16
ATOM 11146 C CA . ASN A 1 32 ? 9.825 -0.497 9.185 1.00 0.00 32 ASN A CA 16
ATOM 11147 C C . ASN A 1 32 ? 10.725 0.660 8.763 1.00 0.00 32 ASN A C 16
ATOM 11148 O O . ASN A 1 32 ? 11.816 0.842 9.304 1.00 0.00 32 ASN A O 16
ATOM 11159 N N . THR A 1 33 ? 10.261 1.440 7.791 1.00 0.00 33 THR A N 16
ATOM 11160 C CA . THR A 1 33 ? 11.024 2.578 7.295 1.00 0.00 33 THR A CA 16
ATOM 11161 C C . THR A 1 33 ? 10.354 3.894 7.671 1.00 0.00 33 THR A C 16
ATOM 11162 O O . THR A 1 33 ? 10.980 4.953 7.636 1.00 0.00 33 THR A O 16
ATOM 11173 N N . ASN A 1 34 ? 9.077 3.822 8.032 1.00 0.00 34 ASN A N 16
ATOM 11174 C CA . ASN A 1 34 ? 8.321 5.009 8.415 1.00 0.00 34 ASN A CA 16
ATOM 11175 C C . ASN A 1 34 ? 8.017 5.877 7.197 1.00 0.00 34 ASN A C 16
ATOM 11176 O O . ASN A 1 34 ? 8.238 7.088 7.212 1.00 0.00 34 ASN A O 16
ATOM 11187 N N . THR A 1 35 ? 7.507 5.248 6.142 1.00 0.00 35 THR A N 16
ATOM 11188 C CA . THR A 1 35 ? 7.172 5.961 4.915 1.00 0.00 35 THR A CA 16
ATOM 11189 C C . THR A 1 35 ? 5.883 5.426 4.303 1.00 0.00 35 THR A C 16
ATOM 11190 O O . THR A 1 35 ? 5.522 4.266 4.504 1.00 0.00 35 THR A O 16
ATOM 11201 N N . THR A 1 36 ? 5.192 6.279 3.553 1.00 0.00 36 THR A N 16
ATOM 11202 C CA . THR A 1 36 ? 3.942 5.891 2.911 1.00 0.00 36 THR A CA 16
ATOM 11203 C C . THR A 1 36 ? 4.122 5.739 1.405 1.00 0.00 36 THR A C 16
ATOM 11204 O O . THR A 1 36 ? 4.993 6.369 0.806 1.00 0.00 36 THR A O 16
ATOM 11215 N N . HIS A 1 37 ? 3.291 4.896 0.797 1.00 0.00 37 HIS A N 16
ATOM 11216 C CA . HIS A 1 37 ? 3.359 4.662 -0.641 1.00 0.00 37 HIS A CA 16
ATOM 11217 C C . HIS A 1 37 ? 1.963 4.468 -1.225 1.00 0.00 37 HIS A C 16
ATOM 11218 O O . HIS A 1 37 ? 1.197 3.621 -0.762 1.00 0.00 37 HIS A O 16
ATOM 11232 N N . TRP A 1 38 ? 1.638 5.257 -2.243 1.00 0.00 38 TRP A N 16
ATOM 11233 C CA . TRP A 1 38 ? 0.333 5.172 -2.889 1.00 0.00 38 TRP A CA 16
ATOM 11234 C C . TRP A 1 38 ? 0.129 3.801 -3.526 1.00 0.00 38 TRP A C 16
ATOM 11235 O O . TRP A 1 38 ? -0.973 3.252 -3.500 1.00 0.00 38 TRP A O 16
ATOM 11256 N N . SER A 1 39 ? 1.198 3.254 -4.097 1.00 0.00 39 SER A N 16
ATOM 11257 C CA . SER A 1 39 ? 1.133 1.948 -4.743 1.00 0.00 39 SER A CA 16
ATOM 11258 C C . SER A 1 39 ? 1.663 0.857 -3.818 1.00 0.00 39 SER A C 16
ATOM 11259 O O . SER A 1 39 ? 2.333 1.142 -2.824 1.00 0.00 39 SER A O 16
ATOM 11267 N N . HIS A 1 40 ? 1.357 -0.392 -4.151 1.00 0.00 40 HIS A N 16
ATOM 11268 C CA . HIS A 1 40 ? 1.802 -1.528 -3.350 1.00 0.00 40 HIS A CA 16
ATOM 11269 C C . HIS A 1 40 ? 3.321 -1.660 -3.393 1.00 0.00 40 HIS A C 16
ATOM 11270 O O . HIS A 1 40 ? 3.957 -1.463 -4.428 1.00 0.00 40 HIS A O 16
ATOM 11284 N N . PRO A 1 41 ? 3.918 -2.003 -2.242 1.00 0.00 41 PRO A N 16
ATOM 11285 C CA . PRO A 1 41 ? 5.370 -2.169 -2.123 1.00 0.00 41 PRO A CA 16
ATOM 11286 C C . PRO A 1 41 ? 5.875 -3.402 -2.864 1.00 0.00 41 PRO A C 16
ATOM 11287 O O . PRO A 1 41 ? 7.030 -3.454 -3.289 1.00 0.00 41 PRO A O 16
ATOM 11298 N N . LEU A 1 42 ? 5.003 -4.392 -3.019 1.00 0.00 42 LEU A N 16
ATOM 11299 C CA . LEU A 1 42 ? 5.361 -5.626 -3.712 1.00 0.00 42 LEU A CA 16
ATOM 11300 C C . LEU A 1 42 ? 5.169 -5.480 -5.218 1.00 0.00 42 LEU A C 16
ATOM 11301 O O . LEU A 1 42 ? 5.888 -6.092 -6.006 1.00 0.00 42 LEU A O 16
ATOM 11317 N N . GLU A 1 43 ? 4.194 -4.664 -5.608 1.00 0.00 43 GLU A N 16
ATOM 11318 C CA . GLU A 1 43 ? 3.909 -4.438 -7.021 1.00 0.00 43 GLU A CA 16
ATOM 11319 C C . GLU A 1 43 ? 5.125 -3.855 -7.734 1.00 0.00 43 GLU A C 16
ATOM 11320 O O . GLU A 1 43 ? 5.633 -4.437 -8.694 1.00 0.00 43 GLU A O 16
ATOM 11332 N N . SER A 1 44 ? 5.588 -2.702 -7.260 1.00 0.00 44 SER A N 16
ATOM 11333 C CA . SER A 1 44 ? 6.741 -2.039 -7.856 1.00 0.00 44 SER A CA 16
ATOM 11334 C C . SER A 1 44 ? 7.765 -1.668 -6.787 1.00 0.00 44 SER A C 16
ATOM 11335 O O . SER A 1 44 ? 7.447 -0.985 -5.815 1.00 0.00 44 SER A O 16
ATOM 11343 N N . GLY A 1 45 ? 9.000 -2.126 -6.976 1.00 0.00 45 GLY A N 16
ATOM 11344 C CA . GLY A 1 45 ? 10.053 -1.834 -6.022 1.00 0.00 45 GLY A CA 16
ATOM 11345 C C . GLY A 1 45 ? 11.307 -2.647 -6.276 1.00 0.00 45 GLY A C 16
ATOM 11346 O O . GLY A 1 45 ? 11.249 -3.795 -6.716 1.00 0.00 45 GLY A O 16
ATOM 11350 N N . PRO A 1 46 ? 12.473 -2.046 -5.997 1.00 0.00 46 PRO A N 16
ATOM 11351 C CA . PRO A 1 46 ? 13.769 -2.704 -6.191 1.00 0.00 46 PRO A CA 16
ATOM 11352 C C . PRO A 1 46 ? 14.000 -3.834 -5.194 1.00 0.00 46 PRO A C 16
ATOM 11353 O O . PRO A 1 46 ? 13.396 -3.863 -4.121 1.00 0.00 46 PRO A O 16
ATOM 11364 N N . SER A 1 47 ? 14.879 -4.765 -5.554 1.00 0.00 47 SER A N 16
ATOM 11365 C CA . SER A 1 47 ? 15.188 -5.900 -4.692 1.00 0.00 47 SER A CA 16
ATOM 11366 C C . SER A 1 47 ? 16.434 -5.623 -3.855 1.00 0.00 47 SER A C 16
ATOM 11367 O O . SER A 1 47 ? 17.526 -6.089 -4.176 1.00 0.00 47 SER A O 16
ATOM 11375 N N . SER A 1 48 ? 16.259 -4.862 -2.779 1.00 0.00 48 SER A N 16
ATOM 11376 C CA . SER A 1 48 ? 17.368 -4.519 -1.898 1.00 0.00 48 SER A CA 16
ATOM 11377 C C . SER A 1 48 ? 17.261 -5.268 -0.572 1.00 0.00 48 SER A C 16
ATOM 11378 O O . SER A 1 48 ? 16.429 -4.942 0.272 1.00 0.00 48 SER A O 16
ATOM 11386 N N . GLY A 1 49 ? 18.110 -6.276 -0.399 1.00 0.00 49 GLY A N 16
ATOM 11387 C CA . GLY A 1 49 ? 18.095 -7.058 0.824 1.00 0.00 49 GLY A CA 16
ATOM 11388 C C . GLY A 1 49 ? 18.142 -6.191 2.066 1.00 0.00 49 GLY A C 16
ATOM 11389 O O . GLY A 1 49 ? 19.063 -5.393 2.240 1.00 0.00 49 GLY A O 16
ATOM 11393 N N . GLY A 1 1 ? 0.954 3.822 -17.933 1.00 0.00 1 GLY A N 17
ATOM 11394 C CA . GLY A 1 1 ? 0.400 4.433 -16.739 1.00 0.00 1 GLY A CA 17
ATOM 11395 C C . GLY A 1 1 ? -1.034 4.012 -16.484 1.00 0.00 1 GLY A C 17
ATOM 11396 O O . GLY 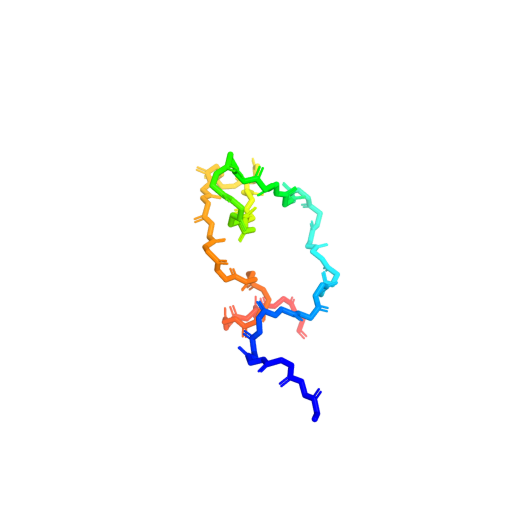A 1 1 ? -1.673 3.405 -17.345 1.00 0.00 1 GLY A O 17
ATOM 11400 N N . SER A 1 2 ? -1.541 4.332 -15.298 1.00 0.00 2 SER A N 17
ATOM 11401 C CA . SER A 1 2 ? -2.907 3.979 -14.930 1.00 0.00 2 SER A CA 17
ATOM 11402 C C . SER A 1 2 ? -3.618 5.161 -14.280 1.00 0.00 2 SER A C 17
ATOM 11403 O O . SER A 1 2 ? -3.014 5.925 -13.526 1.00 0.00 2 SER A O 17
ATOM 11411 N N . SER A 1 3 ? -4.905 5.307 -14.577 1.00 0.00 3 SER A N 17
ATOM 11412 C CA . SER A 1 3 ? -5.699 6.398 -14.026 1.00 0.00 3 SER A CA 17
ATOM 11413 C C . SER A 1 3 ? -6.603 5.898 -12.902 1.00 0.00 3 SER A C 17
ATOM 11414 O O . SER A 1 3 ? -6.609 6.452 -11.804 1.00 0.00 3 SER A O 17
ATOM 11422 N N . GLY A 1 4 ? -7.364 4.847 -13.186 1.00 0.00 4 GLY A N 17
ATOM 11423 C CA . GLY A 1 4 ? -8.262 4.290 -12.191 1.00 0.00 4 GLY A CA 17
ATOM 11424 C C . GLY A 1 4 ? -7.627 3.159 -11.406 1.00 0.00 4 GLY A C 17
ATOM 11425 O O . GLY A 1 4 ? -7.803 1.988 -11.740 1.00 0.00 4 GLY A O 17
ATOM 11429 N N . SER A 1 5 ? -6.884 3.511 -10.362 1.00 0.00 5 SER A N 17
ATOM 11430 C CA . SER A 1 5 ? -6.216 2.517 -9.530 1.00 0.00 5 SER A CA 17
ATOM 11431 C C . SER A 1 5 ? -7.132 1.325 -9.264 1.00 0.00 5 SER A C 17
ATOM 11432 O O . SER A 1 5 ? -8.328 1.490 -9.028 1.00 0.00 5 SER A O 17
ATOM 11440 N N . SER A 1 6 ? -6.560 0.127 -9.307 1.00 0.00 6 SER A N 17
ATOM 11441 C CA . SER A 1 6 ? -7.323 -1.093 -9.075 1.00 0.00 6 SER A CA 17
ATOM 11442 C C . SER A 1 6 ? -6.827 -1.817 -7.827 1.00 0.00 6 SER A C 17
ATOM 11443 O O . SER A 1 6 ? -7.594 -2.081 -6.902 1.00 0.00 6 SER A O 17
ATOM 11451 N N . GLY A 1 7 ? -5.535 -2.135 -7.810 1.00 0.00 7 GLY A N 17
ATOM 11452 C CA . GLY A 1 7 ? -4.957 -2.826 -6.672 1.00 0.00 7 GLY A CA 17
ATOM 11453 C C . GLY A 1 7 ? -5.361 -4.286 -6.613 1.00 0.00 7 GLY A C 17
ATOM 11454 O O . GLY A 1 7 ? -6.482 -4.640 -6.973 1.00 0.00 7 GLY A O 17
ATOM 11458 N N . GLU A 1 8 ? -4.444 -5.133 -6.159 1.00 0.00 8 GLU A N 17
ATOM 11459 C CA . GLU A 1 8 ? -4.710 -6.563 -6.058 1.00 0.00 8 GLU A CA 17
ATOM 11460 C C . GLU A 1 8 ? -4.624 -7.031 -4.607 1.00 0.00 8 GLU A C 17
ATOM 11461 O O . GLU A 1 8 ? -4.388 -8.208 -4.336 1.00 0.00 8 GLU A O 17
ATOM 11473 N N . ASP A 1 9 ? -4.817 -6.100 -3.679 1.00 0.00 9 ASP A N 17
ATOM 11474 C CA . ASP A 1 9 ? -4.762 -6.416 -2.257 1.00 0.00 9 ASP A CA 17
ATOM 11475 C C . ASP A 1 9 ? -3.665 -7.435 -1.968 1.00 0.00 9 ASP A C 17
ATOM 11476 O O . ASP A 1 9 ? -3.827 -8.313 -1.118 1.00 0.00 9 ASP A O 17
ATOM 11485 N N . LEU A 1 10 ? -2.551 -7.315 -2.680 1.00 0.00 10 LEU A N 17
ATOM 11486 C CA . LEU A 1 10 ? -1.427 -8.227 -2.502 1.00 0.00 10 LEU A CA 17
ATOM 11487 C C . LEU A 1 10 ? -1.121 -8.431 -1.022 1.00 0.00 10 LEU A C 17
ATOM 11488 O O . LEU A 1 10 ? -1.456 -7.604 -0.174 1.00 0.00 10 LEU A O 17
ATOM 11504 N N . PRO A 1 11 ? -0.466 -9.558 -0.702 1.00 0.00 11 PRO A N 17
ATOM 11505 C CA . PRO A 1 11 ? -0.098 -9.896 0.676 1.00 0.00 11 PRO A CA 17
ATOM 11506 C C . PRO A 1 11 ? 0.998 -8.988 1.223 1.00 0.00 11 PRO A C 17
ATOM 11507 O O . PRO A 1 11 ? 2.178 -9.342 1.207 1.00 0.00 11 PRO A O 17
ATOM 11518 N N . LEU A 1 12 ? 0.603 -7.815 1.706 1.00 0.00 12 LEU A N 17
ATOM 11519 C CA . LEU A 1 12 ? 1.552 -6.855 2.259 1.00 0.00 12 LEU A CA 17
ATOM 11520 C C . LEU A 1 12 ? 2.556 -7.548 3.174 1.00 0.00 12 LEU A C 17
ATOM 11521 O O . LEU A 1 12 ? 2.231 -8.500 3.885 1.00 0.00 12 LEU A O 17
ATOM 11537 N N . PRO A 1 13 ? 3.806 -7.060 3.160 1.00 0.00 13 PRO A N 17
ATOM 11538 C CA . PRO A 1 13 ? 4.882 -7.616 3.985 1.00 0.00 13 PRO A CA 17
ATOM 11539 C C . PRO A 1 13 ? 4.682 -7.328 5.470 1.00 0.00 13 PRO A C 17
ATOM 11540 O O . PRO A 1 13 ? 3.840 -6.519 5.862 1.00 0.00 13 PRO A O 17
ATOM 11551 N N . PRO A 1 14 ? 5.471 -8.004 6.316 1.00 0.00 14 PRO A N 17
ATOM 11552 C CA . PRO A 1 14 ? 5.401 -7.836 7.771 1.00 0.00 14 PRO A CA 17
ATOM 11553 C C . PRO A 1 14 ? 5.916 -6.475 8.224 1.00 0.00 14 PRO A C 17
ATOM 11554 O O . PRO A 1 14 ? 7.114 -6.203 8.167 1.00 0.00 14 PRO A O 17
ATOM 11565 N N . GLY A 1 15 ? 5.002 -5.621 8.674 1.00 0.00 15 GLY A N 17
ATOM 11566 C CA . GLY A 1 15 ? 5.383 -4.297 9.130 1.00 0.00 15 GLY A CA 17
ATOM 11567 C C . GLY A 1 15 ? 4.614 -3.197 8.427 1.00 0.00 15 GLY A C 17
ATOM 11568 O O . GLY A 1 15 ? 4.601 -2.053 8.880 1.00 0.00 15 GLY A O 17
ATOM 11572 N N . TRP A 1 16 ? 3.973 -3.543 7.316 1.00 0.00 16 TRP A N 17
ATOM 11573 C CA . TRP A 1 16 ? 3.199 -2.575 6.547 1.00 0.00 16 TRP A CA 17
ATOM 11574 C C . TRP A 1 16 ? 1.733 -2.596 6.965 1.00 0.00 16 TRP A C 17
ATOM 11575 O O . TRP A 1 16 ? 1.253 -3.578 7.532 1.00 0.00 16 TRP A O 17
ATOM 11596 N N . SER A 1 17 ? 1.025 -1.508 6.681 1.00 0.00 17 SER A N 17
ATOM 11597 C CA . SER A 1 17 ? -0.386 -1.400 7.030 1.00 0.00 17 SER A CA 17
ATOM 11598 C C . SER A 1 17 ? -1.103 -0.424 6.102 1.00 0.00 17 SER A C 17
ATOM 11599 O O . SER A 1 17 ? -0.701 0.731 5.966 1.00 0.00 17 SER A O 17
ATOM 11607 N N . VAL A 1 18 ? -2.171 -0.898 5.465 1.00 0.00 18 VAL A N 17
ATOM 11608 C CA . VAL A 1 18 ? -2.945 -0.069 4.551 1.00 0.00 18 VAL A CA 17
ATOM 11609 C C . VAL A 1 18 ? -4.097 0.620 5.275 1.00 0.00 18 VAL A C 17
ATOM 11610 O O . VAL A 1 18 ? -4.669 0.070 6.216 1.00 0.00 18 VAL A O 17
ATOM 11623 N N . ASP A 1 19 ? -4.432 1.826 4.828 1.00 0.00 19 ASP A N 17
ATOM 11624 C CA . ASP A 1 19 ? -5.516 2.591 5.433 1.00 0.00 19 ASP A CA 17
ATOM 11625 C C . ASP A 1 19 ? -6.149 3.534 4.415 1.00 0.00 19 ASP A C 17
ATOM 11626 O O . ASP A 1 19 ? -5.459 4.104 3.570 1.00 0.00 19 ASP A O 17
ATOM 11635 N N . TRP A 1 20 ? -7.465 3.693 4.501 1.00 0.00 20 TRP A N 17
ATOM 11636 C CA . TRP A 1 20 ? -8.190 4.567 3.587 1.00 0.00 20 TRP A CA 17
ATOM 11637 C C . TRP A 1 20 ? -8.389 5.950 4.196 1.00 0.00 20 TRP A C 17
ATOM 11638 O O . TRP A 1 20 ? -8.881 6.080 5.318 1.00 0.00 20 TRP A O 17
ATOM 11659 N N . THR A 1 21 ? -8.003 6.982 3.452 1.00 0.00 21 THR A N 17
ATOM 11660 C CA . THR A 1 21 ? -8.138 8.355 3.921 1.00 0.00 21 THR A CA 17
ATOM 11661 C C . THR A 1 21 ? -9.570 8.852 3.763 1.00 0.00 21 THR A C 17
ATOM 11662 O O . THR A 1 21 ? -10.386 8.220 3.092 1.00 0.00 21 THR A O 17
ATOM 11673 N N . MET A 1 22 ? -9.869 9.989 4.382 1.00 0.00 22 MET A N 17
ATOM 11674 C CA . MET A 1 22 ? -11.203 10.572 4.307 1.00 0.00 22 MET A CA 17
ATOM 11675 C C . MET A 1 22 ? -11.715 10.576 2.870 1.00 0.00 22 MET A C 17
ATOM 11676 O O . MET A 1 22 ? -12.758 9.994 2.572 1.00 0.00 22 MET A O 17
ATOM 11690 N N . ARG A 1 23 ? -10.975 11.235 1.985 1.00 0.00 23 ARG A N 17
ATOM 11691 C CA . ARG A 1 23 ? -11.356 11.316 0.580 1.00 0.00 23 ARG A CA 17
ATOM 11692 C C . ARG A 1 23 ? -11.794 9.952 0.057 1.00 0.00 23 ARG A C 17
ATOM 11693 O O . ARG A 1 23 ? -12.778 9.842 -0.675 1.00 0.00 23 ARG A O 17
ATOM 11714 N N . GLY A 1 24 ? -11.058 8.911 0.437 1.00 0.00 24 GLY A N 17
ATOM 11715 C CA . GLY A 1 24 ? -11.386 7.568 -0.004 1.00 0.00 24 GLY A CA 17
ATOM 11716 C C . GLY A 1 24 ? -10.251 6.915 -0.766 1.00 0.00 24 GLY A C 17
ATOM 11717 O O . GLY A 1 24 ? -10.479 6.046 -1.609 1.00 0.00 24 GLY A O 17
ATOM 11721 N N . ARG A 1 25 ? -9.024 7.332 -0.471 1.00 0.00 25 ARG A N 17
ATOM 11722 C CA . ARG A 1 25 ? -7.849 6.783 -1.137 1.00 0.00 25 ARG A CA 17
ATOM 11723 C C . ARG A 1 25 ? -7.151 5.757 -0.250 1.00 0.00 25 ARG A C 17
ATOM 11724 O O . ARG A 1 25 ? -7.052 5.934 0.965 1.00 0.00 25 ARG A O 17
ATOM 11745 N N . LYS A 1 26 ? -6.669 4.682 -0.864 1.00 0.00 26 LYS A N 17
ATOM 11746 C CA . LYS A 1 26 ? -5.979 3.627 -0.131 1.00 0.00 26 LYS A CA 17
ATOM 11747 C C . LYS A 1 26 ? -4.467 3.826 -0.184 1.00 0.00 26 LYS A C 17
ATOM 11748 O O . LYS A 1 26 ? -3.869 3.829 -1.261 1.00 0.00 26 LYS A O 17
ATOM 11767 N N . TYR A 1 27 ? -3.856 3.990 0.983 1.00 0.00 27 TYR A N 17
ATOM 11768 C CA . TYR A 1 27 ? -2.414 4.191 1.069 1.00 0.00 27 TYR A CA 17
ATOM 11769 C C . TYR A 1 27 ? -1.779 3.179 2.019 1.00 0.00 27 TYR A C 17
ATOM 11770 O O . TYR A 1 27 ? -2.375 2.797 3.027 1.00 0.00 27 TYR A O 17
ATOM 11788 N N . TYR A 1 28 ? -0.565 2.751 1.690 1.00 0.00 28 TYR A N 17
ATOM 11789 C CA . TYR A 1 28 ? 0.152 1.783 2.513 1.00 0.00 28 TYR A CA 17
ATOM 11790 C C . TYR A 1 28 ? 1.217 2.471 3.360 1.00 0.00 28 TYR A C 17
ATOM 11791 O O . TYR A 1 28 ? 1.988 3.292 2.862 1.00 0.00 28 TYR A O 17
ATOM 11809 N N . ILE A 1 29 ? 1.254 2.130 4.643 1.00 0.00 29 ILE A N 17
ATOM 11810 C CA . ILE A 1 29 ? 2.225 2.713 5.560 1.00 0.00 29 ILE A CA 17
ATOM 11811 C C . ILE A 1 29 ? 3.340 1.722 5.883 1.00 0.00 29 ILE A C 17
ATOM 11812 O O . ILE A 1 29 ? 3.087 0.540 6.112 1.00 0.00 29 ILE A O 17
ATOM 11828 N N . ASP A 1 30 ? 4.574 2.215 5.901 1.00 0.00 30 ASP A N 17
ATOM 11829 C CA . ASP A 1 30 ? 5.728 1.374 6.199 1.00 0.00 30 ASP A CA 17
ATOM 11830 C C . ASP A 1 30 ? 6.276 1.677 7.590 1.00 0.00 30 ASP A C 17
ATOM 11831 O O . ASP A 1 30 ? 6.895 2.718 7.812 1.00 0.00 30 ASP A O 17
ATOM 11840 N N . HIS A 1 31 ? 6.044 0.760 8.524 1.00 0.00 31 HIS A N 17
ATOM 11841 C CA . HIS A 1 31 ? 6.514 0.929 9.895 1.00 0.00 31 HIS A CA 17
ATOM 11842 C C . HIS A 1 31 ? 8.002 0.606 10.002 1.00 0.00 31 HIS A C 17
ATOM 11843 O O . HIS A 1 31 ? 8.684 1.073 10.913 1.00 0.00 31 HIS A O 17
ATOM 11857 N N . ASN A 1 32 ? 8.496 -0.198 9.067 1.00 0.00 32 ASN A N 17
ATOM 11858 C CA . ASN A 1 32 ? 9.902 -0.586 9.058 1.00 0.00 32 ASN A CA 17
ATOM 11859 C C . ASN A 1 32 ? 10.781 0.567 8.580 1.00 0.00 32 ASN A C 17
ATOM 11860 O O . ASN A 1 32 ? 11.900 0.749 9.060 1.00 0.00 32 ASN A O 17
ATOM 11871 N N . THR A 1 33 ? 10.266 1.342 7.632 1.00 0.00 33 THR A N 17
ATOM 11872 C CA . THR A 1 33 ? 11.002 2.477 7.089 1.00 0.00 33 THR A CA 17
ATOM 11873 C C . THR A 1 33 ? 10.371 3.798 7.514 1.00 0.00 33 THR A C 17
ATOM 11874 O O . THR A 1 33 ? 10.997 4.852 7.427 1.00 0.00 33 THR A O 17
ATOM 11885 N N . ASN A 1 34 ? 9.126 3.731 7.974 1.00 0.00 34 ASN A N 17
ATOM 11886 C CA . ASN A 1 34 ? 8.409 4.923 8.414 1.00 0.00 34 ASN A CA 17
ATOM 11887 C C . ASN A 1 34 ? 8.072 5.823 7.229 1.00 0.00 34 ASN A C 17
ATOM 11888 O O . ASN A 1 34 ? 8.268 7.038 7.281 1.00 0.00 34 ASN A O 17
ATOM 11899 N N . THR A 1 35 ? 7.562 5.218 6.160 1.00 0.00 35 THR A N 17
ATOM 11900 C CA . THR A 1 35 ? 7.197 5.963 4.962 1.00 0.00 35 THR A CA 17
ATOM 11901 C C . THR A 1 35 ? 5.919 5.413 4.339 1.00 0.00 35 THR A C 17
ATOM 11902 O O . THR A 1 35 ? 5.578 4.244 4.525 1.00 0.00 35 THR A O 17
ATOM 11913 N N . THR A 1 36 ? 5.213 6.262 3.601 1.00 0.00 36 THR A N 17
ATOM 11914 C CA . THR A 1 36 ? 3.970 5.861 2.951 1.00 0.00 36 THR A CA 17
ATOM 11915 C C . THR A 1 36 ? 4.165 5.694 1.449 1.00 0.00 36 THR A C 17
ATOM 11916 O O . THR A 1 36 ? 5.072 6.283 0.860 1.00 0.00 36 THR A O 17
ATOM 11927 N N . HIS A 1 37 ? 3.307 4.888 0.831 1.00 0.00 37 HIS A N 17
ATOM 11928 C CA . HIS A 1 37 ? 3.384 4.644 -0.605 1.00 0.00 37 HIS A CA 17
ATOM 11929 C C . HIS A 1 37 ? 1.990 4.479 -1.203 1.00 0.00 37 HIS A C 17
ATOM 11930 O O . HIS A 1 37 ? 1.207 3.641 -0.754 1.00 0.00 37 HIS A O 17
ATOM 11944 N N . TRP A 1 38 ? 1.688 5.282 -2.215 1.00 0.00 38 TRP A N 17
ATOM 11945 C CA . TRP A 1 38 ? 0.387 5.226 -2.874 1.00 0.00 38 TRP A CA 17
ATOM 11946 C C . TRP A 1 38 ? 0.153 3.854 -3.497 1.00 0.00 38 TRP A C 17
ATOM 11947 O O . TRP A 1 38 ? -0.954 3.319 -3.444 1.00 0.00 38 TRP A O 17
ATOM 11968 N N . SER A 1 39 ? 1.202 3.289 -4.087 1.00 0.00 39 SER A N 17
ATOM 11969 C CA . SER A 1 39 ? 1.107 1.981 -4.723 1.00 0.00 39 SER A CA 17
ATOM 11970 C C . SER A 1 39 ? 1.660 0.891 -3.809 1.00 0.00 39 SER A C 17
ATOM 11971 O O . SER A 1 39 ? 2.378 1.174 -2.850 1.00 0.00 39 SER A O 17
ATOM 11979 N N . HIS A 1 40 ? 1.318 -0.358 -4.113 1.00 0.00 40 HIS A N 17
ATOM 11980 C CA . HIS A 1 40 ? 1.779 -1.491 -3.320 1.00 0.00 40 HIS A CA 17
ATOM 11981 C C . HIS A 1 40 ? 3.298 -1.617 -3.384 1.00 0.00 40 HIS A C 17
ATOM 11982 O O . HIS A 1 40 ? 3.918 -1.415 -4.427 1.00 0.00 40 HIS A O 17
ATOM 11996 N N . PRO A 1 41 ? 3.913 -1.957 -2.241 1.00 0.00 41 PRO A N 17
ATOM 11997 C CA . PRO A 1 41 ? 5.367 -2.117 -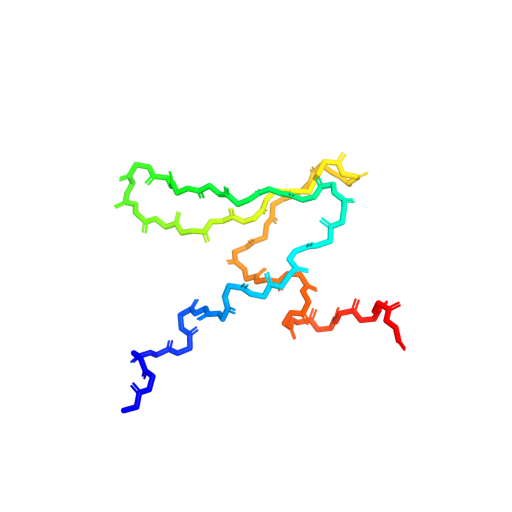2.142 1.00 0.00 41 PRO A CA 17
ATOM 11998 C C . PRO A 1 41 ? 5.868 -3.346 -2.892 1.00 0.00 41 PRO A C 17
ATOM 11999 O O . PRO A 1 41 ? 7.030 -3.410 -3.294 1.00 0.00 41 PRO A O 17
ATOM 12010 N N . LEU A 1 42 ? 4.984 -4.320 -3.078 1.00 0.00 42 LEU A N 17
ATOM 12011 C CA . LEU A 1 42 ? 5.336 -5.549 -3.782 1.00 0.00 42 LEU A CA 17
ATOM 12012 C C . LEU A 1 42 ? 5.186 -5.376 -5.289 1.00 0.00 42 LEU A C 17
ATOM 12013 O O . LEU A 1 42 ? 5.921 -5.979 -6.069 1.00 0.00 42 LEU A O 17
ATOM 12029 N N . GLU A 1 43 ? 4.228 -4.546 -5.691 1.00 0.00 43 GLU A N 17
ATOM 12030 C CA . GLU A 1 43 ? 3.982 -4.292 -7.106 1.00 0.00 43 GLU A CA 17
ATOM 12031 C C . GLU A 1 43 ? 5.140 -3.515 -7.729 1.00 0.00 43 GLU A C 17
ATOM 12032 O O . GLU A 1 43 ? 5.597 -3.836 -8.825 1.00 0.00 43 GLU A O 17
ATOM 12044 N N . SER A 1 44 ? 5.605 -2.492 -7.020 1.00 0.00 44 SER A N 17
ATOM 12045 C CA . SER A 1 44 ? 6.705 -1.665 -7.504 1.00 0.00 44 SER A CA 17
ATOM 12046 C C . SER A 1 44 ? 7.929 -2.518 -7.815 1.00 0.00 44 SER A C 17
ATOM 12047 O O . SER A 1 44 ? 8.505 -2.427 -8.899 1.00 0.00 44 SER A O 17
ATOM 12055 N N . GLY A 1 45 ? 8.323 -3.351 -6.856 1.00 0.00 45 GLY A N 17
ATOM 12056 C CA . GLY A 1 45 ? 9.478 -4.209 -7.046 1.00 0.00 45 GLY A CA 17
ATOM 12057 C C . GLY A 1 45 ? 10.299 -4.365 -5.782 1.00 0.00 45 GLY A C 17
ATOM 12058 O O . GLY A 1 45 ? 11.296 -3.671 -5.574 1.00 0.00 45 GLY A O 17
ATOM 12062 N N . PRO A 1 46 ? 9.880 -5.292 -4.909 1.00 0.00 46 PRO A N 17
ATOM 12063 C CA . PRO A 1 46 ? 10.569 -5.558 -3.643 1.00 0.00 46 PRO A CA 17
ATOM 12064 C C . PRO A 1 46 ? 11.925 -6.224 -3.849 1.00 0.00 46 PRO A C 17
ATOM 12065 O O . PRO A 1 46 ? 12.251 -6.660 -4.953 1.00 0.00 46 PRO A O 17
ATOM 12076 N N . SER A 1 47 ? 12.711 -6.300 -2.780 1.00 0.00 47 SER A N 17
ATOM 12077 C CA . SER A 1 47 ? 14.033 -6.910 -2.845 1.00 0.00 47 SER A CA 17
ATOM 12078 C C . SER A 1 47 ? 13.967 -8.281 -3.512 1.00 0.00 47 SER A C 17
ATOM 12079 O O . SER A 1 47 ? 13.174 -9.137 -3.119 1.00 0.00 47 SER A O 17
ATOM 12087 N N . SER A 1 48 ? 14.805 -8.481 -4.525 1.00 0.00 48 SER A N 17
ATOM 12088 C CA . SER A 1 48 ? 14.839 -9.745 -5.250 1.00 0.00 48 SER A CA 17
ATOM 12089 C C . SER A 1 48 ? 15.432 -10.852 -4.384 1.00 0.00 48 SER A C 17
ATOM 12090 O O . SER A 1 48 ? 14.819 -11.903 -4.193 1.00 0.00 48 SER A O 17
ATOM 12098 N N . GLY A 1 49 ? 16.630 -10.609 -3.860 1.00 0.00 49 GLY A N 17
ATOM 12099 C CA . GLY A 1 49 ? 17.287 -11.594 -3.020 1.00 0.00 49 GLY A CA 17
ATOM 12100 C C . GLY A 1 49 ? 18.795 -11.445 -3.025 1.00 0.00 49 GLY A C 17
ATOM 12101 O O . GLY A 1 49 ? 19.460 -11.819 -3.990 1.00 0.00 49 GLY A O 17
ATOM 12105 N N . GLY A 1 1 ? -10.105 -2.851 -19.823 1.00 0.00 1 GLY A N 18
ATOM 12106 C CA . GLY A 1 1 ? -10.775 -4.128 -19.661 1.00 0.00 1 GLY A CA 18
ATOM 12107 C C . GLY A 1 1 ? -11.797 -4.109 -18.540 1.00 0.00 1 GLY A C 18
ATOM 12108 O O . GLY A 1 1 ? -12.713 -3.288 -18.542 1.00 0.00 1 GLY A O 18
ATOM 12112 N N . SER A 1 2 ? -11.639 -5.016 -17.583 1.00 0.00 2 SER A N 18
ATOM 12113 C CA . SER A 1 2 ? -12.558 -5.104 -16.454 1.00 0.00 2 SER A CA 18
ATOM 12114 C C . SER A 1 2 ? -12.185 -4.098 -15.370 1.00 0.00 2 SER A C 18
ATOM 12115 O O . SER A 1 2 ? -11.163 -3.418 -15.463 1.00 0.00 2 SER A O 18
ATOM 12123 N N . SER A 1 3 ? -13.024 -4.007 -14.342 1.00 0.00 3 SER A N 18
ATOM 12124 C CA . SER A 1 3 ? -12.785 -3.080 -13.241 1.00 0.00 3 SER A CA 18
ATOM 12125 C C . SER A 1 3 ? -11.595 -3.531 -12.400 1.00 0.00 3 SER A C 18
ATOM 12126 O O . SER A 1 3 ? -11.221 -4.703 -12.411 1.00 0.00 3 SER A O 18
ATOM 12134 N N . GLY A 1 4 ? -11.003 -2.589 -11.670 1.00 0.00 4 GLY A N 18
ATOM 12135 C CA . GLY A 1 4 ? -9.861 -2.908 -10.834 1.00 0.00 4 GLY A CA 18
ATOM 12136 C C . GLY A 1 4 ? -8.549 -2.823 -11.586 1.00 0.00 4 GLY A C 18
ATOM 12137 O O . GLY A 1 4 ? -8.176 -3.751 -12.304 1.00 0.00 4 GLY A O 18
ATOM 12141 N N . SER A 1 5 ? -7.846 -1.706 -11.424 1.00 0.00 5 SER A N 18
ATOM 12142 C CA . SER A 1 5 ? -6.570 -1.501 -12.098 1.00 0.00 5 SER A CA 18
ATOM 12143 C C . SER A 1 5 ? -5.533 -0.929 -11.136 1.00 0.00 5 SER A C 18
ATOM 12144 O O . SER A 1 5 ? -5.814 0.005 -10.386 1.00 0.00 5 SER A O 18
ATOM 12152 N N . SER A 1 6 ? -4.332 -1.499 -11.164 1.00 0.00 6 SER A N 18
ATOM 12153 C CA . SER A 1 6 ? -3.252 -1.050 -10.292 1.00 0.00 6 SER A CA 18
ATOM 12154 C C . SER A 1 6 ? -3.585 -1.330 -8.829 1.00 0.00 6 SER A C 18
ATOM 12155 O O . SER A 1 6 ? -3.334 -0.501 -7.956 1.00 0.00 6 SER A O 18
ATOM 12163 N N . GLY A 1 7 ? -4.150 -2.506 -8.571 1.00 0.00 7 GLY A N 18
ATOM 12164 C CA . GLY A 1 7 ? -4.507 -2.875 -7.214 1.00 0.00 7 GLY A CA 18
ATOM 12165 C C . GLY A 1 7 ? -4.982 -4.310 -7.109 1.00 0.00 7 GLY A C 18
ATOM 12166 O O . GLY A 1 7 ? -6.003 -4.676 -7.692 1.00 0.00 7 GLY A O 18
ATOM 12170 N N . GLU A 1 8 ? -4.239 -5.126 -6.367 1.00 0.00 8 GLU A N 18
ATOM 12171 C CA . GLU A 1 8 ? -4.589 -6.530 -6.192 1.00 0.00 8 GLU A CA 18
ATOM 12172 C C . GLU A 1 8 ? -4.582 -6.911 -4.715 1.00 0.00 8 GLU A C 18
ATOM 12173 O O . GLU A 1 8 ? -4.515 -8.092 -4.368 1.00 0.00 8 GLU A O 18
ATOM 12185 N N . ASP A 1 9 ? -4.649 -5.906 -3.850 1.00 0.00 9 ASP A N 18
ATOM 12186 C CA . ASP A 1 9 ? -4.650 -6.135 -2.410 1.00 0.00 9 ASP A CA 18
ATOM 12187 C C . ASP A 1 9 ? -3.627 -7.200 -2.028 1.00 0.00 9 ASP A C 18
ATOM 12188 O O . ASP A 1 9 ? -3.856 -7.999 -1.119 1.00 0.00 9 ASP A O 18
ATOM 12197 N N . LEU A 1 10 ? -2.498 -7.207 -2.729 1.00 0.00 10 LEU A N 18
ATOM 12198 C CA . LEU A 1 10 ? -1.439 -8.175 -2.465 1.00 0.00 10 LEU A CA 18
ATOM 12199 C C . LEU A 1 10 ? -1.172 -8.295 -0.968 1.00 0.00 10 LEU A C 18
ATOM 12200 O O . LEU A 1 10 ? -1.454 -7.385 -0.187 1.00 0.00 10 LEU A O 18
ATOM 12216 N N . PRO A 1 11 ? -0.614 -9.443 -0.556 1.00 0.00 11 PRO A N 18
ATOM 12217 C CA . PRO A 1 11 ? -0.293 -9.707 0.850 1.00 0.00 11 PRO A CA 18
ATOM 12218 C C . PRO A 1 11 ? 0.863 -8.850 1.353 1.00 0.00 11 PRO A C 18
ATOM 12219 O O . PRO A 1 11 ? 2.017 -9.282 1.348 1.00 0.00 11 PRO A O 18
ATOM 12230 N N . LEU A 1 12 ? 0.548 -7.634 1.786 1.00 0.00 12 LEU A N 18
ATOM 12231 C CA . LEU A 1 12 ? 1.562 -6.717 2.293 1.00 0.00 12 LEU A CA 18
ATOM 12232 C C . LEU A 1 12 ? 2.577 -7.451 3.162 1.00 0.00 12 LEU A C 18
ATOM 12233 O O . LEU A 1 12 ? 2.256 -8.421 3.849 1.00 0.00 12 LEU A O 18
ATOM 12249 N N . PRO A 1 13 ? 3.832 -6.980 3.134 1.00 0.00 13 PRO A N 18
ATOM 12250 C CA . PRO A 1 13 ? 4.920 -7.576 3.915 1.00 0.00 13 PRO A CA 18
ATOM 12251 C C . PRO A 1 13 ? 4.758 -7.334 5.412 1.00 0.00 13 PRO A C 18
ATOM 12252 O O . PRO A 1 13 ? 3.944 -6.521 5.850 1.00 0.00 13 PRO A O 18
ATOM 12263 N N . PRO A 1 14 ? 5.553 -8.054 6.217 1.00 0.00 14 PRO A N 18
ATOM 12264 C CA . PRO A 1 14 ? 5.517 -7.934 7.678 1.00 0.00 14 PRO A CA 18
ATOM 12265 C C . PRO A 1 14 ? 6.070 -6.598 8.164 1.00 0.00 14 PRO A C 18
ATOM 12266 O O . PRO A 1 14 ? 7.283 -6.416 8.259 1.00 0.00 14 PRO A O 18
ATOM 12277 N N . GLY A 1 15 ? 5.173 -5.667 8.470 1.00 0.00 15 GLY A N 18
ATOM 12278 C CA . GLY A 1 15 ? 5.591 -4.360 8.942 1.00 0.00 15 GLY A CA 18
ATOM 12279 C C . GLY A 1 15 ? 4.859 -3.230 8.246 1.00 0.00 15 GLY A C 18
ATOM 12280 O O . GLY A 1 15 ? 5.093 -2.057 8.538 1.00 0.00 15 GLY A O 18
ATOM 12284 N N . TRP A 1 16 ? 3.973 -3.583 7.322 1.00 0.00 16 TRP A N 18
ATOM 12285 C CA . TRP A 1 16 ? 3.205 -2.588 6.580 1.00 0.00 16 TRP A CA 18
ATOM 12286 C C . TRP A 1 16 ? 1.738 -2.615 6.993 1.00 0.00 16 TRP A C 18
ATOM 12287 O O . TRP A 1 16 ? 1.280 -3.563 7.631 1.00 0.00 16 TRP A O 18
ATOM 12308 N N . SER A 1 17 ? 1.005 -1.569 6.625 1.00 0.00 17 SER A N 18
ATOM 12309 C CA . SER A 1 17 ? -0.410 -1.471 6.961 1.00 0.00 17 SER A CA 18
ATOM 12310 C C . SER A 1 17 ? -1.122 -0.491 6.034 1.00 0.00 17 SER A C 18
ATOM 12311 O O . SER A 1 17 ? -0.698 0.655 5.879 1.00 0.00 17 SER A O 18
ATOM 12319 N N . VAL A 1 18 ? -2.208 -0.949 5.419 1.00 0.00 18 VAL A N 18
ATOM 12320 C CA . VAL A 1 18 ? -2.980 -0.114 4.508 1.00 0.00 18 VAL A CA 18
ATOM 12321 C C . VAL A 1 18 ? -4.117 0.592 5.239 1.00 0.00 18 VAL A C 18
ATOM 12322 O O . VAL A 1 18 ? -4.699 0.046 6.176 1.00 0.00 18 VAL A O 18
ATOM 12335 N N . ASP A 1 19 ? -4.429 1.807 4.803 1.00 0.00 19 ASP A N 18
ATOM 12336 C CA . ASP A 1 19 ? -5.497 2.589 5.416 1.00 0.00 19 ASP A CA 18
ATOM 12337 C C . ASP A 1 19 ? -6.112 3.553 4.406 1.00 0.00 19 ASP A C 18
ATOM 12338 O O . ASP A 1 19 ? -5.403 4.163 3.606 1.00 0.00 19 ASP A O 18
ATOM 12347 N N . TRP A 1 20 ? -7.433 3.684 4.450 1.00 0.00 20 TRP A N 18
ATOM 12348 C CA . TRP A 1 20 ? -8.142 4.575 3.539 1.00 0.00 20 TRP A CA 18
ATOM 12349 C C . TRP A 1 20 ? -8.312 5.961 4.152 1.00 0.00 20 TRP A C 18
ATOM 12350 O O . TRP A 1 20 ? -8.721 6.095 5.305 1.00 0.00 20 TRP A O 18
ATOM 12371 N N . THR A 1 21 ? -7.993 6.991 3.374 1.00 0.00 21 THR A N 18
ATOM 12372 C CA . THR A 1 21 ? -8.109 8.367 3.841 1.00 0.00 21 THR A CA 18
ATOM 12373 C C . THR A 1 21 ? -9.545 8.865 3.732 1.00 0.00 21 THR A C 18
ATOM 12374 O O . THR A 1 21 ? -10.376 8.250 3.065 1.00 0.00 21 THR A O 18
ATOM 12385 N N . MET A 1 22 ? -9.830 9.983 4.391 1.00 0.00 22 MET A N 18
ATOM 12386 C CA . MET A 1 22 ? -11.166 10.566 4.366 1.00 0.00 22 MET A CA 18
ATOM 12387 C C . MET A 1 22 ? -11.699 10.642 2.938 1.00 0.00 22 MET A C 18
ATOM 12388 O O . MET A 1 22 ? -12.815 10.204 2.658 1.00 0.00 22 MET A O 18
ATOM 12402 N N . ARG A 1 23 ? -10.893 11.201 2.040 1.00 0.00 23 ARG A N 18
ATOM 12403 C CA . ARG A 1 23 ? -11.285 11.335 0.642 1.00 0.00 23 ARG A CA 18
ATOM 12404 C C . ARG A 1 23 ? -11.748 9.996 0.076 1.00 0.00 23 ARG A C 18
ATOM 12405 O O . ARG A 1 23 ? -12.724 9.930 -0.671 1.00 0.00 23 ARG A O 18
ATOM 12426 N N . GLY A 1 24 ? -11.040 8.930 0.436 1.00 0.00 24 GLY A N 18
ATOM 12427 C CA . GLY A 1 24 ? -11.393 7.607 -0.046 1.00 0.00 24 GLY A CA 18
ATOM 12428 C C . GLY A 1 24 ? -10.258 6.942 -0.799 1.00 0.00 24 GLY A C 18
ATOM 12429 O O . GLY A 1 24 ? -10.485 6.058 -1.624 1.00 0.00 24 GLY A O 18
ATOM 12433 N N . ARG A 1 25 ? -9.032 7.370 -0.516 1.00 0.00 25 ARG A N 18
ATOM 12434 C CA . ARG A 1 25 ? -7.857 6.812 -1.175 1.00 0.00 25 ARG A CA 18
ATOM 12435 C C . ARG A 1 25 ? -7.168 5.785 -0.281 1.00 0.00 25 ARG A C 18
ATOM 12436 O O . ARG A 1 25 ? -7.066 5.971 0.932 1.00 0.00 25 ARG A O 18
ATOM 12457 N N . LYS A 1 26 ? -6.698 4.702 -0.888 1.00 0.00 26 LYS A N 18
ATOM 12458 C CA . LYS A 1 26 ? -6.017 3.644 -0.149 1.00 0.00 26 LYS A CA 18
ATOM 12459 C C . LYS A 1 26 ? -4.504 3.827 -0.205 1.00 0.00 26 LYS A C 18
ATOM 12460 O O . LYS A 1 26 ? -3.908 3.820 -1.282 1.00 0.00 26 LYS A O 18
ATOM 12479 N N . TYR A 1 27 ? -3.889 3.990 0.960 1.00 0.00 27 TYR A N 18
ATOM 12480 C CA . TYR A 1 27 ? -2.445 4.177 1.043 1.00 0.00 27 TYR A CA 18
ATOM 12481 C C . TYR A 1 27 ? -1.819 3.160 1.994 1.00 0.00 27 TYR A C 18
ATOM 12482 O O . TYR A 1 27 ? -2.432 2.758 2.983 1.00 0.00 27 TYR A O 18
ATOM 12500 N N . TYR A 1 28 ? -0.593 2.750 1.686 1.00 0.00 28 TYR A N 18
ATOM 12501 C CA . TYR A 1 28 ? 0.118 1.781 2.511 1.00 0.00 28 TYR A CA 18
ATOM 12502 C C . TYR A 1 28 ? 1.162 2.469 3.385 1.00 0.00 28 TYR A C 18
ATOM 12503 O O . TYR A 1 28 ? 1.852 3.387 2.940 1.00 0.00 28 TYR A O 18
ATOM 12521 N N . ILE A 1 29 ? 1.273 2.018 4.630 1.00 0.00 29 ILE A N 18
ATOM 12522 C CA . ILE A 1 29 ? 2.233 2.589 5.566 1.00 0.00 29 ILE A CA 18
ATOM 12523 C C . ILE A 1 29 ? 3.342 1.593 5.890 1.00 0.00 29 ILE A C 18
ATOM 12524 O O . ILE A 1 29 ? 3.081 0.416 6.137 1.00 0.00 29 ILE A O 18
ATOM 12540 N N . ASP A 1 30 ? 4.580 2.075 5.890 1.00 0.00 30 ASP A N 18
ATOM 12541 C CA . ASP A 1 30 ? 5.730 1.229 6.187 1.00 0.00 30 ASP A CA 18
ATOM 12542 C C . ASP A 1 30 ? 6.294 1.544 7.569 1.00 0.00 30 ASP A C 18
ATOM 12543 O O . ASP A 1 30 ? 6.982 2.547 7.756 1.00 0.00 30 ASP A O 18
ATOM 12552 N N . HIS A 1 31 ? 5.996 0.680 8.535 1.00 0.00 31 HIS A N 18
ATOM 12553 C CA . HIS A 1 31 ? 6.473 0.867 9.901 1.00 0.00 31 HIS A CA 18
ATOM 12554 C C . HIS A 1 31 ? 7.950 0.499 10.016 1.00 0.00 31 HIS A C 18
ATOM 12555 O O . HIS A 1 31 ? 8.594 0.786 11.024 1.00 0.00 31 HIS A O 18
ATOM 12569 N N . ASN A 1 32 ? 8.478 -0.137 8.975 1.00 0.00 32 ASN A N 18
ATOM 12570 C CA . ASN A 1 32 ? 9.878 -0.545 8.961 1.00 0.00 32 ASN A CA 18
ATOM 12571 C C . ASN A 1 32 ? 10.778 0.612 8.537 1.00 0.00 32 ASN A C 18
ATOM 12572 O O . ASN A 1 32 ? 11.923 0.716 8.977 1.00 0.00 32 ASN A O 18
ATOM 12583 N N . THR A 1 33 ? 10.251 1.481 7.680 1.00 0.00 33 THR A N 18
ATOM 12584 C CA . THR A 1 33 ? 11.005 2.629 7.196 1.00 0.00 33 THR A CA 18
ATOM 12585 C C . THR A 1 33 ? 10.289 3.934 7.522 1.00 0.00 33 THR A C 18
ATOM 12586 O O . THR A 1 33 ? 10.815 5.020 7.282 1.00 0.00 33 THR A O 18
ATOM 12597 N N . ASN A 1 34 ? 9.083 3.821 8.071 1.00 0.00 34 ASN A N 18
ATOM 12598 C CA . ASN A 1 34 ? 8.294 4.994 8.430 1.00 0.00 34 ASN A CA 18
ATOM 12599 C C . ASN A 1 34 ? 8.014 5.857 7.205 1.00 0.00 34 ASN A C 18
ATOM 12600 O O . ASN A 1 34 ? 8.243 7.068 7.219 1.00 0.00 34 ASN A O 18
ATOM 12611 N N . THR A 1 35 ? 7.518 5.228 6.144 1.00 0.00 35 THR A N 18
ATOM 12612 C CA . THR A 1 35 ? 7.207 5.938 4.909 1.00 0.00 35 THR A CA 18
ATOM 12613 C C . THR A 1 35 ? 5.905 5.432 4.298 1.00 0.00 35 THR A C 18
ATOM 12614 O O . THR A 1 35 ? 5.512 4.284 4.509 1.00 0.00 35 THR A O 18
ATOM 12625 N N . THR A 1 36 ? 5.241 6.296 3.537 1.00 0.00 36 THR A N 18
ATOM 12626 C CA . THR A 1 36 ? 3.983 5.936 2.893 1.00 0.00 36 THR A CA 18
ATOM 12627 C C . THR A 1 36 ? 4.178 5.694 1.401 1.00 0.00 36 THR A C 18
ATOM 12628 O O . THR A 1 36 ? 5.141 6.177 0.804 1.00 0.00 36 THR A O 18
ATOM 12639 N N . HIS A 1 37 ? 3.258 4.944 0.803 1.00 0.00 37 HIS A N 18
ATOM 12640 C CA . HIS A 1 37 ? 3.328 4.639 -0.622 1.00 0.00 37 HIS A CA 18
ATOM 12641 C C . HIS A 1 37 ? 1.932 4.446 -1.206 1.00 0.00 37 HIS A C 18
ATOM 12642 O O . HIS A 1 37 ? 1.146 3.641 -0.708 1.00 0.00 37 HIS A O 18
ATOM 12656 N N . TRP A 1 38 ? 1.631 5.192 -2.263 1.00 0.00 38 TRP A N 18
ATOM 12657 C CA . TRP A 1 38 ? 0.328 5.104 -2.914 1.00 0.00 38 TRP A CA 18
ATOM 12658 C C . TRP A 1 38 ? 0.132 3.734 -3.555 1.00 0.00 38 TRP A C 18
ATOM 12659 O O . TRP A 1 38 ? -0.982 3.214 -3.599 1.00 0.00 38 TRP A O 18
ATOM 12680 N N . SER A 1 39 ? 1.221 3.155 -4.049 1.00 0.00 39 SER A N 18
ATOM 12681 C CA . SER A 1 39 ? 1.167 1.847 -4.691 1.00 0.00 39 SER A CA 18
ATOM 12682 C C . SER A 1 39 ? 1.682 0.760 -3.752 1.00 0.00 39 SER A C 18
ATOM 12683 O O . SER A 1 39 ? 2.390 1.042 -2.785 1.00 0.00 39 SER A O 18
ATOM 12691 N N . HIS A 1 40 ? 1.317 -0.486 -4.043 1.00 0.00 40 HIS A N 18
ATOM 12692 C CA . HIS A 1 40 ? 1.742 -1.617 -3.225 1.00 0.00 40 HIS A CA 18
ATOM 12693 C C . HIS A 1 40 ? 3.263 -1.738 -3.213 1.00 0.00 40 HIS A C 18
ATOM 12694 O O . HIS A 1 40 ? 3.934 -1.541 -4.226 1.00 0.00 40 HIS A O 18
ATOM 12708 N N . PRO A 1 41 ? 3.821 -2.068 -2.038 1.00 0.00 41 PRO A N 18
ATOM 12709 C CA . PRO A 1 41 ? 5.268 -2.222 -1.865 1.00 0.00 41 PRO A CA 18
ATOM 12710 C C . PRO A 1 41 ? 5.809 -3.455 -2.581 1.00 0.00 41 PRO A C 18
ATOM 12711 O O . PRO A 1 41 ? 7.022 -3.627 -2.710 1.00 0.00 41 PRO A O 18
ATOM 12722 N N . LEU A 1 42 ? 4.904 -4.309 -3.046 1.00 0.00 42 LEU A N 18
ATOM 12723 C CA . LEU A 1 42 ? 5.291 -5.527 -3.749 1.00 0.00 42 LEU A CA 18
ATOM 12724 C C . LEU A 1 42 ? 5.102 -5.369 -5.255 1.00 0.00 42 LEU A C 18
ATOM 12725 O O . LEU A 1 42 ? 5.565 -6.197 -6.038 1.00 0.00 42 LEU A O 18
ATOM 12741 N N . GLU A 1 43 ? 4.420 -4.298 -5.652 1.00 0.00 43 GLU A N 18
ATOM 12742 C CA . GLU A 1 43 ? 4.172 -4.032 -7.063 1.00 0.00 43 GLU A CA 18
ATOM 12743 C C . GLU A 1 43 ? 5.291 -3.186 -7.663 1.00 0.00 43 GLU A C 18
ATOM 12744 O O . GLU A 1 43 ? 5.245 -1.956 -7.622 1.00 0.00 43 GLU A O 18
ATOM 12756 N N . SER A 1 44 ? 6.296 -3.855 -8.218 1.00 0.00 44 SER A N 18
ATOM 12757 C CA . SER A 1 44 ? 7.431 -3.165 -8.823 1.00 0.00 44 SER A CA 18
ATOM 12758 C C . SER A 1 44 ? 7.998 -3.972 -9.988 1.00 0.00 44 SER A C 18
ATOM 12759 O O . SER A 1 44 ? 7.951 -5.201 -9.988 1.00 0.00 44 SER A O 18
ATOM 12767 N N . GLY A 1 45 ? 8.535 -3.268 -10.980 1.00 0.00 45 GLY A N 18
ATOM 12768 C CA . GLY A 1 45 ? 9.105 -3.933 -12.137 1.00 0.00 45 GLY A CA 18
ATOM 12769 C C . GLY A 1 45 ? 10.601 -3.716 -12.254 1.00 0.00 45 GLY A C 18
ATOM 12770 O O . GLY A 1 45 ? 11.067 -2.836 -12.980 1.00 0.00 45 GLY A O 18
ATOM 12774 N N . PRO A 1 46 ? 11.379 -4.528 -11.525 1.00 0.00 46 PRO A N 18
ATOM 12775 C CA . PRO A 1 46 ? 12.843 -4.439 -11.533 1.00 0.00 46 PRO A CA 18
ATOM 12776 C C . PRO A 1 46 ? 13.444 -4.891 -12.859 1.00 0.00 46 PRO A C 18
ATOM 12777 O O . PRO A 1 46 ? 14.629 -4.680 -13.118 1.00 0.00 46 PRO A O 18
ATOM 12788 N N . SER A 1 47 ? 12.620 -5.513 -13.697 1.00 0.00 47 SER A N 18
ATOM 12789 C CA . SER A 1 47 ? 13.072 -5.997 -14.995 1.00 0.00 47 SER A CA 18
ATOM 12790 C C . SER A 1 47 ? 13.053 -4.875 -16.030 1.00 0.00 47 SER A C 18
ATOM 12791 O O . SER A 1 47 ? 12.342 -3.883 -15.873 1.00 0.00 47 SER A O 18
ATOM 12799 N N . SER A 1 48 ? 13.841 -5.042 -17.087 1.00 0.00 48 SER A N 18
ATOM 12800 C CA . SER A 1 48 ? 13.918 -4.042 -18.147 1.00 0.00 48 SER A CA 18
ATOM 12801 C C . SER A 1 48 ? 14.207 -4.700 -19.493 1.00 0.00 48 SER A C 18
ATOM 12802 O O . SER A 1 48 ? 14.608 -5.861 -19.556 1.00 0.00 48 SER A O 18
ATOM 12810 N N . GLY A 1 49 ? 14.000 -3.946 -20.569 1.00 0.00 49 GLY A N 18
ATOM 12811 C CA . GLY A 1 49 ? 14.243 -4.472 -21.900 1.00 0.00 49 GLY A CA 18
ATOM 12812 C C . GLY A 1 49 ? 13.180 -5.461 -22.336 1.00 0.00 49 GLY A C 18
ATOM 12813 O O . GLY A 1 49 ? 12.601 -5.325 -23.414 1.00 0.00 49 GLY A O 18
ATOM 12817 N N . GLY A 1 1 ? -7.384 12.191 -12.338 1.00 0.00 1 GLY A N 19
ATOM 12818 C CA . GLY A 1 1 ? -7.390 11.242 -11.241 1.00 0.00 1 GLY A CA 19
ATOM 12819 C C . GLY A 1 1 ? -7.923 9.884 -11.650 1.00 0.00 1 GLY A C 19
ATOM 12820 O O . GLY A 1 1 ? -8.546 9.746 -12.703 1.00 0.00 1 GLY A O 19
ATOM 12824 N N . SER A 1 2 ? -7.676 8.878 -10.818 1.00 0.00 2 SER A N 19
ATOM 12825 C CA . SER A 1 2 ? -8.131 7.521 -11.102 1.00 0.00 2 SER A CA 19
ATOM 12826 C C . SER A 1 2 ? -8.071 6.654 -9.848 1.00 0.00 2 SER A C 19
ATOM 12827 O O . SER A 1 2 ? -7.201 6.836 -8.997 1.00 0.00 2 SER A O 19
ATOM 12835 N N . SER A 1 3 ? -9.000 5.711 -9.743 1.00 0.00 3 SER A N 19
ATOM 12836 C CA . SER A 1 3 ? -9.056 4.817 -8.593 1.00 0.00 3 SER A CA 19
ATOM 12837 C C . SER A 1 3 ? -8.876 3.364 -9.024 1.00 0.00 3 SER A C 19
ATOM 12838 O O . SER A 1 3 ? -9.078 3.021 -10.187 1.00 0.00 3 SER A O 19
ATOM 12846 N N . GLY A 1 4 ? -8.492 2.515 -8.074 1.00 0.00 4 GLY A N 19
ATOM 12847 C CA . GLY A 1 4 ? -8.289 1.111 -8.374 1.00 0.00 4 GLY A CA 19
ATOM 12848 C C . GLY A 1 4 ? -7.497 0.898 -9.649 1.00 0.00 4 GLY A C 19
ATOM 12849 O O . GLY A 1 4 ? -8.055 0.519 -10.680 1.00 0.00 4 GLY A O 19
ATOM 12853 N N . SER A 1 5 ? -6.192 1.144 -9.581 1.00 0.00 5 SER A N 19
ATOM 12854 C CA . SER A 1 5 ? -5.322 0.982 -10.740 1.00 0.00 5 SER A CA 19
ATOM 12855 C C . SER A 1 5 ? -4.479 -0.283 -10.616 1.00 0.00 5 SER A C 19
ATOM 12856 O O . SER A 1 5 ? -4.524 -1.159 -11.478 1.00 0.00 5 SER A O 19
ATOM 12864 N N . SER A 1 6 ? -3.711 -0.370 -9.534 1.00 0.00 6 SER A N 19
ATOM 12865 C CA . SER A 1 6 ? -2.854 -1.525 -9.296 1.00 0.00 6 SER A CA 19
ATOM 12866 C C . SER A 1 6 ? -2.669 -1.765 -7.802 1.00 0.00 6 SER A C 19
ATOM 12867 O O . SER A 1 6 ? -2.046 -0.964 -7.105 1.00 0.00 6 SER A O 19
ATOM 12875 N N . GLY A 1 7 ? -3.214 -2.875 -7.314 1.00 0.00 7 GLY A N 19
ATOM 12876 C CA . GLY A 1 7 ? -3.098 -3.203 -5.905 1.00 0.00 7 GLY A CA 19
ATOM 12877 C C . GLY A 1 7 ? -3.358 -4.670 -5.627 1.00 0.00 7 GLY A C 19
ATOM 12878 O O . GLY A 1 7 ? -2.649 -5.293 -4.836 1.00 0.00 7 GLY A O 19
ATOM 12882 N N . GLU A 1 8 ? -4.378 -5.222 -6.276 1.00 0.00 8 GLU A N 19
ATOM 12883 C CA . GLU A 1 8 ? -4.730 -6.625 -6.092 1.00 0.00 8 GLU A CA 19
ATOM 12884 C C . GLU A 1 8 ? -4.598 -7.031 -4.627 1.00 0.00 8 GLU A C 19
ATOM 12885 O O . GLU A 1 8 ? -4.346 -8.195 -4.314 1.00 0.00 8 GLU A O 19
ATOM 12897 N N . ASP A 1 9 ? -4.770 -6.064 -3.733 1.00 0.00 9 ASP A N 19
ATOM 12898 C CA . ASP A 1 9 ? -4.672 -6.319 -2.301 1.00 0.00 9 ASP A CA 19
ATOM 12899 C C . ASP A 1 9 ? -3.587 -7.350 -2.007 1.00 0.00 9 ASP A C 19
ATOM 12900 O O . ASP A 1 9 ? -3.764 -8.229 -1.161 1.00 0.00 9 ASP A O 19
ATOM 12909 N N . LEU A 1 10 ? -2.465 -7.239 -2.709 1.00 0.00 10 LEU A N 19
ATOM 12910 C CA . LEU A 1 10 ? -1.351 -8.163 -2.525 1.00 0.00 10 LEU A CA 19
ATOM 12911 C C . LEU A 1 10 ? -1.050 -8.364 -1.042 1.00 0.00 10 LEU A C 19
ATOM 12912 O O . LEU A 1 10 ? -1.378 -7.529 -0.199 1.00 0.00 10 LEU A O 19
ATOM 12928 N N . PRO A 1 11 ? -0.411 -9.496 -0.717 1.00 0.00 11 PRO A N 19
ATOM 12929 C CA . PRO A 1 11 ? -0.049 -9.833 0.663 1.00 0.00 11 PRO A CA 19
ATOM 12930 C C . PRO A 1 11 ? 1.057 -8.936 1.208 1.00 0.00 11 PRO A C 19
ATOM 12931 O O . PRO A 1 11 ? 2.235 -9.294 1.172 1.00 0.00 11 PRO A O 19
ATOM 12942 N N . LEU A 1 12 ? 0.671 -7.769 1.713 1.00 0.00 12 LEU A N 19
ATOM 12943 C CA . LEU A 1 12 ? 1.630 -6.820 2.267 1.00 0.00 12 LEU A CA 19
ATOM 12944 C C . LEU A 1 12 ? 2.625 -7.523 3.184 1.00 0.00 12 LEU A C 19
ATOM 12945 O O . LEU A 1 12 ? 2.292 -8.476 3.889 1.00 0.00 12 LEU A O 19
ATOM 12961 N N . PRO A 1 13 ? 3.878 -7.044 3.177 1.00 0.00 13 PRO A N 19
ATOM 12962 C CA . PRO A 1 13 ? 4.947 -7.611 4.005 1.00 0.00 13 PRO A CA 19
ATOM 12963 C C . PRO A 1 13 ? 4.742 -7.328 5.489 1.00 0.00 13 PRO A C 19
ATOM 12964 O O . PRO A 1 13 ? 3.891 -6.530 5.882 1.00 0.00 13 PRO A O 19
ATOM 12975 N N . PRO A 1 14 ? 5.540 -7.998 6.335 1.00 0.00 14 PRO A N 19
ATOM 12976 C CA . PRO A 1 14 ? 5.465 -7.834 7.789 1.00 0.00 14 PRO A CA 19
ATOM 12977 C C . PRO A 1 14 ? 5.964 -6.467 8.246 1.00 0.00 14 PRO A C 19
ATOM 12978 O O . PRO A 1 14 ? 7.163 -6.190 8.211 1.00 0.00 14 PRO A O 19
ATOM 12989 N N . GLY A 1 15 ? 5.037 -5.616 8.674 1.00 0.00 15 GLY A N 19
ATOM 12990 C CA . GLY A 1 15 ? 5.403 -4.288 9.131 1.00 0.00 15 GLY A CA 19
ATOM 12991 C C . GLY A 1 15 ? 4.653 -3.194 8.396 1.00 0.00 15 GLY A C 19
ATOM 12992 O O . GLY A 1 15 ? 4.720 -2.025 8.775 1.00 0.00 15 GLY A O 19
ATOM 12996 N N . TRP A 1 16 ? 3.939 -3.574 7.343 1.00 0.00 16 TRP A N 19
ATOM 12997 C CA . TRP A 1 16 ? 3.175 -2.616 6.552 1.00 0.00 16 TRP A CA 19
ATOM 12998 C C . TRP A 1 16 ? 1.697 -2.657 6.928 1.00 0.00 16 TRP A C 19
ATOM 12999 O O . TRP A 1 16 ? 1.208 -3.656 7.454 1.00 0.00 16 TRP A O 19
ATOM 13020 N N . SER A 1 17 ? 0.992 -1.563 6.655 1.00 0.00 17 SER A N 19
ATOM 1302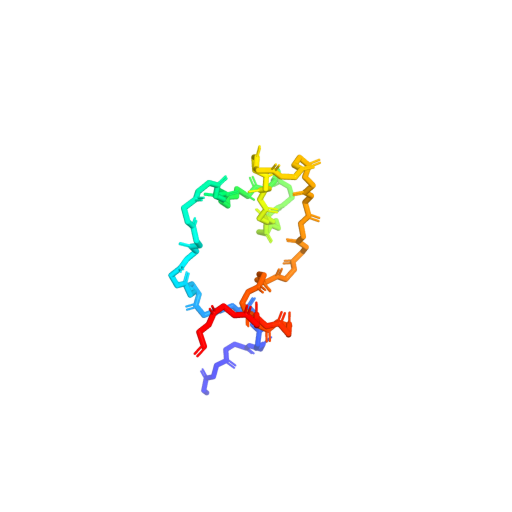1 C CA . SER A 1 17 ? -0.429 -1.473 6.968 1.00 0.00 17 SER A CA 19
ATOM 13022 C C . SER A 1 17 ? -1.126 -0.475 6.048 1.00 0.00 17 SER A C 19
ATOM 13023 O O . SER A 1 17 ? -0.726 0.685 5.954 1.00 0.00 17 SER A O 19
ATOM 13031 N N . VAL A 1 18 ? -2.170 -0.937 5.367 1.00 0.00 18 VAL A N 19
ATOM 13032 C CA . VAL A 1 18 ? -2.925 -0.086 4.454 1.00 0.00 18 VAL A CA 19
ATOM 13033 C C . VAL A 1 18 ? -4.101 0.574 5.164 1.00 0.00 18 VAL A C 19
ATOM 13034 O O . VAL A 1 18 ? -4.718 -0.019 6.048 1.00 0.00 18 VAL A O 19
ATOM 13047 N N . ASP A 1 19 ? -4.406 1.806 4.770 1.00 0.00 19 ASP A N 19
ATOM 13048 C CA . ASP A 1 19 ? -5.510 2.548 5.367 1.00 0.00 19 ASP A CA 19
ATOM 13049 C C . ASP A 1 19 ? -6.133 3.505 4.354 1.00 0.00 19 ASP A C 19
ATOM 13050 O O . ASP A 1 19 ? -5.439 4.058 3.501 1.00 0.00 19 ASP A O 19
ATOM 13059 N N . TRP A 1 20 ? -7.443 3.695 4.455 1.00 0.00 20 TRP A N 19
ATOM 13060 C CA . TRP A 1 20 ? -8.158 4.585 3.547 1.00 0.00 20 TRP A CA 19
ATOM 13061 C C . TRP A 1 20 ? -8.403 5.942 4.196 1.00 0.00 20 TRP A C 19
ATOM 13062 O O . TRP A 1 20 ? -8.955 6.027 5.293 1.00 0.00 20 TRP A O 19
ATOM 13083 N N . THR A 1 21 ? -7.987 7.004 3.512 1.00 0.00 21 THR A N 19
ATOM 13084 C CA . THR A 1 21 ? -8.161 8.357 4.022 1.00 0.00 21 THR A CA 19
ATOM 13085 C C . THR A 1 21 ? -9.594 8.841 3.823 1.00 0.00 21 THR A C 19
ATOM 13086 O O . THR A 1 21 ? -10.375 8.218 3.105 1.00 0.00 21 THR A O 19
ATOM 13097 N N . MET A 1 22 ? -9.932 9.954 4.465 1.00 0.00 22 MET A N 19
ATOM 13098 C CA . MET A 1 22 ? -11.271 10.522 4.356 1.00 0.00 22 MET A CA 19
ATOM 13099 C C . MET A 1 22 ? -11.747 10.518 2.907 1.00 0.00 22 MET A C 19
ATOM 13100 O O . MET A 1 22 ? -12.757 9.896 2.578 1.00 0.00 22 MET A O 19
ATOM 13114 N N . ARG A 1 23 ? -11.014 11.215 2.045 1.00 0.00 23 ARG A N 19
ATOM 13115 C CA . ARG A 1 23 ? -11.363 11.294 0.633 1.00 0.00 23 ARG A CA 19
ATOM 13116 C C . ARG A 1 23 ? -11.777 9.925 0.099 1.00 0.00 23 ARG A C 19
ATOM 13117 O O . ARG A 1 23 ? -12.801 9.792 -0.570 1.00 0.00 23 ARG A O 19
ATOM 13138 N N . GLY A 1 24 ? -10.972 8.910 0.399 1.00 0.00 24 GLY A N 19
ATOM 13139 C CA . GLY A 1 24 ? -11.271 7.565 -0.059 1.00 0.00 24 GLY A CA 19
ATOM 13140 C C . GLY A 1 24 ? -10.123 6.948 -0.833 1.00 0.00 24 GLY A C 19
ATOM 13141 O O . GLY A 1 24 ? -10.337 6.113 -1.712 1.00 0.00 24 GLY A O 19
ATOM 13145 N N . ARG A 1 25 ? -8.902 7.361 -0.507 1.00 0.00 25 ARG A N 19
ATOM 13146 C CA . ARG A 1 25 ? -7.717 6.844 -1.180 1.00 0.00 25 ARG A CA 19
ATOM 13147 C C . ARG A 1 25 ? -7.037 5.769 -0.337 1.00 0.00 25 ARG A C 19
ATOM 13148 O O . ARG A 1 25 ? -6.975 5.873 0.889 1.00 0.00 25 ARG A O 19
ATOM 13169 N N . LYS A 1 26 ? -6.530 4.736 -1.001 1.00 0.00 26 LYS A N 19
ATOM 13170 C CA . LYS A 1 26 ? -5.854 3.642 -0.314 1.00 0.00 26 LYS A CA 19
ATOM 13171 C C . LYS A 1 26 ? -4.343 3.848 -0.316 1.00 0.00 26 LYS A C 19
ATOM 13172 O O . LYS A 1 26 ? -3.710 3.858 -1.373 1.00 0.00 26 LYS A O 19
ATOM 13191 N N . TYR A 1 27 ? -3.770 4.010 0.871 1.00 0.00 27 TYR A N 19
ATOM 13192 C CA . TYR A 1 27 ? -2.333 4.216 1.004 1.00 0.00 27 TYR A CA 19
ATOM 13193 C C . TYR A 1 27 ? -1.724 3.202 1.969 1.00 0.00 27 TYR A C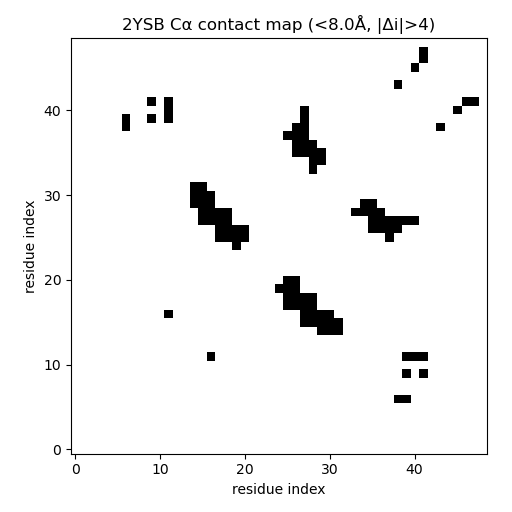 19
ATOM 13194 O O . TYR A 1 27 ? -2.335 2.842 2.976 1.00 0.00 27 TYR A O 19
ATOM 13212 N N . TYR A 1 28 ? -0.517 2.746 1.653 1.00 0.00 28 TYR A N 19
ATOM 13213 C CA . TYR A 1 28 ? 0.174 1.772 2.489 1.00 0.00 28 TYR A CA 19
ATOM 13214 C C . TYR A 1 28 ? 1.230 2.451 3.357 1.00 0.00 28 TYR A C 19
ATOM 13215 O O . TYR A 1 28 ? 2.036 3.243 2.866 1.00 0.00 28 TYR A O 19
ATOM 13233 N N . ILE A 1 29 ? 1.218 2.135 4.647 1.00 0.00 29 ILE A N 19
ATOM 13234 C CA . ILE A 1 29 ? 2.176 2.713 5.583 1.00 0.00 29 ILE A CA 19
ATOM 13235 C C . ILE A 1 29 ? 3.295 1.729 5.901 1.00 0.00 29 ILE A C 19
ATOM 13236 O O . ILE A 1 29 ? 3.048 0.545 6.136 1.00 0.00 29 ILE A O 19
ATOM 13252 N N . ASP A 1 30 ? 4.528 2.226 5.909 1.00 0.00 30 ASP A N 19
ATOM 13253 C CA . ASP A 1 30 ? 5.687 1.391 6.202 1.00 0.00 30 ASP A CA 19
ATOM 13254 C C . ASP A 1 30 ? 6.245 1.703 7.587 1.00 0.00 30 ASP A C 19
ATOM 13255 O O . ASP A 1 30 ? 6.876 2.739 7.795 1.00 0.00 30 ASP A O 19
ATOM 13264 N N . HIS A 1 31 ? 6.007 0.799 8.533 1.00 0.00 31 HIS A N 19
ATOM 13265 C CA . HIS A 1 31 ? 6.486 0.978 9.899 1.00 0.00 31 HIS A CA 19
ATOM 13266 C C . HIS A 1 31 ? 7.961 0.607 10.011 1.00 0.00 31 HIS A C 19
ATOM 13267 O O . HIS A 1 31 ? 8.635 0.980 10.970 1.00 0.00 31 HIS A O 19
ATOM 13281 N N . ASN A 1 32 ? 8.458 -0.132 9.022 1.00 0.00 32 ASN A N 19
ATOM 13282 C CA . ASN A 1 32 ? 9.853 -0.554 9.011 1.00 0.00 32 ASN A CA 19
ATOM 13283 C C . ASN A 1 32 ? 10.768 0.600 8.614 1.00 0.00 32 ASN A C 19
ATOM 13284 O O . ASN A 1 32 ? 11.871 0.743 9.144 1.00 0.00 32 ASN A O 19
ATOM 13295 N N . THR A 1 33 ? 10.303 1.422 7.679 1.00 0.00 33 THR A N 19
ATOM 13296 C CA . THR A 1 33 ? 11.079 2.563 7.211 1.00 0.00 33 THR A CA 19
ATOM 13297 C C . THR A 1 33 ? 10.407 3.878 7.589 1.00 0.00 33 THR A C 19
ATOM 13298 O O . THR A 1 33 ? 10.998 4.949 7.460 1.00 0.00 33 THR A O 19
ATOM 13309 N N . ASN A 1 34 ? 9.166 3.789 8.058 1.00 0.00 34 ASN A N 19
ATOM 13310 C CA . ASN A 1 34 ? 8.413 4.972 8.456 1.00 0.00 34 ASN A CA 19
ATOM 13311 C C . ASN A 1 34 ? 8.085 5.841 7.246 1.00 0.00 34 ASN A C 19
ATOM 13312 O O . ASN A 1 34 ? 8.264 7.060 7.274 1.00 0.00 34 ASN A O 19
ATOM 13323 N N . THR A 1 35 ? 7.603 5.206 6.181 1.00 0.00 35 THR A N 19
ATOM 13324 C CA . THR A 1 35 ? 7.250 5.920 4.961 1.00 0.00 35 THR A CA 19
ATOM 13325 C C . THR A 1 35 ? 5.960 5.375 4.358 1.00 0.00 35 THR A C 19
ATOM 13326 O O . THR A 1 35 ? 5.610 4.212 4.561 1.00 0.00 35 THR A O 19
ATOM 13337 N N . THR A 1 36 ? 5.254 6.223 3.616 1.00 0.00 36 THR A N 19
ATOM 13338 C CA . THR A 1 36 ? 4.002 5.827 2.984 1.00 0.00 36 THR A CA 19
ATOM 13339 C C . THR A 1 36 ? 4.174 5.662 1.478 1.00 0.00 36 THR A C 19
ATOM 13340 O O . THR A 1 36 ? 5.072 6.252 0.878 1.00 0.00 36 THR A O 19
ATOM 13351 N N . HIS A 1 37 ? 3.307 4.855 0.874 1.00 0.00 37 HIS A N 19
ATOM 13352 C CA . HIS A 1 37 ? 3.363 4.613 -0.564 1.00 0.00 37 HIS A CA 19
ATOM 13353 C C . HIS A 1 37 ? 1.961 4.451 -1.142 1.00 0.00 37 HIS A C 19
ATOM 13354 O O . HIS A 1 37 ? 1.182 3.618 -0.680 1.00 0.00 37 HIS A O 19
ATOM 13368 N N . TRP A 1 38 ? 1.647 5.252 -2.154 1.00 0.00 38 TRP A N 19
ATOM 13369 C CA . TRP A 1 38 ? 0.337 5.197 -2.794 1.00 0.00 38 TRP A CA 19
ATOM 13370 C C . TRP A 1 38 ? 0.101 3.833 -3.433 1.00 0.00 38 TRP A C 19
ATOM 13371 O O . TRP A 1 38 ? -1.004 3.295 -3.377 1.00 0.00 38 TRP A O 19
ATOM 13392 N N . SER A 1 39 ? 1.146 3.279 -4.040 1.00 0.00 39 SER A N 19
ATOM 13393 C CA . SER A 1 39 ? 1.050 1.979 -4.693 1.00 0.00 39 SER A CA 19
ATOM 13394 C C . SER A 1 39 ? 1.607 0.878 -3.797 1.00 0.00 39 SER A C 19
ATOM 13395 O O . SER A 1 39 ? 2.373 1.145 -2.870 1.00 0.00 39 SER A O 19
ATOM 13403 N N . HIS A 1 40 ? 1.218 -0.360 -4.079 1.00 0.00 40 HIS A N 19
ATOM 13404 C CA . HIS A 1 40 ? 1.678 -1.503 -3.298 1.00 0.00 40 HIS A CA 19
ATOM 13405 C C . HIS A 1 40 ? 3.197 -1.630 -3.365 1.00 0.00 40 HIS A C 19
ATOM 13406 O O . HIS A 1 40 ? 3.817 -1.421 -4.408 1.00 0.00 40 HIS A O 19
ATOM 13420 N N . PRO A 1 41 ? 3.813 -1.982 -2.226 1.00 0.00 41 PRO A N 19
ATOM 13421 C CA . PRO A 1 41 ? 5.266 -2.144 -2.130 1.00 0.00 41 PRO A CA 19
ATOM 13422 C C . PRO A 1 41 ? 5.764 -3.367 -2.891 1.00 0.00 41 PRO A C 19
ATOM 13423 O O . PRO A 1 41 ? 6.923 -3.424 -3.305 1.00 0.00 41 PRO A O 19
ATOM 13434 N N . LEU A 1 42 ? 4.883 -4.345 -3.071 1.00 0.00 42 LEU A N 19
ATOM 13435 C CA . LEU A 1 42 ? 5.234 -5.569 -3.784 1.00 0.00 42 LEU A CA 19
ATOM 13436 C C . LEU A 1 42 ? 5.012 -5.408 -5.285 1.00 0.00 42 LEU A C 19
ATOM 13437 O O . LEU A 1 42 ? 5.729 -5.996 -6.094 1.00 0.00 42 LEU A O 19
ATOM 13453 N N . GLU A 1 43 ? 4.016 -4.606 -5.648 1.00 0.00 43 GLU A N 19
ATOM 13454 C CA . GLU A 1 43 ? 3.701 -4.367 -7.052 1.00 0.00 43 GLU A CA 19
ATOM 13455 C C . GLU A 1 43 ? 4.889 -3.740 -7.776 1.00 0.00 43 GLU A C 19
ATOM 13456 O O . GLU A 1 43 ? 5.265 -4.172 -8.865 1.00 0.00 43 GLU A O 19
ATOM 13468 N N . SER A 1 44 ? 5.475 -2.716 -7.162 1.00 0.00 44 SER A N 19
ATOM 13469 C CA . SER A 1 44 ? 6.617 -2.025 -7.751 1.00 0.00 44 SER A CA 19
ATOM 13470 C C . SER A 1 44 ? 7.678 -1.732 -6.693 1.00 0.00 44 SER A C 19
ATOM 13471 O O . SER A 1 44 ? 7.364 -1.289 -5.589 1.00 0.00 44 SER A O 19
ATOM 13479 N N . GLY A 1 45 ? 8.936 -1.985 -7.041 1.00 0.00 45 GLY A N 19
ATOM 13480 C CA . GLY A 1 45 ? 10.025 -1.743 -6.111 1.00 0.00 45 GLY A CA 19
ATOM 13481 C C . GLY A 1 45 ? 11.345 -2.296 -6.609 1.00 0.00 45 GLY A C 19
ATOM 13482 O O . GLY A 1 45 ? 11.396 -3.316 -7.298 1.00 0.00 45 GLY A O 19
ATOM 13486 N N . PRO A 1 46 ? 12.446 -1.614 -6.262 1.00 0.00 46 PRO A N 19
ATOM 13487 C CA . PRO A 1 46 ? 13.794 -2.024 -6.668 1.00 0.00 46 PRO A CA 19
ATOM 13488 C C . PRO A 1 46 ? 14.245 -3.302 -5.970 1.00 0.00 46 PRO A C 19
ATOM 13489 O O . PRO A 1 46 ? 15.232 -3.923 -6.369 1.00 0.00 46 PRO A O 19
ATOM 13500 N N . SER A 1 47 ? 13.520 -3.690 -4.926 1.00 0.00 47 SER A N 19
ATOM 13501 C CA . SER A 1 47 ? 13.849 -4.893 -4.171 1.00 0.00 47 SER A CA 19
ATOM 13502 C C . SER A 1 47 ? 12.713 -5.908 -4.245 1.00 0.00 47 SER A C 19
ATOM 13503 O O . SER A 1 47 ? 11.550 -5.572 -4.022 1.00 0.00 47 SER A O 19
ATOM 13511 N N . SER A 1 48 ? 13.059 -7.152 -4.560 1.00 0.00 48 SER A N 19
ATOM 13512 C CA . SER A 1 48 ? 12.069 -8.218 -4.668 1.00 0.00 48 SER A CA 19
ATOM 13513 C C . SER A 1 48 ? 11.110 -8.190 -3.481 1.00 0.00 48 SER A C 19
ATOM 13514 O O . SER A 1 48 ? 9.893 -8.256 -3.651 1.00 0.00 48 SER A O 19
ATOM 13522 N N . GLY A 1 49 ? 11.669 -8.091 -2.278 1.00 0.00 49 GLY A N 19
ATOM 13523 C CA . GLY A 1 49 ? 10.850 -8.056 -1.081 1.00 0.00 49 GLY A CA 19
ATOM 13524 C C . GLY A 1 49 ? 10.477 -6.644 -0.675 1.00 0.00 49 GLY A C 19
ATOM 13525 O O . GLY A 1 49 ? 11.050 -5.675 -1.174 1.00 0.00 49 GLY A O 19
ATOM 13529 N N . GLY A 1 1 ? -15.678 -11.589 -11.139 1.00 0.00 1 GLY A N 20
ATOM 13530 C CA . GLY A 1 1 ? -14.673 -12.617 -11.342 1.00 0.00 1 GLY A CA 20
ATOM 13531 C C . GLY A 1 1 ? -13.324 -12.042 -11.724 1.00 0.00 1 GLY A C 20
ATOM 13532 O O . GLY A 1 1 ? -12.471 -11.815 -10.866 1.00 0.00 1 GLY A O 20
ATOM 13536 N N . SER A 1 2 ? -13.129 -11.805 -13.018 1.00 0.00 2 SER A N 20
ATOM 13537 C CA . SER A 1 2 ? -11.872 -11.259 -13.513 1.00 0.00 2 SER A CA 20
ATOM 13538 C C . SER A 1 2 ? -12.078 -9.864 -14.097 1.00 0.00 2 SER A C 20
ATOM 13539 O O . SER A 1 2 ? -11.481 -8.891 -13.636 1.00 0.00 2 SER A O 20
ATOM 13547 N N . SER A 1 3 ? -12.929 -9.775 -15.115 1.00 0.00 3 SER A N 20
ATOM 13548 C CA . SER A 1 3 ? -13.213 -8.501 -15.764 1.00 0.00 3 SER A CA 20
ATOM 13549 C C . SER A 1 3 ? -14.057 -7.607 -14.861 1.00 0.00 3 SER A C 20
ATOM 13550 O O . SER A 1 3 ? -15.286 -7.670 -14.878 1.00 0.00 3 SER A O 20
ATOM 13558 N N . GLY A 1 4 ? -13.388 -6.772 -14.072 1.00 0.00 4 GLY A N 20
ATOM 13559 C CA . GLY A 1 4 ? -14.091 -5.877 -13.173 1.00 0.00 4 GLY A CA 20
ATOM 13560 C C . GLY A 1 4 ? -13.679 -6.065 -11.727 1.00 0.00 4 GLY A C 20
ATOM 13561 O O . GLY A 1 4 ? -14.390 -6.701 -10.949 1.00 0.00 4 GLY A O 20
ATOM 13565 N N . SER A 1 5 ? -12.525 -5.514 -11.364 1.00 0.00 5 SER A N 20
ATOM 13566 C CA . SER A 1 5 ? -12.016 -5.629 -10.003 1.00 0.00 5 SER A CA 20
ATOM 13567 C C . SER A 1 5 ? -10.944 -4.578 -9.732 1.00 0.00 5 SER A C 20
ATOM 13568 O O . SER A 1 5 ? -10.077 -4.330 -10.571 1.00 0.00 5 SER A O 20
ATOM 13576 N N . SER A 1 6 ? -11.009 -3.964 -8.555 1.00 0.00 6 SER A N 20
ATOM 13577 C CA . SER A 1 6 ? -10.047 -2.937 -8.175 1.00 0.00 6 SER A CA 20
ATOM 13578 C C . SER A 1 6 ? -9.126 -3.439 -7.066 1.00 0.00 6 SER A C 20
ATOM 13579 O O . SER A 1 6 ? -9.552 -4.175 -6.177 1.00 0.00 6 SER A O 20
ATOM 13587 N N . GLY A 1 7 ? -7.861 -3.035 -7.128 1.00 0.00 7 GLY A N 20
ATOM 13588 C CA . GLY A 1 7 ? -6.900 -3.452 -6.124 1.00 0.00 7 GLY A CA 20
ATOM 13589 C C . GLY A 1 7 ? -6.761 -4.960 -6.046 1.00 0.00 7 GLY A C 20
ATOM 13590 O O . GLY A 1 7 ? -7.700 -5.692 -6.358 1.00 0.00 7 GLY A O 20
ATOM 13594 N N . GLU A 1 8 ? -5.587 -5.424 -5.630 1.00 0.00 8 GLU A N 20
ATOM 13595 C CA . GLU A 1 8 ? -5.330 -6.854 -5.516 1.00 0.00 8 GLU A CA 20
ATOM 13596 C C . GLU A 1 8 ? -5.102 -7.251 -4.059 1.00 0.00 8 GLU A C 20
ATOM 13597 O O . GLU A 1 8 ? -4.823 -8.411 -3.757 1.00 0.00 8 GLU A O 20
ATOM 13609 N N . ASP A 1 9 ? -5.223 -6.279 -3.162 1.00 0.00 9 ASP A N 20
ATOM 13610 C CA . ASP A 1 9 ? -5.031 -6.525 -1.737 1.00 0.00 9 ASP A CA 20
ATOM 13611 C C . ASP A 1 9 ? -3.873 -7.490 -1.504 1.00 0.00 9 ASP A C 20
ATOM 13612 O O . ASP A 1 9 ? -3.894 -8.286 -0.564 1.00 0.00 9 ASP A O 20
ATOM 13621 N N . LEU A 1 10 ? -2.865 -7.415 -2.365 1.00 0.00 10 LEU A N 20
ATOM 13622 C CA . LEU A 1 10 ? -1.697 -8.282 -2.253 1.00 0.00 10 LEU A CA 20
ATOM 13623 C C . LEU A 1 10 ? -1.300 -8.477 -0.793 1.00 0.00 10 LEU A C 20
ATOM 13624 O O . LEU A 1 10 ? -1.580 -7.642 0.067 1.00 0.00 10 LEU A O 20
ATOM 13640 N N . PRO A 1 11 ? -0.634 -9.605 -0.506 1.00 0.00 11 PRO A N 20
ATOM 13641 C CA . PRO A 1 11 ? -0.182 -9.934 0.849 1.00 0.00 11 PRO A CA 20
ATOM 13642 C C . PRO A 1 11 ? 0.950 -9.027 1.319 1.00 0.00 11 PRO A C 20
ATOM 13643 O O . PRO A 1 11 ? 2.122 -9.406 1.278 1.00 0.00 11 PRO A O 20
ATOM 13654 N N . LEU A 1 12 ? 0.595 -7.829 1.767 1.00 0.00 12 LEU A N 20
ATOM 13655 C CA . LEU A 1 12 ? 1.582 -6.867 2.247 1.00 0.00 12 LEU A CA 20
ATOM 13656 C C . LEU A 1 12 ? 2.633 -7.553 3.115 1.00 0.00 12 LEU A C 20
ATOM 13657 O O . LEU A 1 12 ? 2.354 -8.521 3.821 1.00 0.00 12 LEU A O 20
ATOM 13673 N N . PRO A 1 13 ? 3.870 -7.037 3.063 1.00 0.00 13 PRO A N 20
ATOM 13674 C CA . PRO A 1 13 ? 4.987 -7.582 3.840 1.00 0.00 13 PRO A CA 20
ATOM 13675 C C . PRO A 1 13 ? 4.835 -7.322 5.335 1.00 0.00 13 PRO A C 20
ATOM 13676 O O . PRO A 1 13 ? 3.983 -6.547 5.771 1.00 0.00 13 PRO A O 20
ATOM 13687 N N . PRO A 1 14 ? 5.679 -7.984 6.141 1.00 0.00 14 PRO A N 20
ATOM 13688 C CA . PRO A 1 14 ? 5.658 -7.839 7.600 1.00 0.00 14 PRO A CA 20
ATOM 13689 C C . PRO A 1 14 ? 6.145 -6.467 8.053 1.00 0.00 14 PRO A C 20
ATOM 13690 O O . PRO A 1 14 ? 7.343 -6.188 8.040 1.00 0.00 14 PRO A O 20
ATOM 13701 N N . GLY A 1 15 ? 5.208 -5.614 8.454 1.00 0.00 15 GLY A N 20
ATOM 13702 C CA . GLY A 1 15 ? 5.563 -4.282 8.907 1.00 0.00 15 GLY A CA 20
ATOM 13703 C C . GLY A 1 15 ? 4.824 -3.196 8.149 1.00 0.00 15 GLY A C 20
ATOM 13704 O O . GLY A 1 15 ? 5.003 -2.009 8.420 1.00 0.00 15 GLY A O 20
ATOM 13708 N N . TRP A 1 16 ? 3.995 -3.603 7.195 1.00 0.00 16 TRP A N 20
ATOM 13709 C CA . TRP A 1 16 ? 3.229 -2.655 6.394 1.00 0.00 16 TRP A CA 20
ATOM 13710 C C . TRP A 1 16 ? 1.747 -2.712 6.752 1.00 0.00 16 TRP A C 20
ATOM 13711 O O . TRP A 1 16 ? 1.247 -3.745 7.199 1.00 0.00 16 TRP A O 20
ATOM 13732 N N . SER A 1 17 ? 1.051 -1.598 6.553 1.00 0.00 17 SER A N 20
ATOM 13733 C CA . SER A 1 17 ? -0.373 -1.521 6.858 1.00 0.00 17 SER A CA 20
ATOM 13734 C C . SER A 1 17 ? -1.064 -0.488 5.973 1.00 0.00 17 SER A C 20
ATOM 13735 O O . SER A 1 17 ? -0.648 0.669 5.908 1.00 0.00 17 SER A O 20
ATOM 13743 N N . VAL A 1 18 ? -2.121 -0.915 5.292 1.00 0.00 18 VAL A N 20
ATOM 13744 C CA . VAL A 1 18 ? -2.872 -0.028 4.410 1.00 0.00 18 VAL A CA 20
ATOM 13745 C C . VAL A 1 18 ? -4.029 0.633 5.152 1.00 0.00 18 VAL A C 20
ATOM 13746 O O . VAL A 1 18 ? -4.564 0.076 6.110 1.00 0.00 18 VAL A O 20
ATOM 13759 N N . ASP A 1 19 ? -4.411 1.823 4.700 1.00 0.00 19 ASP A N 20
ATOM 13760 C CA . ASP A 1 19 ? -5.506 2.560 5.319 1.00 0.00 19 ASP A CA 20
ATOM 13761 C C . ASP A 1 19 ? -6.133 3.535 4.328 1.00 0.00 19 ASP A C 20
ATOM 13762 O O . ASP A 1 19 ? -5.445 4.100 3.479 1.00 0.00 19 ASP A O 20
ATOM 13771 N N . TRP A 1 20 ? -7.442 3.726 4.442 1.00 0.00 20 TRP A N 20
ATOM 13772 C CA . TRP A 1 20 ? -8.162 4.632 3.555 1.00 0.00 20 TRP A CA 20
ATOM 13773 C C . TRP A 1 20 ? -8.419 5.971 4.237 1.00 0.00 20 TRP A C 20
ATOM 13774 O O . TRP A 1 20 ? -8.931 6.022 5.356 1.00 0.00 20 TRP A O 20
ATOM 13795 N N . THR A 1 21 ? -8.063 7.056 3.556 1.00 0.00 21 THR A N 20
ATOM 13796 C CA . THR A 1 21 ? -8.254 8.395 4.097 1.00 0.00 21 THR A CA 20
ATOM 13797 C C . THR A 1 21 ? -9.676 8.888 3.855 1.00 0.00 21 THR A C 20
ATOM 13798 O O . THR A 1 21 ? -10.433 8.280 3.099 1.00 0.00 21 THR A O 20
ATOM 13809 N N . MET A 1 22 ? -10.033 9.992 4.503 1.00 0.00 22 MET A N 20
ATOM 13810 C CA . MET A 1 22 ? -11.365 10.567 4.358 1.00 0.00 22 MET A CA 20
ATOM 13811 C C . MET A 1 22 ? -11.793 10.581 2.894 1.00 0.00 22 MET A C 20
ATOM 13812 O O . MET A 1 22 ? -12.809 9.988 2.528 1.00 0.00 22 MET A O 20
ATOM 13826 N N . ARG A 1 23 ? -11.014 11.261 2.060 1.00 0.00 23 ARG A N 20
ATOM 13827 C CA . ARG A 1 23 ? -11.314 11.354 0.636 1.00 0.00 23 ARG A CA 20
ATOM 13828 C C . ARG A 1 23 ? -11.717 9.993 0.076 1.00 0.00 23 ARG A C 20
ATOM 13829 O O . ARG A 1 23 ? -12.698 9.878 -0.658 1.00 0.00 23 ARG A O 20
ATOM 13850 N N . GLY A 1 24 ? -10.954 8.963 0.429 1.00 0.00 24 GLY A N 20
ATOM 13851 C CA . GLY A 1 24 ? -11.247 7.624 -0.048 1.00 0.00 24 GLY A CA 20
ATOM 13852 C C . GLY A 1 24 ? -10.097 7.022 -0.828 1.00 0.00 24 GLY A C 20
ATOM 13853 O O . GLY A 1 24 ? -10.307 6.209 -1.729 1.00 0.00 24 GLY A O 20
ATOM 13857 N N . ARG A 1 25 ? -8.877 7.421 -0.485 1.00 0.00 25 ARG A N 20
ATOM 13858 C CA . ARG A 1 25 ? -7.688 6.917 -1.162 1.00 0.00 25 ARG A CA 20
ATOM 13859 C C . ARG A 1 25 ? -7.016 5.822 -0.338 1.00 0.00 25 ARG A C 20
ATOM 13860 O O . ARG A 1 25 ? -6.944 5.908 0.888 1.00 0.00 25 ARG A O 20
ATOM 13881 N N . LYS A 1 26 ? -6.526 4.792 -1.021 1.00 0.00 26 LYS A N 20
ATOM 13882 C CA . LYS A 1 26 ? -5.859 3.681 -0.354 1.00 0.00 26 LYS A CA 20
ATOM 13883 C C . LYS A 1 26 ? -4.346 3.874 -0.354 1.00 0.00 26 LYS A C 20
ATOM 13884 O O . LYS A 1 26 ? -3.701 3.800 -1.400 1.00 0.00 26 LYS A O 20
ATOM 13903 N N . TYR A 1 27 ? -3.786 4.122 0.825 1.00 0.00 27 TYR A N 20
ATOM 13904 C CA . TYR A 1 27 ? -2.348 4.327 0.960 1.00 0.00 27 TYR A CA 20
ATOM 13905 C C . TYR A 1 27 ? -1.740 3.311 1.922 1.00 0.00 27 TYR A C 20
ATOM 13906 O O . TYR A 1 27 ? -2.341 2.967 2.940 1.00 0.00 27 TYR A O 20
ATOM 13924 N N . TYR A 1 28 ? -0.546 2.835 1.591 1.00 0.00 28 TYR A N 20
ATOM 13925 C CA . TYR A 1 28 ? 0.143 1.856 2.424 1.00 0.00 28 TYR A CA 20
ATOM 13926 C C . TYR A 1 28 ? 1.176 2.534 3.321 1.00 0.00 28 TYR A C 20
ATOM 13927 O O . TYR A 1 28 ? 1.902 3.427 2.884 1.00 0.00 28 TYR A O 20
ATOM 13945 N N . ILE A 1 29 ? 1.233 2.103 4.576 1.00 0.00 29 ILE A N 20
ATOM 13946 C CA . ILE A 1 29 ? 2.176 2.667 5.534 1.00 0.00 29 ILE A CA 20
ATOM 13947 C C . ILE A 1 29 ? 3.311 1.691 5.826 1.00 0.00 29 ILE A C 20
ATOM 13948 O O . ILE A 1 29 ? 3.086 0.493 5.997 1.00 0.00 29 ILE A O 20
ATOM 13964 N N . ASP A 1 30 ? 4.531 2.213 5.885 1.00 0.00 30 ASP A N 20
ATOM 13965 C CA . ASP A 1 30 ? 5.703 1.389 6.161 1.00 0.00 30 ASP A CA 20
ATOM 13966 C C . ASP A 1 30 ? 6.224 1.640 7.571 1.00 0.00 30 ASP A C 20
ATOM 13967 O O . ASP A 1 30 ? 6.788 2.696 7.859 1.00 0.00 30 ASP A O 20
ATOM 13976 N N . HIS A 1 31 ? 6.031 0.662 8.450 1.00 0.00 31 HIS A N 20
ATOM 13977 C CA . HIS A 1 31 ? 6.481 0.776 9.833 1.00 0.00 31 HIS A CA 20
ATOM 13978 C C . HIS A 1 31 ? 7.983 0.529 9.938 1.00 0.00 31 HIS A C 20
ATOM 13979 O O . HIS A 1 31 ? 8.627 0.961 10.893 1.00 0.00 31 HIS A O 20
ATOM 13993 N N . ASN A 1 32 ? 8.533 -0.169 8.949 1.00 0.00 32 ASN A N 20
ATOM 13994 C CA . ASN A 1 32 ? 9.959 -0.474 8.931 1.00 0.00 32 ASN A CA 20
ATOM 13995 C C . ASN A 1 32 ? 10.767 0.728 8.451 1.00 0.00 32 ASN A C 20
ATOM 13996 O O . ASN A 1 32 ? 11.892 0.954 8.899 1.00 0.00 32 ASN A O 20
ATOM 14007 N N . THR A 1 33 ? 10.186 1.496 7.535 1.00 0.00 33 THR A N 20
ATOM 14008 C CA . THR A 1 33 ? 10.850 2.675 6.992 1.00 0.00 33 THR A CA 20
ATOM 14009 C C . THR A 1 33 ? 10.164 3.955 7.453 1.00 0.00 33 THR A C 20
ATOM 14010 O O . THR A 1 33 ? 10.657 5.056 7.216 1.00 0.00 33 THR A O 20
ATOM 14021 N N . ASN A 1 34 ? 9.020 3.802 8.114 1.00 0.00 34 ASN A N 20
ATOM 14022 C CA . ASN A 1 34 ? 8.265 4.948 8.609 1.00 0.00 34 ASN A CA 20
ATOM 14023 C C . ASN A 1 34 ? 7.874 5.877 7.465 1.00 0.00 34 ASN A C 20
ATOM 14024 O O . ASN A 1 34 ? 7.958 7.100 7.585 1.00 0.00 34 ASN A O 20
ATOM 14035 N N . THR A 1 35 ? 7.446 5.289 6.351 1.00 0.00 35 THR A N 20
ATOM 14036 C CA . THR A 1 35 ? 7.043 6.063 5.184 1.00 0.00 35 THR A CA 20
ATOM 14037 C C . THR A 1 35 ? 5.807 5.462 4.525 1.00 0.00 35 THR A C 20
ATOM 14038 O O . THR A 1 35 ? 5.557 4.260 4.629 1.00 0.00 35 THR A O 20
ATOM 14049 N N . THR A 1 36 ? 5.034 6.304 3.847 1.00 0.00 36 THR A N 20
ATOM 14050 C CA . THR A 1 36 ? 3.823 5.855 3.171 1.00 0.00 36 THR A CA 20
ATOM 14051 C C . THR A 1 36 ? 4.051 5.715 1.670 1.00 0.00 36 THR A C 20
ATOM 14052 O O . THR A 1 36 ? 5.017 6.250 1.127 1.00 0.00 36 THR A O 20
ATOM 14063 N N . HIS A 1 37 ? 3.154 4.995 1.005 1.00 0.00 37 HIS A N 20
ATOM 14064 C CA . HIS A 1 37 ? 3.256 4.786 -0.435 1.00 0.00 37 HIS A CA 20
ATOM 14065 C C . HIS A 1 37 ? 1.878 4.559 -1.050 1.00 0.00 37 HIS A C 20
ATOM 14066 O O . HIS A 1 37 ? 1.109 3.722 -0.580 1.00 0.00 37 HIS A O 20
ATOM 14080 N N . TRP A 1 38 ? 1.576 5.309 -2.102 1.00 0.00 38 TRP A N 20
ATOM 14081 C CA . TRP A 1 38 ? 0.290 5.189 -2.782 1.00 0.00 38 TRP A CA 20
ATOM 14082 C C . TRP A 1 38 ? 0.171 3.844 -3.488 1.00 0.00 38 TRP A C 20
ATOM 14083 O O . TRP A 1 38 ? -0.926 3.303 -3.631 1.00 0.00 38 TRP A O 20
ATOM 14104 N N . SER A 1 39 ? 1.305 3.308 -3.928 1.00 0.00 39 SER A N 20
ATOM 14105 C CA . SER A 1 39 ? 1.326 2.027 -4.623 1.00 0.00 39 SER A CA 20
ATOM 14106 C C . SER A 1 39 ? 1.771 0.907 -3.686 1.00 0.00 39 SER A C 20
ATOM 14107 O O . SER A 1 39 ? 2.286 1.163 -2.597 1.00 0.00 39 SER A O 20
ATOM 14115 N N . HIS A 1 40 ? 1.567 -0.332 -4.117 1.00 0.00 40 HIS A N 20
ATOM 14116 C CA . HIS A 1 40 ? 1.947 -1.492 -3.318 1.00 0.00 40 HIS A CA 20
ATOM 14117 C C . HIS A 1 40 ? 3.455 -1.717 -3.368 1.00 0.00 40 HIS A C 20
ATOM 14118 O O . HIS A 1 40 ? 4.097 -1.558 -4.407 1.00 0.00 40 HIS A O 20
ATOM 14132 N N . PRO A 1 41 ? 4.037 -2.093 -2.220 1.00 0.00 41 PRO A N 20
ATOM 14133 C CA . PRO A 1 41 ? 5.476 -2.346 -2.108 1.00 0.00 41 PRO A CA 20
ATOM 14134 C C . PRO A 1 41 ? 5.903 -3.608 -2.850 1.00 0.00 41 PRO A C 20
ATOM 14135 O O . PRO A 1 41 ? 7.044 -3.720 -3.299 1.00 0.00 41 PRO A O 20
ATOM 14146 N N . LEU A 1 42 ? 4.979 -4.554 -2.978 1.00 0.00 42 LEU A N 20
ATOM 14147 C CA . LEU A 1 42 ? 5.260 -5.808 -3.669 1.00 0.00 42 LEU A CA 20
ATOM 14148 C C . LEU A 1 42 ? 5.042 -5.664 -5.171 1.00 0.00 42 LEU A C 20
ATOM 14149 O O . LEU A 1 42 ? 5.687 -6.341 -5.970 1.00 0.00 42 LEU A O 20
ATOM 14165 N N . GLU A 1 43 ? 4.129 -4.773 -5.549 1.00 0.00 43 GLU A N 20
ATOM 14166 C CA . GLU A 1 43 ? 3.828 -4.539 -6.956 1.00 0.00 43 GLU A CA 20
ATOM 14167 C C . GLU A 1 43 ? 5.088 -4.152 -7.725 1.00 0.00 43 GLU A C 20
ATOM 14168 O O . GLU A 1 43 ? 5.474 -4.824 -8.682 1.00 0.00 43 GLU A O 20
ATOM 14180 N N . SER A 1 44 ? 5.724 -3.065 -7.300 1.00 0.00 44 SER A N 20
ATOM 14181 C CA . SER A 1 44 ? 6.938 -2.586 -7.950 1.00 0.00 44 SER A CA 20
ATOM 14182 C C . SER A 1 44 ? 8.038 -2.330 -6.926 1.00 0.00 44 SER A C 20
ATOM 14183 O O . SER A 1 44 ? 7.928 -1.432 -6.092 1.00 0.00 44 SER A O 20
ATOM 14191 N N . GLY A 1 45 ? 9.100 -3.127 -6.995 1.00 0.00 45 GLY A N 20
ATOM 14192 C CA . GLY A 1 45 ? 10.207 -2.971 -6.069 1.00 0.00 45 GLY A CA 20
ATOM 14193 C C . GLY A 1 45 ? 11.485 -3.603 -6.581 1.00 0.00 45 GLY A C 20
ATOM 14194 O O . GLY A 1 45 ? 12.290 -2.964 -7.259 1.00 0.00 45 GLY A O 20
ATOM 14198 N N . PRO A 1 46 ? 11.688 -4.888 -6.253 1.00 0.00 46 PRO A N 20
ATOM 14199 C CA . PRO A 1 46 ? 12.877 -5.634 -6.674 1.00 0.00 46 PRO A CA 20
ATOM 14200 C C . PRO A 1 46 ? 12.887 -5.913 -8.172 1.00 0.00 46 PRO A C 20
ATOM 14201 O O . PRO A 1 46 ? 11.861 -5.791 -8.842 1.00 0.00 46 PRO A O 20
ATOM 14212 N N . SER A 1 47 ? 14.050 -6.290 -8.692 1.00 0.00 47 SER A N 20
ATOM 14213 C CA . SER A 1 47 ? 14.194 -6.583 -10.114 1.00 0.00 47 SER A CA 20
ATOM 14214 C C . SER A 1 47 ? 13.499 -7.894 -10.470 1.00 0.00 47 SER A C 20
ATOM 14215 O O . SER A 1 47 ? 13.670 -8.905 -9.789 1.00 0.00 47 SER A O 20
ATOM 14223 N N . SER A 1 48 ? 12.715 -7.868 -11.543 1.00 0.00 48 SER A N 20
ATOM 14224 C CA . SER A 1 48 ? 11.991 -9.052 -11.990 1.00 0.00 48 SER A CA 20
ATOM 14225 C C . SER A 1 48 ? 12.532 -9.548 -13.327 1.00 0.00 48 SER A C 20
ATOM 14226 O O . SER A 1 48 ? 12.896 -10.715 -13.468 1.00 0.00 48 SER A O 20
ATOM 14234 N N . GLY A 1 49 ? 12.583 -8.650 -14.307 1.00 0.00 49 GLY A N 20
ATOM 14235 C CA . GLY A 1 49 ? 13.081 -9.015 -15.621 1.00 0.00 49 GLY A CA 20
ATOM 14236 C C . GLY A 1 49 ? 12.346 -8.299 -16.737 1.00 0.00 49 GLY A C 20
ATOM 14237 O O . GLY A 1 49 ? 11.158 -8.005 -16.619 1.00 0.00 49 GLY A O 20
#

Foldseek 3Di:
DPPDDDDPPPPADPQKDWDADPVGQIKMAGRPVRDIGSDGCVVDDDDDD

GO terms:
  GO:0035329 hippo signaling (P, IMP)
  GO:0035329 hippo signaling (P, IGI)
  GO:0045600 positive regulation of fat cell differentiation (P, IGI)
  GO:0030216 keratinocyte differentiation (P, IGI)
  GO:0001942 hair follicle development (P, IMP)
  GO:0043065 positive regulation of apoptotic process (P, IMP)
  GO:2000036 regulation of stem cell population maintenance (P, IMP)
  GO:0030216 keratinocyte differentiation (P, IMP)
  GO:0046620 regulation of organ growth (P, IMP)
  GO:0060044 negative regulation of cardiac muscle cell proliferation (P, IMP)
  GO:0050680 negative regulation of epithelial cell proliferation (P, IMP)
  GO:0060412 ventricular septum morphogenesis (P, IMP)
  GO:0060487 lung epithelial cell differentiation (P, IMP)
  GO:0060575 intestinal epithelial cell differentiation (P, IMP)
  GO:0005515 protein binding (F, IPI)

Solvent-accessible surface area: 4028 Å² total; per-residue (Å²): 136,95,123,50,113,102,41,118,116,56,106,51,38,127,32,37,35,36,64,159,47,175,217,53,152,54,51,7,39,8,118,93,87,120,66,85,70,163,68,8,26,36,97,85,63,74,113,96,125

Organism: Mus musculus (NCBI:txid10090)

Radius of gyration: 11.32 Å; Cα contacts (8 Å, |Δi|>4): 54; chains: 1; bounding box: 25×24×26 Å

Nearest PDB structures (foldseek):
  2ysb-assembly1_A  TM=7.863E-01  e=2.320E-07  Mus musculus
  2djy-assembly1_A  TM=8.217E-01  e=2.398E-03  Homo sapiens
  2m3o-assembly1_W  TM=7.531E-01  e=1.324E-03  Homo sapiens
  2dmv-assembly1_A  TM=6.538E-01  e=4.066E-03  Homo sapiens
  1wmv-assembly1_A  TM=5.971E-01  e=1.249E-02  Homo sapiens

Sequence (49 aa):
GSSGSSGEDLPLPPGWSVDWTMRGRKYYIDHNTNTTHWSHPLESGPSSGGSSGSSGEDLPLPPGWSVDWTMRGRKYYIDHNTNTTHWSHPLESGPSSGGSSGSSGEDLPLPPGWSVDWTMRGRKYYIDHNTNTTHWSHPLESGPSSGGSSGSSGEDLPLPPGWSVDWTMRGRKYYIDHNTNTTHWSHPLESGPSSGGSSGSSGEDLPLPPGWSVDWTMRGRKYYIDHNTNTTHWSHPLESGPSSGGSSGSSGEDLPLPPGWSVDWTMRGRKYYIDHNTNTTHWSHPLESGPSSGGSSGSSGEDLPLPPGWSVDWTMRGRKYYIDHNTNTTHWSHPLESGPSSGGSSGSSGEDLPLPPGWSVDWTMRGRKYYIDHNTNTTHWSHPLESGPSSGGSSGSSGEDLPLPPGWSVDWTMRGRKYYIDHNTNTTHWSHPLESGPSSGGSSGSSGEDLPLPPGWSVDWTMRGRKYYIDHNTNTTHWSHPLESGPSSGGSSGSSGEDLPLPPGWSVDWTMRGRKYYIDHNTNTTHWSHPLESGPSSGGSSGSSGEDLPLPPGWSVDWTMRGRKYYIDHNTNTTHWSHPLESGPSSGGSSGSSGEDLPLPPGWSVDWTMRGRKYYIDHNTNTTHWSHPLESGPSSGGSSGSSGEDLPLPPGWSVDWTMRGRKYYIDHNTNTTHWSHPLESGPSSGGSSGSSGEDLPLPPGWSVDWTMRGRKYYIDHNTNTTHWSHPLESGPSSGGSSGSSGEDLPLPPGWSVDWTMRGRKYYIDHNTNTTHWSHPLESGPSSGGSSGSSGEDLPLPPGWSVDWTMRGRKYYIDHNTNTTHWSHPLESGPSSGGSSGSSGEDLPLPPGWSVDWTMRGRKYYIDHNTNTTHWSHPLESGPSSGGSSGSSGEDLPLPPGWSVDWTMRGRKYYIDHNTNTTHWSHPLESGPSSGGSSGSSGEDLPLPPGWSVDWTMRGRKYYIDHNTNTTHWSHPLESGPSSG

InterPro domains:
  IPR001202 WW domain [PF00397] (202-231)
  IPR001202 WW domain [PS50020] (200-233)
  IPR001202 WW domain [PS50020] (235-268)
  IPR001202 WW domain [SM00456] (201-233)
  IPR001202 WW domain [SM00456] (236-268)
  IPR001202 WW domain [cd00201] (203-233)
  IPR001202 WW domain [cd00201] (238-267)
  IPR011524 SARAH domain [PS50951] (322-369)
  IPR030030 Scaffold protein salvador [PTHR47522] (1-381)
  IPR036020 WW domain superfamily [SSF51045] (197-233)
  IPR036020 WW domain superfamily [SSF51045] (235-270)

CATH classification: 2.20.70.10

Secondary structure (DSSP, 8-state):
--SSS--------TTEEEEE-SSS-EEEEETTTTEEESS-TTTS-----